Protein AF-A0A2G7FNM1-F1 (afdb_monomer)

Solvent-accessible surface area (backbone atoms only — not comparable to full-atom values): 50050 Å² total; per-residue (Å²): 131,85,79,75,80,81,60,69,58,37,53,28,36,30,55,40,83,62,36,83,81,28,47,66,45,83,40,83,43,74,46,79,78,52,49,73,42,16,24,23,27,40,36,49,16,21,21,67,54,71,65,44,49,30,44,56,24,40,46,33,45,92,79,72,46,55,57,36,79,63,7,67,47,17,33,26,27,10,17,9,26,32,25,71,42,71,11,53,88,25,65,89,83,48,53,70,70,41,43,38,33,38,23,45,63,32,36,58,73,71,73,48,73,36,39,65,69,78,75,41,40,76,66,31,90,69,46,37,28,27,25,30,60,26,52,20,32,40,31,41,62,35,76,42,36,49,83,55,45,39,76,56,58,83,65,47,52,48,64,52,44,4,37,34,44,39,42,34,13,28,23,46,46,38,48,59,73,19,70,55,47,64,77,34,42,37,34,25,43,29,17,47,35,56,40,19,50,41,29,41,27,46,35,44,76,60,43,29,38,32,35,30,28,39,64,59,66,73,36,43,55,52,34,44,76,52,54,29,77,42,75,46,53,58,78,82,47,93,48,74,67,59,50,38,50,50,47,23,63,76,54,70,65,22,24,40,9,32,44,35,48,43,53,43,63,71,52,36,57,46,55,64,73,30,38,17,74,63,11,21,39,25,47,58,33,78,58,66,58,88,86,61,62,83,52,65,62,67,68,57,34,62,78,33,49,50,42,78,41,82,47,70,70,50,38,77,65,44,41,53,53,43,48,47,37,28,36,71,73,67,42,74,76,54,73,40,77,49,48,65,90,42,47,61,62,53,47,52,36,52,76,71,67,74,56,54,28,40,27,28,39,71,64,62,81,65,56,59,59,31,47,31,48,76,67,71,60,50,66,87,77,57,77,90,56,41,55,67,55,57,42,51,47,43,65,74,36,44,86,37,85,78,53,28,29,52,46,99,89,67,47,66,33,32,30,37,23,58,72,31,52,61,26,40,54,29,45,36,42,6,55,57,22,15,34,15,33,24,29,18,69,22,64,63,31,32,53,46,16,55,55,47,46,63,53,39,75,75,56,71,58,72,76,60,51,57,94,86,72,80,68,66,84,64,55,35,48,72,46,73,40,62,32,53,87,92,50,91,66,47,62,50,79,78,32,86,88,56,92,84,75,67,75,38,79,53,55,83,86,67,79,69,63,61,52,54,52,34,27,52,49,36,29,53,54,53,43,59,53,72,76,56,85,73,77,94,58,98,83,81,55,74,51,52,76,56,49,48,66,40,34,20,42,38,28,34,44,33,38,37,42,29,68,65,31,34,47,36,48,26,43,29,36,35,36,21,50,39,97,88,72,47,72,30,12,72,28,34,32,37,36,39,32,49,29,52,30,66,26,48,38,45,35,41,32,40,37,44,33,40,24,35,68,63,50,42,51,46,28,47,76,68,43,32,46,73,41,44,54,69,76,40,80,76,72,80,77,85,82,81,57,80,43,82,38,69,26,87,48,102,88,46,78,35,73,41,48,43,42,76,50,67,49,71,60,63,50,66,56,47,44,27,44,34,40,37,34,58,33,51,68,44,32,20,65,66,69,74,41,94,51,51,54,40,43,21,39,73,49,80,37,78,59,58,78,59,39,48,68,32,52,55,59,62,68,31,75,67,43,51,76,92,82,70,81,80,77,73,80,92,83,85,89,82,84,84,82,89,88,83,87,88,87,85,87,83,87,89,83,91,88,87,90,85,91,85,85,88,85,87,88,83,89,83,88,83,84,87,84,80,90,81,88,81,91,81,89,82,83,85,85,85,86,85,88,83,89,84,87,85,87,82,84,82,79,88,82,88,79,89,84,89,86,84,89,86,88,90,85,91,84,88,85,88,91,86,87,83,89,80,89,90,88,84,89,80,88,85,92,84,87,87,84,89,84,90,85,88,91,89,82,87,90,90,83,91,88,88,86,90,87,88,90,86,84,92,89,84,87,84,89,84,91,132

Mean predicted aligned error: 21.55 Å

Foldseek 3Di:
DDQPDDDQKWWFFAWDDEAPPIDTDTDIDGFDDAAAQKFKWQFFKAFDDPVQLCQSHVLQVVVVFHADVQQNRAATFLTKGFTRGDYHPLVVPDDGGFIWTGAQFQDAPCPDPLNPVPFRSVVHPPTAGDRGNHHHRRIRMDMGRSVQIAGQAPQFDRQFSRLLRFLLLLLLVLLVVQVAAAPFEEEEECLQAQNNLSNLLNCVVRNHAYEYEEADDVSVVSSVVSPHPHYDHCVVDPDVVVVLVVQCVVNVQAHLEYEYQDQDLSCQACVLVRHHQNGEYEDDHHGSDPVRDRDYDPVSCVVSVYHYYYTHGGDSVSSVVSSVCSSVVRGGADEDEDESNCSVVVSVCVVVVNDRTYMYGHDDPLVVQQVCLVVVVCVVPDPVAADPVVQCVLQVCCVPCLSPQAHPVGDGFEEEEEQCFLPRNQLLSQQLAHAGEYEHQYPSRLVNNVVCSVVCNVPPDPRSHDDPDDHDRHGHHRYYWHDDPPDPDRVCVVPVPDDDDGSHYDYPVPDPDQVLVLLVVQLVLLCVLVPDPSPDDPPRHPPLVLLQQFQKKWKKKWKWADAQKIKIKMKHWMWGQEPVRAIFAIFIKIKIKIKGWHKHWIKMKIKIKGFHPVQVVVCLVPQKDKWAFQPWPDDDDDDDDQPQTQDDDPVHTTTMGMDMHMDIDMDTTIGMIMMMGTPQVSVCVQLVHRDGPNCRRNRVDHYDPSNVSVSVVCPDPSRDDPDDDPDDDDDDDDDDDDDDDDDDDDDDDDDDDDDDDDDDDDDDDDDDDDDDDDDDDDDDDDDDDDDDDDDDDDDDDDDDDDDDDDDDDDDDDDDDDDDDDDDDDDDDDDDDDDDDDDDDDDDDDYDDDDDDDDDDDDDDDDDD

Sequence (864 aa):
MTIPAIPTRQRAAVRQGTGESATTTIENIDVPQPGPGQILVKINWTGLCGSDKSLLHDDWKDFGVNMLPQSQGIAGHEGAGVVVAVGEGMQKRWKVGDRAGIKWIASTCGECEFCLNGVDEVHCEKQINSGFSAPGTFQEYCLVDGRYTSKIPDGVSDEEAGPIMCGGVTAYTACKRSAVKSGQWLVLPGAGGGLGHLAIQYARAMGMRVLAIDGGDEKRDLCEKLGAEAYIDFQKFKVPADLKDEVMRITKHGAHGVVVTAASKTVYEWAPMYLRPGGTMVVVGLPNDPSILAGAPPLVLALRRLNIVGNITGSLKDVEEALDFTARGIVHPILSKGKLEDLDSWIEKLKAGQVAGRAVPLEDHGSGWSSLWDSNESDLWDRGKPSPALIDLIEQEKDNAIFRPLKPDGQRKKALVPGCGRGYDVIMLALHGFDAYGLEISATGVSTAKKYATSEMQRPQEYNFGVGWTGPVTPGNASFVEGDFFKPGWERQISANEDIKFDLVYDYTMRVDIAAGECKKASQILESFLTAPYFGNPGRELPEKVLVNAKGLAICTVAKAGFLGSARFGSGLVIARLDNGSWSAPSAISLTGAGFGGQVGFELTDFVFILDDAGLRSFLRMGSLTLGANISIAFGPVGRNAEFTSNATMEGISTMYAYSKTKGLFGGVSIEGGLMVERRHANKKLYKCKVSASQLLSGEIPPPLEATPLLQLLQSSAFQQRGAIPHSEPTTRSLDPVPRGPELPTGPENQSPAELSPIEVQPSTRHFPAELHGESSVSLPAELPSETIINIPDEPTVTPVNAKEERPQTRTPTPARVESKPHSTSTPETAPLEIRSEPKTDTPLELKRPLVVEPGVQAPSQTV

Organism: NCBI:txid656916

Radius of gyration: 38.59 Å; Cα contacts (8 Å, |Δi|>4): 1616; chains: 1; bounding box: 150×103×115 Å

InterPro domains:
  IPR007461 Ysc84 actin-binding domain [PF04366] (592-716)
  IPR008854 TPMT family [PF05724] (369-520)
  IPR011032 GroES-like superfamily [SSF50129] (1-188)
  IPR013149 Alcohol dehydrogenase-like, C-terminal [PF00107] (194-327)
  IPR013154 Alcohol dehydrogenase-like, N-terminal [PF08240] (35-154)
  IPR020843 Enoylreductase domain [SM00829] (19-361)
  IPR029063 S-adenosyl-L-methionine-dependent methyltransferase superfamily [G3DSA:3.40.50.150] (361-536)
  IPR029063 S-adenosyl-L-methionine-dependent methyltransferase superfamily [SSF53335] (366-512)
  IPR033643 SH3YL1-like, SYLF domain [cd11525] (517-716)
  IPR036291 NAD(P)-binding domain superfamily [SSF51735] (156-334)

Structure (mmCIF, N/CA/C/O backbone):
data_AF-A0A2G7FNM1-F1
#
_entry.id   AF-A0A2G7FNM1-F1
#
loop_
_atom_site.group_PDB
_atom_site.id
_atom_site.type_symbol
_atom_site.label_atom_id
_atom_site.label_alt_id
_atom_site.label_comp_id
_atom_site.label_asym_id
_atom_site.label_entity_id
_atom_site.label_seq_id
_atom_site.pdbx_PDB_ins_code
_atom_site.Cartn_x
_atom_site.Cartn_y
_atom_site.Cartn_z
_atom_site.occupancy
_atom_site.B_iso_or_equiv
_atom_site.auth_seq_id
_atom_site.auth_comp_id
_atom_site.auth_asym_id
_atom_site.auth_atom_id
_atom_site.pdbx_PDB_model_num
ATOM 1 N N . MET A 1 1 ? -21.236 -1.556 16.972 1.00 36.06 1 MET A N 1
ATOM 2 C CA . MET A 1 1 ? -20.438 -0.425 17.489 1.00 36.06 1 MET A CA 1
ATOM 3 C C . MET A 1 1 ? -21.105 0.847 17.010 1.00 36.06 1 MET A C 1
ATOM 5 O O . MET A 1 1 ? -21.461 0.913 15.842 1.00 36.06 1 MET A O 1
ATOM 9 N N . THR A 1 2 ? -21.364 1.795 17.903 1.00 34.31 2 THR A N 1
ATOM 10 C CA . THR A 1 2 ? -21.842 3.135 17.546 1.00 34.31 2 THR A CA 1
ATOM 11 C C . THR A 1 2 ? -20.735 3.859 16.787 1.00 34.31 2 THR A C 1
ATOM 13 O O . THR A 1 2 ? -19.607 3.925 17.268 1.00 34.31 2 THR A O 1
ATOM 16 N N . ILE A 1 3 ? -21.041 4.334 15.582 1.00 49.75 3 ILE A N 1
ATOM 17 C CA . ILE A 1 3 ? -20.113 5.123 14.766 1.00 49.75 3 ILE A CA 1
ATOM 18 C C . ILE A 1 3 ? -19.873 6.443 15.518 1.00 49.75 3 ILE A C 1
ATOM 20 O O . ILE A 1 3 ? -20.860 7.075 15.908 1.00 49.75 3 ILE A O 1
ATOM 24 N N . PRO A 1 4 ? -18.616 6.847 15.775 1.00 57.69 4 PRO A N 1
ATOM 25 C CA . PRO A 1 4 ? -18.326 8.137 16.392 1.00 57.69 4 PRO A CA 1
ATOM 26 C C . PRO A 1 4 ? -18.961 9.267 15.579 1.00 57.69 4 PRO A C 1
ATOM 28 O O . PRO A 1 4 ? -19.001 9.197 14.349 1.00 57.69 4 PRO A O 1
ATOM 31 N N . ALA A 1 5 ? -19.464 10.303 16.250 1.00 81.31 5 ALA A N 1
ATOM 32 C CA . ALA A 1 5 ? -19.989 11.472 15.555 1.00 81.31 5 ALA A CA 1
ATOM 33 C C . ALA A 1 5 ? -18.890 12.092 14.674 1.00 81.31 5 ALA A C 1
ATOM 35 O O . ALA A 1 5 ? -17.765 12.291 15.132 1.00 81.31 5 ALA A O 1
ATOM 36 N N . ILE A 1 6 ? -19.218 12.383 13.413 1.00 92.62 6 ILE A N 1
ATOM 37 C CA . ILE A 1 6 ? -18.293 13.033 12.480 1.00 92.62 6 ILE A CA 1
ATOM 38 C C . ILE A 1 6 ? -18.070 14.467 12.982 1.00 92.62 6 ILE A C 1
ATOM 40 O O . ILE A 1 6 ? -19.055 15.192 13.157 1.00 92.62 6 ILE A O 1
ATOM 44 N N . PRO A 1 7 ? -16.821 14.889 13.246 1.00 94.12 7 PRO A N 1
ATOM 45 C CA . PRO A 1 7 ? -16.556 16.237 13.720 1.00 94.12 7 PRO A CA 1
ATOM 46 C C . PRO A 1 7 ? -16.857 17.259 12.620 1.00 94.12 7 PRO A C 1
ATOM 48 O O . PRO A 1 7 ? -16.844 16.948 11.433 1.00 94.12 7 PRO A O 1
ATOM 51 N N . THR A 1 8 ? -17.118 18.504 13.008 1.00 95.50 8 THR A N 1
ATOM 52 C CA . THR A 1 8 ? -17.307 19.606 12.049 1.00 95.50 8 THR A CA 1
ATOM 53 C C . THR A 1 8 ? -15.983 20.158 11.523 1.00 95.50 8 THR A C 1
ATOM 55 O O . THR A 1 8 ? -15.960 20.838 10.501 1.00 95.50 8 THR A O 1
ATOM 58 N N . ARG A 1 9 ? -14.884 19.872 12.226 1.00 97.25 9 ARG A N 1
ATOM 59 C CA . ARG A 1 9 ? -13.544 20.417 12.008 1.00 97.25 9 ARG A CA 1
ATOM 60 C C . ARG A 1 9 ? -12.508 19.293 12.053 1.00 97.25 9 ARG A C 1
ATOM 62 O O . ARG A 1 9 ? -12.703 18.324 12.784 1.00 97.25 9 ARG A O 1
ATOM 69 N N . GLN A 1 10 ? -11.438 19.421 11.280 1.00 96.50 10 GLN A N 1
ATOM 70 C CA . GLN A 1 10 ? -10.383 18.417 11.130 1.00 96.50 10 GLN A CA 1
ATOM 71 C C . GLN A 1 10 ? -9.016 19.060 10.916 1.00 96.50 10 GLN A C 1
ATOM 73 O O . GLN A 1 10 ? -8.920 20.206 10.479 1.00 96.50 10 GLN A O 1
ATOM 78 N N . ARG A 1 11 ? -7.954 18.296 11.159 1.00 97.44 11 ARG A N 1
ATOM 79 C CA . ARG A 1 11 ? -6.582 18.688 10.836 1.00 97.44 11 ARG A CA 1
ATOM 80 C C . ARG A 1 11 ? -6.221 18.296 9.403 1.00 97.44 11 ARG A C 1
ATOM 82 O O . ARG A 1 11 ? -6.551 17.199 8.946 1.00 97.44 11 ARG A O 1
ATOM 89 N N . ALA A 1 12 ? -5.496 19.174 8.720 1.00 97.88 12 ALA A N 1
ATOM 90 C CA . ALA A 1 12 ? -4.913 18.920 7.406 1.00 97.88 12 ALA A CA 1
ATOM 91 C C . ALA A 1 12 ? -3.539 19.583 7.286 1.00 97.88 12 ALA A C 1
ATOM 93 O O . ALA A 1 12 ? -3.343 20.682 7.801 1.00 97.88 12 ALA A O 1
ATOM 94 N N . ALA A 1 13 ? -2.602 18.939 6.590 1.00 97.69 13 ALA A N 1
ATOM 95 C CA . ALA A 1 13 ? -1.352 19.579 6.201 1.00 97.69 13 ALA A CA 1
ATOM 96 C C . ALA A 1 13 ? -1.596 20.403 4.934 1.00 97.69 13 ALA A C 1
ATOM 98 O O . ALA A 1 13 ? -1.888 19.858 3.866 1.00 97.69 13 ALA A O 1
ATOM 99 N N . VAL A 1 14 ? -1.491 21.721 5.068 1.00 97.81 14 VAL A N 1
ATOM 100 C CA . VAL A 1 14 ? -1.744 22.683 3.998 1.00 97.81 14 VAL A CA 1
ATOM 101 C C . VAL A 1 14 ? -0.429 23.323 3.586 1.00 97.81 14 VAL A C 1
ATOM 103 O O . VAL A 1 14 ? 0.350 23.792 4.417 1.00 97.81 14 VAL A O 1
ATOM 106 N N . ARG A 1 15 ? -0.183 23.339 2.279 1.00 97.38 15 ARG A N 1
ATOM 107 C CA . ARG A 1 15 ? 0.973 23.986 1.669 1.00 97.38 15 ARG A CA 1
ATOM 108 C C . ARG A 1 15 ? 0.994 25.486 1.962 1.00 97.38 15 ARG A C 1
ATOM 110 O O . ARG A 1 15 ? 0.020 26.189 1.699 1.00 97.38 15 ARG A O 1
ATOM 117 N N . GLN A 1 16 ? 2.152 25.975 2.389 1.00 96.50 16 GLN A N 1
ATOM 118 C CA . GLN A 1 16 ? 2.464 27.388 2.560 1.00 96.50 16 GLN A CA 1
ATOM 119 C C . GLN A 1 16 ? 3.533 27.824 1.556 1.00 96.50 16 GLN A C 1
ATOM 121 O O . GLN A 1 16 ? 4.585 27.196 1.426 1.00 96.50 16 GLN A O 1
ATOM 126 N N . GLY A 1 17 ? 3.283 28.935 0.863 1.00 94.25 17 GLY A N 1
ATOM 127 C CA . GLY A 1 17 ? 4.203 29.471 -0.142 1.00 94.25 17 GLY A CA 1
ATOM 128 C C . GLY A 1 17 ? 4.220 28.683 -1.457 1.00 94.25 17 GLY A C 1
ATOM 129 O O . GLY A 1 17 ? 3.293 27.938 -1.771 1.00 94.25 17 GLY A O 1
ATOM 130 N N . THR A 1 18 ? 5.266 28.905 -2.259 1.00 93.00 18 THR A N 1
ATOM 131 C CA . THR A 1 18 ? 5.465 28.270 -3.574 1.00 93.00 18 THR A CA 1
ATOM 132 C C . THR A 1 18 ? 6.929 27.877 -3.787 1.00 93.00 18 THR A C 1
ATOM 134 O O . THR A 1 18 ? 7.812 28.358 -3.071 1.00 93.00 18 THR A O 1
ATOM 137 N N . GLY A 1 19 ? 7.191 27.011 -4.768 1.00 90.94 19 GLY A N 1
ATOM 138 C CA . GLY A 1 19 ? 8.532 26.575 -5.149 1.00 90.94 19 GLY A CA 1
ATOM 139 C C . GLY A 1 19 ? 9.269 25.738 -4.097 1.00 90.94 19 GLY A C 1
ATOM 140 O O . GLY A 1 19 ? 8.689 25.206 -3.151 1.00 90.94 19 GLY A O 1
ATOM 141 N N . GLU A 1 20 ? 10.590 25.652 -4.249 1.00 88.31 20 GLU A N 1
ATOM 142 C CA . GLU A 1 20 ? 11.476 24.825 -3.416 1.00 88.31 20 GLU A CA 1
ATOM 143 C C . GLU A 1 20 ? 11.428 25.181 -1.920 1.00 88.31 20 GLU A C 1
ATOM 145 O O . GLU A 1 20 ? 11.620 24.312 -1.075 1.00 88.31 20 GLU A O 1
ATOM 150 N N . SER A 1 21 ? 11.113 26.436 -1.585 1.00 91.69 21 SER A N 1
ATOM 151 C CA . SER A 1 21 ? 10.980 26.917 -0.205 1.00 91.69 21 SER A CA 1
ATOM 152 C C . SER A 1 21 ? 9.604 26.681 0.421 1.00 91.69 21 SER A C 1
ATOM 154 O O . SER A 1 21 ? 9.395 27.088 1.562 1.00 91.69 21 SER A O 1
ATOM 156 N N . ALA A 1 22 ? 8.645 26.118 -0.319 1.00 94.38 22 ALA A N 1
ATOM 157 C CA . ALA A 1 22 ? 7.327 25.818 0.223 1.00 94.38 22 ALA A CA 1
ATOM 158 C C . ALA A 1 22 ? 7.420 24.813 1.380 1.00 94.38 22 ALA A C 1
ATOM 160 O O . ALA A 1 22 ? 8.224 23.883 1.345 1.00 94.38 22 ALA A O 1
ATOM 161 N N . THR A 1 23 ? 6.572 25.002 2.384 1.00 94.81 23 THR A N 1
ATOM 162 C CA . THR A 1 23 ? 6.472 24.142 3.571 1.00 94.81 23 THR A CA 1
ATOM 163 C C . THR A 1 23 ? 5.030 23.703 3.776 1.00 94.81 23 THR A C 1
ATOM 165 O O . THR A 1 23 ? 4.132 24.121 3.038 1.00 94.81 23 THR A O 1
ATOM 168 N N . THR A 1 24 ? 4.782 22.871 4.780 1.00 95.69 24 THR A N 1
ATOM 169 C CA . THR A 1 24 ? 3.430 22.468 5.165 1.00 95.69 24 THR A CA 1
ATOM 170 C C . THR A 1 24 ? 3.138 22.851 6.612 1.00 95.69 24 THR A C 1
ATOM 172 O O . THR A 1 24 ? 3.973 22.704 7.501 1.00 95.69 24 THR A O 1
ATOM 175 N N . THR A 1 25 ? 1.946 23.392 6.861 1.00 95.88 25 THR A N 1
ATOM 176 C CA . THR A 1 25 ? 1.458 23.690 8.215 1.00 95.88 25 THR A CA 1
ATOM 177 C C . THR A 1 25 ? 0.210 22.880 8.502 1.00 95.88 25 THR A C 1
ATOM 179 O O . THR A 1 25 ? -0.610 22.644 7.615 1.00 95.88 25 THR A O 1
ATOM 182 N N .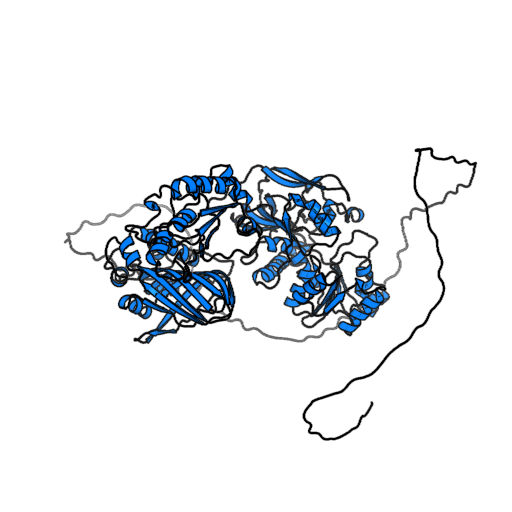 ILE A 1 26 ? 0.060 22.442 9.753 1.00 97.19 26 ILE A N 1
ATOM 183 C CA . ILE A 1 26 ? -1.187 21.817 10.184 1.00 97.19 26 ILE A CA 1
ATOM 184 C C . ILE A 1 26 ? -2.220 22.908 10.417 1.00 97.19 26 ILE A C 1
ATOM 186 O O . ILE A 1 26 ? -2.132 23.667 11.381 1.00 97.19 26 ILE A O 1
ATOM 190 N N . GLU A 1 27 ? -3.217 22.941 9.546 1.00 97.38 27 GLU A N 1
ATOM 191 C CA . GLU A 1 27 ? -4.368 23.820 9.652 1.00 97.38 27 GLU A CA 1
ATOM 192 C C . GLU A 1 27 ? -5.570 23.046 10.183 1.00 97.38 27 GLU A C 1
ATOM 194 O O . GLU A 1 27 ? -5.735 21.847 9.943 1.00 97.38 27 GLU A O 1
ATOM 199 N N . ASN A 1 28 ? -6.442 23.756 10.893 1.00 97.06 28 ASN A N 1
ATOM 200 C CA . ASN A 1 28 ? -7.754 23.242 11.249 1.00 97.06 28 ASN A CA 1
ATOM 201 C C . ASN A 1 28 ? -8.756 23.726 10.190 1.00 97.06 28 ASN A C 1
ATOM 203 O O . ASN A 1 28 ? -8.930 24.935 10.018 1.00 97.06 28 ASN A O 1
ATOM 207 N N . ILE A 1 29 ? -9.403 22.808 9.480 1.00 97.00 29 ILE A N 1
ATOM 208 C CA . ILE A 1 29 ? -10.314 23.079 8.359 1.00 97.00 29 ILE A CA 1
ATOM 209 C C . ILE A 1 29 ? -11.664 22.393 8.579 1.00 97.00 29 ILE A C 1
ATOM 211 O O . ILE A 1 29 ? -11.816 21.578 9.488 1.00 97.00 29 ILE A O 1
ATOM 215 N N . ASP A 1 30 ? -12.664 22.724 7.768 1.00 97.69 30 ASP A N 1
ATOM 216 C CA . ASP A 1 30 ? -13.980 22.092 7.869 1.00 97.69 30 ASP A CA 1
ATOM 217 C C . ASP A 1 30 ? -13.954 20.646 7.356 1.00 97.69 30 ASP A C 1
ATOM 219 O O . ASP A 1 30 ? -13.239 20.304 6.409 1.00 97.69 30 ASP A O 1
ATOM 223 N N . VAL A 1 31 ? -14.763 19.783 7.976 1.00 97.69 31 VAL A N 1
ATOM 224 C CA . VAL A 1 31 ? -15.012 18.434 7.455 1.00 97.69 31 VAL A CA 1
ATOM 225 C C . VAL A 1 31 ? -16.074 18.515 6.359 1.00 97.69 31 VAL A C 1
ATOM 227 O O . VAL A 1 31 ? -17.209 18.925 6.634 1.00 97.69 31 VAL A O 1
ATOM 230 N N . PRO A 1 32 ? -15.752 18.117 5.116 1.00 94.81 32 PRO A N 1
ATOM 231 C CA . PRO A 1 32 ? -16.713 18.157 4.027 1.00 94.81 32 PRO A CA 1
ATOM 232 C C . PRO A 1 32 ? -17.826 17.120 4.228 1.00 94.81 32 PRO A C 1
ATOM 234 O O . PRO A 1 32 ? -17.602 16.031 4.753 1.00 94.81 32 PRO A O 1
ATOM 237 N N . GLN A 1 33 ? -19.032 17.440 3.761 1.00 93.56 33 GLN A N 1
ATOM 238 C CA . GLN A 1 33 ? -20.163 16.509 3.763 1.00 93.56 33 GLN A CA 1
ATOM 239 C C . GLN A 1 33 ? -20.288 15.816 2.401 1.00 93.56 33 GLN A C 1
ATOM 241 O O . GLN A 1 33 ? -20.136 16.484 1.375 1.00 93.56 33 GLN A O 1
ATOM 246 N N . PRO A 1 34 ? -20.576 14.502 2.352 1.00 95.31 34 PRO A N 1
ATOM 247 C CA . PRO A 1 34 ? -20.691 13.803 1.083 1.00 95.31 34 PRO A CA 1
ATOM 248 C C . PRO A 1 34 ? -21.978 14.153 0.337 1.00 95.31 34 PRO A C 1
ATOM 250 O O . PRO A 1 34 ? -23.081 13.970 0.853 1.00 95.31 34 PRO A O 1
ATOM 253 N N . GLY A 1 35 ? -21.824 14.614 -0.905 1.00 95.25 35 GLY A N 1
ATOM 254 C CA . GLY A 1 35 ? -22.913 14.770 -1.865 1.00 95.25 35 GLY A CA 1
ATOM 255 C C . GLY A 1 35 ? -23.229 13.474 -2.629 1.00 95.25 35 GLY A C 1
ATOM 256 O O . GLY A 1 35 ? -22.662 12.413 -2.344 1.00 95.25 35 GLY A O 1
ATOM 257 N N . PRO A 1 36 ? -24.131 13.530 -3.625 1.00 96.94 36 PRO A N 1
ATOM 258 C CA . PRO A 1 36 ? -24.435 12.384 -4.479 1.00 96.94 36 PRO A CA 1
ATOM 259 C C . PRO A 1 36 ? -23.182 11.813 -5.160 1.00 96.94 36 PRO A C 1
ATOM 261 O O . PRO A 1 36 ? -22.335 12.551 -5.658 1.00 96.94 36 PRO A O 1
ATOM 264 N N . GLY A 1 37 ? -23.054 10.487 -5.182 1.00 96.25 37 GLY A N 1
ATOM 265 C CA . GLY A 1 37 ? -21.910 9.773 -5.757 1.00 96.25 37 GLY A CA 1
ATOM 266 C C . GLY A 1 37 ? -20.655 9.752 -4.878 1.00 96.25 37 GLY A C 1
ATOM 267 O O . GLY A 1 37 ? -19.688 9.078 -5.228 1.00 96.25 37 GLY A O 1
ATOM 268 N N . GLN A 1 38 ? -20.657 10.440 -3.735 1.00 98.12 38 GLN A N 1
ATOM 269 C CA . GLN A 1 38 ? -19.476 10.584 -2.888 1.00 98.12 38 GLN A CA 1
ATOM 270 C C . GLN A 1 38 ? -19.559 9.750 -1.611 1.00 98.12 38 GLN A C 1
ATOM 272 O O . GLN A 1 38 ? -20.630 9.345 -1.156 1.00 98.12 38 GLN A O 1
ATOM 277 N N . ILE A 1 39 ? -18.400 9.510 -1.013 1.00 98.38 39 ILE A N 1
ATOM 278 C CA . ILE A 1 39 ? -18.249 8.960 0.332 1.00 98.38 39 ILE A CA 1
ATOM 279 C C . ILE A 1 39 ? -17.243 9.814 1.103 1.00 98.38 39 ILE A C 1
ATOM 281 O O . ILE A 1 39 ? -16.339 10.406 0.513 1.00 98.38 39 ILE A O 1
ATOM 285 N N . LEU A 1 40 ? -17.402 9.867 2.421 1.00 98.38 40 LEU A N 1
ATOM 286 C CA . LEU A 1 40 ? -16.436 10.489 3.319 1.00 98.38 40 LEU A CA 1
ATOM 287 C C . LEU A 1 40 ? -15.623 9.391 3.997 1.00 98.38 40 LEU A C 1
ATOM 289 O O . LEU A 1 40 ? -16.199 8.494 4.620 1.00 98.38 40 LEU A O 1
ATOM 293 N N . VAL A 1 41 ? -14.300 9.467 3.884 1.00 98.25 41 VAL A N 1
ATOM 294 C CA . VAL A 1 41 ? -13.372 8.486 4.451 1.00 98.25 41 VAL A CA 1
ATOM 295 C C . VAL A 1 41 ? -12.556 9.149 5.552 1.00 98.25 41 VAL A C 1
ATOM 297 O O . VAL A 1 41 ? -11.875 10.135 5.291 1.00 98.25 41 VAL A O 1
ATOM 300 N N . LYS A 1 42 ? -12.598 8.594 6.766 1.00 97.56 42 LYS A N 1
ATOM 301 C CA . LYS A 1 42 ? -11.638 8.920 7.823 1.00 97.56 42 LYS A CA 1
ATOM 302 C C . LYS A 1 42 ? -10.335 8.191 7.515 1.00 97.56 42 LYS A C 1
ATOM 304 O O . LYS A 1 42 ? -10.314 6.960 7.512 1.00 97.56 42 LYS A O 1
ATOM 309 N N . ILE A 1 43 ? -9.283 8.935 7.210 1.00 97.50 43 ILE A N 1
ATOM 310 C CA . ILE A 1 43 ? -7.989 8.387 6.820 1.00 97.50 43 ILE A CA 1
ATOM 311 C C . ILE A 1 43 ? -7.248 7.926 8.080 1.00 97.50 43 ILE A C 1
ATOM 313 O O . ILE A 1 43 ? -7.107 8.675 9.043 1.00 97.50 43 ILE A O 1
ATOM 317 N N . ASN A 1 44 ? -6.773 6.682 8.066 1.00 93.56 44 ASN A N 1
ATOM 318 C CA . ASN A 1 44 ? -5.944 6.122 9.134 1.00 93.56 44 ASN A CA 1
ATOM 319 C C . ASN A 1 44 ? -4.459 6.318 8.803 1.00 93.56 44 ASN A C 1
ATOM 321 O O . ASN A 1 44 ? -3.669 6.751 9.644 1.00 93.56 44 ASN A O 1
ATOM 325 N N . TRP A 1 45 ? -4.106 6.025 7.549 1.00 94.88 45 TRP A N 1
ATOM 326 C CA . TRP A 1 45 ? -2.753 6.104 7.013 1.00 94.88 45 TRP A CA 1
ATOM 327 C C . TRP A 1 45 ? -2.760 6.742 5.634 1.00 94.88 45 TRP A C 1
ATOM 329 O O . TRP A 1 45 ? -3.676 6.531 4.841 1.00 94.88 45 TRP A O 1
ATOM 339 N N . THR A 1 46 ? -1.707 7.485 5.325 1.00 96.44 46 THR A N 1
ATOM 340 C CA . THR A 1 46 ? -1.452 7.973 3.973 1.00 96.44 46 THR A CA 1
ATOM 341 C C . THR A 1 46 ? 0.005 7.762 3.609 1.00 96.44 46 THR A C 1
ATOM 343 O O . THR A 1 46 ? 0.902 8.009 4.411 1.00 96.44 46 THR A O 1
ATOM 346 N N . GLY A 1 47 ? 0.264 7.291 2.396 1.00 93.31 47 GLY A N 1
ATOM 347 C CA . GLY A 1 47 ? 1.615 7.278 1.851 1.00 93.31 47 GLY A CA 1
ATOM 348 C C . GLY A 1 47 ? 2.115 8.689 1.520 1.00 93.31 47 GLY A C 1
ATOM 349 O O . GLY A 1 47 ? 1.331 9.635 1.419 1.00 93.31 47 GLY A O 1
ATOM 350 N N . LEU A 1 48 ? 3.437 8.807 1.383 1.00 92.06 48 LEU A N 1
ATOM 351 C CA . LEU A 1 48 ? 4.148 9.999 0.915 1.00 92.06 48 LEU A CA 1
ATOM 352 C C . LEU A 1 48 ? 5.090 9.572 -0.210 1.00 92.06 48 LEU A C 1
ATOM 354 O O . LEU A 1 48 ? 5.984 8.744 0.015 1.00 92.06 48 LEU A O 1
ATOM 358 N N . CYS A 1 49 ? 4.969 10.161 -1.397 1.00 89.75 49 CYS A N 1
ATOM 359 C CA . CYS A 1 49 ? 5.863 9.842 -2.508 1.00 89.75 49 CYS A CA 1
ATOM 360 C C . CYS A 1 49 ? 6.507 11.057 -3.178 1.00 89.75 49 CYS A C 1
ATOM 362 O O . CYS A 1 49 ? 6.348 12.207 -2.771 1.00 89.75 49 CYS A O 1
ATOM 364 N N . GLY A 1 50 ? 7.321 10.769 -4.201 1.00 88.31 50 GLY A N 1
ATOM 365 C CA . GLY A 1 50 ? 8.020 11.793 -4.973 1.00 88.31 50 GLY A CA 1
ATOM 366 C C . GLY A 1 50 ? 7.068 12.775 -5.650 1.00 88.31 50 GLY A C 1
ATOM 367 O O . GLY A 1 50 ? 7.406 13.949 -5.737 1.00 88.31 50 GLY A O 1
ATOM 368 N N . SER A 1 51 ? 5.877 12.323 -6.048 1.00 91.31 51 SER A N 1
ATOM 369 C CA . SER A 1 51 ? 4.863 13.182 -6.661 1.00 91.31 51 SER A CA 1
ATOM 370 C C . SER A 1 51 ? 4.317 14.213 -5.676 1.00 91.31 51 SER A C 1
ATOM 372 O O . SER A 1 51 ? 4.188 15.373 -6.046 1.00 91.31 51 SER A O 1
ATOM 374 N N . ASP A 1 52 ? 4.073 13.842 -4.413 1.00 93.94 52 ASP A N 1
ATOM 375 C CA . ASP A 1 52 ? 3.620 14.802 -3.396 1.00 93.94 52 ASP A CA 1
ATOM 376 C C . ASP A 1 52 ? 4.677 15.880 -3.151 1.00 93.94 52 ASP A C 1
ATOM 378 O O . ASP A 1 52 ? 4.358 17.065 -3.162 1.00 93.94 52 ASP A O 1
ATOM 382 N N . LYS A 1 53 ? 5.954 15.482 -3.020 1.00 92.38 53 LYS A N 1
ATOM 383 C CA . LYS A 1 53 ? 7.085 16.426 -2.962 1.00 92.38 53 LYS A CA 1
ATOM 384 C C . LYS A 1 53 ? 7.067 17.364 -4.167 1.00 92.38 53 LYS A C 1
ATOM 386 O O . LYS A 1 53 ? 7.193 18.572 -4.001 1.00 92.38 53 LYS A O 1
ATOM 391 N N . SER A 1 54 ? 6.962 16.811 -5.372 1.00 92.88 54 SER A N 1
ATOM 392 C CA . SER A 1 54 ? 7.050 17.592 -6.604 1.00 92.88 54 SER A CA 1
ATOM 393 C C . SER A 1 54 ? 5.881 18.555 -6.783 1.00 92.88 54 SER A C 1
ATOM 395 O O . SER A 1 54 ? 6.086 19.658 -7.280 1.00 92.88 54 SER A O 1
ATOM 397 N N . LEU A 1 55 ? 4.692 18.195 -6.301 1.00 94.62 55 LEU A N 1
ATOM 398 C CA . LEU A 1 55 ? 3.533 19.083 -6.241 1.00 94.62 55 LEU A CA 1
ATOM 399 C C . LEU A 1 55 ? 3.691 20.177 -5.178 1.00 94.62 55 LEU A C 1
ATOM 401 O O . LEU A 1 55 ? 3.417 21.342 -5.457 1.00 94.62 55 LEU A O 1
ATOM 405 N N . LEU A 1 56 ? 4.178 19.829 -3.984 1.00 95.31 56 LEU A N 1
ATOM 406 C CA . LEU A 1 56 ? 4.414 20.788 -2.902 1.00 95.31 56 LEU A CA 1
ATOM 407 C C . LEU A 1 56 ? 5.526 21.794 -3.237 1.00 95.31 56 LEU A C 1
ATOM 409 O O . LEU A 1 56 ? 5.458 22.937 -2.790 1.00 95.31 56 LEU A O 1
ATOM 413 N N . HIS A 1 57 ? 6.516 21.414 -4.046 1.00 94.81 57 HIS A N 1
ATOM 414 C CA . HIS A 1 57 ? 7.653 22.273 -4.398 1.00 94.81 57 HIS A CA 1
ATOM 415 C C . HIS A 1 57 ? 7.629 22.844 -5.825 1.00 94.81 57 HIS A C 1
ATOM 417 O O . HIS A 1 57 ? 8.587 23.502 -6.228 1.00 94.81 57 HIS A O 1
ATOM 423 N N . ASP A 1 58 ? 6.543 22.647 -6.580 1.00 94.44 58 ASP A N 1
ATOM 424 C CA . ASP A 1 58 ? 6.409 23.063 -7.989 1.00 94.44 58 ASP A CA 1
ATOM 425 C C . ASP A 1 58 ? 7.541 22.547 -8.903 1.00 94.44 58 ASP A C 1
ATOM 427 O O . ASP A 1 58 ? 7.963 23.225 -9.845 1.00 94.44 58 ASP A O 1
ATOM 431 N N . ASP A 1 59 ? 8.042 21.333 -8.651 1.00 91.94 59 ASP A N 1
ATOM 432 C CA . ASP A 1 59 ? 9.133 20.741 -9.440 1.00 91.94 59 ASP A CA 1
ATOM 433 C C . ASP A 1 59 ? 8.738 20.542 -10.912 1.00 91.94 59 ASP A C 1
ATOM 435 O O . ASP A 1 59 ? 9.596 20.530 -11.788 1.00 91.94 59 ASP A O 1
ATOM 439 N N . TRP A 1 60 ? 7.446 20.361 -11.197 1.00 92.56 60 TRP A N 1
ATOM 440 C CA . TRP A 1 60 ? 6.936 20.091 -12.546 1.00 92.56 60 TRP A CA 1
ATOM 441 C C . TRP A 1 60 ? 6.278 21.304 -13.215 1.00 92.56 60 TRP A C 1
ATOM 443 O O . TRP A 1 60 ? 5.609 21.161 -14.243 1.00 92.56 60 TRP A O 1
ATOM 453 N N . LYS A 1 61 ? 6.509 22.514 -12.693 1.00 92.06 61 LYS A N 1
ATOM 454 C CA . LYS A 1 61 ? 5.939 23.752 -13.249 1.00 92.06 61 LYS A CA 1
ATOM 455 C C . LYS A 1 61 ? 6.287 23.979 -14.721 1.00 92.06 61 LYS A C 1
ATOM 457 O O . LYS A 1 61 ? 5.445 24.465 -15.470 1.00 92.06 61 LYS A O 1
ATOM 462 N N . ASP A 1 62 ? 7.488 23.583 -15.142 1.00 91.31 62 ASP A N 1
ATOM 463 C CA . ASP A 1 62 ? 7.973 23.767 -16.516 1.00 91.31 62 ASP A CA 1
ATOM 464 C C . ASP A 1 62 ? 7.334 22.760 -17.493 1.00 91.31 62 ASP A C 1
ATOM 466 O O . ASP A 1 62 ? 7.355 22.966 -18.704 1.00 91.31 62 ASP A O 1
ATOM 470 N N . PHE A 1 63 ? 6.684 21.714 -16.966 1.00 88.44 63 PHE A N 1
ATOM 471 C CA . PHE A 1 63 ? 5.781 20.827 -17.708 1.00 88.44 63 PHE A CA 1
ATOM 472 C C . PHE A 1 63 ? 4.315 21.294 -17.654 1.00 88.44 63 PHE A C 1
ATOM 474 O O . PHE A 1 63 ? 3.427 20.598 -18.143 1.00 88.44 63 PHE A O 1
ATOM 481 N N . GLY A 1 64 ? 4.036 22.448 -17.038 1.00 88.19 64 GLY A N 1
ATOM 482 C CA . GLY A 1 64 ? 2.679 22.954 -16.825 1.00 88.19 64 GLY A CA 1
ATOM 483 C C . GLY A 1 64 ? 1.907 22.237 -15.713 1.00 88.19 64 GLY A C 1
ATOM 484 O O . GLY A 1 64 ? 0.686 22.368 -15.645 1.00 88.19 64 GLY A O 1
ATOM 485 N N . VAL A 1 65 ? 2.586 21.485 -14.840 1.00 89.19 65 VAL A N 1
ATOM 486 C CA . VAL A 1 65 ? 1.957 20.699 -13.769 1.00 89.19 65 VAL A CA 1
ATOM 487 C C . VAL A 1 65 ? 2.236 21.355 -12.417 1.00 89.19 65 VAL A C 1
ATOM 489 O O . VAL A 1 65 ? 3.328 21.225 -11.873 1.00 89.19 65 VAL A O 1
ATOM 492 N N . ASN A 1 66 ? 1.229 22.035 -11.862 1.00 90.94 66 ASN A N 1
ATOM 493 C CA . ASN A 1 66 ? 1.245 22.629 -10.519 1.00 90.94 66 ASN A CA 1
ATOM 494 C C . ASN A 1 66 ? -0.071 22.348 -9.794 1.00 90.94 66 ASN A C 1
ATOM 496 O O . ASN A 1 66 ? -1.115 22.273 -10.442 1.00 90.94 66 ASN A O 1
ATOM 500 N N . MET A 1 67 ? -0.039 22.258 -8.461 1.00 94.31 67 MET A N 1
ATOM 501 C CA . MET A 1 67 ? -1.265 22.137 -7.662 1.00 94.31 67 MET A CA 1
ATOM 502 C C . MET A 1 67 ? -2.273 23.223 -8.053 1.00 94.31 67 MET A C 1
ATOM 504 O O . MET A 1 67 ? -1.959 24.415 -8.035 1.00 94.31 67 MET A O 1
ATOM 508 N N . LEU A 1 68 ? -3.492 22.814 -8.398 1.00 95.81 68 LEU A N 1
ATOM 509 C CA . LEU A 1 68 ? -4.554 23.747 -8.744 1.00 95.81 68 LEU A CA 1
ATOM 510 C C . LEU A 1 68 ? -5.177 24.332 -7.470 1.00 95.81 68 LEU A C 1
ATOM 512 O O . LEU A 1 68 ? -5.183 23.657 -6.435 1.00 95.81 68 LEU A O 1
ATOM 516 N N . PRO A 1 69 ? -5.777 25.536 -7.517 1.00 95.81 69 PRO A N 1
ATOM 517 C CA . PRO A 1 69 ? -6.440 26.137 -6.354 1.00 95.81 69 PRO A CA 1
ATOM 518 C C . PRO A 1 69 ? -7.477 25.220 -5.686 1.00 95.81 69 PRO A C 1
ATOM 520 O O . PRO A 1 69 ? -7.650 25.250 -4.471 1.00 95.81 69 PRO A O 1
ATOM 523 N N . GLN A 1 70 ? -8.131 24.359 -6.468 1.00 96.62 70 GLN A N 1
ATOM 524 C CA . GLN A 1 70 ? -9.123 23.387 -6.006 1.00 96.62 70 GLN A CA 1
ATOM 525 C C . GLN A 1 70 ? -8.541 22.326 -5.063 1.00 96.62 70 GLN A C 1
ATOM 527 O O . GLN A 1 70 ? -9.291 21.757 -4.277 1.00 96.62 70 GLN A O 1
ATOM 532 N N . SER A 1 71 ? -7.226 22.082 -5.094 1.00 96.69 71 SER A N 1
ATOM 533 C CA . SER A 1 71 ? -6.547 21.221 -4.114 1.00 96.69 71 SER A CA 1
ATOM 534 C C . SER A 1 71 ? -6.531 21.807 -2.703 1.00 96.69 71 SER A C 1
ATOM 536 O O . SER A 1 71 ? -6.259 21.086 -1.747 1.00 96.69 71 SER A O 1
ATOM 538 N N . GLN A 1 72 ? -6.791 23.114 -2.570 1.00 96.69 72 GLN A N 1
ATOM 539 C CA . GLN A 1 72 ? -6.702 23.862 -1.313 1.00 96.69 72 GLN A CA 1
ATOM 540 C C . GLN A 1 72 ? -5.319 23.766 -0.648 1.00 96.69 72 GLN A C 1
ATOM 542 O O . GLN A 1 72 ? -5.197 23.935 0.559 1.00 96.69 72 GLN A O 1
ATOM 547 N N . GLY A 1 73 ? -4.270 23.464 -1.422 1.00 96.75 73 GLY A N 1
ATOM 548 C CA . GLY A 1 73 ? -2.924 23.254 -0.890 1.00 96.75 73 GLY A CA 1
ATOM 549 C C . GLY A 1 73 ? -2.748 21.937 -0.125 1.00 96.75 73 GLY A C 1
ATOM 550 O O . GLY A 1 73 ? -1.686 21.728 0.452 1.00 96.75 73 GLY A O 1
ATOM 551 N N . ILE A 1 74 ? -3.740 21.042 -0.124 1.00 98.00 74 ILE A N 1
ATOM 552 C CA . ILE A 1 74 ? -3.676 19.743 0.558 1.00 98.00 74 ILE A CA 1
ATOM 553 C C . ILE A 1 74 ? -3.203 18.696 -0.449 1.00 98.00 74 ILE A C 1
ATOM 555 O O . ILE A 1 74 ? -3.968 18.295 -1.327 1.00 98.00 74 ILE A O 1
ATOM 559 N N . ALA A 1 75 ? -1.950 18.258 -0.328 1.00 97.38 75 ALA A N 1
ATOM 560 C CA . ALA A 1 75 ? -1.373 17.185 -1.143 1.00 97.38 75 ALA A CA 1
ATOM 561 C C . ALA A 1 75 ? -1.758 15.780 -0.612 1.00 97.38 75 ALA A C 1
ATOM 563 O O . ALA A 1 75 ? -2.626 15.640 0.255 1.00 97.38 75 ALA A O 1
ATOM 564 N N . GLY A 1 76 ? -1.127 14.727 -1.139 1.00 96.94 76 GLY A N 1
ATOM 565 C CA . GLY A 1 76 ? -1.368 13.339 -0.745 1.00 96.94 76 GLY A CA 1
ATOM 566 C C . GLY A 1 76 ? -2.368 12.630 -1.658 1.00 96.94 76 GLY A C 1
ATOM 567 O O . GLY A 1 76 ? -3.422 13.169 -1.997 1.00 96.94 76 GLY A O 1
ATOM 568 N N . HIS A 1 77 ? -2.051 11.399 -2.045 1.00 97.19 77 HIS A N 1
ATOM 569 C CA . HIS A 1 77 ? -2.891 10.590 -2.934 1.00 97.19 77 HIS A CA 1
ATOM 570 C C . HIS A 1 77 ? -2.746 9.079 -2.690 1.00 97.19 77 HIS A C 1
ATOM 572 O O . HIS A 1 77 ? -2.929 8.261 -3.593 1.00 97.19 77 HIS A O 1
ATOM 578 N N . GLU A 1 78 ? -2.394 8.718 -1.458 1.00 97.06 78 GLU A N 1
ATOM 579 C CA . GLU A 1 78 ? -2.063 7.354 -1.030 1.00 97.06 78 GLU A CA 1
ATOM 580 C C . GLU A 1 78 ? -2.813 7.002 0.261 1.00 97.06 78 GLU A C 1
ATOM 582 O O . GLU A 1 78 ? -2.247 6.448 1.200 1.00 97.06 78 GLU A O 1
ATOM 587 N N . GLY A 1 79 ? -4.080 7.404 0.349 1.00 97.44 79 GLY A N 1
ATOM 588 C CA . GLY A 1 79 ? -4.874 7.315 1.572 1.00 97.44 79 GLY A CA 1
ATOM 589 C C . GLY A 1 79 ? -5.503 5.940 1.772 1.00 97.44 79 GLY A C 1
ATOM 590 O O . GLY A 1 79 ? -6.052 5.356 0.841 1.00 97.44 79 GLY A O 1
ATOM 591 N N . ALA A 1 80 ? -5.497 5.458 3.008 1.00 98.12 80 ALA A N 1
ATOM 592 C CA . ALA A 1 80 ? -6.190 4.258 3.449 1.00 98.12 80 ALA A CA 1
ATOM 593 C C . ALA A 1 80 ? -6.944 4.544 4.749 1.00 98.12 80 ALA A C 1
ATOM 595 O O . ALA A 1 80 ? -6.398 5.121 5.695 1.00 98.12 80 ALA A O 1
ATOM 596 N N . GLY A 1 81 ? -8.214 4.156 4.804 1.00 96.31 81 GLY A N 1
ATOM 597 C CA . GLY A 1 81 ? -9.046 4.465 5.956 1.00 96.31 81 GLY A CA 1
ATOM 598 C C . GLY A 1 81 ? -10.427 3.836 5.915 1.00 96.31 81 GLY A C 1
ATOM 599 O O . GLY A 1 81 ? -10.676 2.875 5.188 1.00 96.31 81 GLY A O 1
ATOM 600 N N . VAL A 1 82 ? -11.334 4.393 6.714 1.00 96.81 82 VAL A N 1
ATOM 601 C CA . VAL A 1 82 ? -12.674 3.850 6.953 1.00 96.81 82 VAL A CA 1
ATOM 602 C C . VAL A 1 82 ? -13.738 4.819 6.456 1.00 96.81 82 VAL A C 1
ATOM 604 O O . VAL A 1 82 ? -13.703 6.011 6.751 1.00 96.81 82 VAL A O 1
ATOM 607 N N . VAL A 1 83 ? -14.725 4.310 5.726 1.00 97.88 83 VAL A N 1
ATOM 608 C CA . VAL A 1 83 ? -15.896 5.080 5.299 1.00 97.88 83 VAL A CA 1
ATOM 609 C C . VAL A 1 83 ? -16.720 5.465 6.525 1.00 97.88 83 VAL A C 1
ATOM 611 O O . VAL A 1 83 ? -17.190 4.588 7.248 1.00 97.88 83 VAL A O 1
ATOM 614 N N . VAL A 1 84 ? -16.930 6.763 6.743 1.00 96.31 84 VAL A N 1
ATOM 615 C CA . VAL A 1 84 ? -17.699 7.307 7.879 1.00 96.31 84 VAL A CA 1
ATOM 616 C C . VAL A 1 84 ? -19.048 7.898 7.471 1.00 96.31 84 VAL A C 1
ATOM 618 O O . VAL A 1 84 ? -19.966 7.928 8.284 1.00 96.31 84 VAL A O 1
ATOM 621 N N . ALA A 1 85 ? -19.211 8.292 6.206 1.00 96.50 85 ALA A N 1
ATOM 622 C CA . ALA A 1 85 ? -20.502 8.678 5.642 1.00 96.50 85 ALA A CA 1
ATOM 623 C C . ALA A 1 85 ? -20.597 8.294 4.161 1.00 96.50 85 ALA A C 1
ATOM 625 O O . ALA A 1 85 ? -19.596 8.258 3.444 1.00 96.50 85 ALA A O 1
ATOM 626 N N . VAL A 1 86 ? -21.817 8.007 3.708 1.00 97.62 86 VAL A N 1
ATOM 627 C CA . VAL A 1 86 ? -22.110 7.568 2.338 1.00 97.62 86 VAL A CA 1
ATOM 628 C C . VAL A 1 86 ? -23.153 8.502 1.739 1.00 97.62 86 VAL A C 1
ATOM 630 O O . VAL A 1 86 ? -24.259 8.608 2.266 1.00 97.62 86 VAL A O 1
ATOM 633 N N . GLY A 1 87 ? -22.792 9.170 0.647 1.00 96.69 87 GLY A N 1
ATOM 634 C CA . GLY A 1 87 ? -23.680 10.043 -0.106 1.00 96.69 87 GLY A CA 1
ATOM 635 C C . GLY A 1 87 ? -24.698 9.278 -0.953 1.00 96.69 87 GLY A C 1
ATOM 636 O O . GLY A 1 87 ? -24.641 8.052 -1.116 1.00 96.69 87 GLY A O 1
ATOM 637 N N . GLU A 1 88 ? -25.657 10.015 -1.508 1.00 96.94 88 GLU A N 1
ATOM 638 C CA . GLU A 1 88 ? -26.727 9.448 -2.328 1.00 96.94 88 GLU A CA 1
ATOM 639 C C . GLU A 1 88 ? -26.183 8.672 -3.540 1.00 96.94 88 GLU A C 1
ATOM 641 O O . GLU A 1 88 ? -25.233 9.091 -4.194 1.00 96.94 88 GLU A O 1
ATOM 646 N N . GLY A 1 89 ? -26.762 7.510 -3.848 1.00 95.81 89 GLY A N 1
ATOM 647 C CA . GLY A 1 89 ? -26.371 6.674 -4.985 1.00 95.81 89 GLY A CA 1
ATOM 648 C C . GLY A 1 89 ? -25.224 5.700 -4.697 1.00 95.81 89 GLY A C 1
ATOM 649 O O . GLY A 1 89 ? -25.041 4.753 -5.461 1.00 95.81 89 GLY A O 1
ATOM 650 N N . MET A 1 90 ? -24.489 5.860 -3.590 1.00 97.56 90 MET A N 1
ATOM 651 C CA . MET A 1 90 ? -23.351 4.993 -3.238 1.00 97.56 90 MET A CA 1
ATOM 652 C C . MET A 1 90 ? -23.686 3.851 -2.273 1.00 97.56 90 MET A C 1
ATOM 654 O O . MET A 1 90 ? -22.871 2.944 -2.099 1.00 97.56 90 MET A O 1
ATOM 658 N N . GLN A 1 91 ? -24.893 3.816 -1.705 1.00 96.25 91 GLN A N 1
ATOM 659 C CA . GLN A 1 91 ? -25.282 2.876 -0.641 1.00 96.25 91 GLN A CA 1
ATOM 660 C C . GLN A 1 91 ? -25.265 1.399 -1.069 1.00 96.25 91 GLN A C 1
ATOM 662 O O . GLN A 1 91 ? -25.177 0.504 -0.231 1.00 96.25 91 GLN A O 1
ATOM 667 N N . LYS A 1 92 ? -25.346 1.119 -2.377 1.00 95.88 92 LYS A N 1
ATOM 668 C CA . LYS A 1 92 ? -25.217 -0.248 -2.912 1.00 95.88 92 LYS A CA 1
ATOM 669 C C . LYS A 1 92 ? -23.775 -0.754 -2.896 1.00 95.88 92 LYS A C 1
ATOM 671 O O . LYS A 1 92 ? -23.558 -1.959 -2.810 1.00 95.88 92 LYS A O 1
ATOM 676 N N . ARG A 1 93 ? -22.799 0.150 -3.017 1.00 96.25 93 ARG A N 1
ATOM 677 C CA . ARG A 1 93 ? -21.370 -0.181 -3.085 1.00 96.25 93 ARG A CA 1
ATOM 678 C C . ARG A 1 93 ? -20.686 -0.026 -1.731 1.00 96.25 93 ARG A C 1
ATOM 680 O O . ARG A 1 93 ? -19.817 -0.837 -1.425 1.00 96.25 93 ARG A O 1
ATOM 687 N N . TRP A 1 94 ? -21.088 0.963 -0.937 1.00 97.62 94 TRP A N 1
ATOM 688 C CA . TRP A 1 94 ? -20.423 1.345 0.307 1.00 97.62 94 TRP A CA 1
ATOM 689 C C . TRP A 1 94 ? -21.355 1.322 1.505 1.00 97.62 94 TRP A C 1
ATOM 691 O O . TRP A 1 94 ? -22.516 1.725 1.423 1.00 97.62 94 TRP A O 1
ATOM 701 N N . LYS A 1 95 ? -20.797 0.905 2.638 1.00 95.75 95 LYS A N 1
ATOM 702 C CA . LYS A 1 95 ? -21.405 1.025 3.961 1.00 95.75 95 LYS A CA 1
ATOM 703 C C . LYS A 1 95 ? -20.438 1.743 4.890 1.00 95.75 95 LYS A C 1
ATOM 705 O O . LYS A 1 95 ? -19.225 1.654 4.721 1.00 95.75 95 LYS A O 1
ATOM 710 N N . VAL A 1 96 ? -20.977 2.439 5.884 1.00 94.62 96 VAL A N 1
ATOM 711 C CA . VAL A 1 96 ? -20.145 2.984 6.960 1.00 94.62 96 VAL A CA 1
ATOM 712 C C . VAL A 1 96 ? -19.428 1.830 7.667 1.00 94.62 96 VAL A C 1
ATOM 714 O O . VAL A 1 96 ? -20.053 0.815 7.976 1.00 94.62 96 VAL A O 1
ATOM 717 N N . GLY A 1 97 ? -18.125 1.983 7.892 1.00 91.81 97 GLY A N 1
ATOM 718 C CA . GLY A 1 97 ? -17.238 0.937 8.402 1.00 91.81 97 GLY A CA 1
ATOM 719 C C . GLY A 1 97 ? -16.460 0.176 7.323 1.00 91.81 97 GLY A C 1
ATOM 720 O O . GLY A 1 97 ? -15.482 -0.485 7.664 1.00 91.81 97 GLY A O 1
ATOM 721 N N . ASP A 1 98 ? -16.834 0.282 6.041 1.00 96.12 98 ASP A N 1
ATOM 722 C CA . ASP A 1 98 ? -16.039 -0.293 4.948 1.00 96.12 98 ASP A CA 1
ATOM 723 C C . ASP A 1 98 ? -14.654 0.371 4.885 1.00 96.12 98 ASP A C 1
ATOM 725 O O . ASP A 1 98 ? -14.519 1.572 5.128 1.00 96.12 98 ASP A O 1
ATOM 729 N N . ARG A 1 99 ? -13.625 -0.391 4.497 1.00 97.50 99 ARG A N 1
ATOM 730 C CA . ARG A 1 99 ? -12.270 0.137 4.285 1.00 97.50 99 ARG A CA 1
ATOM 731 C C . ARG A 1 99 ? -12.072 0.602 2.846 1.00 97.50 99 ARG A C 1
ATOM 733 O O . ARG A 1 99 ? -12.399 -0.116 1.895 1.00 97.50 99 ARG A O 1
ATOM 740 N N . ALA A 1 100 ? -11.529 1.803 2.694 1.00 98.25 100 ALA A N 1
ATOM 741 C CA . ALA A 1 100 ? -11.429 2.520 1.432 1.00 98.25 100 ALA A CA 1
ATOM 742 C C . ALA A 1 100 ? -10.006 3.025 1.171 1.00 98.25 100 ALA A C 1
ATOM 744 O O . ALA A 1 100 ? -9.331 3.526 2.070 1.00 98.25 100 ALA A O 1
ATOM 745 N N . GLY A 1 101 ? -9.587 2.895 -0.086 1.00 98.12 101 GLY A N 1
ATOM 746 C CA . GLY A 1 101 ? -8.299 3.314 -0.616 1.00 98.12 101 GLY A CA 1
ATOM 747 C C . GLY A 1 101 ? -8.430 4.437 -1.640 1.00 98.12 101 GLY A C 1
ATOM 748 O O . GLY A 1 101 ? -9.103 4.280 -2.669 1.00 98.12 101 GLY A O 1
ATOM 749 N N . ILE A 1 102 ? -7.766 5.552 -1.356 1.00 98.12 102 ILE A N 1
ATOM 750 C CA . ILE A 1 102 ? -7.716 6.772 -2.158 1.00 98.12 102 ILE A CA 1
ATOM 751 C C . ILE A 1 102 ? -6.402 6.777 -2.944 1.00 98.12 102 ILE A C 1
ATOM 753 O O . ILE A 1 102 ? -5.347 6.464 -2.397 1.00 98.12 102 ILE A O 1
ATOM 757 N N . LYS A 1 103 ? -6.485 7.113 -4.233 1.00 96.06 103 LYS A N 1
ATOM 758 C CA . LYS A 1 103 ? -5.402 6.997 -5.221 1.00 96.06 103 LYS A CA 1
ATOM 759 C C . LYS A 1 103 ? -5.113 8.353 -5.860 1.00 96.06 103 LYS A C 1
ATOM 761 O O . LYS A 1 103 ? -5.886 9.288 -5.682 1.00 96.06 103 LYS A O 1
ATOM 766 N N . TRP A 1 104 ? -4.083 8.409 -6.709 1.00 95.88 104 TRP A N 1
ATOM 767 C CA . TRP A 1 104 ? -3.822 9.550 -7.599 1.00 95.88 104 TRP A CA 1
ATOM 768 C C . TRP A 1 104 ? -5.069 10.003 -8.359 1.00 95.88 104 TRP A C 1
ATOM 770 O O . TRP A 1 104 ? -5.449 11.165 -8.277 1.00 95.88 104 TRP A O 1
ATOM 780 N N . ILE A 1 105 ? -5.721 9.092 -9.081 1.00 96.88 105 ILE A N 1
ATOM 781 C CA . ILE A 1 105 ? -6.971 9.385 -9.784 1.00 96.88 105 ILE A CA 1
ATOM 782 C C . ILE A 1 105 ? -8.119 9.225 -8.786 1.00 96.88 105 ILE A C 1
ATOM 784 O O . ILE A 1 105 ? -8.404 8.115 -8.328 1.00 96.88 105 ILE A O 1
ATOM 788 N N . ALA A 1 106 ? -8.756 10.343 -8.453 1.00 95.62 106 ALA A N 1
ATOM 789 C CA . ALA A 1 106 ? -9.884 10.426 -7.536 1.00 95.62 106 ALA A CA 1
ATOM 790 C C . ALA A 1 106 ? -11.207 10.079 -8.229 1.00 95.62 106 ALA A C 1
ATOM 792 O O . ALA A 1 106 ? -12.075 9.457 -7.619 1.00 95.62 106 ALA A O 1
ATOM 793 N N . SER A 1 107 ? -11.362 10.467 -9.498 1.00 96.44 107 SER A N 1
ATOM 794 C CA . SER A 1 107 ? -12.524 10.121 -10.318 1.00 96.44 107 SER A CA 1
ATOM 795 C C . SER A 1 107 ? -12.224 10.196 -11.814 1.00 96.44 107 SER A C 1
ATOM 797 O O . SER A 1 107 ? -11.272 10.843 -12.251 1.00 96.44 107 SER A O 1
ATOM 799 N N . THR A 1 108 ? -13.075 9.539 -12.599 1.00 96.38 108 THR A N 1
ATOM 800 C CA . THR A 1 108 ? -13.102 9.587 -14.065 1.00 96.38 108 THR A CA 1
ATOM 801 C C . THR A 1 108 ? -14.533 9.870 -14.538 1.00 96.38 108 THR A C 1
ATOM 803 O O . THR A 1 108 ? -15.483 9.771 -13.757 1.00 96.38 108 THR A O 1
ATOM 806 N N . CYS A 1 109 ? -14.722 10.241 -15.811 1.00 95.69 109 CYS A N 1
ATOM 807 C CA . CYS A 1 109 ? -16.065 10.545 -16.327 1.00 95.69 109 CYS A CA 1
ATOM 808 C C . CYS A 1 109 ? -16.954 9.307 -16.504 1.00 95.69 109 CYS A C 1
ATOM 810 O O . CYS A 1 109 ? -18.173 9.424 -16.423 1.00 95.69 109 CYS A O 1
ATOM 812 N N . GLY A 1 110 ? -16.357 8.133 -16.737 1.00 94.38 110 GLY A N 1
ATOM 813 C CA . GLY A 1 110 ? -17.085 6.880 -16.943 1.00 94.38 110 GLY A CA 1
ATOM 814 C C . GLY A 1 110 ? -17.792 6.751 -18.299 1.00 94.38 110 GLY A C 1
ATOM 815 O O . GLY A 1 110 ? -18.537 5.796 -18.480 1.00 94.38 110 GLY A O 1
ATOM 816 N N . GLU A 1 111 ? -17.585 7.686 -19.232 1.00 96.12 111 GLU A N 1
ATOM 817 C CA . GLU A 1 111 ? -18.328 7.759 -20.505 1.00 96.12 111 GLU A CA 1
ATOM 818 C C . GLU A 1 111 ? -17.448 7.960 -21.754 1.00 96.12 111 GLU A C 1
ATOM 820 O O . GLU A 1 111 ? -17.918 7.733 -22.866 1.00 96.12 111 GLU A O 1
ATOM 825 N N . CYS A 1 112 ? -16.189 8.392 -21.609 1.00 96.94 112 CYS A N 1
ATOM 826 C CA . CYS A 1 112 ? -15.290 8.572 -22.753 1.00 96.94 112 CYS A CA 1
ATOM 827 C C . CYS A 1 112 ? -14.709 7.239 -23.246 1.00 96.94 112 CYS A C 1
ATOM 829 O O . CYS A 1 112 ? -14.768 6.231 -22.539 1.00 96.94 112 CYS A O 1
ATOM 831 N N . GLU A 1 113 ? -14.090 7.241 -24.431 1.00 95.88 113 GLU A N 1
ATOM 832 C CA . GLU A 1 113 ? -13.507 6.029 -25.028 1.00 95.88 113 GLU A CA 1
ATOM 833 C C . GLU A 1 113 ? -12.520 5.321 -24.087 1.00 95.88 113 GLU A C 1
ATOM 835 O O . GLU A 1 113 ? -12.590 4.105 -23.926 1.00 95.88 113 GLU A O 1
ATOM 840 N N . PHE A 1 114 ? -11.689 6.090 -23.378 1.00 96.44 114 PHE A N 1
ATOM 841 C CA . PHE A 1 114 ? -10.718 5.570 -22.417 1.00 96.44 114 PHE A CA 1
ATOM 842 C C . PHE A 1 114 ? -11.399 4.907 -21.216 1.00 96.44 114 PHE A C 1
ATOM 844 O O . PHE A 1 114 ? -10.978 3.852 -20.761 1.00 96.44 114 PHE A O 1
ATOM 851 N N . CYS A 1 115 ? -12.491 5.491 -20.712 1.00 95.50 115 CYS A N 1
ATOM 852 C CA . CYS A 1 115 ? -13.244 4.909 -19.599 1.00 95.50 115 CYS A CA 1
ATOM 853 C C . CYS A 1 115 ? -14.006 3.638 -19.990 1.00 95.50 115 CYS A C 1
ATOM 855 O O . CYS A 1 115 ? -14.243 2.785 -19.138 1.00 95.50 115 CYS A O 1
ATOM 857 N N . LEU A 1 116 ? -14.438 3.533 -21.248 1.00 94.00 116 LEU A N 1
ATOM 858 C CA . LEU A 1 116 ? -15.334 2.472 -21.706 1.00 94.00 116 LEU A CA 1
ATOM 859 C C . LEU A 1 116 ? -14.612 1.294 -22.369 1.00 94.00 116 LEU A C 1
ATOM 861 O O . LEU A 1 116 ? -15.213 0.230 -22.508 1.00 94.00 116 LEU A O 1
ATOM 865 N N . ASN A 1 117 ? -13.341 1.442 -22.758 1.00 91.75 117 ASN A N 1
ATOM 866 C CA . ASN A 1 117 ? -12.585 0.364 -23.403 1.00 91.75 117 ASN A CA 1
ATOM 867 C C . ASN A 1 117 ? -12.073 -0.719 -22.427 1.00 91.75 117 ASN A C 1
ATOM 869 O O . ASN A 1 117 ? -11.583 -1.759 -22.866 1.00 91.75 117 ASN A O 1
ATOM 873 N N . GLY A 1 118 ? -12.215 -0.486 -21.117 1.00 82.56 118 GLY A N 1
ATOM 874 C CA . GLY A 1 118 ? -11.927 -1.444 -20.049 1.00 82.56 118 GLY A CA 1
ATOM 875 C C . GLY A 1 118 ? -10.457 -1.580 -19.647 1.00 82.56 118 GLY A C 1
ATOM 876 O O . GLY A 1 118 ? -10.165 -2.421 -18.797 1.00 82.56 118 GLY A O 1
ATOM 877 N N . VAL A 1 119 ? -9.545 -0.805 -20.241 1.00 82.38 119 VAL A N 1
ATOM 878 C CA . VAL A 1 119 ? -8.098 -0.898 -19.963 1.00 82.38 119 VAL A CA 1
ATOM 879 C C . VAL A 1 119 ? -7.402 0.452 -19.792 1.00 82.38 119 VAL A C 1
ATOM 881 O O . VAL A 1 119 ? -6.344 0.498 -19.167 1.00 82.38 119 VAL A O 1
ATOM 884 N N . ASP A 1 120 ? -7.971 1.536 -20.325 1.00 90.88 120 ASP A N 1
ATOM 885 C CA . ASP A 1 120 ? -7.305 2.837 -20.396 1.00 90.88 120 ASP A CA 1
ATOM 886 C C . ASP A 1 120 ? -8.000 3.919 -19.563 1.00 90.88 120 ASP A C 1
ATOM 888 O O . ASP A 1 120 ? -7.752 5.104 -19.782 1.00 90.88 120 ASP A O 1
ATOM 892 N N . GLU A 1 121 ? -8.842 3.587 -18.576 1.00 94.50 121 GLU A N 1
ATOM 893 C CA . GLU A 1 121 ? -9.617 4.615 -17.865 1.00 94.50 121 GLU A CA 1
ATOM 894 C C . GLU A 1 121 ? -8.736 5.623 -17.106 1.00 94.50 121 GLU A C 1
ATOM 896 O O . GLU A 1 121 ? -9.157 6.749 -16.831 1.00 94.50 121 GLU A O 1
ATOM 901 N N . VAL A 1 122 ? -7.476 5.256 -16.855 1.00 94.69 122 VAL A N 1
ATOM 902 C CA . VAL A 1 122 ? -6.416 6.123 -16.318 1.00 94.69 122 VAL A CA 1
ATOM 903 C C . VAL A 1 122 ? -6.055 7.310 -17.228 1.00 94.69 122 VAL A C 1
ATOM 905 O O . VAL A 1 122 ? -5.466 8.288 -16.768 1.00 94.69 122 VAL A O 1
ATOM 908 N N . HIS A 1 123 ? -6.430 7.253 -18.507 1.00 95.50 123 HIS A N 1
ATOM 909 C CA . HIS A 1 123 ? -6.227 8.298 -19.514 1.00 95.50 123 HIS A CA 1
ATOM 910 C C . HIS A 1 123 ? -7.478 9.154 -19.757 1.00 95.50 123 HIS A C 1
ATOM 912 O O . HIS A 1 123 ? -7.527 9.934 -20.703 1.00 95.50 123 HIS A O 1
ATOM 918 N N . CYS A 1 124 ? -8.489 9.056 -18.891 1.00 96.50 124 CYS A N 1
ATOM 919 C CA . CYS A 1 124 ? -9.664 9.916 -18.954 1.00 96.50 124 CYS A CA 1
ATOM 920 C C . CYS A 1 124 ? -9.280 11.410 -18.958 1.00 96.50 124 CYS A C 1
ATOM 922 O O . CYS A 1 124 ? -8.672 11.907 -18.012 1.00 96.50 124 CYS A O 1
ATOM 924 N N . GLU A 1 125 ? -9.717 12.149 -19.981 1.00 94.69 125 GLU A N 1
ATOM 925 C CA . GLU A 1 125 ? -9.453 13.592 -20.131 1.00 94.69 125 GLU A CA 1
ATOM 926 C C . GLU A 1 125 ? -10.106 14.441 -19.031 1.00 94.69 125 GLU A C 1
ATOM 928 O O . GLU A 1 125 ? -9.603 15.496 -18.660 1.00 94.69 125 GLU A O 1
ATOM 933 N N . LYS A 1 126 ? -11.232 13.965 -18.488 1.00 95.94 126 LYS A N 1
ATOM 934 C CA . LYS A 1 126 ? -11.987 14.613 -17.403 1.00 95.94 126 LYS A CA 1
ATOM 935 C C . LYS A 1 126 ? -11.653 14.035 -16.019 1.00 95.94 126 LYS A C 1
ATOM 937 O O . LYS A 1 126 ? -12.500 14.065 -15.128 1.00 95.94 126 LYS A O 1
ATOM 942 N N . GLN A 1 127 ? -10.492 13.399 -15.859 1.00 95.50 127 GLN A N 1
ATOM 943 C CA . GLN A 1 127 ? -10.115 12.833 -14.566 1.00 95.50 127 GLN A CA 1
ATOM 944 C C . GLN A 1 127 ? -9.875 13.930 -13.520 1.00 95.50 127 GLN A C 1
ATOM 946 O O . GLN A 1 127 ? -9.400 15.019 -13.841 1.00 95.50 127 GLN A O 1
ATOM 951 N N . ILE A 1 128 ? -10.195 13.630 -12.264 1.00 97.00 128 ILE A N 1
ATOM 952 C CA . ILE A 1 128 ? -9.863 14.467 -11.107 1.00 97.00 128 ILE A CA 1
ATOM 953 C C . ILE A 1 128 ? -8.789 13.739 -10.307 1.00 97.00 128 ILE A C 1
ATOM 955 O O . ILE A 1 128 ? -8.867 12.521 -10.142 1.00 97.00 128 ILE A O 1
ATOM 959 N N . ASN A 1 129 ? -7.802 14.469 -9.794 1.00 97.25 129 ASN A N 1
ATOM 960 C CA . ASN A 1 129 ? -6.629 13.902 -9.146 1.00 97.25 129 ASN A CA 1
ATOM 961 C C . ASN A 1 129 ? -6.482 14.414 -7.709 1.00 97.25 129 ASN A C 1
ATOM 963 O O . ASN A 1 129 ? -6.458 15.626 -7.466 1.00 97.25 129 ASN A O 1
ATOM 967 N N . SER A 1 130 ? -6.367 13.480 -6.766 1.00 97.69 130 SER A N 1
ATOM 968 C CA . SER A 1 130 ? -6.139 13.770 -5.349 1.00 97.69 130 SER A CA 1
ATOM 969 C C . SER A 1 130 ? -4.799 14.473 -5.157 1.00 97.69 130 SER A C 1
ATOM 971 O O . SER A 1 130 ? -3.786 14.060 -5.716 1.00 97.69 130 SER A O 1
ATOM 973 N N . GLY A 1 131 ? -4.796 15.557 -4.385 1.00 95.88 131 GLY A N 1
ATOM 974 C CA . GLY A 1 131 ? -3.593 16.337 -4.104 1.00 95.88 131 GLY A CA 1
ATOM 975 C C . GLY A 1 131 ? -3.148 17.262 -5.240 1.00 95.88 131 GLY A C 1
ATOM 976 O O . GLY A 1 131 ? -2.136 17.941 -5.099 1.00 95.88 131 GLY A O 1
ATOM 977 N N . PHE A 1 132 ? -3.891 17.314 -6.353 1.00 96.50 132 PHE A N 1
ATOM 978 C CA . PHE A 1 132 ? -3.557 18.127 -7.526 1.00 96.50 132 PHE A CA 1
ATOM 979 C C . PHE A 1 132 ? -4.724 18.994 -7.999 1.00 96.50 132 PHE A C 1
ATOM 981 O O . PHE A 1 132 ? -4.637 20.218 -7.934 1.00 96.50 132 PHE A O 1
ATOM 988 N N . SER A 1 133 ? -5.823 18.379 -8.443 1.00 95.88 133 SER A N 1
ATOM 989 C CA . SER A 1 133 ? -7.039 19.074 -8.899 1.00 95.88 133 SER A CA 1
ATOM 990 C C . SER A 1 133 ? -8.213 18.947 -7.920 1.00 95.88 133 SER A C 1
ATOM 992 O O . SER A 1 133 ? -9.264 19.550 -8.131 1.00 95.88 133 SER A O 1
ATOM 994 N N . ALA A 1 134 ? -8.012 18.221 -6.820 1.00 97.25 134 ALA A N 1
ATOM 995 C CA . ALA A 1 134 ? -8.880 18.151 -5.650 1.00 97.25 134 ALA A CA 1
ATOM 996 C C . ALA A 1 134 ? -8.032 17.980 -4.374 1.00 97.25 134 ALA A C 1
ATOM 998 O O . ALA A 1 134 ? -6.864 17.585 -4.481 1.00 97.25 134 ALA A O 1
ATOM 999 N N . PRO A 1 135 ? -8.576 18.265 -3.174 1.00 97.94 135 PRO A N 1
ATOM 1000 C CA . PRO A 1 135 ? -7.855 18.051 -1.924 1.00 97.94 135 PRO A CA 1
ATOM 1001 C C . PRO A 1 135 ? -7.396 16.599 -1.780 1.00 97.94 135 PRO A C 1
ATOM 1003 O O . PRO A 1 135 ? -8.126 15.666 -2.119 1.00 97.94 135 PRO A O 1
ATOM 1006 N N . GLY A 1 136 ? -6.163 16.418 -1.319 1.00 97.69 136 GLY A N 1
ATOM 1007 C CA . GLY A 1 136 ? -5.523 15.116 -1.198 1.00 97.69 136 GLY A CA 1
ATOM 1008 C C . GLY A 1 136 ? -5.808 14.379 0.110 1.00 97.69 136 GLY A C 1
ATOM 1009 O O . GLY A 1 136 ? -6.839 14.570 0.752 1.00 97.69 136 GLY A O 1
ATOM 1010 N N . THR A 1 137 ? -4.894 13.495 0.497 1.00 98.31 137 THR A N 1
ATOM 1011 C CA . THR A 1 137 ? -5.037 12.587 1.649 1.00 98.31 137 THR A CA 1
ATOM 1012 C C . THR A 1 137 ? -4.241 13.015 2.878 1.00 98.31 137 THR A C 1
ATOM 1014 O O . THR A 1 137 ? -4.322 12.347 3.906 1.00 98.31 137 THR A O 1
ATOM 1017 N N . PHE A 1 138 ? -3.523 14.141 2.828 1.00 98.06 138 PHE A N 1
ATOM 1018 C CA . PHE A 1 138 ? -2.881 14.752 3.999 1.00 98.06 138 PHE A CA 1
ATOM 1019 C C . PHE A 1 138 ? -3.885 15.514 4.884 1.00 98.06 138 PHE A C 1
ATOM 1021 O O . PHE A 1 138 ? -3.689 16.676 5.230 1.00 98.06 138 PHE A O 1
ATOM 1028 N N . GLN A 1 139 ? -4.985 14.848 5.234 1.00 97.94 139 GLN A N 1
ATOM 1029 C CA . GLN A 1 139 ? -6.075 15.340 6.078 1.00 97.94 139 GLN A CA 1
ATOM 1030 C C . GLN A 1 139 ? -6.800 14.164 6.740 1.00 97.94 139 GLN A C 1
ATOM 1032 O O . GLN A 1 139 ? -6.790 13.052 6.212 1.00 97.94 139 GLN A O 1
ATOM 1037 N N . GLU A 1 140 ? -7.452 14.400 7.876 1.00 97.06 140 GLU A N 1
ATOM 1038 C CA . GLU A 1 140 ? -8.103 13.338 8.662 1.00 97.06 140 GLU A CA 1
ATOM 1039 C C . GLU A 1 140 ? -9.360 12.758 7.987 1.00 97.06 140 GLU A C 1
ATOM 1041 O O . GLU A 1 140 ? -9.646 11.570 8.134 1.00 97.06 140 GLU A O 1
ATOM 1046 N N . TYR A 1 141 ? -10.099 13.562 7.222 1.00 97.94 141 TYR A N 1
ATOM 1047 C CA . TYR A 1 141 ? -11.332 13.196 6.526 1.00 97.94 141 TYR A CA 1
ATOM 1048 C C . TYR A 1 141 ? -11.274 13.646 5.066 1.00 97.94 141 TYR A C 1
ATOM 1050 O O . TYR A 1 141 ? -11.316 14.834 4.750 1.00 97.94 141 TYR A O 1
ATOM 1058 N N . CYS A 1 142 ? -11.225 12.678 4.156 1.00 97.62 142 CYS A N 1
ATOM 1059 C CA . CYS A 1 142 ? -11.123 12.919 2.722 1.00 97.62 142 CYS A CA 1
ATOM 1060 C C . CYS A 1 142 ? -12.459 12.613 2.032 1.00 97.62 142 CYS A C 1
ATOM 1062 O O . CYS A 1 142 ? -13.025 11.524 2.191 1.00 97.62 142 CYS A O 1
ATOM 1064 N N . LEU A 1 143 ? -12.967 13.578 1.263 1.00 97.62 143 LEU A N 1
ATOM 1065 C CA . LEU A 1 143 ? -14.159 13.410 0.436 1.00 97.62 143 LEU A CA 1
ATOM 1066 C C . LEU A 1 143 ? -13.767 12.866 -0.939 1.00 97.62 143 LEU A C 1
ATOM 1068 O O . LEU A 1 143 ? -12.972 13.486 -1.641 1.00 97.62 143 LEU A O 1
ATOM 1072 N N . VAL A 1 144 ? -14.354 11.741 -1.345 1.00 97.50 144 VAL A N 1
ATOM 1073 C CA . VAL A 1 144 ? -13.965 11.043 -2.581 1.00 97.50 144 VAL A CA 1
ATOM 1074 C C . VAL A 1 144 ? -15.164 10.511 -3.364 1.00 97.50 144 VAL A C 1
ATOM 1076 O O . VAL A 1 144 ? -16.251 10.313 -2.820 1.00 97.50 144 VAL A O 1
ATOM 1079 N N . ASP A 1 145 ? -14.967 10.262 -4.661 1.00 97.69 145 ASP A N 1
ATOM 1080 C CA . ASP A 1 145 ? -15.954 9.597 -5.515 1.00 97.69 145 ASP A CA 1
ATOM 1081 C C . ASP A 1 145 ? -16.037 8.108 -5.154 1.00 97.69 145 ASP A C 1
ATOM 1083 O O . ASP A 1 145 ? -15.072 7.348 -5.303 1.00 97.69 145 ASP A O 1
ATOM 1087 N N . GLY A 1 146 ? -17.202 7.655 -4.693 1.00 97.12 146 GLY A N 1
ATOM 1088 C CA . GLY A 1 146 ? -17.395 6.265 -4.291 1.00 97.12 146 GLY A CA 1
ATOM 1089 C C . GLY A 1 146 ? -17.312 5.276 -5.462 1.00 97.12 146 GLY A C 1
ATOM 1090 O O . GLY A 1 146 ? -17.052 4.089 -5.251 1.00 97.12 146 GLY A O 1
ATOM 1091 N N . ARG A 1 147 ? -17.493 5.720 -6.707 1.00 95.38 147 ARG A N 1
ATOM 1092 C CA . ARG A 1 147 ? -17.417 4.854 -7.895 1.00 95.38 147 ARG A CA 1
ATOM 1093 C C . ARG A 1 147 ? -15.977 4.456 -8.195 1.00 95.38 147 ARG A C 1
ATOM 1095 O O . ARG A 1 147 ? -15.735 3.298 -8.524 1.00 95.38 147 ARG A O 1
ATOM 1102 N N . TYR A 1 148 ? -15.046 5.396 -8.030 1.00 95.88 148 TYR A N 1
ATOM 1103 C CA . TYR A 1 148 ? -13.632 5.209 -8.358 1.00 95.88 148 TYR A CA 1
ATOM 1104 C C . TYR A 1 148 ? -12.749 4.926 -7.130 1.00 95.88 148 TYR A C 1
ATOM 1106 O O . TYR A 1 148 ? -11.594 4.532 -7.262 1.00 95.88 148 TYR A O 1
ATOM 1114 N N . THR A 1 149 ? -13.269 5.061 -5.910 1.00 97.75 149 THR A N 1
ATOM 1115 C CA . THR A 1 149 ? -12.552 4.647 -4.692 1.00 97.75 149 THR A CA 1
ATOM 1116 C C . THR A 1 149 ? -12.388 3.119 -4.644 1.00 97.75 149 THR A C 1
ATOM 1118 O O . THR A 1 149 ? -13.307 2.365 -4.991 1.00 97.75 149 THR A O 1
ATOM 1121 N N . SER A 1 150 ? -11.206 2.643 -4.231 1.00 97.69 150 SER A N 1
ATOM 1122 C CA . SER A 1 150 ? -10.904 1.205 -4.157 1.00 97.69 150 SER A CA 1
ATOM 1123 C C . SER A 1 150 ? -11.321 0.636 -2.806 1.00 97.69 150 SER A C 1
ATOM 1125 O O . SER A 1 150 ? -11.109 1.275 -1.779 1.00 97.69 150 SER A O 1
ATOM 1127 N N . LYS A 1 151 ? -11.883 -0.576 -2.782 1.00 97.25 151 LYS A N 1
ATOM 1128 C CA . LYS A 1 151 ? -12.052 -1.313 -1.523 1.00 97.25 151 LYS A CA 1
ATOM 1129 C C . LYS A 1 151 ? -10.714 -1.905 -1.111 1.00 97.25 151 LYS A C 1
ATOM 1131 O O . LYS A 1 151 ? -10.028 -2.484 -1.949 1.00 97.25 151 LYS A O 1
ATOM 1136 N N . ILE A 1 152 ? -10.371 -1.778 0.165 1.00 97.81 152 ILE A N 1
ATOM 1137 C CA . ILE A 1 152 ? -9.207 -2.468 0.721 1.00 97.81 152 ILE A CA 1
ATOM 1138 C C . ILE A 1 152 ? -9.679 -3.857 1.172 1.00 97.81 152 ILE A C 1
ATOM 1140 O O . ILE A 1 152 ? -10.594 -3.927 1.998 1.00 97.81 152 ILE A O 1
ATOM 1144 N N . PRO A 1 153 ? -9.131 -4.952 0.613 1.00 92.81 153 PRO A N 1
ATOM 1145 C CA . PRO A 1 153 ? -9.542 -6.297 0.986 1.00 92.81 153 PRO A CA 1
ATOM 1146 C C . PRO A 1 153 ? -9.058 -6.659 2.393 1.00 92.81 153 PRO A C 1
ATOM 1148 O O . PRO A 1 153 ? -8.084 -6.105 2.917 1.00 92.81 153 PRO A O 1
ATOM 1151 N N . ASP A 1 154 ? -9.730 -7.637 2.993 1.00 82.94 154 ASP A N 1
ATOM 1152 C CA . ASP A 1 154 ? -9.236 -8.276 4.206 1.00 82.94 154 ASP A CA 1
ATOM 1153 C C . ASP A 1 154 ? -7.855 -8.907 3.961 1.00 82.94 154 ASP A C 1
ATOM 1155 O O . ASP A 1 154 ? -7.565 -9.402 2.874 1.00 82.94 154 ASP A O 1
ATOM 1159 N N . GLY A 1 155 ? -6.990 -8.869 4.975 1.00 82.88 155 GLY A N 1
ATOM 1160 C CA . GLY A 1 155 ? -5.603 -9.337 4.874 1.00 82.88 155 GLY A CA 1
ATOM 1161 C C . GLY A 1 155 ? -4.590 -8.265 4.459 1.00 82.88 155 GLY A C 1
ATOM 1162 O O . GLY A 1 155 ? -3.399 -8.480 4.640 1.00 82.88 155 GLY A O 1
ATOM 1163 N N . VAL A 1 156 ? -5.033 -7.093 3.991 1.00 91.31 156 VAL A N 1
ATOM 1164 C CA . VAL A 1 156 ? -4.153 -5.929 3.773 1.00 91.31 156 VAL A CA 1
ATOM 1165 C C . VAL A 1 156 ? -4.330 -4.956 4.927 1.00 91.31 156 VAL A C 1
ATOM 1167 O O . VAL A 1 156 ? -5.462 -4.572 5.216 1.00 91.31 156 VAL A O 1
ATOM 1170 N N . SER A 1 157 ? -3.259 -4.534 5.597 1.00 92.62 157 SER A N 1
ATOM 1171 C CA . SER A 1 157 ? -3.335 -3.490 6.631 1.00 92.62 157 SER A CA 1
ATOM 1172 C C . SER A 1 157 ? -3.524 -2.091 6.014 1.00 92.62 157 SER A C 1
ATOM 1174 O O . SER A 1 157 ? -3.191 -1.878 4.852 1.00 92.62 157 SER A O 1
ATOM 1176 N N . ASP A 1 158 ? -4.085 -1.118 6.746 1.00 91.31 158 ASP A N 1
ATOM 1177 C CA . ASP A 1 158 ? -4.242 0.249 6.203 1.00 91.31 158 ASP A CA 1
ATOM 1178 C C . ASP A 1 158 ? -2.877 0.901 5.929 1.00 91.31 158 ASP A C 1
ATOM 1180 O O . ASP A 1 158 ? -2.718 1.613 4.940 1.00 91.31 158 ASP A O 1
ATOM 1184 N N . GLU A 1 159 ? -1.878 0.606 6.766 1.00 92.25 159 GLU A N 1
ATOM 1185 C CA . GLU A 1 159 ? -0.513 1.115 6.603 1.00 92.25 159 GLU A CA 1
ATOM 1186 C C . GLU A 1 159 ? 0.159 0.616 5.319 1.00 92.25 159 GLU A C 1
ATOM 1188 O O . GLU A 1 159 ? 0.894 1.367 4.680 1.00 92.25 159 GLU A O 1
ATOM 1193 N N . GLU A 1 160 ? -0.121 -0.621 4.905 1.00 94.06 160 GLU A N 1
ATOM 1194 C CA . GLU A 1 160 ? 0.380 -1.169 3.644 1.00 94.06 160 GLU A CA 1
ATOM 1195 C C . GLU A 1 160 ? -0.471 -0.737 2.453 1.00 94.06 160 GLU A C 1
ATOM 1197 O O . GLU A 1 160 ? 0.067 -0.498 1.373 1.00 94.06 160 GLU A O 1
ATOM 1202 N N . ALA A 1 161 ? -1.789 -0.609 2.633 1.00 95.69 161 ALA A N 1
ATOM 1203 C CA . ALA A 1 161 ? -2.695 -0.233 1.557 1.00 95.69 161 ALA A CA 1
ATOM 1204 C C . ALA A 1 161 ? -2.322 1.122 0.945 1.00 95.69 161 ALA A C 1
ATOM 1206 O O . ALA A 1 161 ? -2.338 1.235 -0.278 1.00 95.69 161 ALA A O 1
ATOM 1207 N N . GLY A 1 162 ? -1.945 2.115 1.762 1.00 93.38 162 GLY A N 1
ATOM 1208 C CA . GLY A 1 162 ? -1.584 3.458 1.293 1.00 93.38 162 GLY A CA 1
ATOM 1209 C C . GLY A 1 162 ? -0.531 3.445 0.173 1.00 93.38 162 GLY A C 1
ATOM 1210 O O . GLY A 1 162 ? -0.858 3.798 -0.962 1.00 93.38 162 GLY A O 1
ATOM 1211 N N . PRO A 1 163 ? 0.692 2.939 0.420 1.00 93.19 163 PRO A N 1
ATOM 1212 C CA . PRO A 1 163 ? 1.727 2.811 -0.611 1.00 93.19 163 PRO A CA 1
ATOM 1213 C C . PRO A 1 163 ? 1.328 1.962 -1.824 1.00 93.19 163 PRO A C 1
ATOM 1215 O O . PRO A 1 163 ? 1.819 2.194 -2.934 1.00 93.19 163 PRO A O 1
ATOM 1218 N N . ILE A 1 164 ? 0.434 0.981 -1.657 1.00 96.62 164 ILE A N 1
ATOM 1219 C CA . ILE A 1 164 ? -0.063 0.173 -2.779 1.00 96.62 164 ILE A CA 1
ATOM 1220 C C . ILE A 1 164 ? -0.968 0.990 -3.716 1.00 96.62 164 ILE A C 1
ATOM 1222 O O . ILE A 1 164 ? -0.910 0.777 -4.929 1.00 96.62 164 ILE A O 1
ATOM 1226 N N . MET A 1 165 ? -1.716 1.976 -3.202 1.00 95.69 165 MET A N 1
ATOM 1227 C CA . MET A 1 165 ? -2.608 2.849 -3.990 1.00 95.69 165 MET A CA 1
ATOM 1228 C C . MET A 1 165 ? -1.886 3.731 -5.022 1.00 95.69 165 MET A C 1
ATOM 1230 O O . MET A 1 165 ? -2.532 4.245 -5.937 1.00 95.69 165 MET A O 1
ATOM 1234 N N . CYS A 1 166 ? -0.565 3.897 -4.908 1.00 95.12 166 CYS A N 1
ATOM 1235 C CA . CYS A 1 166 ? 0.249 4.612 -5.891 1.00 95.12 166 CYS A CA 1
ATOM 1236 C C . CYS A 1 166 ? 1.481 3.805 -6.300 1.00 95.12 166 CYS A C 1
ATOM 1238 O O . CYS A 1 166 ? 1.515 3.231 -7.392 1.00 95.12 166 CYS A O 1
ATOM 1240 N N . GLY A 1 167 ? 2.494 3.727 -5.434 1.00 92.69 167 GLY A N 1
ATOM 1241 C CA . GLY A 1 167 ? 3.766 3.099 -5.773 1.00 92.69 167 GLY A CA 1
ATOM 1242 C C . GLY A 1 167 ? 3.645 1.611 -6.091 1.00 92.69 167 GLY A C 1
ATOM 1243 O O . GLY A 1 167 ? 4.262 1.139 -7.046 1.00 92.69 167 GLY A O 1
ATOM 1244 N N . GLY A 1 168 ? 2.804 0.885 -5.351 1.00 95.62 168 GLY A N 1
ATOM 1245 C CA . GLY A 1 168 ? 2.566 -0.539 -5.588 1.00 95.62 168 GLY A CA 1
ATOM 1246 C C . GLY A 1 168 ? 1.874 -0.813 -6.913 1.00 95.62 168 GLY A C 1
ATOM 1247 O O . GLY A 1 168 ? 2.413 -1.564 -7.724 1.00 95.62 168 GLY A O 1
ATOM 1248 N N . VAL A 1 169 ? 0.731 -0.176 -7.178 1.00 97.12 169 VAL A N 1
ATOM 1249 C CA . VAL A 1 169 ? 0.026 -0.359 -8.453 1.00 97.12 169 VAL A CA 1
ATOM 1250 C C . VAL A 1 169 ? 0.862 0.117 -9.650 1.00 97.12 169 VAL A C 1
ATOM 1252 O O . VAL A 1 169 ? 0.864 -0.525 -10.701 1.00 97.12 169 VAL A O 1
ATOM 1255 N N . THR A 1 170 ? 1.650 1.184 -9.491 1.00 97.25 170 THR A N 1
ATOM 1256 C CA . THR A 1 170 ? 2.555 1.671 -10.545 1.00 97.25 170 THR A CA 1
ATOM 1257 C C . THR A 1 170 ? 3.679 0.670 -10.814 1.00 97.25 170 THR A C 1
ATOM 1259 O O . THR A 1 170 ? 3.980 0.374 -11.967 1.00 97.25 170 THR A O 1
ATOM 1262 N N . ALA A 1 171 ? 4.282 0.087 -9.774 1.00 97.62 171 ALA A N 1
ATOM 1263 C CA . ALA A 1 171 ? 5.294 -0.955 -9.933 1.00 97.62 171 ALA A CA 1
ATOM 1264 C C . ALA A 1 171 ? 4.719 -2.222 -10.591 1.00 97.62 171 ALA A C 1
ATOM 1266 O O . ALA A 1 171 ? 5.348 -2.800 -11.481 1.00 97.62 171 ALA A O 1
ATOM 1267 N N . TYR A 1 172 ? 3.512 -2.627 -10.192 1.00 98.25 172 TYR A N 1
ATOM 1268 C CA . TYR A 1 172 ? 2.798 -3.770 -10.754 1.00 98.25 172 TYR A CA 1
ATOM 1269 C C . TYR A 1 172 ? 2.519 -3.593 -12.254 1.00 98.25 172 TYR A C 1
ATOM 1271 O O . TYR A 1 172 ? 2.900 -4.433 -13.073 1.00 98.25 172 TYR A O 1
ATOM 1279 N N . THR A 1 173 ? 1.917 -2.465 -12.635 1.00 97.31 173 THR A N 1
ATOM 1280 C CA . THR A 1 173 ? 1.618 -2.134 -14.037 1.00 97.31 173 THR A CA 1
ATOM 1281 C C . THR A 1 173 ? 2.879 -1.946 -14.870 1.00 97.31 173 THR A C 1
ATOM 1283 O O . THR A 1 173 ? 2.936 -2.448 -15.993 1.00 97.31 173 THR A O 1
ATOM 1286 N N . ALA A 1 174 ? 3.936 -1.349 -14.313 1.00 98.12 174 ALA A N 1
ATOM 1287 C CA . ALA A 1 174 ? 5.224 -1.244 -14.989 1.00 98.12 174 ALA A CA 1
ATOM 1288 C C . ALA A 1 174 ? 5.835 -2.624 -15.286 1.00 98.12 174 ALA A C 1
ATOM 1290 O O . ALA A 1 174 ? 6.332 -2.853 -16.391 1.00 98.12 174 ALA A O 1
ATOM 1291 N N . CYS A 1 175 ? 5.735 -3.579 -14.352 1.00 98.31 175 CYS A N 1
ATOM 1292 C CA . CYS A 1 175 ? 6.150 -4.961 -14.602 1.00 98.31 175 CYS A CA 1
ATOM 1293 C C . CYS A 1 175 ? 5.326 -5.595 -15.734 1.00 98.31 175 CYS A C 1
ATOM 1295 O O . CYS A 1 175 ? 5.908 -6.215 -16.623 1.00 98.31 175 CYS A O 1
ATOM 1297 N N . LYS A 1 176 ? 4.004 -5.378 -15.783 1.00 96.88 176 LYS A N 1
ATOM 1298 C CA . LYS A 1 176 ? 3.156 -5.868 -16.888 1.00 96.88 176 LYS A CA 1
ATOM 1299 C C . LYS A 1 176 ? 3.526 -5.235 -18.236 1.00 96.88 176 LYS A C 1
ATOM 1301 O O . LYS A 1 176 ? 3.717 -5.951 -19.219 1.00 96.88 176 LYS A O 1
ATOM 1306 N N . ARG A 1 177 ? 3.704 -3.911 -18.284 1.00 96.50 177 ARG A N 1
ATOM 1307 C CA . ARG A 1 177 ? 4.054 -3.162 -19.508 1.00 96.50 177 ARG A CA 1
ATOM 1308 C C . ARG A 1 177 ? 5.456 -3.452 -20.029 1.00 96.50 177 ARG A C 1
ATOM 1310 O O . ARG A 1 177 ? 5.721 -3.231 -21.206 1.00 96.50 177 ARG A O 1
ATOM 1317 N N . SER A 1 178 ? 6.339 -3.994 -19.191 1.00 97.81 178 SER A N 1
ATOM 1318 C CA . SER A 1 178 ? 7.661 -4.452 -19.628 1.00 97.81 178 SER A CA 1
ATOM 1319 C C . SER A 1 178 ? 7.593 -5.601 -20.645 1.00 97.81 178 SER A C 1
ATOM 1321 O O . SER A 1 178 ? 8.564 -5.831 -21.365 1.00 97.81 178 SER A O 1
ATOM 1323 N N . ALA A 1 179 ? 6.466 -6.329 -20.702 1.00 94.94 179 ALA A N 1
ATOM 1324 C CA . ALA A 1 179 ? 6.268 -7.534 -21.511 1.00 94.94 179 ALA A CA 1
ATOM 1325 C C . ALA A 1 179 ? 7.315 -8.645 -21.267 1.00 94.94 179 ALA A C 1
ATOM 1327 O O . ALA A 1 179 ? 7.450 -9.573 -22.073 1.00 94.94 179 ALA A O 1
ATOM 1328 N N . VAL A 1 180 ? 8.045 -8.576 -20.147 1.00 98.19 180 VAL A N 1
ATOM 1329 C CA . VAL A 1 180 ? 8.985 -9.613 -19.719 1.00 98.19 180 VAL A CA 1
ATOM 1330 C C . VAL A 1 180 ? 8.207 -10.848 -19.274 1.00 98.19 180 VAL A C 1
ATOM 1332 O O . VAL A 1 180 ? 7.257 -10.771 -18.500 1.00 98.19 180 VAL A O 1
ATOM 1335 N N . LYS A 1 181 ? 8.607 -12.014 -19.779 1.00 97.38 181 LYS A N 1
ATOM 1336 C CA . LYS A 1 181 ? 7.980 -13.302 -19.456 1.00 97.38 181 LYS A CA 1
ATOM 1337 C C . LYS A 1 181 ? 8.704 -13.991 -18.300 1.00 97.38 181 LYS A C 1
ATOM 1339 O O . LYS A 1 181 ? 9.852 -13.674 -17.989 1.00 97.38 181 LYS A O 1
ATOM 1344 N N . SER A 1 182 ? 8.065 -14.993 -17.701 1.00 98.19 182 SER A N 1
ATOM 1345 C CA . SER A 1 182 ? 8.722 -15.819 -16.684 1.00 98.19 182 SER A CA 1
ATOM 1346 C C . SER A 1 182 ? 10.048 -16.411 -17.205 1.00 98.19 182 SER A C 1
ATOM 1348 O O . SER A 1 182 ? 10.158 -16.806 -18.367 1.00 98.19 182 SER A O 1
ATOM 1350 N N . GLY A 1 183 ? 11.080 -16.401 -16.358 1.00 97.38 183 GLY A N 1
ATOM 1351 C CA . GLY A 1 183 ? 12.449 -16.821 -16.669 1.00 97.38 183 GLY A CA 1
ATOM 1352 C C . GLY A 1 183 ? 13.306 -15.773 -17.393 1.00 97.38 183 GLY A C 1
ATOM 1353 O O . GLY A 1 183 ? 14.516 -15.966 -17.532 1.00 97.38 183 GLY A O 1
ATOM 1354 N N . GLN A 1 184 ? 12.722 -14.659 -17.841 1.00 98.56 184 GLN A N 1
ATOM 1355 C CA . GLN A 1 184 ? 13.438 -13.584 -18.527 1.00 98.56 184 GLN A CA 1
ATOM 1356 C C . GLN A 1 184 ? 13.941 -12.503 -17.561 1.00 98.56 184 GLN A C 1
ATOM 1358 O O . GLN A 1 184 ? 13.452 -12.370 -16.445 1.00 98.56 184 GLN A O 1
ATOM 1363 N N . TRP A 1 185 ? 14.931 -11.728 -18.011 1.00 98.81 185 TRP A N 1
ATOM 1364 C CA . TRP A 1 185 ? 15.561 -10.659 -17.228 1.00 98.81 185 TRP A CA 1
ATOM 1365 C C . TRP A 1 185 ? 14.785 -9.341 -17.281 1.00 98.81 185 TRP A C 1
ATOM 1367 O O . TRP A 1 185 ? 14.673 -8.745 -18.358 1.00 98.81 185 TRP A O 1
ATOM 1377 N N . LEU A 1 186 ? 14.372 -8.863 -16.107 1.00 98.81 186 LEU A N 1
ATOM 1378 C CA . LEU A 1 186 ? 13.933 -7.498 -15.841 1.00 98.81 186 LEU A CA 1
ATOM 1379 C C . LEU A 1 186 ? 15.038 -6.747 -15.081 1.00 98.81 186 LEU A C 1
ATOM 1381 O O . LEU A 1 186 ? 15.473 -7.182 -14.014 1.00 98.81 186 LEU A O 1
ATOM 1385 N N . VAL A 1 187 ? 15.497 -5.624 -15.630 1.00 98.75 187 VAL A N 1
ATOM 1386 C CA . VAL A 1 187 ? 16.494 -4.750 -14.993 1.00 98.75 187 VAL A CA 1
ATOM 1387 C C . VAL A 1 187 ? 15.795 -3.554 -14.347 1.00 98.75 187 VAL A C 1
ATOM 1389 O O . VAL A 1 187 ? 14.942 -2.926 -14.974 1.00 98.75 187 VAL A O 1
ATOM 1392 N N . LEU A 1 188 ? 16.163 -3.229 -13.107 1.00 98.25 188 LEU A N 1
ATOM 1393 C CA . LEU A 1 188 ? 15.519 -2.194 -12.292 1.00 98.25 188 LEU A CA 1
ATOM 1394 C C . LEU A 1 188 ? 16.529 -1.133 -11.820 1.00 98.25 188 LEU A C 1
ATOM 1396 O O . LEU A 1 188 ? 17.122 -1.288 -10.752 1.00 98.25 188 LEU A O 1
ATOM 1400 N N . PRO A 1 189 ? 16.744 -0.046 -12.580 1.00 95.62 189 PRO A N 1
ATOM 1401 C CA . PRO A 1 189 ? 17.459 1.132 -12.097 1.00 95.62 189 PRO A CA 1
ATOM 1402 C C . PRO A 1 189 ? 16.637 1.909 -11.068 1.00 95.62 189 PRO A C 1
ATOM 1404 O O . PRO A 1 189 ? 15.563 2.409 -11.400 1.00 95.62 189 PRO A O 1
ATOM 1407 N N . GLY A 1 190 ? 17.168 2.045 -9.849 1.00 90.69 190 GLY A N 1
ATOM 1408 C CA . GLY A 1 190 ? 16.453 2.582 -8.683 1.00 90.69 190 GLY A CA 1
ATOM 1409 C C . GLY A 1 190 ? 15.731 1.500 -7.871 1.00 90.69 190 GLY A C 1
ATOM 1410 O O . GLY A 1 190 ? 14.666 1.756 -7.296 1.00 90.69 190 GLY A O 1
ATOM 1411 N N . ALA A 1 191 ? 16.267 0.274 -7.870 1.00 93.88 191 ALA A N 1
ATOM 1412 C CA . ALA A 1 191 ? 15.623 -0.908 -7.297 1.00 93.88 191 ALA A CA 1
ATOM 1413 C C . ALA A 1 191 ? 15.451 -0.848 -5.767 1.00 93.88 191 ALA A C 1
ATOM 1415 O O . ALA A 1 191 ? 14.479 -1.384 -5.250 1.00 93.88 191 ALA A O 1
ATOM 1416 N N . GLY A 1 192 ? 16.348 -0.178 -5.042 1.00 87.75 192 GLY A N 1
ATOM 1417 C CA . GLY A 1 192 ? 16.265 -0.029 -3.585 1.00 87.75 192 GLY A CA 1
ATOM 1418 C C . GLY A 1 192 ? 15.360 1.123 -3.136 1.00 87.75 192 GLY A C 1
ATOM 1419 O O . GLY A 1 192 ? 15.209 1.362 -1.941 1.00 87.75 192 GLY A O 1
ATOM 1420 N N . GLY A 1 193 ? 14.779 1.874 -4.078 1.00 84.62 193 GLY A N 1
ATOM 1421 C CA . GLY A 1 193 ? 13.887 2.996 -3.794 1.00 84.62 193 GLY A CA 1
ATOM 1422 C C . GLY A 1 193 ? 12.450 2.590 -3.442 1.00 84.62 193 GLY A C 1
ATOM 1423 O O . GLY A 1 193 ? 12.066 1.421 -3.466 1.00 84.62 193 GLY A O 1
ATOM 1424 N N . GLY A 1 194 ? 11.606 3.594 -3.174 1.00 82.69 194 GLY A N 1
ATOM 1425 C CA . GLY A 1 194 ? 10.199 3.397 -2.789 1.00 82.69 194 GLY A CA 1
ATOM 1426 C C . GLY A 1 194 ? 9.346 2.641 -3.821 1.00 82.69 194 GLY A C 1
ATOM 1427 O O . GLY A 1 194 ? 8.532 1.820 -3.432 1.00 82.69 194 GLY A O 1
ATOM 1428 N N . LEU A 1 195 ? 9.558 2.854 -5.124 1.00 90.12 195 LEU A N 1
ATOM 1429 C CA . LEU A 1 195 ? 8.894 2.058 -6.171 1.00 90.12 195 LEU A CA 1
ATOM 1430 C C . LEU A 1 195 ? 9.655 0.766 -6.492 1.00 90.12 195 LEU A C 1
ATOM 1432 O O . LEU A 1 195 ? 9.052 -0.277 -6.737 1.00 90.12 195 LEU A O 1
ATOM 1436 N N . GLY A 1 196 ? 10.989 0.847 -6.525 1.00 93.00 196 GLY A N 1
ATOM 1437 C CA . GLY A 1 196 ? 11.850 -0.239 -6.987 1.00 93.00 196 GLY A CA 1
ATOM 1438 C C . GLY A 1 196 ? 11.693 -1.510 -6.163 1.00 93.00 196 GLY A C 1
ATOM 1439 O O . GLY A 1 196 ? 11.571 -2.591 -6.732 1.00 93.00 196 GLY A O 1
ATOM 1440 N N . HIS A 1 197 ? 11.600 -1.382 -4.838 1.00 93.94 197 HIS A N 1
ATOM 1441 C CA . HIS A 1 197 ? 11.518 -2.542 -3.953 1.00 93.94 197 HIS A CA 1
ATOM 1442 C C . HIS A 1 197 ? 10.194 -3.311 -4.119 1.00 93.94 197 HIS A C 1
ATOM 1444 O O . HIS A 1 197 ? 10.155 -4.530 -3.954 1.00 93.94 197 HIS A O 1
ATOM 1450 N N . LEU A 1 198 ? 9.112 -2.620 -4.500 1.00 96.69 198 LEU A N 1
ATOM 1451 C CA . LEU A 1 198 ? 7.844 -3.245 -4.883 1.00 96.69 198 LEU A CA 1
ATOM 1452 C C . LEU A 1 198 ? 7.963 -3.904 -6.262 1.00 96.69 198 LEU A C 1
ATOM 1454 O O . LEU A 1 198 ? 7.506 -5.029 -6.442 1.00 96.69 198 LEU A O 1
ATOM 1458 N N . ALA A 1 199 ? 8.638 -3.255 -7.218 1.00 97.94 199 ALA A N 1
ATOM 1459 C CA . ALA A 1 199 ? 8.874 -3.822 -8.547 1.00 97.94 199 ALA A CA 1
ATOM 1460 C C . ALA A 1 199 ? 9.700 -5.120 -8.496 1.00 97.94 199 ALA A C 1
ATOM 1462 O O . ALA A 1 199 ? 9.387 -6.053 -9.230 1.00 97.94 199 ALA A O 1
ATOM 1463 N N . ILE A 1 200 ? 10.694 -5.227 -7.600 1.00 98.50 200 ILE A N 1
ATOM 1464 C CA . ILE A 1 200 ? 11.435 -6.482 -7.370 1.00 98.50 200 ILE A CA 1
ATOM 1465 C C . ILE A 1 200 ? 10.462 -7.597 -6.974 1.00 98.50 200 ILE A C 1
ATOM 1467 O O . ILE A 1 200 ? 10.456 -8.661 -7.594 1.00 98.50 200 ILE A O 1
ATOM 1471 N N . GLN A 1 201 ? 9.619 -7.344 -5.971 1.00 98.38 201 GLN A N 1
ATOM 1472 C CA . GLN A 1 201 ? 8.691 -8.341 -5.439 1.00 98.38 201 GLN A CA 1
ATOM 1473 C C . GLN A 1 201 ? 7.649 -8.764 -6.482 1.00 98.38 201 GLN A C 1
ATOM 1475 O O . GLN A 1 201 ? 7.451 -9.961 -6.691 1.00 98.38 201 GLN A O 1
ATOM 1480 N N . TYR A 1 202 ? 7.042 -7.813 -7.203 1.00 98.69 202 TYR A N 1
ATOM 1481 C CA . TYR A 1 202 ? 6.100 -8.127 -8.282 1.00 98.69 202 TYR A CA 1
ATOM 1482 C C . TYR A 1 202 ? 6.760 -8.915 -9.410 1.00 98.69 202 TYR A C 1
ATOM 1484 O O . TYR A 1 202 ? 6.231 -9.945 -9.821 1.00 98.69 202 TYR A O 1
ATOM 1492 N N . ALA A 1 203 ? 7.930 -8.486 -9.884 1.00 98.62 203 ALA A N 1
ATOM 1493 C CA . ALA A 1 203 ? 8.650 -9.190 -10.938 1.00 98.62 203 ALA A CA 1
ATOM 1494 C C . ALA A 1 203 ? 8.988 -10.630 -10.520 1.00 98.62 203 ALA A C 1
ATOM 1496 O O . ALA A 1 203 ? 8.796 -11.564 -11.301 1.00 98.62 203 ALA A O 1
ATOM 1497 N N . ARG A 1 204 ? 9.406 -10.836 -9.264 1.00 98.38 204 ARG A N 1
ATOM 1498 C CA . ARG A 1 204 ? 9.644 -12.173 -8.705 1.00 98.38 204 ARG A CA 1
ATOM 1499 C C . ARG A 1 204 ? 8.373 -13.006 -8.612 1.00 98.38 204 ARG A C 1
ATOM 1501 O O . ARG A 1 204 ? 8.399 -14.170 -9.008 1.00 98.38 204 ARG A O 1
ATOM 1508 N N . ALA A 1 205 ? 7.268 -12.422 -8.161 1.00 98.00 205 ALA A N 1
ATOM 1509 C CA . ALA A 1 205 ? 5.974 -13.095 -8.101 1.00 98.00 205 ALA A CA 1
ATOM 1510 C C . ALA A 1 205 ? 5.424 -13.450 -9.498 1.00 98.00 205 ALA A C 1
ATOM 1512 O O . ALA A 1 205 ? 4.763 -14.472 -9.662 1.00 98.00 205 ALA A O 1
ATOM 1513 N N . MET A 1 206 ? 5.758 -12.657 -10.521 1.00 98.00 206 MET A N 1
ATOM 1514 C CA . MET A 1 206 ? 5.473 -12.925 -11.939 1.00 98.00 206 MET A CA 1
ATOM 1515 C C . MET A 1 206 ? 6.471 -13.905 -12.587 1.00 98.00 206 MET A C 1
ATOM 1517 O O . MET A 1 206 ? 6.411 -14.168 -13.790 1.00 98.00 206 MET A O 1
ATOM 1521 N N . GLY A 1 207 ? 7.408 -14.453 -11.808 1.00 98.06 207 GLY A N 1
ATOM 1522 C CA . GLY A 1 207 ? 8.382 -15.444 -12.256 1.00 98.06 207 GLY A CA 1
ATOM 1523 C C . GLY A 1 207 ? 9.516 -14.879 -13.113 1.00 98.06 207 GLY A C 1
ATOM 1524 O O . GLY A 1 207 ? 10.170 -15.652 -13.813 1.00 98.06 207 GLY A O 1
ATOM 1525 N N . MET A 1 208 ? 9.740 -13.565 -13.110 1.00 98.62 208 MET A N 1
ATOM 1526 C CA . MET A 1 208 ? 10.841 -12.906 -13.817 1.00 98.62 208 MET A CA 1
ATOM 1527 C C . MET A 1 208 ? 12.142 -12.989 -13.003 1.00 98.62 208 MET A C 1
ATOM 1529 O O . MET A 1 208 ? 12.131 -13.094 -11.775 1.00 98.62 208 MET A O 1
ATOM 1533 N N . ARG A 1 209 ? 13.283 -12.899 -13.690 1.00 98.62 209 ARG A N 1
ATOM 1534 C CA . ARG A 1 209 ? 14.611 -12.773 -13.076 1.00 98.62 209 ARG A CA 1
ATOM 1535 C C . ARG A 1 209 ? 14.949 -11.301 -12.938 1.00 98.62 209 ARG A C 1
ATOM 1537 O O . ARG A 1 209 ? 14.870 -10.561 -13.916 1.00 98.62 209 ARG A O 1
ATOM 1544 N N . VAL A 1 210 ? 15.328 -10.877 -11.740 1.00 98.88 210 VAL A N 1
ATOM 1545 C CA . VAL A 1 210 ? 15.502 -9.456 -11.429 1.00 98.88 210 VAL A CA 1
ATOM 1546 C C . VAL A 1 210 ? 16.977 -9.120 -11.279 1.00 98.88 210 VAL A C 1
ATOM 1548 O O . VAL A 1 210 ? 17.671 -9.737 -10.473 1.00 98.88 210 VAL A O 1
ATOM 1551 N N . LEU A 1 211 ? 17.437 -8.120 -12.028 1.00 98.81 211 LEU A N 1
ATOM 1552 C CA . LEU A 1 211 ? 18.728 -7.473 -11.818 1.00 98.81 211 LEU A CA 1
ATOM 1553 C C . LEU A 1 211 ? 18.486 -6.057 -11.290 1.00 98.81 211 LEU A C 1
ATOM 1555 O O . LEU A 1 211 ? 17.937 -5.203 -11.986 1.00 98.81 211 LEU A O 1
ATOM 1559 N N . ALA A 1 212 ? 18.876 -5.827 -10.044 1.00 98.38 212 ALA A N 1
ATOM 1560 C CA . ALA A 1 212 ? 18.752 -4.548 -9.366 1.00 98.38 212 ALA A CA 1
ATOM 1561 C C . ALA A 1 212 ? 19.963 -3.654 -9.664 1.00 98.38 212 ALA A C 1
ATOM 1563 O O . ALA A 1 212 ? 21.101 -4.123 -9.687 1.00 98.38 212 ALA A O 1
ATOM 1564 N N . ILE A 1 213 ? 19.721 -2.360 -9.878 1.00 96.88 213 ILE A N 1
ATOM 1565 C CA . ILE A 1 213 ? 20.771 -1.344 -9.979 1.00 96.88 213 ILE A CA 1
ATOM 1566 C C . ILE A 1 213 ? 20.436 -0.232 -8.985 1.00 96.88 213 ILE A C 1
ATOM 1568 O O . ILE A 1 213 ? 19.415 0.444 -9.128 1.00 96.88 213 ILE A O 1
ATOM 1572 N N . ASP A 1 214 ? 21.286 -0.041 -7.981 1.00 92.62 214 ASP A N 1
ATOM 1573 C CA . ASP A 1 214 ? 21.184 1.052 -7.007 1.00 92.62 214 ASP A CA 1
ATOM 1574 C C . ASP A 1 214 ? 22.567 1.349 -6.394 1.00 92.62 214 ASP A C 1
ATOM 1576 O O . ASP A 1 214 ? 23.566 0.853 -6.904 1.00 92.62 214 ASP A O 1
ATOM 1580 N N . GLY A 1 215 ? 22.658 2.220 -5.386 1.00 88.44 215 GLY A N 1
ATOM 1581 C CA . GLY A 1 215 ? 23.924 2.633 -4.769 1.00 88.44 215 GLY A CA 1
ATOM 1582 C C . GLY A 1 215 ? 24.076 2.150 -3.327 1.00 88.44 215 GLY A C 1
ATOM 1583 O O . GLY A 1 215 ? 23.170 2.354 -2.518 1.00 88.44 215 GLY A O 1
ATOM 1584 N N . GLY A 1 216 ? 25.234 1.572 -3.000 1.00 86.12 216 GLY A N 1
ATOM 1585 C CA . GLY A 1 216 ? 25.604 1.175 -1.637 1.00 86.12 216 GLY A CA 1
ATOM 1586 C C . GLY A 1 216 ? 25.131 -0.217 -1.200 1.00 86.12 216 GLY A C 1
ATOM 1587 O O . GLY A 1 216 ? 24.275 -0.843 -1.833 1.00 86.12 216 GLY A O 1
ATOM 1588 N N . ASP A 1 217 ? 25.717 -0.703 -0.102 1.00 87.06 217 ASP A N 1
ATOM 1589 C CA . ASP A 1 217 ? 25.521 -2.075 0.390 1.00 87.06 217 ASP A CA 1
ATOM 1590 C C . ASP A 1 217 ? 24.195 -2.263 1.151 1.00 87.06 217 ASP A C 1
ATOM 1592 O O . ASP A 1 217 ? 23.559 -3.299 1.013 1.00 87.06 217 ASP A O 1
ATOM 1596 N N . GLU A 1 218 ? 23.682 -1.243 1.846 1.00 84.12 218 GLU A N 1
ATOM 1597 C CA . GLU A 1 218 ? 22.366 -1.329 2.511 1.00 84.12 218 GLU A CA 1
ATOM 1598 C C . GLU A 1 218 ? 21.237 -1.625 1.506 1.00 84.12 218 GLU A C 1
ATOM 1600 O O . GLU A 1 218 ? 20.362 -2.465 1.731 1.00 84.12 218 GLU A O 1
ATOM 1605 N N . LYS A 1 219 ? 21.285 -0.970 0.340 1.00 86.88 219 LYS A N 1
ATOM 1606 C CA . LYS A 1 219 ? 20.322 -1.208 -0.738 1.00 86.88 219 LYS A CA 1
ATOM 1607 C C . LYS A 1 219 ? 20.560 -2.530 -1.454 1.00 86.88 219 LYS A C 1
ATOM 1609 O O . LYS A 1 219 ? 19.587 -3.116 -1.928 1.00 86.88 219 LYS A O 1
ATOM 1614 N N . ARG A 1 220 ? 21.806 -3.016 -1.513 1.00 93.38 220 ARG A N 1
ATOM 1615 C CA . ARG A 1 220 ? 22.111 -4.373 -1.987 1.00 93.38 220 ARG A CA 1
ATOM 1616 C C . ARG A 1 220 ? 21.387 -5.396 -1.126 1.00 93.38 220 ARG A C 1
ATOM 1618 O O . ARG A 1 220 ? 20.598 -6.166 -1.668 1.00 93.38 220 ARG A O 1
ATOM 1625 N N . ASP A 1 221 ? 21.600 -5.342 0.186 1.00 91.31 221 ASP A N 1
ATOM 1626 C CA . ASP A 1 221 ? 21.018 -6.286 1.141 1.00 91.31 221 ASP A CA 1
ATOM 1627 C C . ASP A 1 221 ? 19.490 -6.285 1.051 1.00 91.31 221 ASP A C 1
ATOM 1629 O O . ASP A 1 221 ? 18.856 -7.342 1.005 1.00 91.31 221 ASP A O 1
ATOM 1633 N N . LEU A 1 222 ? 18.887 -5.094 0.945 1.00 89.56 222 LEU A N 1
ATOM 1634 C CA . LEU A 1 222 ? 17.452 -4.954 0.726 1.00 89.56 222 LEU A CA 1
ATOM 1635 C C . LEU A 1 222 ? 17.002 -5.627 -0.579 1.00 89.56 222 LEU A C 1
ATOM 1637 O O . LEU A 1 222 ? 16.070 -6.431 -0.568 1.00 89.56 222 LEU A O 1
ATOM 1641 N N . CYS A 1 223 ? 17.640 -5.306 -1.705 1.00 95.19 223 CYS A N 1
ATOM 1642 C CA . CYS A 1 223 ? 17.246 -5.832 -3.010 1.00 95.19 223 CYS A CA 1
ATOM 1643 C C . CYS A 1 223 ? 17.385 -7.357 -3.076 1.00 95.19 223 CYS A C 1
ATOM 1645 O O . CYS A 1 223 ? 16.477 -8.032 -3.561 1.00 95.19 223 CYS A O 1
ATOM 1647 N N . GLU A 1 224 ? 18.494 -7.904 -2.578 1.00 96.75 224 GLU A N 1
ATOM 1648 C CA . GLU A 1 224 ? 18.762 -9.345 -2.554 1.00 96.75 224 GLU A CA 1
ATOM 1649 C C . GLU A 1 224 ? 17.767 -10.073 -1.639 1.00 96.75 224 GLU A C 1
ATOM 1651 O O . GLU A 1 224 ? 17.180 -11.078 -2.049 1.00 96.75 224 GLU A O 1
ATOM 1656 N N . LYS A 1 225 ? 17.463 -9.516 -0.456 1.00 95.00 225 LYS A N 1
ATOM 1657 C CA . LYS A 1 225 ? 16.433 -10.048 0.454 1.00 95.00 225 LYS A CA 1
ATOM 1658 C C . LYS A 1 225 ? 15.046 -10.097 -0.188 1.00 95.00 225 LYS A C 1
ATOM 1660 O O . LYS A 1 225 ? 14.288 -11.030 0.066 1.00 95.00 225 LYS A O 1
ATOM 1665 N N . LEU A 1 226 ? 14.714 -9.113 -1.022 1.00 94.50 226 LEU A N 1
ATOM 1666 C CA . LEU A 1 226 ? 13.445 -9.056 -1.757 1.00 94.50 226 LEU A CA 1
ATOM 1667 C C . LEU A 1 226 ? 13.429 -9.939 -3.014 1.00 94.50 226 LEU A C 1
ATOM 1669 O O . LEU A 1 226 ? 12.399 -10.057 -3.677 1.00 94.50 226 LEU A O 1
ATOM 1673 N N . GLY A 1 227 ? 14.551 -10.588 -3.332 1.00 96.31 227 GLY A N 1
ATOM 1674 C CA . GLY A 1 227 ? 14.656 -11.558 -4.411 1.00 96.31 227 GLY A CA 1
ATOM 1675 C C . GLY A 1 227 ? 15.305 -11.027 -5.686 1.00 96.31 227 GLY A C 1
ATOM 1676 O O . GLY A 1 227 ? 15.149 -11.655 -6.732 1.00 96.31 227 GLY A O 1
ATOM 1677 N N . ALA A 1 228 ? 16.049 -9.922 -5.661 1.00 98.31 228 ALA A N 1
ATOM 1678 C CA . ALA A 1 228 ? 16.952 -9.616 -6.770 1.00 98.31 228 ALA A CA 1
ATOM 1679 C C . ALA A 1 228 ? 17.972 -10.759 -6.934 1.00 98.31 228 ALA A C 1
ATOM 1681 O O . ALA A 1 228 ? 18.612 -11.177 -5.976 1.00 98.31 228 ALA A O 1
ATOM 1682 N N . GLU A 1 229 ? 18.099 -11.297 -8.148 1.00 98.56 229 GLU A N 1
ATOM 1683 C CA . GLU A 1 229 ? 19.050 -12.376 -8.454 1.00 98.56 229 GLU A CA 1
ATOM 1684 C C . GLU A 1 229 ? 20.471 -11.830 -8.645 1.00 98.56 229 GLU A C 1
ATOM 1686 O O . GLU A 1 229 ? 21.455 -12.525 -8.405 1.00 98.56 229 GLU A O 1
ATOM 1691 N N . ALA A 1 230 ? 20.578 -10.576 -9.081 1.00 98.25 230 ALA A N 1
ATOM 1692 C CA . ALA A 1 230 ? 21.836 -9.864 -9.221 1.00 98.25 230 ALA A CA 1
ATOM 1693 C C . ALA A 1 230 ? 21.668 -8.404 -8.799 1.00 98.25 230 ALA A C 1
ATOM 1695 O O . ALA A 1 230 ? 20.593 -7.823 -8.966 1.00 98.25 230 ALA A O 1
ATOM 1696 N N . TYR A 1 231 ? 22.752 -7.804 -8.308 1.00 98.38 231 TYR A N 1
ATOM 1697 C CA . TYR A 1 231 ? 22.795 -6.400 -7.918 1.00 98.38 231 TYR A CA 1
ATOM 1698 C C . TYR A 1 231 ? 24.060 -5.717 -8.442 1.00 98.38 231 TYR A C 1
ATOM 1700 O O . TYR A 1 231 ? 25.178 -6.189 -8.206 1.00 98.38 231 TYR A O 1
ATOM 1708 N N . ILE A 1 232 ? 23.879 -4.574 -9.100 1.00 97.88 232 ILE A N 1
ATOM 1709 C CA . ILE A 1 232 ? 24.951 -3.691 -9.561 1.00 97.88 232 ILE A CA 1
ATOM 1710 C C . ILE A 1 232 ? 24.929 -2.414 -8.724 1.00 97.88 232 ILE A C 1
ATOM 1712 O O . ILE A 1 232 ? 23.928 -1.701 -8.695 1.00 97.88 232 ILE A O 1
ATOM 1716 N N . ASP A 1 233 ? 26.065 -2.109 -8.097 1.00 95.00 233 ASP A N 1
ATOM 1717 C CA . ASP A 1 233 ? 26.274 -0.829 -7.425 1.00 95.00 233 ASP A CA 1
ATOM 1718 C C . ASP A 1 233 ? 26.764 0.214 -8.434 1.00 95.00 233 ASP A C 1
ATOM 1720 O O . ASP A 1 233 ? 27.925 0.163 -8.851 1.00 95.00 233 ASP A O 1
ATOM 1724 N N . PHE A 1 234 ? 25.903 1.152 -8.839 1.00 91.44 234 PHE A N 1
ATOM 1725 C CA . PHE A 1 234 ? 26.272 2.129 -9.870 1.00 91.44 234 PHE A CA 1
ATOM 1726 C C . PHE A 1 234 ? 27.412 3.062 -9.432 1.00 91.44 234 PHE A C 1
ATOM 1728 O O . PHE A 1 234 ? 28.114 3.596 -10.288 1.00 91.44 234 PHE A O 1
ATOM 1735 N N . GLN A 1 235 ? 27.641 3.242 -8.125 1.00 89.88 235 GLN A N 1
ATOM 1736 C CA . GLN A 1 235 ? 28.689 4.128 -7.602 1.00 89.88 235 GLN A CA 1
ATOM 1737 C C . GLN A 1 235 ? 30.100 3.589 -7.874 1.00 89.88 235 GLN A C 1
ATOM 1739 O O . GLN A 1 235 ? 31.075 4.340 -7.844 1.00 89.88 235 GLN A O 1
ATOM 1744 N N . LYS A 1 236 ? 30.221 2.290 -8.177 1.00 91.44 236 LYS A N 1
ATOM 1745 C CA . LYS A 1 236 ? 31.496 1.635 -8.504 1.00 91.44 236 LYS A CA 1
ATOM 1746 C C . LYS A 1 236 ? 31.933 1.865 -9.955 1.00 91.44 236 LYS A C 1
ATOM 1748 O O . LYS A 1 236 ? 33.045 1.484 -10.317 1.00 91.44 236 LYS A O 1
ATOM 1753 N N . PHE A 1 237 ? 31.101 2.511 -10.772 1.00 90.19 237 PHE A N 1
ATOM 1754 C CA . PHE A 1 237 ? 31.369 2.775 -12.183 1.00 90.19 237 PHE A CA 1
ATOM 1755 C C . PHE A 1 237 ? 31.630 4.263 -12.405 1.00 90.19 237 PHE A C 1
ATOM 1757 O O . PHE A 1 237 ? 30.838 5.117 -12.016 1.00 90.19 237 PHE A O 1
ATOM 1764 N N . LYS A 1 238 ? 32.753 4.583 -13.055 1.00 84.25 238 LYS A N 1
ATOM 1765 C CA . LYS A 1 238 ? 33.114 5.971 -13.399 1.00 84.25 238 LYS A CA 1
ATOM 1766 C C . LYS A 1 238 ? 32.542 6.403 -14.744 1.00 84.25 238 LYS A C 1
ATOM 1768 O O . LYS A 1 238 ? 32.315 7.589 -14.959 1.00 84.25 238 LYS A O 1
ATOM 1773 N N . VAL A 1 239 ? 32.333 5.443 -15.645 1.00 84.56 239 VAL A N 1
ATOM 1774 C CA . VAL A 1 239 ? 31.806 5.668 -16.989 1.00 84.56 239 VAL A CA 1
ATOM 1775 C C . VAL A 1 239 ? 30.533 4.832 -17.153 1.00 84.56 239 VAL A C 1
ATOM 1777 O O . VAL A 1 239 ? 30.571 3.626 -16.910 1.00 84.56 239 VAL A O 1
ATOM 1780 N N . PRO A 1 240 ? 29.401 5.419 -17.585 1.00 81.00 240 PRO A N 1
ATOM 1781 C CA . PRO A 1 240 ? 28.147 4.674 -17.746 1.00 81.00 240 PRO A CA 1
ATOM 1782 C C . PRO A 1 240 ? 28.223 3.485 -18.719 1.00 81.00 240 PRO A C 1
ATOM 1784 O O . PRO A 1 240 ? 27.474 2.518 -18.577 1.00 81.00 240 PRO A O 1
ATOM 1787 N N . ALA A 1 241 ? 29.143 3.534 -19.689 1.00 86.50 241 ALA A N 1
ATOM 1788 C CA . ALA A 1 241 ? 29.396 2.437 -20.621 1.00 86.50 241 ALA A CA 1
ATOM 1789 C C . ALA A 1 241 ? 29.796 1.135 -19.901 1.00 86.50 241 ALA A C 1
ATOM 1791 O O . ALA A 1 241 ? 29.300 0.071 -20.268 1.00 86.50 241 ALA A O 1
ATOM 1792 N N . ASP A 1 242 ? 30.594 1.233 -18.835 1.00 92.00 242 ASP A N 1
ATOM 1793 C CA . ASP A 1 242 ? 31.056 0.080 -18.055 1.00 92.00 242 ASP A CA 1
ATOM 1794 C C . ASP A 1 242 ? 29.889 -0.596 -17.317 1.00 92.00 242 ASP A C 1
ATOM 1796 O O . ASP A 1 242 ? 29.797 -1.822 -17.267 1.00 92.00 242 ASP A O 1
ATOM 1800 N N . LEU A 1 243 ? 28.943 0.197 -16.793 1.00 92.88 243 LEU A N 1
ATOM 1801 C CA . LEU A 1 243 ? 27.719 -0.321 -16.172 1.00 92.88 243 LEU A CA 1
ATOM 1802 C C . LEU A 1 243 ? 26.868 -1.068 -17.200 1.00 92.88 243 LEU A C 1
ATOM 1804 O O . LEU A 1 243 ? 26.364 -2.157 -16.924 1.00 92.88 243 LEU A O 1
ATOM 1808 N N . LYS A 1 244 ? 26.724 -0.503 -18.404 1.00 94.25 244 LYS A N 1
ATOM 1809 C CA . LYS A 1 244 ? 26.027 -1.165 -19.510 1.00 94.25 244 LYS A CA 1
ATOM 1810 C C . LYS A 1 244 ? 26.702 -2.495 -19.859 1.00 94.25 244 LYS A C 1
ATOM 1812 O O . LYS A 1 244 ? 25.993 -3.487 -20.013 1.00 94.25 244 LYS A O 1
ATOM 1817 N N . ASP A 1 245 ? 28.027 -2.557 -19.937 1.00 95.19 245 ASP A N 1
ATOM 1818 C CA . ASP A 1 245 ? 28.739 -3.807 -20.221 1.00 95.19 245 ASP A CA 1
ATOM 1819 C C . ASP A 1 245 ? 28.577 -4.841 -19.095 1.00 95.19 245 ASP A C 1
ATOM 1821 O O . ASP A 1 245 ? 28.395 -6.026 -19.381 1.00 95.19 245 ASP A O 1
ATOM 1825 N N . GLU A 1 246 ? 28.511 -4.414 -17.833 1.00 97.50 246 GLU A N 1
ATOM 1826 C CA . GLU A 1 246 ? 28.217 -5.305 -16.707 1.00 97.50 246 GLU A CA 1
ATOM 1827 C C . GLU A 1 246 ? 26.788 -5.876 -16.764 1.00 97.50 246 GLU A C 1
ATOM 1829 O O . GLU A 1 246 ? 26.585 -7.082 -16.582 1.00 97.50 246 GLU A O 1
ATOM 1834 N N . VAL A 1 247 ? 25.789 -5.052 -17.107 1.00 97.81 247 VAL A N 1
ATOM 1835 C CA . VAL A 1 247 ? 24.419 -5.535 -17.356 1.00 97.81 247 VAL A CA 1
ATOM 1836 C C . VAL A 1 247 ? 24.418 -6.561 -18.491 1.00 97.81 247 VAL A C 1
ATOM 1838 O O . VAL A 1 247 ? 23.798 -7.622 -18.366 1.00 97.81 247 VAL A O 1
ATOM 1841 N N . MET A 1 248 ? 25.129 -6.289 -19.589 1.00 97.12 248 MET A N 1
ATOM 1842 C CA . MET A 1 248 ? 25.243 -7.216 -20.721 1.00 97.12 248 MET A CA 1
ATOM 1843 C C . MET A 1 248 ? 25.939 -8.518 -20.317 1.00 97.12 248 MET A C 1
ATOM 1845 O O . MET A 1 248 ? 25.497 -9.586 -20.733 1.00 97.12 248 MET A O 1
ATOM 1849 N N . ARG A 1 249 ? 26.972 -8.463 -19.469 1.00 98.06 249 ARG A N 1
ATOM 1850 C CA . ARG A 1 249 ? 27.680 -9.643 -18.958 1.00 98.06 249 ARG A CA 1
ATOM 1851 C C . ARG A 1 249 ? 26.751 -10.554 -18.155 1.00 98.06 249 ARG A C 1
ATOM 1853 O O . ARG A 1 249 ? 26.731 -11.761 -18.391 1.00 98.06 249 ARG A O 1
ATOM 1860 N N . ILE A 1 250 ? 25.961 -9.992 -17.238 1.00 98.19 250 ILE A N 1
ATOM 1861 C CA . ILE A 1 250 ? 25.051 -10.771 -16.379 1.00 98.19 250 ILE A CA 1
ATOM 1862 C C . ILE A 1 250 ? 23.865 -11.320 -17.183 1.00 98.19 250 ILE A C 1
ATOM 1864 O O . ILE A 1 250 ? 23.498 -12.492 -17.067 1.00 98.19 250 ILE A O 1
ATOM 1868 N N . THR A 1 251 ? 23.281 -10.489 -18.047 1.00 97.81 251 THR A N 1
ATOM 1869 C CA . THR A 1 251 ? 22.104 -10.859 -18.851 1.00 97.81 251 THR A CA 1
ATOM 1870 C C . THR A 1 251 ? 22.451 -11.626 -20.132 1.00 97.81 251 THR A C 1
ATOM 1872 O O . THR A 1 251 ? 21.556 -12.155 -20.795 1.00 97.81 251 THR A O 1
ATOM 1875 N N . LYS A 1 252 ? 23.745 -11.725 -20.466 1.00 94.88 252 LYS A N 1
ATOM 1876 C CA . LYS A 1 252 ? 24.365 -12.302 -21.675 1.00 94.88 252 LYS A CA 1
ATOM 1877 C C . LYS A 1 252 ? 24.072 -11.547 -22.974 1.00 94.88 252 LYS A C 1
ATOM 1879 O O . LYS A 1 252 ? 24.985 -11.269 -23.743 1.00 94.88 252 LYS A O 1
ATOM 1884 N N . HIS A 1 253 ? 22.807 -11.224 -23.235 1.00 93.69 253 HIS A N 1
ATOM 1885 C CA . HIS A 1 253 ? 22.359 -10.605 -24.491 1.00 93.69 253 HIS A CA 1
ATOM 1886 C C . HIS A 1 253 ? 21.617 -9.277 -24.294 1.00 93.69 253 HIS A C 1
ATOM 1888 O O . HIS A 1 253 ? 21.033 -8.762 -25.247 1.00 93.69 253 HIS A O 1
ATOM 1894 N N . GLY A 1 254 ? 21.635 -8.730 -23.078 1.00 96.94 254 GLY A N 1
ATOM 1895 C CA . GLY A 1 254 ? 20.855 -7.562 -22.684 1.00 96.94 254 GLY A CA 1
ATOM 1896 C C . GLY A 1 254 ? 19.544 -7.925 -21.986 1.00 96.94 254 GLY A C 1
ATOM 1897 O O . GLY A 1 254 ? 19.061 -9.063 -22.027 1.00 96.94 254 GLY A O 1
ATOM 1898 N N . ALA A 1 255 ? 18.962 -6.927 -21.331 1.00 98.19 255 ALA A N 1
ATOM 1899 C CA . ALA A 1 255 ? 17.719 -7.032 -20.582 1.00 98.19 255 ALA A CA 1
ATOM 1900 C C . ALA A 1 255 ? 16.518 -7.251 -21.508 1.00 98.19 255 ALA A C 1
ATOM 1902 O O . ALA A 1 255 ? 16.418 -6.600 -22.546 1.00 98.19 255 ALA A O 1
ATOM 1903 N N . HIS A 1 256 ? 15.585 -8.129 -21.126 1.00 98.75 256 HIS A N 1
ATOM 1904 C CA . HIS A 1 256 ? 14.329 -8.290 -21.874 1.00 98.75 256 HIS A CA 1
ATOM 1905 C C . HIS A 1 256 ? 13.416 -7.093 -21.637 1.00 98.75 256 HIS A C 1
ATOM 1907 O O . HIS A 1 256 ? 12.774 -6.616 -22.568 1.00 98.75 256 HIS A O 1
ATOM 1913 N N . GLY A 1 257 ? 13.437 -6.570 -20.413 1.00 98.50 257 GLY A N 1
ATOM 1914 C CA . GLY A 1 257 ? 12.830 -5.296 -20.093 1.00 98.50 257 GLY A CA 1
ATOM 1915 C C . GLY A 1 257 ? 13.620 -4.533 -19.043 1.00 98.50 257 GLY A C 1
ATOM 1916 O O . GLY A 1 257 ? 14.381 -5.113 -18.265 1.00 98.50 257 GLY A O 1
ATOM 1917 N N . VAL A 1 258 ? 13.430 -3.221 -19.042 1.00 98.50 258 VAL A N 1
ATOM 1918 C CA . VAL A 1 258 ? 13.996 -2.291 -18.066 1.00 98.50 258 VAL A CA 1
ATOM 1919 C C . VAL A 1 258 ? 12.850 -1.455 -17.521 1.00 98.50 258 VAL A C 1
ATOM 1921 O O . VAL A 1 258 ? 12.162 -0.813 -18.305 1.00 98.50 258 VAL A O 1
ATOM 1924 N N . VAL A 1 259 ? 12.635 -1.437 -16.208 1.00 98.38 259 VAL A N 1
ATOM 1925 C CA . VAL A 1 259 ? 11.672 -0.519 -15.575 1.00 98.38 259 VAL A CA 1
ATOM 1926 C C . VAL A 1 259 ? 12.468 0.542 -14.830 1.00 98.38 259 VAL A C 1
ATOM 1928 O O . VAL A 1 259 ? 13.133 0.246 -13.839 1.00 98.38 259 VAL A O 1
ATOM 1931 N N . VAL A 1 260 ? 12.431 1.773 -15.339 1.00 95.31 260 VAL A N 1
ATOM 1932 C CA . VAL A 1 260 ? 13.224 2.891 -14.816 1.00 95.31 260 VAL A CA 1
ATOM 1933 C C . VAL A 1 260 ? 12.458 3.573 -13.688 1.00 95.31 260 VAL A C 1
ATOM 1935 O O . VAL A 1 260 ? 11.545 4.354 -13.947 1.00 95.31 260 VAL A O 1
ATOM 1938 N N . THR A 1 261 ? 12.827 3.300 -12.435 1.00 91.94 261 THR A N 1
ATOM 1939 C CA . THR A 1 261 ? 12.228 3.946 -11.251 1.00 91.94 261 THR A CA 1
ATOM 1940 C C . THR A 1 261 ? 13.054 5.134 -10.748 1.00 91.94 261 THR A C 1
ATOM 1942 O O . THR A 1 261 ? 12.542 5.965 -10.000 1.00 91.94 261 THR A O 1
ATOM 1945 N N . ALA A 1 262 ? 14.315 5.253 -11.176 1.00 87.06 262 ALA A N 1
ATOM 1946 C CA . ALA A 1 262 ? 15.180 6.394 -10.890 1.00 87.06 262 ALA A CA 1
ATOM 1947 C C . ALA A 1 262 ? 14.904 7.587 -11.827 1.00 87.06 262 ALA A C 1
ATOM 1949 O O . ALA A 1 262 ? 15.019 7.475 -13.045 1.00 87.06 262 ALA A O 1
ATOM 1950 N N . ALA A 1 263 ? 14.622 8.758 -11.254 1.00 84.31 263 ALA A N 1
ATOM 1951 C CA . ALA A 1 263 ? 14.380 10.007 -11.982 1.00 84.31 263 ALA A CA 1
ATOM 1952 C C . ALA A 1 263 ? 15.695 10.741 -12.330 1.00 84.31 263 ALA A C 1
ATOM 1954 O O . ALA A 1 263 ? 15.941 11.851 -11.867 1.00 84.31 263 ALA A O 1
ATOM 1955 N N . SER A 1 264 ? 16.580 10.099 -13.101 1.00 85.69 264 SER A N 1
ATOM 1956 C CA . SER A 1 264 ? 17.898 10.647 -13.464 1.00 85.69 264 SER A CA 1
ATOM 1957 C C . SER A 1 264 ? 18.123 10.654 -14.973 1.00 85.69 264 SER A C 1
ATOM 1959 O O . SER A 1 264 ? 17.868 9.656 -15.651 1.00 85.69 264 SER A O 1
ATOM 1961 N N . LYS A 1 265 ? 18.692 11.755 -15.480 1.00 88.38 265 LYS A N 1
ATOM 1962 C CA . LYS A 1 265 ? 19.109 11.914 -16.880 1.00 88.38 265 LYS A CA 1
ATOM 1963 C C . LYS A 1 265 ? 19.987 10.760 -17.356 1.00 88.38 265 LYS A C 1
ATOM 1965 O O . LYS A 1 265 ? 19.680 10.124 -18.359 1.00 88.38 265 LYS A O 1
ATOM 1970 N N . THR A 1 266 ? 21.034 10.448 -16.594 1.00 88.12 266 THR A N 1
ATOM 1971 C CA . THR A 1 266 ? 22.006 9.405 -16.945 1.00 88.12 266 THR A CA 1
ATOM 1972 C C . THR A 1 266 ? 21.336 8.046 -17.115 1.00 88.12 266 THR A C 1
ATOM 1974 O O . THR A 1 266 ? 21.700 7.275 -17.999 1.00 88.12 266 THR A O 1
ATOM 1977 N N . VAL A 1 267 ? 20.335 7.738 -16.287 1.00 89.81 267 VAL A N 1
ATOM 1978 C CA . VAL A 1 267 ? 19.613 6.467 -16.385 1.00 89.81 267 VAL A CA 1
ATOM 1979 C C . VAL A 1 267 ? 18.783 6.422 -17.667 1.00 89.81 267 VAL A C 1
ATOM 1981 O O . VAL A 1 267 ? 18.854 5.422 -18.377 1.00 89.81 267 VAL A O 1
ATOM 1984 N N . TYR A 1 268 ? 18.059 7.494 -18.001 1.00 91.19 268 TYR A N 1
ATOM 1985 C CA . TYR A 1 268 ? 17.258 7.555 -19.229 1.00 91.19 268 TYR A CA 1
ATOM 1986 C C . TYR A 1 268 ? 18.095 7.508 -20.511 1.00 91.19 268 TYR A C 1
ATOM 1988 O O . TYR A 1 268 ? 17.682 6.863 -21.472 1.00 91.19 268 TYR A O 1
ATOM 1996 N N . GLU A 1 269 ? 19.283 8.114 -20.513 1.00 90.31 269 GLU A N 1
ATOM 1997 C CA . GLU A 1 269 ? 20.208 8.064 -21.653 1.00 90.31 269 GLU A CA 1
ATOM 1998 C C . GLU A 1 269 ? 20.761 6.651 -21.897 1.00 90.31 269 GLU A C 1
ATOM 2000 O O . GLU A 1 269 ? 20.899 6.213 -23.042 1.00 90.31 269 GLU A O 1
ATOM 2005 N N . TRP A 1 270 ? 21.079 5.914 -20.828 1.00 91.62 270 TRP A N 1
ATOM 2006 C CA . TRP A 1 270 ? 21.800 4.642 -20.933 1.00 91.62 270 TRP A CA 1
ATOM 2007 C C . TRP A 1 270 ? 20.916 3.401 -20.859 1.00 91.62 270 TRP A C 1
ATOM 2009 O O . TRP A 1 270 ? 21.315 2.352 -21.371 1.00 91.62 270 TRP A O 1
ATOM 2019 N N . ALA A 1 271 ? 19.713 3.493 -20.291 1.00 93.44 271 ALA A N 1
ATOM 2020 C CA . ALA A 1 271 ? 18.795 2.364 -20.178 1.00 93.44 271 ALA A CA 1
ATOM 2021 C C . ALA A 1 271 ? 18.488 1.639 -21.497 1.00 93.44 271 ALA A C 1
ATOM 2023 O O . ALA A 1 271 ? 18.564 0.405 -21.540 1.00 93.44 271 ALA A O 1
ATOM 2024 N N . PRO A 1 272 ? 18.267 2.348 -22.617 1.00 94.94 272 PRO A N 1
ATOM 2025 C CA . PRO A 1 272 ? 18.074 1.692 -23.903 1.00 94.94 272 PRO A CA 1
ATOM 2026 C C . PRO A 1 272 ? 19.312 0.934 -24.407 1.00 94.94 272 PRO A C 1
ATOM 2028 O O . PRO A 1 272 ? 19.196 0.033 -25.240 1.00 94.94 272 PRO A O 1
ATOM 2031 N N . MET A 1 273 ? 20.518 1.278 -23.938 1.00 94.31 273 MET A N 1
ATOM 2032 C CA . MET A 1 273 ? 21.758 0.693 -24.453 1.00 94.31 273 MET A CA 1
ATOM 2033 C C . MET A 1 273 ? 21.979 -0.742 -23.978 1.00 94.31 273 MET A C 1
ATOM 2035 O O . MET A 1 273 ? 22.553 -1.532 -24.737 1.00 94.31 273 MET A O 1
ATOM 2039 N N . TYR A 1 274 ? 21.471 -1.105 -22.798 1.00 95.50 274 TYR A N 1
ATOM 2040 C CA . TYR A 1 274 ? 21.576 -2.456 -22.236 1.00 95.50 274 TYR A CA 1
ATOM 2041 C C . TYR A 1 274 ? 20.312 -3.321 -22.403 1.00 95.50 274 TYR A C 1
ATOM 2043 O O . TYR A 1 274 ? 20.245 -4.429 -21.868 1.00 95.50 274 TYR A O 1
ATOM 2051 N N . LEU A 1 275 ? 19.326 -2.874 -23.186 1.00 97.44 275 LEU A N 1
ATOM 2052 C CA . LEU A 1 275 ? 18.229 -3.730 -23.654 1.00 97.44 275 LEU A CA 1
ATOM 2053 C C . LEU A 1 275 ? 18.716 -4.768 -24.668 1.00 97.44 275 LEU A C 1
ATOM 2055 O O . LEU A 1 275 ? 19.574 -4.490 -25.493 1.00 97.44 275 LEU A O 1
ATOM 2059 N N . ARG A 1 276 ? 18.129 -5.958 -24.715 1.00 97.19 276 ARG A N 1
ATOM 2060 C CA . ARG A 1 276 ? 18.337 -6.867 -25.857 1.00 97.19 276 ARG A CA 1
ATOM 2061 C C . ARG A 1 276 ? 17.558 -6.391 -27.096 1.00 97.19 276 ARG A C 1
ATOM 2063 O O . ARG A 1 276 ? 16.613 -5.617 -26.943 1.00 97.19 276 ARG A O 1
ATOM 2070 N N . PRO A 1 277 ? 17.864 -6.876 -28.317 1.00 96.88 277 PRO A N 1
ATOM 2071 C CA . PRO A 1 277 ? 16.988 -6.652 -29.467 1.00 96.88 277 PRO A CA 1
ATOM 2072 C C . PRO A 1 277 ? 15.548 -7.110 -29.187 1.00 96.88 277 PRO A C 1
ATOM 2074 O O . PRO A 1 277 ? 15.348 -8.227 -28.702 1.00 96.88 277 PRO A O 1
ATOM 2077 N N . GLY A 1 278 ? 14.563 -6.260 -29.486 1.00 97.06 278 GLY A N 1
ATOM 2078 C CA . GLY A 1 278 ? 13.148 -6.475 -29.160 1.00 97.06 278 GLY A CA 1
ATOM 2079 C C . GLY A 1 278 ? 12.754 -6.162 -27.712 1.00 97.06 278 GLY A C 1
ATOM 2080 O O . GLY A 1 278 ? 11.598 -6.369 -27.356 1.00 97.06 278 GLY A O 1
ATOM 2081 N N . GLY A 1 279 ? 13.692 -5.728 -26.865 1.00 97.94 279 GLY A N 1
ATOM 2082 C CA . GLY A 1 279 ? 13.427 -5.442 -25.456 1.00 97.94 279 GLY A CA 1
ATOM 2083 C C . GLY A 1 279 ? 12.653 -4.141 -25.231 1.00 97.94 279 GLY A C 1
ATOM 2084 O O . GLY A 1 279 ? 12.618 -3.265 -26.100 1.00 97.94 279 GLY A O 1
ATOM 2085 N N . THR A 1 280 ? 12.068 -4.012 -24.039 1.00 98.56 280 THR A N 1
ATOM 2086 C CA . THR A 1 280 ? 11.178 -2.897 -23.681 1.00 98.56 280 THR A CA 1
ATOM 2087 C C . THR A 1 280 ? 11.695 -2.097 -22.488 1.00 98.56 280 THR A C 1
ATOM 2089 O O . THR A 1 280 ? 11.912 -2.647 -21.412 1.00 98.56 280 THR A O 1
ATOM 2092 N N . MET A 1 281 ? 11.843 -0.783 -22.642 1.00 97.88 281 MET A N 1
ATOM 2093 C CA . MET A 1 281 ? 12.037 0.140 -21.524 1.00 97.88 281 MET A CA 1
ATOM 2094 C C . MET A 1 281 ? 10.698 0.742 -21.108 1.00 97.88 281 MET A C 1
ATOM 2096 O O . MET A 1 281 ? 9.995 1.313 -21.940 1.00 97.88 281 MET A O 1
ATOM 2100 N N . VAL A 1 282 ? 10.381 0.660 -19.819 1.00 98.12 282 VAL A N 1
ATOM 2101 C CA . VAL A 1 282 ? 9.213 1.285 -19.199 1.00 98.12 282 VAL A CA 1
ATOM 2102 C C . VAL A 1 282 ? 9.655 2.539 -18.449 1.00 98.12 282 VAL A C 1
ATOM 2104 O O . VAL A 1 282 ? 10.489 2.472 -17.541 1.00 98.12 282 VAL A O 1
ATOM 2107 N N . VAL A 1 283 ? 9.093 3.677 -18.845 1.00 95.50 283 VAL A N 1
ATOM 2108 C CA . VAL A 1 283 ? 9.339 5.008 -18.276 1.00 95.50 283 VAL A CA 1
ATOM 2109 C C . VAL A 1 283 ? 8.405 5.210 -17.086 1.00 95.50 283 VAL A C 1
ATOM 2111 O O . VAL A 1 283 ? 7.186 5.172 -17.265 1.00 95.50 283 VAL A O 1
ATOM 2114 N N . VAL A 1 284 ? 8.973 5.395 -15.888 1.00 93.12 284 VAL A N 1
ATOM 2115 C CA . VAL A 1 284 ? 8.206 5.559 -14.638 1.00 93.12 284 VAL A CA 1
ATOM 2116 C C . VAL A 1 284 ? 8.731 6.714 -13.786 1.00 93.12 284 VAL A C 1
ATOM 2118 O O . VAL A 1 284 ? 7.962 7.585 -13.406 1.00 93.12 284 VAL A O 1
ATOM 2121 N N . GLY A 1 285 ? 10.028 6.742 -13.462 1.00 87.25 285 GLY A N 1
ATOM 2122 C CA . GLY A 1 285 ? 10.610 7.804 -12.635 1.00 87.25 285 GLY A CA 1
ATOM 2123 C C . GLY A 1 285 ? 10.589 9.151 -13.358 1.00 87.25 285 GLY A C 1
ATOM 2124 O O . GLY A 1 285 ? 11.208 9.277 -14.408 1.00 87.25 285 GLY A O 1
ATOM 2125 N N . LEU A 1 286 ? 9.905 10.156 -12.813 1.00 86.88 286 LEU A N 1
ATOM 2126 C CA . LEU A 1 286 ? 9.672 11.435 -13.494 1.00 86.88 286 LEU A CA 1
ATOM 2127 C C . LEU A 1 286 ? 10.687 12.505 -13.047 1.00 86.88 286 LEU A C 1
ATOM 2129 O O . LEU A 1 286 ? 10.575 13.002 -11.923 1.00 86.88 286 LEU A O 1
ATOM 2133 N N . PRO A 1 287 ? 11.695 12.858 -13.870 1.00 87.31 287 PRO A N 1
ATOM 2134 C CA . PRO A 1 287 ? 12.597 13.964 -13.564 1.00 87.31 287 PRO A CA 1
ATOM 2135 C C . PRO A 1 287 ? 11.896 15.321 -13.734 1.00 87.31 287 PRO A C 1
ATOM 2137 O O . PRO A 1 287 ? 10.866 15.424 -14.394 1.00 87.31 287 PRO A O 1
ATOM 2140 N N . ASN A 1 288 ? 12.469 16.370 -13.145 1.00 87.12 288 ASN A N 1
ATOM 2141 C CA . ASN A 1 288 ? 11.956 17.742 -13.228 1.00 87.12 288 ASN A CA 1
ATOM 2142 C C . ASN A 1 288 ? 12.538 18.565 -14.395 1.00 87.12 288 ASN A C 1
ATOM 2144 O O . ASN A 1 288 ? 12.025 19.636 -14.690 1.00 87.12 288 ASN A O 1
ATOM 2148 N N . ASP A 1 289 ? 13.579 18.074 -15.070 1.00 89.12 289 ASP A N 1
ATOM 2149 C CA . ASP A 1 289 ? 14.202 18.741 -16.218 1.00 89.12 289 ASP A CA 1
ATOM 2150 C C . ASP A 1 289 ? 13.516 18.323 -17.541 1.00 89.12 289 ASP A C 1
ATOM 2152 O O . ASP A 1 289 ? 13.644 17.160 -17.947 1.00 89.12 289 ASP A O 1
ATOM 2156 N N . PRO A 1 290 ? 12.826 19.244 -18.249 1.00 87.56 290 PRO A N 1
ATOM 2157 C CA . PRO A 1 290 ? 12.123 18.954 -19.503 1.00 87.56 290 PRO A CA 1
ATOM 2158 C C . PRO A 1 290 ? 13.048 18.663 -20.689 1.00 87.56 290 PRO A C 1
ATOM 2160 O O . PRO A 1 290 ? 12.578 18.208 -21.731 1.00 87.56 290 PRO A O 1
ATOM 2163 N N . SER A 1 291 ? 14.359 18.888 -20.555 1.00 90.19 291 SER A N 1
ATOM 2164 C CA . SER A 1 291 ? 15.338 18.527 -21.585 1.00 90.19 291 SER A CA 1
ATOM 2165 C C . SER A 1 291 ? 15.683 17.033 -21.598 1.00 90.19 291 SER A C 1
ATOM 2167 O O . SER A 1 291 ? 16.298 16.549 -22.553 1.00 90.19 291 SER A O 1
ATOM 2169 N N . ILE A 1 292 ? 15.305 16.284 -20.557 1.00 90.50 292 ILE A N 1
ATOM 2170 C CA . ILE A 1 292 ? 15.566 14.846 -20.468 1.00 90.50 292 ILE A CA 1
ATOM 2171 C C . ILE A 1 292 ? 14.559 14.092 -21.337 1.00 90.50 292 ILE A C 1
ATOM 2173 O O . ILE A 1 292 ? 13.359 14.091 -21.076 1.00 90.50 292 ILE A O 1
ATOM 2177 N N . LEU A 1 293 ? 15.070 13.382 -22.343 1.00 90.44 293 LEU A N 1
ATOM 2178 C CA . LEU A 1 293 ? 14.270 12.541 -23.228 1.00 90.44 293 LEU A CA 1
ATOM 2179 C C . LEU A 1 293 ? 14.454 11.062 -22.879 1.00 90.44 293 LEU A C 1
ATOM 2181 O O . LEU A 1 293 ? 15.575 10.566 -22.772 1.00 90.44 293 LEU A O 1
ATOM 2185 N N . ALA A 1 294 ? 13.344 10.337 -22.755 1.00 87.75 294 ALA A N 1
ATOM 2186 C CA . ALA A 1 294 ? 13.358 8.889 -22.603 1.00 87.75 294 ALA A CA 1
ATOM 2187 C C . ALA A 1 294 ? 13.454 8.225 -23.986 1.00 87.75 294 ALA A C 1
ATOM 2189 O O . ALA A 1 294 ? 12.454 8.073 -24.686 1.00 87.75 294 ALA A O 1
ATOM 2190 N N . GLY A 1 295 ? 14.660 7.836 -24.405 1.00 84.38 295 GLY A N 1
ATOM 2191 C CA . GLY A 1 295 ? 14.850 7.220 -25.715 1.00 84.38 295 GLY A CA 1
ATOM 2192 C C . GLY A 1 295 ? 16.307 7.003 -26.100 1.00 84.38 295 GLY A C 1
ATOM 2193 O O . GLY A 1 295 ? 17.220 7.159 -25.297 1.00 84.38 295 GLY A O 1
ATOM 2194 N N . ALA A 1 296 ? 16.517 6.619 -27.355 1.00 89.19 296 ALA A N 1
ATOM 2195 C CA . ALA A 1 296 ? 17.833 6.375 -27.934 1.00 89.19 296 ALA A CA 1
ATOM 2196 C C . ALA A 1 296 ? 17.915 6.970 -29.346 1.00 89.19 296 ALA A C 1
ATOM 2198 O O . ALA A 1 296 ? 16.871 7.273 -29.931 1.00 89.19 296 ALA A O 1
ATOM 2199 N N . PRO A 1 297 ? 19.120 7.090 -29.941 1.00 93.44 297 PRO A N 1
ATOM 2200 C CA . PRO A 1 297 ? 19.247 7.504 -31.333 1.00 93.44 297 PRO A CA 1
ATOM 2201 C C . PRO A 1 297 ? 18.359 6.643 -32.255 1.00 93.44 297 PRO A C 1
ATOM 2203 O O . PRO A 1 297 ? 18.368 5.415 -32.103 1.00 93.44 297 PRO A O 1
ATOM 2206 N N . PRO A 1 298 ? 17.637 7.230 -33.234 1.00 95.06 298 PRO A N 1
ATOM 2207 C CA . PRO A 1 298 ? 16.690 6.495 -34.082 1.00 95.06 298 PRO A CA 1
ATOM 2208 C C . PRO A 1 298 ? 17.283 5.258 -34.761 1.00 95.06 298 PRO A C 1
ATOM 2210 O O . PRO A 1 298 ? 16.630 4.222 -34.848 1.00 95.06 298 PRO A O 1
ATOM 2213 N N . LEU A 1 299 ? 18.555 5.331 -35.168 1.00 94.62 299 LEU A N 1
ATOM 2214 C CA . LEU A 1 299 ? 19.275 4.200 -35.750 1.00 94.62 299 LEU A CA 1
ATOM 2215 C C . LEU A 1 299 ? 19.369 3.010 -34.778 1.00 94.62 299 LEU A C 1
ATOM 2217 O O . LEU A 1 299 ? 19.187 1.867 -35.185 1.00 94.62 299 LEU A O 1
ATOM 2221 N N . VAL A 1 300 ? 19.606 3.265 -33.487 1.00 93.62 300 VAL A N 1
ATOM 2222 C CA . VAL A 1 300 ? 19.675 2.215 -32.460 1.00 93.62 300 VAL A CA 1
ATOM 2223 C C . VAL A 1 300 ? 18.294 1.618 -32.203 1.00 93.62 300 VAL A C 1
ATOM 2225 O O . VAL A 1 300 ? 18.172 0.393 -32.144 1.00 93.62 300 VAL A O 1
ATOM 2228 N N . LEU A 1 301 ? 17.263 2.463 -32.084 1.00 95.25 301 LEU A N 1
ATOM 2229 C CA . LEU A 1 301 ? 15.881 2.013 -31.887 1.00 95.25 301 LEU A CA 1
ATOM 2230 C C . LEU A 1 301 ? 15.427 1.109 -33.039 1.00 95.25 301 LEU A C 1
ATOM 2232 O O . LEU A 1 301 ? 14.950 0.002 -32.790 1.00 95.25 301 LEU A O 1
ATOM 2236 N N . ALA A 1 302 ? 15.642 1.543 -34.285 1.00 96.75 302 ALA A N 1
ATOM 2237 C CA . ALA A 1 302 ? 15.230 0.817 -35.481 1.00 96.75 302 ALA A CA 1
ATOM 2238 C C . ALA A 1 302 ? 15.998 -0.502 -35.656 1.00 96.75 302 ALA A C 1
ATOM 2240 O O . ALA A 1 302 ? 15.381 -1.560 -35.784 1.00 96.75 302 ALA A O 1
ATOM 2241 N N . LEU A 1 303 ? 17.338 -0.476 -35.598 1.00 96.50 303 LEU A N 1
ATOM 2242 C CA . LEU A 1 303 ? 18.158 -1.672 -35.837 1.00 96.50 303 LEU A CA 1
ATOM 2243 C C . LEU A 1 303 ? 17.967 -2.756 -34.768 1.00 96.50 303 LEU A C 1
ATOM 2245 O O . LEU A 1 303 ? 18.066 -3.944 -35.070 1.00 96.50 303 LEU A O 1
ATOM 2249 N N . ARG A 1 304 ? 17.685 -2.371 -33.517 1.00 96.12 304 ARG A N 1
ATOM 2250 C CA . ARG A 1 304 ? 17.453 -3.319 -32.415 1.00 96.12 304 ARG A CA 1
ATO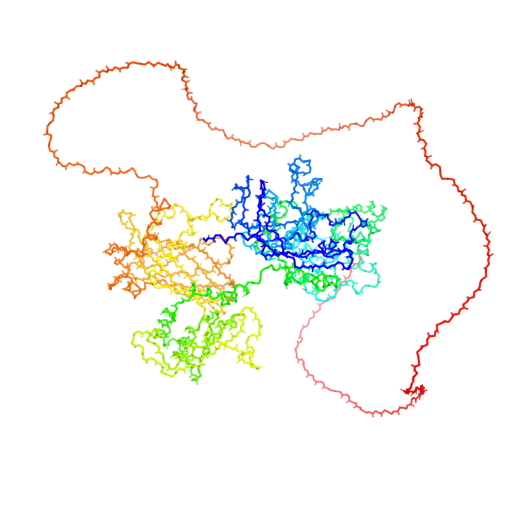M 2251 C C . ARG A 1 304 ? 15.972 -3.576 -32.145 1.00 96.12 304 ARG A C 1
ATOM 2253 O O . ARG A 1 304 ? 15.680 -4.410 -31.294 1.00 96.12 304 ARG A O 1
ATOM 2260 N N . ARG A 1 305 ? 15.051 -2.912 -32.853 1.00 96.44 305 ARG A N 1
ATOM 2261 C CA . ARG A 1 305 ? 13.595 -2.971 -32.616 1.00 96.44 305 ARG A CA 1
ATOM 2262 C C . ARG A 1 305 ? 13.243 -2.763 -31.137 1.00 96.44 305 ARG A C 1
ATOM 2264 O O . ARG A 1 305 ? 12.552 -3.589 -30.546 1.00 96.44 305 ARG A O 1
ATOM 2271 N N . LEU A 1 306 ? 13.816 -1.734 -30.513 1.00 96.94 306 LEU A N 1
ATOM 2272 C CA . LEU A 1 306 ? 13.564 -1.446 -29.097 1.00 96.94 306 LEU A CA 1
ATOM 2273 C C . LEU A 1 306 ? 12.187 -0.809 -28.915 1.00 96.94 306 LEU A C 1
ATOM 2275 O O . LEU A 1 306 ? 11.775 0.011 -29.733 1.00 96.94 306 LEU A O 1
ATOM 2279 N N . ASN A 1 307 ? 11.528 -1.135 -27.806 1.00 97.69 307 ASN A N 1
ATOM 2280 C CA . ASN A 1 307 ? 10.271 -0.515 -27.403 1.00 97.69 307 ASN A CA 1
ATOM 2281 C C . ASN A 1 307 ? 10.524 0.433 -26.232 1.00 97.69 307 ASN A C 1
ATOM 2283 O O . ASN A 1 307 ? 11.131 0.036 -25.238 1.00 97.69 307 ASN A O 1
ATOM 2287 N N . ILE A 1 308 ? 10.039 1.667 -26.328 1.00 96.62 308 ILE A N 1
ATOM 2288 C CA . ILE A 1 308 ? 10.053 2.631 -25.226 1.00 96.62 308 ILE A CA 1
ATOM 2289 C C . ILE A 1 308 ? 8.601 2.966 -24.913 1.00 96.62 308 ILE A C 1
ATOM 2291 O O . ILE A 1 308 ? 7.895 3.490 -25.772 1.00 96.62 308 ILE A O 1
ATOM 2295 N N . VAL A 1 309 ? 8.138 2.617 -23.714 1.00 95.94 309 VAL A N 1
ATOM 2296 C CA . VAL A 1 309 ? 6.729 2.746 -23.329 1.00 95.94 309 VAL A CA 1
ATOM 2297 C C . VAL A 1 309 ? 6.594 3.560 -22.047 1.00 95.94 309 VAL A C 1
ATOM 2299 O O . VAL A 1 309 ? 7.325 3.350 -21.082 1.00 95.94 309 VAL A O 1
ATOM 2302 N N . GLY A 1 310 ? 5.640 4.490 -22.022 1.00 92.38 310 GLY A N 1
ATOM 2303 C CA . GLY A 1 310 ? 5.244 5.183 -20.795 1.00 92.38 310 GLY A CA 1
ATOM 2304 C C . GLY A 1 310 ? 4.391 4.287 -19.903 1.00 92.38 310 GLY A C 1
ATOM 2305 O O . GLY A 1 310 ? 3.662 3.440 -20.422 1.00 92.38 310 GLY A O 1
ATOM 2306 N N . ASN A 1 311 ? 4.467 4.475 -18.588 1.00 92.62 311 ASN A N 1
ATOM 2307 C CA . ASN A 1 311 ? 3.536 3.904 -17.618 1.00 92.62 311 ASN A CA 1
ATOM 2308 C C . ASN A 1 311 ? 3.139 4.984 -16.610 1.00 92.62 311 ASN A C 1
ATOM 2310 O O . ASN A 1 311 ? 3.992 5.491 -15.884 1.00 92.62 311 ASN A O 1
ATOM 2314 N N . ILE A 1 312 ? 1.850 5.316 -16.571 1.00 84.69 312 ILE A N 1
ATOM 2315 C CA . ILE A 1 312 ? 1.265 6.095 -15.476 1.00 84.69 312 ILE A CA 1
ATOM 2316 C C . ILE A 1 312 ? 0.738 5.117 -14.404 1.00 84.69 312 ILE A C 1
ATOM 2318 O O . ILE A 1 312 ? 1.114 3.948 -14.413 1.00 84.69 312 ILE A O 1
ATOM 2322 N N . THR A 1 313 ? -0.068 5.565 -13.442 1.00 91.25 313 THR A N 1
ATOM 2323 C CA . THR A 1 313 ? -0.696 4.682 -12.438 1.00 91.25 313 THR A CA 1
ATOM 2324 C C . THR A 1 313 ? -1.569 3.575 -13.071 1.00 91.25 313 THR A C 1
ATOM 2326 O O . THR A 1 313 ? -1.707 3.502 -14.290 1.00 91.25 313 THR A O 1
ATOM 2329 N N . GLY A 1 314 ? -2.176 2.707 -12.257 1.00 92.81 314 GLY A N 1
ATOM 2330 C CA . GLY A 1 314 ? -3.031 1.614 -12.736 1.00 92.81 314 GLY A CA 1
ATOM 2331 C C . GLY A 1 314 ? -4.536 1.877 -12.694 1.00 92.81 314 GLY A C 1
ATOM 2332 O O . GLY A 1 314 ? -5.027 2.743 -11.964 1.00 92.81 314 GLY A O 1
ATOM 2333 N N . SER A 1 315 ? -5.252 1.073 -13.481 1.00 94.06 315 SER A N 1
ATOM 2334 C CA . SER A 1 315 ? -6.713 0.943 -13.513 1.00 94.06 315 SER A CA 1
ATOM 2335 C C . SER A 1 315 ? -7.280 0.494 -12.161 1.00 94.06 315 SER A C 1
ATOM 2337 O O . SER A 1 315 ? -6.556 0.023 -11.277 1.00 94.06 315 SER A O 1
ATOM 2339 N N . LEU A 1 316 ? -8.604 0.556 -11.990 1.00 94.00 316 LEU A N 1
ATOM 2340 C CA . LEU A 1 316 ? -9.252 -0.036 -10.808 1.00 94.00 316 LEU A CA 1
ATOM 2341 C C . LEU A 1 316 ? -8.936 -1.528 -10.676 1.00 94.00 316 LEU A C 1
ATOM 2343 O O . LEU A 1 316 ? -8.760 -2.025 -9.559 1.00 94.00 316 LEU A O 1
ATOM 2347 N N . LYS A 1 317 ? -8.839 -2.223 -11.815 1.00 95.06 317 LYS A N 1
ATOM 2348 C CA . LYS A 1 317 ? -8.499 -3.641 -11.851 1.00 95.06 317 LYS A CA 1
ATOM 2349 C C . LYS A 1 317 ? -7.054 -3.886 -11.430 1.00 95.06 317 LYS A C 1
ATOM 2351 O O . LYS A 1 317 ? -6.797 -4.795 -10.646 1.00 95.06 317 LYS A O 1
ATOM 2356 N N . ASP A 1 318 ? -6.126 -3.048 -11.884 1.00 97.31 318 ASP A N 1
ATOM 2357 C CA . ASP A 1 318 ? -4.718 -3.143 -11.495 1.00 97.31 318 ASP A CA 1
ATOM 2358 C C . ASP A 1 318 ? -4.530 -2.967 -9.989 1.00 97.31 318 ASP A C 1
ATOM 2360 O O . ASP A 1 318 ? -3.713 -3.657 -9.386 1.00 97.31 318 ASP A O 1
ATOM 2364 N N . VAL A 1 319 ? -5.291 -2.060 -9.372 1.00 97.06 319 VAL A N 1
ATOM 2365 C CA . VAL A 1 319 ? -5.241 -1.833 -7.921 1.00 97.06 319 VAL A CA 1
ATOM 2366 C C . VAL A 1 319 ? -5.786 -3.038 -7.161 1.00 97.06 319 VAL A C 1
ATOM 2368 O O . VAL A 1 319 ? -5.196 -3.441 -6.163 1.00 97.06 319 VAL A O 1
ATOM 2371 N N . GLU A 1 320 ? -6.895 -3.622 -7.623 1.00 96.56 320 GLU A N 1
ATOM 2372 C CA . GLU A 1 320 ? -7.450 -4.849 -7.041 1.00 96.56 320 GLU A CA 1
ATOM 2373 C C . GLU A 1 320 ? -6.423 -5.991 -7.086 1.00 96.56 320 GLU A C 1
ATOM 2375 O O . GLU A 1 320 ? -6.177 -6.640 -6.072 1.00 96.56 320 GLU A O 1
ATOM 2380 N N . GLU A 1 321 ? -5.780 -6.197 -8.238 1.00 98.00 321 GLU A N 1
ATOM 2381 C CA . GLU A 1 321 ? -4.736 -7.210 -8.414 1.00 98.00 321 GLU A CA 1
ATOM 2382 C C . GLU A 1 321 ? -3.515 -6.934 -7.525 1.00 98.00 321 GLU A C 1
ATOM 2384 O O . GLU A 1 321 ? -3.016 -7.845 -6.867 1.00 98.00 321 GLU A O 1
ATOM 2389 N N . ALA A 1 322 ? -3.051 -5.683 -7.460 1.00 98.06 322 ALA A N 1
ATOM 2390 C CA . ALA A 1 322 ? -1.928 -5.283 -6.616 1.00 98.06 322 ALA A CA 1
ATOM 2391 C C . ALA A 1 322 ? -2.216 -5.527 -5.123 1.00 98.06 322 ALA A C 1
ATOM 2393 O O . ALA A 1 322 ? -1.386 -6.098 -4.415 1.00 98.06 322 ALA A O 1
ATOM 2394 N N . LEU A 1 323 ? -3.412 -5.162 -4.649 1.00 97.88 323 LEU A N 1
ATOM 2395 C CA . LEU A 1 323 ? -3.837 -5.421 -3.272 1.00 97.88 323 LEU A CA 1
ATOM 2396 C C . LEU A 1 323 ? -3.980 -6.915 -2.978 1.00 97.88 323 LEU A C 1
ATOM 2398 O O . LEU A 1 323 ? -3.676 -7.333 -1.865 1.00 97.88 323 LEU A O 1
ATOM 2402 N N . ASP A 1 324 ? -4.396 -7.729 -3.949 1.00 98.06 324 ASP A N 1
ATOM 2403 C CA . ASP A 1 324 ? -4.470 -9.184 -3.790 1.00 98.06 324 ASP A CA 1
ATOM 2404 C C . ASP A 1 324 ? -3.086 -9.818 -3.549 1.00 98.06 324 ASP A C 1
ATOM 2406 O O . ASP A 1 324 ? -2.957 -10.716 -2.715 1.00 98.06 324 ASP A O 1
ATOM 2410 N N . PHE A 1 325 ? -2.022 -9.328 -4.197 1.00 98.25 325 PHE A N 1
ATOM 2411 C CA . PHE A 1 325 ? -0.658 -9.784 -3.888 1.00 98.25 325 PHE A CA 1
ATOM 2412 C C . PHE A 1 325 ? -0.260 -9.493 -2.436 1.00 98.25 325 PHE A C 1
ATOM 2414 O O . PHE A 1 325 ? 0.384 -10.335 -1.803 1.00 98.25 325 PHE A O 1
ATOM 2421 N N . THR A 1 326 ? -0.652 -8.338 -1.899 1.00 95.56 326 THR A N 1
ATOM 2422 C CA . THR A 1 326 ? -0.424 -8.004 -0.486 1.00 95.56 326 THR A CA 1
ATOM 2423 C C . THR A 1 326 ? -1.312 -8.833 0.436 1.00 95.56 326 THR A C 1
ATOM 2425 O O . THR A 1 326 ? -0.814 -9.393 1.408 1.00 95.56 326 THR A O 1
ATOM 2428 N N . ALA A 1 327 ? -2.591 -9.022 0.097 1.00 94.50 327 ALA A N 1
ATOM 2429 C CA . ALA A 1 327 ? -3.524 -9.843 0.871 1.00 94.50 327 ALA A CA 1
ATOM 2430 C C . ALA A 1 327 ? -3.048 -11.301 0.996 1.00 94.50 327 ALA A C 1
ATOM 2432 O O . ALA A 1 327 ? -3.249 -11.944 2.024 1.00 94.50 327 ALA A O 1
ATOM 2433 N N . ARG A 1 328 ? -2.386 -11.823 -0.046 1.00 93.31 328 ARG A N 1
ATOM 2434 C CA . ARG A 1 328 ? -1.782 -13.165 -0.065 1.00 93.31 328 ARG A CA 1
ATOM 2435 C C . ARG A 1 328 ? -0.405 -13.247 0.601 1.00 93.31 328 ARG A C 1
ATOM 2437 O O . ARG A 1 328 ? 0.192 -14.322 0.594 1.00 93.31 328 ARG A O 1
ATOM 2444 N N . GLY A 1 329 ? 0.113 -12.149 1.148 1.00 92.12 329 GLY A N 1
ATOM 2445 C CA . GLY A 1 329 ? 1.408 -12.112 1.826 1.00 92.12 329 GLY A CA 1
ATOM 2446 C C . GLY A 1 329 ? 2.621 -12.231 0.893 1.00 92.12 329 GLY A C 1
ATOM 2447 O O . GLY A 1 329 ? 3.668 -12.730 1.299 1.00 92.12 329 GLY A O 1
ATOM 2448 N N . ILE A 1 330 ? 2.469 -11.865 -0.386 1.00 95.75 330 ILE A N 1
ATOM 2449 C CA . ILE A 1 330 ? 3.514 -12.029 -1.413 1.00 95.75 330 ILE A CA 1
ATOM 2450 C C . ILE A 1 330 ? 4.302 -10.736 -1.613 1.00 95.75 330 ILE A C 1
ATOM 2452 O O . ILE A 1 330 ? 5.513 -10.782 -1.822 1.00 95.75 330 ILE A O 1
ATOM 2456 N N . VAL A 1 331 ? 3.614 -9.592 -1.586 1.00 95.94 331 VAL A N 1
ATOM 2457 C CA . VAL A 1 331 ? 4.218 -8.272 -1.799 1.00 95.94 331 VAL A CA 1
ATOM 2458 C C . VAL A 1 331 ? 3.906 -7.375 -0.616 1.00 95.94 331 VAL A C 1
ATOM 2460 O O . VAL A 1 331 ? 2.742 -7.058 -0.370 1.00 95.94 331 VAL A O 1
ATOM 2463 N N . HIS A 1 332 ? 4.955 -6.918 0.060 1.00 93.62 332 HIS A N 1
ATOM 2464 C CA . HIS A 1 332 ? 4.856 -6.023 1.206 1.00 93.62 332 HIS A CA 1
ATOM 2465 C C . HIS A 1 332 ? 5.672 -4.751 0.966 1.00 93.62 332 HIS A C 1
ATOM 2467 O O . HIS A 1 332 ? 6.853 -4.834 0.597 1.00 93.62 332 HIS A O 1
ATOM 2473 N N . PRO A 1 333 ? 5.087 -3.561 1.167 1.00 91.19 333 PRO A N 1
ATOM 2474 C CA . PRO A 1 333 ? 5.870 -2.340 1.179 1.00 91.19 333 PRO A CA 1
ATOM 2475 C C . PRO A 1 333 ? 6.801 -2.334 2.396 1.00 91.19 333 PRO A C 1
ATOM 2477 O O . PRO A 1 333 ? 6.420 -2.715 3.501 1.00 91.19 333 PRO A O 1
ATOM 2480 N N . ILE A 1 334 ? 8.033 -1.868 2.208 1.00 88.25 334 ILE A N 1
ATOM 2481 C CA . ILE A 1 334 ? 8.903 -1.522 3.334 1.00 88.25 334 ILE A CA 1
ATOM 2482 C C . ILE A 1 334 ? 8.429 -0.175 3.869 1.00 88.25 334 ILE A C 1
ATOM 2484 O O . ILE A 1 334 ? 8.315 0.781 3.109 1.00 88.25 334 ILE A O 1
ATOM 2488 N N . LEU A 1 335 ? 8.099 -0.095 5.155 1.00 85.00 335 LEU A N 1
ATOM 2489 C CA . LEU A 1 335 ? 7.452 1.086 5.721 1.00 85.00 335 LEU A CA 1
ATOM 2490 C C . LEU A 1 335 ? 8.381 1.820 6.684 1.00 85.00 335 LEU A C 1
ATOM 2492 O O . LEU A 1 335 ? 8.771 1.283 7.718 1.00 85.00 335 LEU A O 1
ATOM 2496 N N . SER A 1 336 ? 8.649 3.087 6.380 1.00 83.94 336 SER A N 1
ATOM 2497 C CA . SER A 1 336 ? 9.103 4.075 7.359 1.00 83.94 336 SER A CA 1
ATOM 2498 C C . SER A 1 336 ? 7.903 4.888 7.837 1.00 83.94 336 SER A C 1
ATOM 2500 O O . SER A 1 336 ? 7.135 5.379 7.006 1.00 83.94 336 SER A O 1
ATOM 2502 N N . LYS A 1 337 ? 7.741 5.013 9.159 1.00 85.19 337 LYS A N 1
ATOM 2503 C CA . LYS A 1 337 ? 6.570 5.626 9.802 1.00 85.19 337 LYS A CA 1
ATOM 2504 C C . LYS A 1 337 ? 6.934 6.966 10.441 1.00 85.19 337 LYS A C 1
ATOM 2506 O O . LYS A 1 337 ? 7.945 7.048 11.135 1.00 85.19 337 LYS A O 1
ATOM 2511 N N . GLY A 1 338 ? 6.104 7.988 10.264 1.00 84.06 338 GLY A N 1
ATOM 2512 C CA . GLY A 1 338 ? 6.236 9.281 10.952 1.00 84.06 338 GLY A CA 1
ATOM 2513 C C . GLY A 1 338 ? 4.992 10.138 10.772 1.00 84.06 338 GLY A C 1
ATOM 2514 O O . GLY A 1 338 ? 4.151 9.747 9.985 1.00 84.06 338 GLY A O 1
ATOM 2515 N N . LYS A 1 339 ? 4.827 11.234 11.516 1.00 87.56 339 LYS A N 1
ATOM 2516 C CA . LYS A 1 339 ? 3.520 11.890 11.684 1.00 87.56 339 LYS A CA 1
ATOM 2517 C C . LYS A 1 339 ? 3.208 12.910 10.586 1.00 87.56 339 LYS A C 1
ATOM 2519 O O . LYS A 1 339 ? 4.101 13.325 9.850 1.00 87.56 339 LYS A O 1
ATOM 2524 N N . LEU A 1 340 ? 1.943 13.328 10.490 1.00 88.88 340 LEU A N 1
ATOM 2525 C CA . LEU A 1 340 ? 1.512 14.355 9.534 1.00 88.88 340 LEU A CA 1
ATOM 2526 C C . LEU A 1 340 ? 2.257 15.680 9.741 1.00 88.88 340 LEU A C 1
ATOM 2528 O O . LEU A 1 340 ? 2.590 16.359 8.779 1.00 88.88 340 LEU A O 1
ATOM 2532 N N . GLU A 1 341 ? 2.558 16.018 10.993 1.00 91.19 341 GLU A N 1
ATOM 2533 C CA . GLU A 1 341 ? 3.331 17.200 11.381 1.00 91.19 341 GLU A CA 1
ATOM 2534 C C . GLU A 1 341 ? 4.789 17.141 10.891 1.00 91.19 341 GLU A C 1
ATOM 2536 O O . GLU A 1 341 ? 5.438 18.174 10.755 1.00 91.19 341 GLU A O 1
ATOM 2541 N N . ASP A 1 342 ? 5.309 15.941 10.617 1.00 89.06 342 ASP A N 1
ATOM 2542 C CA . ASP A 1 342 ? 6.700 15.720 10.217 1.00 89.06 342 ASP A CA 1
ATOM 2543 C C . ASP A 1 342 ? 6.893 15.775 8.689 1.00 89.06 342 ASP A C 1
ATOM 2545 O O . ASP A 1 342 ? 7.980 15.453 8.198 1.00 89.06 342 ASP A O 1
ATOM 2549 N N . LEU A 1 343 ? 5.853 16.121 7.919 1.00 90.94 343 LEU A N 1
ATOM 2550 C CA . LEU A 1 343 ? 5.812 15.966 6.461 1.00 90.94 343 LEU A CA 1
ATOM 2551 C C . LEU A 1 343 ? 7.018 16.606 5.756 1.00 90.94 343 LEU A C 1
ATOM 2553 O O . LEU A 1 343 ? 7.683 15.941 4.960 1.00 90.94 343 LEU A O 1
ATOM 2557 N N . ASP A 1 344 ? 7.366 17.842 6.118 1.00 91.94 344 ASP A N 1
ATOM 2558 C CA . ASP A 1 344 ? 8.520 18.553 5.555 1.00 91.94 344 ASP A CA 1
ATOM 2559 C C . ASP A 1 344 ? 9.844 17.829 5.862 1.00 91.94 344 ASP A C 1
ATOM 2561 O O . ASP A 1 344 ? 10.690 17.654 4.984 1.00 91.94 344 ASP A O 1
ATOM 2565 N N . SER A 1 345 ? 10.013 17.307 7.083 1.00 91.06 345 SER A N 1
ATOM 2566 C CA . SER A 1 345 ? 11.200 16.519 7.448 1.00 91.06 345 SER A CA 1
ATOM 2567 C C . SER A 1 345 ? 11.309 15.241 6.613 1.00 91.06 345 SER A C 1
ATOM 2569 O O . SER A 1 345 ? 12.402 14.858 6.186 1.00 91.06 345 SER A O 1
ATOM 2571 N N . TRP A 1 346 ? 10.185 14.573 6.351 1.00 89.44 346 TRP A N 1
ATOM 2572 C CA . TRP A 1 346 ? 10.158 13.384 5.502 1.00 89.44 346 TRP A CA 1
ATOM 2573 C C . TRP A 1 346 ? 10.436 13.696 4.036 1.00 89.44 346 TRP A C 1
ATOM 2575 O O . TRP A 1 346 ? 11.101 12.899 3.369 1.00 89.44 346 TRP A O 1
ATOM 2585 N N . ILE A 1 347 ? 9.990 14.851 3.545 1.00 89.19 347 ILE A N 1
ATOM 2586 C CA . ILE A 1 347 ? 10.324 15.340 2.208 1.00 89.19 347 ILE A CA 1
ATOM 2587 C C . ILE A 1 347 ? 11.831 15.603 2.083 1.00 89.19 347 ILE A C 1
ATOM 2589 O O . ILE A 1 347 ? 12.439 15.198 1.091 1.00 89.19 347 ILE A O 1
ATOM 2593 N N . GLU A 1 348 ? 12.475 16.186 3.092 1.00 88.56 348 GLU A N 1
ATOM 2594 C CA . GLU A 1 348 ? 13.928 16.390 3.064 1.00 88.56 348 GLU A CA 1
ATOM 2595 C C . GLU A 1 348 ? 14.700 15.063 3.072 1.00 88.56 348 GLU A C 1
ATOM 2597 O O . GLU A 1 348 ? 15.616 14.857 2.271 1.00 88.56 348 GLU A O 1
ATOM 2602 N N . LYS A 1 349 ? 14.275 14.090 3.888 1.00 83.62 349 LYS A N 1
ATOM 2603 C CA . LYS A 1 349 ? 14.861 12.738 3.859 1.00 83.62 349 LYS A CA 1
ATOM 2604 C C . LYS A 1 349 ? 14.643 12.042 2.508 1.00 83.62 349 LYS A C 1
ATOM 2606 O O . LYS A 1 349 ? 15.523 11.314 2.044 1.00 83.62 349 LYS A O 1
ATOM 2611 N N . LEU A 1 350 ? 13.491 12.267 1.864 1.00 82.81 350 LEU A N 1
ATOM 2612 C CA . LEU A 1 350 ? 13.199 11.785 0.511 1.00 82.81 350 LEU A CA 1
ATOM 2613 C C . LEU A 1 350 ? 14.189 12.377 -0.502 1.00 82.81 350 LEU A C 1
ATOM 2615 O O . LEU A 1 350 ? 14.767 11.619 -1.281 1.00 82.81 350 LEU A O 1
ATOM 2619 N N . LYS A 1 351 ? 14.402 13.701 -0.479 1.00 81.12 351 LYS A N 1
ATOM 2620 C CA . LYS A 1 351 ? 15.365 14.403 -1.349 1.00 81.12 351 LYS A CA 1
ATOM 2621 C C . LYS A 1 351 ? 16.785 13.870 -1.157 1.00 81.12 351 LYS A C 1
ATOM 2623 O O . LYS A 1 351 ? 17.490 13.643 -2.135 1.00 81.12 351 LYS A O 1
ATOM 2628 N N . ALA A 1 352 ? 17.171 13.595 0.089 1.00 79.69 352 ALA A N 1
ATOM 2629 C CA . ALA A 1 352 ? 18.474 13.030 0.429 1.00 79.69 352 ALA A CA 1
ATOM 2630 C C . ALA A 1 352 ? 18.626 11.536 0.066 1.00 79.69 352 ALA A C 1
ATOM 2632 O O . ALA A 1 352 ? 19.716 10.982 0.205 1.00 79.69 352 ALA A O 1
ATOM 2633 N N . GLY A 1 353 ? 17.556 10.861 -0.374 1.00 70.12 353 GLY A N 1
ATOM 2634 C CA . GLY A 1 353 ? 17.580 9.433 -0.701 1.00 70.12 353 GLY A CA 1
ATOM 2635 C C . GLY A 1 353 ? 17.735 8.513 0.516 1.00 70.12 353 GLY A C 1
ATOM 2636 O O . GLY A 1 353 ? 18.142 7.365 0.356 1.00 70.12 353 GLY A O 1
ATOM 2637 N N . GLN A 1 354 ? 17.403 9.002 1.715 1.00 69.06 354 GLN A N 1
ATOM 2638 C CA . GLN A 1 354 ? 17.635 8.339 3.007 1.00 69.06 354 GLN A CA 1
ATOM 2639 C C . GLN A 1 354 ? 16.442 7.496 3.497 1.00 69.06 354 GLN A C 1
ATOM 2641 O O . GLN A 1 354 ? 16.365 7.170 4.678 1.00 69.06 354 GLN A O 1
ATOM 2646 N N . VAL A 1 355 ? 15.467 7.180 2.633 1.00 66.38 355 VAL A N 1
ATOM 2647 C CA . VAL A 1 355 ? 14.223 6.505 3.052 1.00 66.38 355 VAL A CA 1
ATOM 2648 C C . VAL A 1 355 ? 13.836 5.368 2.109 1.00 66.38 355 VAL A C 1
ATOM 2650 O O . VAL A 1 355 ? 13.563 5.601 0.926 1.00 66.38 355 VAL A O 1
ATOM 2653 N N . ALA A 1 356 ? 13.720 4.156 2.657 1.00 57.66 356 ALA A N 1
ATOM 2654 C CA . ALA A 1 356 ? 13.148 2.989 1.987 1.00 57.66 356 ALA A CA 1
ATOM 2655 C C . ALA A 1 356 ? 11.660 2.838 2.361 1.00 57.66 356 ALA A C 1
ATOM 2657 O O . ALA A 1 356 ? 11.349 2.449 3.482 1.00 57.66 356 ALA A O 1
ATOM 2658 N N . GLY A 1 357 ? 10.773 3.181 1.412 1.00 54.06 357 GLY A N 1
ATOM 2659 C CA . GLY A 1 357 ? 9.300 3.157 1.513 1.00 54.06 357 GLY A CA 1
ATOM 2660 C C . GLY A 1 357 ? 8.688 3.908 2.720 1.00 54.06 357 GLY A C 1
ATOM 2661 O O . GLY A 1 357 ? 9.379 4.276 3.669 1.00 54.06 357 GLY A O 1
ATOM 2662 N N . ARG A 1 358 ? 7.419 4.336 2.626 1.00 64.31 358 ARG A N 1
ATOM 2663 C CA . ARG A 1 358 ? 6.898 5.444 3.463 1.00 64.31 358 ARG A CA 1
ATOM 2664 C C . ARG A 1 358 ? 5.397 5.345 3.727 1.00 64.31 358 ARG A C 1
ATOM 2666 O O . ARG A 1 358 ? 4.635 5.255 2.774 1.00 64.31 358 ARG A O 1
ATOM 2673 N N . ALA A 1 359 ? 4.992 5.460 4.990 1.00 53.91 359 ALA A N 1
ATOM 2674 C CA . ALA A 1 359 ? 3.599 5.651 5.392 1.00 53.91 359 ALA A CA 1
ATOM 2675 C C . ALA A 1 359 ? 3.512 6.594 6.602 1.00 53.91 359 ALA A C 1
ATOM 2677 O O . ALA A 1 359 ? 4.297 6.494 7.540 1.00 53.91 359 ALA A O 1
ATOM 2678 N N . VAL A 1 360 ? 2.548 7.507 6.589 1.00 54.25 360 VAL A N 1
ATOM 2679 C CA . VAL A 1 360 ? 2.320 8.522 7.621 1.00 54.25 360 VAL A CA 1
ATOM 2680 C C . VAL A 1 360 ? 0.999 8.199 8.330 1.00 54.25 360 VAL A C 1
ATOM 2682 O O . VAL A 1 360 ? -0.032 8.155 7.650 1.00 54.25 360 VAL A O 1
ATOM 2685 N N . PRO A 1 361 ? 0.976 7.937 9.654 1.00 47.28 361 PRO A N 1
ATOM 2686 C CA . PRO A 1 361 ? -0.267 7.839 10.395 1.00 47.28 361 PRO A CA 1
ATOM 2687 C C . PRO A 1 361 ? -0.826 9.237 10.650 1.00 47.28 361 PRO A C 1
ATOM 2689 O O . PRO A 1 361 ? -0.083 10.184 10.922 1.00 47.28 361 PRO A O 1
ATOM 2692 N N . LEU A 1 362 ? -2.150 9.344 10.622 1.00 47.22 362 LEU A N 1
ATOM 2693 C CA . LEU A 1 362 ? -2.852 10.578 10.985 1.00 47.22 362 LEU A CA 1
ATOM 2694 C C . LEU A 1 362 ? -3.275 10.600 12.460 1.00 47.22 362 LEU A C 1
ATOM 2696 O O . LEU A 1 362 ? -3.415 11.676 13.040 1.00 47.22 362 LEU A O 1
ATOM 2700 N N . GLU A 1 363 ? -3.397 9.427 13.092 1.00 47.56 363 GLU A N 1
ATOM 2701 C CA . GLU A 1 363 ? -3.674 9.282 14.524 1.00 47.56 363 GLU A CA 1
ATOM 2702 C C . GLU A 1 363 ? -2.540 8.533 15.241 1.00 47.56 363 GLU A C 1
ATOM 2704 O O . GLU A 1 363 ? -2.115 7.450 14.838 1.00 47.56 363 GLU A O 1
ATOM 2709 N N . ASP A 1 364 ? -2.062 9.101 16.351 1.00 43.75 364 ASP A N 1
ATOM 2710 C CA . ASP A 1 364 ? -1.224 8.393 17.317 1.00 43.75 364 ASP A CA 1
ATOM 2711 C C . ASP A 1 364 ? -2.155 7.529 18.173 1.00 43.75 364 ASP A C 1
ATOM 2713 O O . ASP A 1 364 ? -2.844 8.037 19.056 1.00 43.75 364 ASP A O 1
ATOM 2717 N N . HIS A 1 365 ? -2.221 6.220 17.914 1.00 43.16 365 HIS A N 1
ATOM 2718 C CA . HIS A 1 365 ? -3.080 5.320 18.693 1.00 43.16 365 HIS A CA 1
ATOM 2719 C C . HIS A 1 365 ? -2.814 5.406 20.210 1.00 43.16 365 HIS A C 1
ATOM 2721 O O . HIS A 1 365 ? -3.700 5.073 20.992 1.00 43.16 365 HIS A O 1
ATOM 2727 N N . GLY A 1 366 ? -1.633 5.879 20.637 1.00 43.16 366 GLY A N 1
ATOM 2728 C CA . GLY A 1 366 ? -1.296 6.103 22.042 1.00 43.16 366 GLY A CA 1
ATOM 2729 C C . GLY A 1 366 ? -1.895 7.373 22.662 1.00 43.16 366 GLY A C 1
ATOM 2730 O O . GLY A 1 366 ? -2.224 7.372 23.850 1.00 43.16 366 GLY A O 1
ATOM 2731 N N . SER A 1 367 ? -2.088 8.447 21.888 1.00 50.78 367 SER A N 1
ATOM 2732 C CA . SER A 1 367 ? -2.589 9.725 22.424 1.00 50.78 367 SER A CA 1
ATOM 2733 C C . SER A 1 367 ? -4.061 9.646 22.826 1.00 50.78 367 SER A C 1
ATOM 2735 O O . SER A 1 367 ? -4.458 10.266 23.813 1.00 50.78 367 SER A O 1
ATOM 2737 N N . GLY A 1 368 ? -4.845 8.809 22.135 1.00 52.19 368 GLY A N 1
ATOM 2738 C CA . GLY A 1 368 ? -6.231 8.513 22.499 1.00 52.19 368 GLY A CA 1
ATOM 2739 C C . GLY A 1 368 ? -6.350 7.943 23.917 1.00 52.19 368 GLY A C 1
ATOM 2740 O O . GLY A 1 368 ? -7.191 8.390 24.694 1.00 52.19 368 GLY A O 1
ATOM 2741 N N . TRP A 1 369 ? -5.449 7.038 24.309 1.00 51.59 369 TRP A N 1
ATOM 2742 C CA . TRP A 1 369 ? -5.452 6.443 25.649 1.00 51.59 369 TRP A CA 1
ATOM 2743 C C . TRP A 1 369 ? -5.049 7.433 26.740 1.00 51.59 369 TRP A C 1
ATOM 2745 O O . TRP A 1 369 ? -5.694 7.463 27.787 1.00 51.59 369 TRP A O 1
ATOM 2755 N N . SER A 1 370 ? -4.045 8.286 26.496 1.00 59.47 370 SER A N 1
ATOM 2756 C CA . SER A 1 370 ? -3.718 9.361 27.447 1.00 59.47 370 SER A CA 1
ATOM 2757 C C . SER A 1 370 ? -4.877 10.340 27.591 1.00 59.47 370 SER A C 1
ATOM 2759 O O . SER A 1 370 ? -5.250 10.686 28.708 1.00 59.47 370 SER A O 1
ATOM 2761 N N . SER A 1 371 ? -5.522 10.702 26.479 1.00 59.47 371 SER A N 1
ATOM 2762 C CA . SER A 1 371 ? -6.626 11.661 26.487 1.00 59.47 371 SER A CA 1
ATOM 2763 C C . SER A 1 371 ? -7.826 11.199 27.320 1.00 59.47 371 SER A C 1
ATOM 2765 O O . SER A 1 371 ? -8.467 12.034 27.951 1.00 59.47 371 SER A O 1
ATOM 2767 N N . LEU A 1 372 ? -8.098 9.890 27.411 1.00 62.88 372 LEU A N 1
ATOM 2768 C CA . LEU A 1 372 ? -9.157 9.334 28.269 1.00 62.88 372 LEU A CA 1
ATOM 2769 C C . LEU A 1 372 ? -8.855 9.503 29.764 1.00 62.88 372 LEU A C 1
ATOM 2771 O O . LEU A 1 372 ? -9.758 9.761 30.560 1.00 62.88 372 LEU A O 1
ATOM 2775 N N . TRP A 1 373 ? -7.586 9.377 30.154 1.00 68.81 373 TRP A N 1
ATOM 2776 C CA . TRP A 1 373 ? -7.149 9.655 31.522 1.00 68.81 373 TRP A CA 1
ATOM 2777 C C . TRP A 1 373 ? -7.197 11.147 31.837 1.00 68.81 373 TRP A C 1
ATOM 2779 O O . TRP A 1 373 ? -7.653 11.530 32.913 1.00 68.81 373 TRP A O 1
ATOM 2789 N N . ASP A 1 374 ? -6.767 11.979 30.893 1.00 68.94 374 ASP A N 1
ATOM 2790 C CA . ASP A 1 374 ? -6.679 13.428 31.076 1.00 68.94 374 ASP A CA 1
ATOM 2791 C C . ASP A 1 374 ? -8.067 14.105 31.042 1.00 68.94 374 ASP A C 1
ATOM 2793 O O . ASP A 1 374 ? -8.273 15.132 31.687 1.00 68.94 374 ASP A O 1
ATOM 2797 N N . SER A 1 375 ? -9.044 13.500 30.356 1.00 60.72 375 SER A N 1
ATOM 2798 C CA . SER A 1 375 ? -10.454 13.931 30.323 1.00 60.72 375 SER A CA 1
ATOM 2799 C C . SER A 1 375 ? -11.325 13.320 31.428 1.00 60.72 375 SER A C 1
ATOM 2801 O O . SER A 1 375 ? -12.502 13.661 31.529 1.00 60.72 375 SER A O 1
ATOM 2803 N N . ASN A 1 376 ? -10.761 12.458 32.284 1.00 62.75 376 ASN A N 1
ATOM 2804 C CA . ASN A 1 376 ? -11.486 11.730 33.331 1.00 62.75 376 ASN A CA 1
ATOM 2805 C C . ASN A 1 376 ? -12.638 10.843 32.790 1.00 62.75 376 ASN A C 1
ATOM 2807 O O . ASN A 1 376 ? -13.625 10.609 33.483 1.00 62.75 376 ASN A O 1
ATOM 2811 N N . GLU A 1 377 ? -12.499 10.323 31.566 1.00 53.03 377 GLU A N 1
ATOM 2812 C CA . GLU A 1 377 ? -13.429 9.375 30.924 1.00 53.03 377 GLU A CA 1
ATOM 2813 C C . GLU A 1 377 ? -12.953 7.907 31.028 1.00 53.03 377 GLU A C 1
ATOM 2815 O O . GLU A 1 377 ? -13.466 7.008 30.355 1.00 53.03 377 GLU A O 1
ATOM 2820 N N . SER A 1 378 ? -11.968 7.622 31.887 1.00 56.75 378 SER A N 1
ATOM 2821 C CA . SER A 1 378 ? -11.393 6.279 32.062 1.00 56.75 378 SER A CA 1
ATOM 2822 C C . SER A 1 378 ? -12.309 5.277 32.790 1.00 56.75 378 SER A C 1
ATOM 2824 O O . SER A 1 378 ? -12.036 4.075 32.768 1.00 56.75 378 SER A O 1
ATOM 2826 N N . ASP A 1 379 ? -13.429 5.732 33.363 1.00 55.69 379 ASP A N 1
ATOM 2827 C CA . ASP A 1 379 ? -14.367 4.910 34.144 1.00 55.69 379 ASP A CA 1
ATOM 2828 C C . ASP A 1 379 ? -15.075 3.812 33.324 1.00 55.69 379 ASP A C 1
ATOM 2830 O O . ASP A 1 379 ? -15.530 2.817 33.885 1.00 55.69 379 ASP A O 1
ATOM 2834 N N . LEU A 1 380 ? -15.133 3.935 31.991 1.00 42.66 380 LEU A N 1
ATOM 2835 C CA . LEU A 1 380 ? -15.763 2.943 31.100 1.00 42.66 380 LEU A CA 1
ATOM 2836 C C . LEU A 1 380 ? -15.111 1.547 31.160 1.00 42.66 380 LEU A C 1
ATOM 2838 O O . LEU A 1 380 ? -15.733 0.552 30.778 1.00 42.66 380 LEU A O 1
ATOM 2842 N N . TRP A 1 381 ? -13.866 1.474 31.629 1.00 51.41 381 TRP A N 1
ATOM 2843 C CA . TRP A 1 381 ? -13.025 0.270 31.626 1.00 51.41 381 TRP A CA 1
ATOM 2844 C C . TRP A 1 381 ? -12.524 -0.084 33.030 1.00 51.41 381 TRP A C 1
ATOM 2846 O O . TRP A 1 381 ? -11.815 -1.076 33.217 1.00 51.41 381 TRP A O 1
ATOM 2856 N N . ASP A 1 382 ? -12.905 0.719 34.021 1.00 64.44 382 ASP A N 1
ATOM 2857 C CA . ASP A 1 382 ? -12.540 0.531 35.409 1.00 64.44 382 ASP A CA 1
ATOM 2858 C C . ASP A 1 382 ? -13.485 -0.473 36.086 1.00 64.44 382 ASP A C 1
ATOM 2860 O O . ASP A 1 382 ? -14.696 -0.281 36.179 1.00 64.44 382 ASP A O 1
ATOM 2864 N N . ARG A 1 383 ? -12.925 -1.577 36.589 1.00 66.12 383 ARG A N 1
ATOM 2865 C CA . ARG A 1 383 ? -13.691 -2.580 37.346 1.00 66.12 383 ARG A CA 1
ATOM 2866 C C . ARG A 1 383 ? -13.919 -2.177 38.801 1.00 66.12 383 ARG A C 1
ATOM 2868 O O . ARG A 1 383 ? -14.685 -2.847 39.493 1.00 66.12 383 ARG A O 1
ATOM 2875 N N . GLY A 1 384 ? -13.174 -1.191 39.296 1.00 79.75 384 GLY A N 1
ATOM 2876 C CA . GLY A 1 384 ? -13.084 -0.830 40.707 1.00 79.75 384 GLY A CA 1
ATOM 2877 C C . GLY A 1 384 ? -12.416 -1.893 41.589 1.00 79.75 384 GLY A C 1
ATOM 2878 O O . GLY A 1 384 ? -12.353 -1.716 42.801 1.00 79.75 384 GLY A O 1
ATOM 2879 N N . LYS A 1 385 ? -11.959 -3.016 41.013 1.00 81.50 385 LYS A N 1
ATOM 2880 C CA . LYS A 1 385 ? -11.368 -4.155 41.732 1.00 81.50 385 LYS A CA 1
ATOM 2881 C C . LYS A 1 385 ? -10.490 -5.038 40.827 1.00 81.50 385 LYS A C 1
ATOM 2883 O O . LYS A 1 385 ? -10.612 -4.973 39.593 1.00 81.50 385 LYS A O 1
ATOM 2888 N N . PRO A 1 386 ? -9.635 -5.897 41.411 1.00 83.88 386 PRO A N 1
ATOM 2889 C CA . PRO A 1 386 ? -8.840 -6.864 40.661 1.00 83.88 386 PRO A CA 1
ATOM 2890 C C . PRO A 1 386 ? -9.706 -7.918 39.965 1.00 83.88 386 PRO A C 1
ATOM 2892 O O . PRO A 1 386 ? -10.867 -8.137 40.316 1.00 83.88 386 PRO A O 1
ATOM 2895 N N . SER A 1 387 ? -9.130 -8.572 38.961 1.00 80.19 387 SER A N 1
ATOM 2896 C CA . SER A 1 387 ? -9.759 -9.626 38.170 1.00 80.19 387 SER A CA 1
ATOM 2897 C C . SER A 1 387 ? -10.085 -10.843 39.043 1.00 80.19 387 SER A C 1
ATOM 2899 O O . SER A 1 387 ? -9.160 -11.538 39.468 1.00 80.19 387 SER A O 1
ATOM 2901 N N . PRO A 1 388 ? -11.371 -11.190 39.253 1.00 72.75 388 PRO A N 1
ATOM 2902 C CA . PRO A 1 388 ? -11.722 -12.388 40.014 1.00 72.75 388 PRO A CA 1
ATOM 2903 C C . PRO A 1 388 ? -11.218 -13.671 39.344 1.00 72.75 388 PRO A C 1
ATOM 2905 O O . PRO A 1 388 ? -10.893 -14.632 40.028 1.00 72.75 388 PRO A O 1
ATOM 2908 N N . ALA A 1 389 ? -11.128 -13.682 38.009 1.00 65.75 389 ALA A N 1
ATOM 2909 C CA . ALA A 1 389 ? -10.607 -14.818 37.253 1.00 65.75 389 ALA A CA 1
ATOM 2910 C C . ALA A 1 389 ? -9.096 -14.998 37.448 1.00 65.75 389 ALA A C 1
ATOM 2912 O O . ALA A 1 389 ? -8.627 -16.129 37.538 1.00 65.75 389 ALA A O 1
ATOM 2913 N N . LEU A 1 390 ? -8.342 -13.897 37.539 1.00 79.06 390 LEU A N 1
ATOM 2914 C CA . LEU A 1 390 ? -6.911 -13.965 37.826 1.00 79.06 390 LEU A CA 1
ATOM 2915 C C . LEU A 1 390 ? -6.662 -14.389 39.276 1.00 79.06 390 LEU A C 1
ATOM 2917 O O . LEU A 1 390 ? -5.787 -15.214 39.499 1.00 79.06 390 LEU A O 1
ATOM 2921 N N . ILE A 1 391 ? -7.445 -13.878 40.232 1.00 80.62 391 ILE A N 1
ATOM 2922 C CA . ILE A 1 391 ? -7.403 -14.336 41.631 1.00 80.62 391 ILE A CA 1
ATOM 2923 C C . ILE A 1 391 ? -7.665 -15.845 41.683 1.00 80.62 391 ILE A C 1
ATOM 2925 O O . ILE A 1 391 ? -6.822 -16.594 42.164 1.00 80.62 391 ILE A O 1
ATOM 2929 N N . ASP A 1 392 ? -8.779 -16.306 41.100 1.00 75.88 392 ASP A N 1
ATOM 2930 C CA . ASP A 1 392 ? -9.125 -17.730 41.044 1.00 75.88 392 ASP A CA 1
ATOM 2931 C C . ASP A 1 392 ? -7.978 -18.556 40.431 1.00 75.88 392 ASP A C 1
ATOM 2933 O O . ASP A 1 392 ? -7.650 -19.618 40.953 1.00 75.88 392 ASP A O 1
ATOM 2937 N N . LEU A 1 393 ? -7.348 -18.074 39.354 1.00 76.12 393 LEU A N 1
ATOM 2938 C CA . LEU A 1 393 ? -6.234 -18.757 38.693 1.00 76.12 393 LEU A CA 1
ATOM 2939 C C . LEU A 1 393 ? -4.991 -18.846 39.589 1.00 76.12 393 LEU A C 1
ATOM 2941 O O . LEU A 1 393 ? -4.460 -19.937 39.773 1.00 76.12 393 LEU A O 1
ATOM 2945 N N . ILE A 1 394 ? -4.537 -17.723 40.151 1.00 82.75 394 ILE A N 1
ATOM 2946 C CA . ILE A 1 394 ? -3.342 -17.665 41.006 1.00 82.75 394 ILE A CA 1
ATOM 2947 C C . ILE A 1 394 ? -3.533 -18.518 42.264 1.00 82.75 394 ILE A C 1
ATOM 2949 O O . ILE A 1 394 ? -2.613 -19.219 42.686 1.00 82.75 394 ILE A O 1
ATOM 2953 N N . GLU A 1 395 ? -4.729 -18.502 42.847 1.00 84.06 395 GLU A N 1
ATOM 2954 C CA . GLU A 1 395 ? -5.006 -19.236 44.076 1.00 84.06 395 GLU A CA 1
ATOM 2955 C C . GLU A 1 395 ? -5.227 -20.738 43.852 1.00 84.06 395 GLU A C 1
ATOM 2957 O O . GLU A 1 395 ? -4.774 -21.551 44.665 1.00 84.06 395 GLU A O 1
ATOM 2962 N N . GLN A 1 396 ? -5.899 -21.130 42.761 1.00 78.38 396 GLN A N 1
ATOM 2963 C CA . GLN A 1 396 ? -6.157 -22.542 42.436 1.00 78.38 396 GLN A CA 1
ATOM 2964 C C . GLN A 1 396 ? -4.909 -23.243 41.897 1.00 78.38 396 GLN A C 1
ATOM 2966 O O . GLN A 1 396 ? -4.675 -24.405 42.221 1.00 78.38 396 GLN A O 1
ATOM 2971 N N . GLU A 1 397 ? -4.079 -22.533 41.132 1.00 75.12 397 GLU A N 1
ATOM 2972 C CA . GLU A 1 397 ? -2.844 -23.058 40.545 1.00 75.12 397 GLU A CA 1
ATOM 2973 C C . GLU A 1 397 ? -1.602 -22.706 41.384 1.00 75.12 397 GLU A C 1
ATOM 2975 O O . GLU A 1 397 ? -0.484 -22.691 40.874 1.00 75.12 397 GLU A O 1
ATOM 2980 N N . LYS A 1 398 ? -1.752 -22.443 42.687 1.00 70.19 398 LYS A N 1
ATOM 2981 C CA . LYS A 1 398 ? -0.638 -22.041 43.573 1.00 70.19 398 LYS A CA 1
ATOM 2982 C C . LYS A 1 398 ? 0.536 -23.035 43.623 1.00 70.19 398 LYS A C 1
ATOM 2984 O O . LYS A 1 398 ? 1.667 -22.644 43.916 1.00 70.19 398 LYS A O 1
ATOM 2989 N N . ASP A 1 399 ? 0.263 -24.309 43.341 1.00 73.50 399 ASP A N 1
ATOM 2990 C CA . ASP A 1 399 ? 1.252 -25.393 43.301 1.00 73.50 399 ASP A CA 1
ATOM 2991 C C . ASP A 1 399 ? 1.856 -25.589 41.895 1.00 73.50 399 ASP A C 1
ATOM 2993 O O . ASP A 1 399 ? 2.831 -26.323 41.720 1.00 73.50 399 ASP A O 1
ATOM 2997 N N . ASN A 1 400 ? 1.316 -24.902 40.884 1.00 74.94 400 ASN A N 1
ATOM 2998 C CA . ASN A 1 400 ? 1.830 -24.896 39.524 1.00 74.94 400 ASN A CA 1
ATOM 2999 C C . ASN A 1 400 ? 3.115 -24.066 39.454 1.00 74.94 400 ASN A C 1
ATOM 3001 O O . ASN A 1 400 ? 3.172 -22.912 39.891 1.00 74.94 400 ASN A O 1
ATOM 3005 N N . ALA A 1 401 ? 4.156 -24.636 38.845 1.00 74.62 401 ALA A N 1
ATOM 3006 C CA . ALA A 1 401 ? 5.457 -23.993 38.720 1.00 74.62 401 ALA A CA 1
ATOM 3007 C C . ALA A 1 401 ? 5.397 -22.631 38.015 1.00 74.62 401 ALA A C 1
ATOM 3009 O O . ALA A 1 401 ? 6.293 -21.825 38.241 1.00 74.62 401 ALA A O 1
ATOM 3010 N N . ILE A 1 402 ? 4.375 -22.352 37.196 1.00 71.19 402 ILE A N 1
ATOM 3011 C CA . ILE A 1 402 ? 4.176 -21.061 36.521 1.00 71.19 402 ILE A CA 1
ATOM 3012 C C . ILE A 1 402 ? 3.624 -20.010 37.495 1.00 71.19 402 ILE A C 1
ATOM 3014 O O . ILE A 1 402 ? 4.225 -18.944 37.634 1.00 71.19 402 ILE A O 1
ATOM 3018 N N . PHE A 1 403 ? 2.549 -20.330 38.218 1.00 80.31 403 PHE A N 1
ATOM 3019 C CA . PHE A 1 403 ? 1.794 -19.383 39.052 1.00 80.31 403 PHE A CA 1
ATOM 3020 C C . PHE A 1 403 ? 2.266 -19.307 40.507 1.00 80.31 403 PHE A C 1
ATOM 3022 O O . PHE A 1 403 ? 1.784 -18.480 41.278 1.00 80.31 403 PHE A O 1
ATOM 3029 N N . ARG A 1 404 ? 3.265 -20.108 40.888 1.00 85.31 404 ARG A N 1
ATOM 3030 C CA . ARG A 1 404 ? 3.949 -19.940 42.169 1.00 85.31 404 ARG A CA 1
ATOM 3031 C C . ARG A 1 404 ? 4.753 -18.625 42.181 1.00 85.31 404 ARG A C 1
ATOM 3033 O O . ARG A 1 404 ? 5.594 -18.440 41.297 1.00 85.31 404 ARG A O 1
ATOM 3040 N N . PRO A 1 405 ? 4.589 -17.757 43.197 1.00 86.44 405 PRO A N 1
ATOM 3041 C CA . PRO A 1 405 ? 5.247 -16.443 43.262 1.00 86.44 405 PRO A CA 1
ATOM 3042 C C . PRO A 1 405 ? 6.759 -16.513 43.523 1.00 86.44 405 PRO A C 1
ATOM 3044 O O . PRO A 1 405 ? 7.474 -15.534 43.312 1.00 86.44 405 PRO A O 1
ATOM 3047 N N . LEU A 1 406 ? 7.256 -17.668 43.976 1.00 88.12 406 LEU A N 1
ATOM 3048 C CA . LEU A 1 406 ? 8.666 -17.916 44.262 1.00 88.12 406 LEU A CA 1
ATOM 3049 C C . LEU A 1 406 ? 9.232 -18.971 43.313 1.00 88.12 406 LEU A C 1
ATOM 3051 O O . LEU A 1 406 ? 8.602 -20.001 43.052 1.00 88.12 406 LEU A O 1
ATOM 3055 N N . LYS A 1 407 ? 10.448 -18.719 42.837 1.00 86.62 407 LYS A N 1
ATOM 3056 C CA . LYS A 1 407 ? 11.280 -19.671 42.100 1.00 86.62 407 LYS A CA 1
ATOM 3057 C C . LYS A 1 407 ? 11.824 -20.758 43.044 1.00 86.62 407 LYS A C 1
ATOM 3059 O O . LYS A 1 407 ? 11.820 -20.568 44.263 1.00 86.62 407 LYS A O 1
ATOM 3064 N N . PRO A 1 408 ? 12.311 -21.899 42.515 1.00 84.06 408 PRO A N 1
ATOM 3065 C CA . PRO A 1 408 ? 12.906 -22.960 43.335 1.00 84.06 408 PRO A CA 1
ATOM 3066 C C . PRO A 1 408 ? 14.097 -22.506 44.192 1.00 84.06 408 PRO A C 1
ATOM 3068 O O . PRO A 1 408 ? 14.340 -23.084 45.246 1.00 84.06 408 PRO A O 1
ATOM 3071 N N . ASP A 1 409 ? 14.815 -21.470 43.757 1.00 87.06 409 ASP A N 1
ATOM 3072 C CA . ASP A 1 409 ? 15.944 -20.853 44.464 1.00 87.06 409 ASP A CA 1
ATOM 3073 C C . ASP A 1 409 ? 15.522 -19.817 45.529 1.00 87.06 409 ASP A C 1
ATOM 3075 O O . ASP A 1 409 ? 16.372 -19.211 46.178 1.00 87.06 409 ASP A O 1
ATOM 3079 N N . GLY A 1 410 ? 14.214 -19.612 45.722 1.00 84.38 410 GLY A N 1
ATOM 3080 C CA . GLY A 1 410 ? 13.654 -18.667 46.687 1.00 84.38 410 GLY A CA 1
ATOM 3081 C C . GLY A 1 410 ? 13.511 -17.230 46.179 1.00 84.38 410 GLY A C 1
ATOM 3082 O O . GLY A 1 410 ? 12.967 -16.400 46.907 1.00 84.38 410 GLY A O 1
ATOM 3083 N N . GLN A 1 411 ? 13.935 -16.913 44.950 1.00 88.69 411 GLN A N 1
ATOM 3084 C CA . GLN A 1 411 ? 13.746 -15.575 44.382 1.00 88.69 411 GLN A CA 1
ATOM 3085 C C . GLN A 1 411 ? 12.280 -15.320 44.012 1.00 88.69 411 GLN A C 1
ATOM 3087 O O . GLN A 1 411 ? 11.582 -16.210 43.516 1.00 88.69 411 GLN A O 1
ATOM 3092 N N . ARG A 1 412 ? 11.810 -14.081 44.209 1.00 91.44 412 ARG A N 1
ATOM 3093 C CA . ARG A 1 412 ? 10.477 -13.665 43.753 1.00 91.44 412 ARG A CA 1
ATOM 3094 C C . ARG A 1 412 ? 10.425 -13.594 42.235 1.00 91.44 412 ARG A C 1
ATOM 3096 O O . ARG A 1 412 ? 11.382 -13.195 41.571 1.00 91.44 412 ARG A O 1
ATOM 3103 N N . LYS A 1 413 ? 9.283 -13.990 41.690 1.00 91.81 413 LYS A N 1
ATOM 3104 C CA . LYS A 1 413 ? 8.989 -13.846 40.271 1.00 91.81 413 LYS A CA 1
ATOM 3105 C C . LYS A 1 413 ? 8.534 -12.436 39.945 1.00 91.81 413 LYS A C 1
ATOM 3107 O O . LYS A 1 413 ? 7.756 -11.849 40.697 1.00 91.81 413 LYS A O 1
ATOM 3112 N N . LYS A 1 414 ? 8.975 -11.939 38.791 1.00 91.75 414 LYS A N 1
ATOM 3113 C CA . LYS A 1 414 ? 8.592 -10.629 38.265 1.00 91.75 414 LYS A CA 1
ATOM 3114 C C . LYS A 1 414 ? 7.364 -10.760 37.368 1.00 91.75 414 LYS A C 1
ATOM 3116 O O . LYS A 1 414 ? 7.415 -11.491 36.380 1.00 91.75 414 LYS A O 1
ATOM 3121 N N . ALA A 1 415 ? 6.286 -10.055 37.693 1.00 91.62 415 ALA A N 1
ATOM 3122 C CA . ALA A 1 415 ? 5.051 -10.037 36.914 1.00 91.62 415 ALA A CA 1
ATOM 3123 C C . ALA A 1 415 ? 4.851 -8.674 36.240 1.00 91.62 415 ALA A C 1
ATOM 3125 O O . ALA A 1 415 ? 4.952 -7.652 36.907 1.00 91.62 415 ALA A O 1
ATOM 3126 N N . LEU A 1 416 ? 4.547 -8.641 34.945 1.00 92.06 416 LEU A N 1
ATOM 3127 C CA . LEU A 1 416 ? 4.219 -7.422 34.204 1.00 92.06 416 LEU A CA 1
ATOM 3128 C C . LEU A 1 416 ? 2.729 -7.387 33.867 1.00 92.06 416 LEU A C 1
ATOM 3130 O O . LEU A 1 416 ? 2.188 -8.368 33.359 1.00 92.06 416 LEU A O 1
ATOM 3134 N N . VAL A 1 417 ? 2.099 -6.237 34.087 1.00 90.81 417 VAL A N 1
ATOM 3135 C CA . VAL A 1 417 ? 0.725 -5.945 33.668 1.00 90.81 417 VAL A CA 1
ATOM 3136 C C . VAL A 1 417 ? 0.754 -4.731 32.730 1.00 90.81 417 VAL A C 1
ATOM 3138 O O . VAL A 1 417 ? 0.836 -3.598 33.216 1.00 90.81 417 VAL A O 1
ATOM 3141 N N . PRO A 1 418 ? 0.751 -4.925 31.398 1.00 86.00 418 PRO A N 1
ATOM 3142 C CA . PRO A 1 418 ? 0.629 -3.825 30.447 1.00 86.00 418 PRO A CA 1
ATOM 3143 C C . PRO A 1 418 ? -0.793 -3.249 30.442 1.00 86.00 418 PRO A C 1
ATOM 3145 O O . PRO A 1 418 ? -1.767 -3.986 30.589 1.00 86.00 418 PRO A O 1
ATOM 3148 N N . GLY A 1 419 ? -0.911 -1.925 30.297 1.00 81.38 419 GLY A N 1
ATOM 3149 C CA . GLY A 1 419 ? -2.194 -1.220 30.396 1.00 81.38 419 GLY A CA 1
ATOM 3150 C C . GLY A 1 419 ? -2.825 -1.380 31.780 1.00 81.38 419 GLY A C 1
ATOM 3151 O O . GLY A 1 419 ? -3.998 -1.727 31.901 1.00 81.38 419 GLY A O 1
ATOM 3152 N N . CYS A 1 420 ? -2.021 -1.223 32.837 1.00 86.81 420 CYS A N 1
ATOM 3153 C CA . CYS A 1 420 ? -2.429 -1.566 34.203 1.00 86.81 420 CYS A CA 1
ATOM 3154 C C . CYS A 1 420 ? -3.545 -0.681 34.783 1.00 86.81 420 CYS A C 1
ATOM 3156 O O . CYS A 1 420 ? -4.108 -1.015 35.834 1.00 86.81 420 CYS A O 1
ATOM 3158 N N . GLY A 1 421 ? -3.864 0.439 34.134 1.00 86.50 421 GLY A N 1
ATOM 3159 C CA . GLY A 1 421 ? -4.896 1.373 34.546 1.00 86.50 421 GLY A CA 1
ATOM 3160 C C . GLY A 1 421 ? -4.681 1.897 35.965 1.00 86.50 421 GLY A C 1
ATOM 3161 O O . GLY A 1 421 ? -3.619 2.420 36.285 1.00 86.50 421 GLY A O 1
ATOM 3162 N N . ARG A 1 422 ? -5.671 1.734 36.857 1.00 89.12 422 ARG A N 1
ATOM 3163 C CA . ARG A 1 422 ? -5.540 2.117 38.282 1.00 89.12 422 ARG A CA 1
ATOM 3164 C C . ARG A 1 422 ? -4.702 1.132 39.117 1.00 89.12 422 ARG A C 1
ATOM 3166 O O . ARG A 1 422 ? -4.561 1.331 40.317 1.00 89.12 422 ARG A O 1
ATOM 3173 N N . GLY A 1 423 ? -4.146 0.074 38.522 1.00 91.44 423 GLY A N 1
ATOM 3174 C CA . GLY A 1 423 ? -3.188 -0.820 39.182 1.00 91.44 423 GLY A CA 1
ATOM 3175 C C . GLY A 1 423 ? -3.783 -1.961 40.013 1.00 91.44 423 GLY A C 1
ATOM 3176 O O . GLY A 1 423 ? -3.053 -2.585 40.780 1.00 91.44 423 GLY A O 1
ATOM 3177 N N . TYR A 1 424 ? -5.075 -2.278 39.858 1.00 92.25 424 TYR A N 1
ATOM 3178 C CA . TYR A 1 424 ? -5.754 -3.331 40.630 1.00 92.25 424 TYR A CA 1
ATOM 3179 C C . TYR A 1 424 ? -5.073 -4.699 40.556 1.00 92.25 424 TYR A C 1
ATOM 3181 O O . TYR A 1 424 ? -4.768 -5.295 41.588 1.00 92.25 424 TYR A O 1
ATOM 3189 N N . ASP A 1 425 ? -4.813 -5.188 39.343 1.00 91.31 425 ASP A N 1
ATOM 3190 C CA . ASP A 1 425 ? -4.222 -6.516 39.144 1.00 91.31 425 ASP A CA 1
ATOM 3191 C C . ASP A 1 425 ? -2.747 -6.553 39.560 1.00 91.31 425 ASP A C 1
ATOM 3193 O O . ASP A 1 425 ? -2.279 -7.568 40.068 1.00 91.31 425 ASP A O 1
ATOM 3197 N N . VAL A 1 426 ? -2.033 -5.430 39.420 1.00 94.44 426 VAL A N 1
ATOM 3198 C CA . VAL A 1 426 ? -0.636 -5.285 39.863 1.00 94.44 426 VAL A CA 1
ATOM 3199 C C . VAL A 1 426 ? -0.544 -5.466 41.375 1.00 94.44 426 VAL A C 1
ATOM 3201 O O . VAL A 1 426 ? 0.276 -6.240 41.860 1.00 94.44 426 VAL A O 1
ATOM 3204 N N . ILE A 1 427 ? -1.413 -4.787 42.124 1.00 94.56 427 ILE A N 1
ATOM 3205 C CA . ILE A 1 427 ? -1.438 -4.873 43.587 1.00 94.56 427 ILE A CA 1
ATOM 3206 C C . ILE A 1 427 ? -1.881 -6.254 44.035 1.00 94.56 427 ILE A C 1
ATOM 3208 O O . ILE A 1 427 ? -1.255 -6.830 44.915 1.00 94.56 427 ILE A O 1
ATOM 3212 N N . MET A 1 428 ? -2.913 -6.818 43.411 1.00 93.38 428 MET A N 1
ATOM 3213 C CA . MET A 1 428 ? -3.353 -8.171 43.730 1.00 93.38 428 MET A CA 1
ATOM 3214 C C . MET A 1 428 ? -2.215 -9.185 43.530 1.00 93.38 428 MET A C 1
ATOM 3216 O O . MET A 1 428 ? -1.941 -9.966 44.440 1.00 93.38 428 MET A O 1
ATOM 3220 N N . LEU A 1 429 ? -1.479 -9.132 42.414 1.00 93.12 429 LEU A N 1
ATOM 3221 C CA . LEU A 1 429 ? -0.310 -9.993 42.193 1.00 93.12 429 LEU A CA 1
ATOM 3222 C C . LEU A 1 429 ? 0.787 -9.753 43.243 1.00 93.12 429 LEU A C 1
ATOM 3224 O O . LEU A 1 429 ? 1.365 -10.712 43.759 1.00 93.12 429 LEU A O 1
ATOM 3228 N N . ALA A 1 430 ? 1.039 -8.496 43.617 1.00 94.44 430 ALA A N 1
ATOM 3229 C CA . ALA A 1 430 ? 1.987 -8.173 44.679 1.00 94.44 430 ALA A CA 1
ATOM 3230 C C . ALA A 1 430 ? 1.563 -8.768 46.033 1.00 94.44 430 ALA A C 1
ATOM 3232 O O . ALA A 1 430 ? 2.379 -9.384 46.718 1.00 94.44 430 ALA A O 1
ATOM 3233 N N . LEU A 1 431 ? 0.279 -8.685 46.390 1.00 93.44 431 LEU A N 1
ATOM 3234 C CA . LEU A 1 431 ? -0.289 -9.289 47.602 1.00 93.44 431 LEU A CA 1
ATOM 3235 C C . LEU A 1 431 ? -0.213 -10.824 47.600 1.00 93.44 431 LEU A C 1
ATOM 3237 O O . LEU A 1 431 ? -0.104 -11.424 48.666 1.00 93.44 431 LEU A O 1
ATOM 3241 N N . HIS A 1 432 ? -0.186 -11.451 46.422 1.00 92.06 432 HIS A N 1
ATOM 3242 C CA . HIS A 1 432 ? 0.059 -12.889 46.253 1.00 92.06 432 HIS A CA 1
ATOM 3243 C C . HIS A 1 432 ? 1.551 -13.260 46.189 1.00 92.06 432 HIS A C 1
ATOM 3245 O O . HIS A 1 432 ? 1.891 -14.429 46.013 1.00 92.06 432 HIS A O 1
ATOM 3251 N N . GLY A 1 433 ? 2.454 -12.290 46.372 1.00 92.06 433 GLY A N 1
ATOM 3252 C CA . GLY A 1 433 ? 3.885 -12.512 46.579 1.00 92.06 433 GLY A CA 1
ATOM 3253 C C . GLY A 1 433 ? 4.785 -12.282 45.361 1.00 92.06 433 GLY A C 1
ATOM 3254 O O . GLY A 1 433 ? 5.989 -12.535 45.469 1.00 92.06 433 GLY A O 1
ATOM 3255 N N . PHE A 1 434 ? 4.255 -11.809 44.233 1.00 92.88 434 PHE A N 1
ATOM 3256 C CA . PHE A 1 434 ? 5.051 -11.447 43.053 1.00 92.88 434 PHE A CA 1
ATOM 3257 C C . PHE A 1 434 ? 5.693 -10.062 43.203 1.00 92.88 434 PHE A C 1
ATOM 3259 O O . PHE A 1 434 ? 5.126 -9.183 43.844 1.00 92.88 434 PHE A O 1
ATOM 3266 N N . ASP A 1 435 ? 6.836 -9.834 42.555 1.00 93.56 435 ASP A N 1
ATOM 3267 C CA . ASP A 1 435 ? 7.292 -8.471 42.265 1.00 93.56 435 ASP A CA 1
ATOM 3268 C C . ASP A 1 435 ? 6.572 -7.991 40.999 1.00 93.56 435 ASP A C 1
ATOM 3270 O O . ASP A 1 435 ? 6.913 -8.381 39.883 1.00 93.56 435 ASP A O 1
ATOM 3274 N N . ALA A 1 436 ? 5.515 -7.205 41.174 1.00 94.56 436 ALA A N 1
ATOM 3275 C CA . ALA A 1 436 ? 4.604 -6.795 40.120 1.00 94.56 436 ALA A CA 1
ATOM 3276 C C . ALA A 1 436 ? 4.931 -5.396 39.572 1.00 94.56 436 ALA A C 1
ATOM 3278 O O . ALA A 1 436 ? 5.207 -4.447 40.310 1.00 94.56 436 ALA A O 1
ATOM 3279 N N . TYR A 1 437 ? 4.844 -5.261 38.254 1.00 94.50 437 TYR A N 1
ATOM 3280 C CA . TYR A 1 437 ? 5.131 -4.051 37.500 1.00 94.50 437 TYR A CA 1
ATOM 3281 C C . TYR A 1 437 ? 3.911 -3.696 36.652 1.00 94.50 437 TYR A C 1
ATOM 3283 O O . TYR A 1 437 ? 3.492 -4.474 35.799 1.00 94.50 437 TYR A O 1
ATOM 3291 N N . GLY A 1 438 ? 3.327 -2.529 36.894 1.00 93.88 438 GLY A N 1
ATOM 3292 C CA . GLY A 1 438 ? 2.313 -1.933 36.038 1.00 93.88 438 GLY A CA 1
ATOM 3293 C C . GLY A 1 438 ? 2.957 -1.020 35.006 1.00 93.88 438 GLY A C 1
ATOM 3294 O O . GLY A 1 438 ? 3.722 -0.126 35.369 1.00 93.88 438 GLY A O 1
ATOM 3295 N N . LEU A 1 439 ? 2.641 -1.230 33.734 1.00 90.69 439 LEU A N 1
ATOM 3296 C CA . LEU A 1 439 ? 3.024 -0.323 32.658 1.00 90.69 439 LEU A CA 1
ATOM 3297 C C . LEU A 1 439 ? 1.778 0.407 32.164 1.00 90.69 439 LEU A C 1
ATOM 3299 O O . LEU A 1 439 ? 0.761 -0.231 31.888 1.00 90.69 439 LEU A O 1
ATOM 3303 N N . GLU A 1 440 ? 1.844 1.730 32.080 1.00 90.00 440 GLU A N 1
ATOM 3304 C CA . GLU A 1 440 ? 0.728 2.558 31.625 1.00 90.00 440 GLU A CA 1
ATOM 3305 C C . GLU A 1 440 ? 1.231 3.701 30.743 1.00 90.00 440 GLU A C 1
ATOM 3307 O O . GLU A 1 440 ? 2.258 4.310 31.035 1.00 90.00 440 GLU A O 1
ATOM 3312 N N . ILE A 1 441 ? 0.512 3.991 29.656 1.00 85.56 441 ILE A N 1
ATOM 3313 C CA . ILE A 1 441 ? 0.941 4.994 28.671 1.00 85.56 441 ILE A CA 1
ATOM 3314 C C . ILE A 1 441 ? 0.705 6.424 29.167 1.00 85.56 441 ILE A C 1
ATOM 3316 O O . ILE A 1 441 ? 1.379 7.350 28.732 1.00 85.56 441 ILE A O 1
ATOM 3320 N N . SER A 1 442 ? -0.250 6.601 30.084 1.00 84.75 442 SER A N 1
ATOM 3321 C CA . SER A 1 442 ? -0.609 7.895 30.660 1.00 84.75 442 SER A CA 1
ATOM 3322 C C . SER A 1 442 ? 0.117 8.157 31.979 1.00 84.75 442 SER A C 1
ATOM 3324 O O . SER A 1 442 ? -0.043 7.402 32.944 1.00 84.75 442 SER A O 1
ATOM 3326 N N . ALA A 1 443 ? 0.800 9.301 32.077 1.00 87.94 443 ALA A N 1
ATOM 3327 C CA . ALA A 1 443 ? 1.334 9.826 33.337 1.00 87.94 443 ALA A CA 1
ATOM 3328 C C . ALA A 1 443 ? 0.247 9.938 34.428 1.00 87.94 443 ALA A C 1
ATOM 3330 O O . ALA A 1 443 ? 0.465 9.582 35.593 1.00 87.94 443 ALA A O 1
ATOM 3331 N N . THR A 1 444 ? -0.955 10.384 34.046 1.00 85.88 444 THR A N 1
ATOM 3332 C CA . THR A 1 444 ? -2.127 10.483 34.925 1.00 85.88 444 THR A CA 1
ATOM 3333 C C . THR A 1 444 ? -2.553 9.099 35.429 1.00 85.88 444 THR A C 1
ATOM 3335 O O . THR A 1 444 ? -2.754 8.926 36.639 1.00 85.88 444 THR A O 1
ATOM 3338 N N . GLY A 1 445 ? -2.596 8.095 34.546 1.00 86.12 445 GLY A N 1
ATOM 3339 C CA . GLY A 1 445 ? -2.847 6.691 34.897 1.00 86.12 445 GLY A CA 1
ATOM 3340 C C . GLY A 1 445 ? -1.816 6.134 35.886 1.00 86.12 445 GLY A C 1
ATOM 3341 O O . GLY A 1 445 ? -2.186 5.657 36.961 1.00 86.12 445 GLY A O 1
ATOM 3342 N N . VAL A 1 446 ? -0.520 6.320 35.610 1.00 91.81 446 VAL A N 1
ATOM 3343 C CA . VAL A 1 446 ? 0.580 5.928 36.515 1.00 91.81 446 VAL A CA 1
ATOM 3344 C C . VAL A 1 446 ? 0.444 6.590 37.886 1.00 91.81 446 VAL A C 1
ATOM 3346 O O . VAL A 1 446 ? 0.595 5.932 38.919 1.00 91.81 446 VAL A O 1
ATOM 3349 N N . SER A 1 447 ? 0.153 7.893 37.928 1.00 91.69 447 SER A N 1
ATOM 3350 C CA . SER A 1 447 ? -0.014 8.622 39.190 1.00 91.69 447 SER A CA 1
ATOM 3351 C C . SER A 1 447 ? -1.200 8.094 40.006 1.00 91.69 447 SER A C 1
ATOM 3353 O O . SER A 1 447 ? -1.120 7.991 41.232 1.00 91.69 447 SER A O 1
ATOM 3355 N N . THR A 1 448 ? -2.280 7.706 39.326 1.00 90.62 448 THR A N 1
ATOM 3356 C CA . THR A 1 448 ? -3.484 7.138 39.935 1.00 90.62 448 THR A CA 1
ATOM 3357 C C . THR A 1 448 ? -3.201 5.754 40.504 1.00 90.62 448 THR A C 1
ATOM 3359 O O . THR A 1 448 ? -3.545 5.484 41.656 1.00 90.62 448 THR A O 1
ATOM 3362 N N . ALA A 1 449 ? -2.494 4.912 39.749 1.00 92.94 449 ALA A N 1
ATOM 3363 C CA . ALA A 1 449 ? -2.091 3.587 40.195 1.00 92.94 449 ALA A CA 1
ATOM 3364 C C . ALA A 1 449 ? -1.164 3.634 41.419 1.00 92.94 449 ALA A C 1
ATOM 3366 O O . ALA A 1 449 ? -1.377 2.910 42.390 1.00 92.94 449 ALA A O 1
ATOM 3367 N N . LYS A 1 450 ? -0.193 4.560 41.435 1.00 94.44 450 LYS A N 1
ATOM 3368 C CA . LYS A 1 450 ? 0.694 4.791 42.592 1.00 94.44 450 LYS A CA 1
ATOM 3369 C C . LYS A 1 450 ? -0.079 5.214 43.847 1.00 94.44 450 LYS A C 1
ATOM 3371 O O . LYS A 1 450 ? 0.219 4.736 44.945 1.00 94.44 450 LYS A O 1
ATOM 3376 N N . LYS A 1 451 ? -1.083 6.088 43.702 1.00 92.56 451 LYS A N 1
ATOM 3377 C CA . LYS A 1 451 ? -1.954 6.502 44.818 1.00 92.56 451 LYS A CA 1
ATOM 3378 C C . LYS A 1 451 ? -2.740 5.318 45.376 1.00 92.56 451 LYS A C 1
ATOM 3380 O O . LYS A 1 451 ? -2.710 5.105 46.584 1.00 92.56 451 LYS A O 1
ATOM 3385 N N . TYR A 1 452 ? -3.376 4.533 44.506 1.00 91.06 452 TYR A N 1
ATOM 3386 C CA . TYR A 1 452 ? -4.125 3.343 44.914 1.00 91.06 452 TYR A CA 1
ATOM 3387 C C . TYR A 1 452 ? -3.221 2.298 45.594 1.00 91.06 452 TYR A C 1
ATOM 3389 O O . TYR A 1 452 ? -3.556 1.784 46.659 1.00 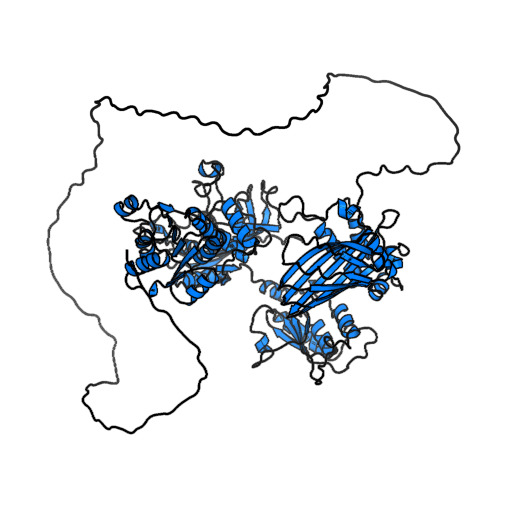91.06 452 TYR A O 1
ATOM 3397 N N . ALA A 1 453 ? -2.019 2.066 45.059 1.00 93.19 453 ALA A N 1
ATOM 3398 C CA . ALA A 1 453 ? -1.038 1.155 45.650 1.00 93.19 453 ALA A CA 1
ATOM 3399 C C . ALA A 1 453 ? -0.616 1.546 47.067 1.00 93.19 453 ALA A C 1
ATOM 3401 O O . ALA A 1 453 ? -0.450 0.670 47.913 1.00 93.19 453 ALA A O 1
ATOM 3402 N N . THR A 1 454 ? -0.491 2.846 47.350 1.00 88.50 454 THR A N 1
ATOM 3403 C CA . THR A 1 454 ? -0.092 3.332 48.680 1.00 88.50 454 THR A CA 1
ATOM 3404 C C . THR A 1 454 ? -1.109 2.943 49.755 1.00 88.50 454 THR A C 1
ATOM 3406 O O . THR A 1 454 ? -0.712 2.514 50.837 1.00 88.50 454 THR A O 1
ATOM 3409 N N . SER A 1 455 ? -2.411 3.060 49.470 1.00 88.06 455 SER A N 1
ATOM 3410 C CA . SER A 1 455 ? -3.461 2.685 50.424 1.00 88.06 455 SER A CA 1
ATOM 3411 C C . SER A 1 455 ? -3.672 1.175 50.487 1.00 88.06 455 SER A C 1
ATOM 3413 O O . SER A 1 455 ? -3.757 0.600 51.572 1.00 88.06 455 SER A O 1
ATOM 3415 N N . GLU A 1 456 ? -3.738 0.528 49.325 1.00 92.69 456 GLU A N 1
ATOM 3416 C CA . GLU A 1 456 ? -4.186 -0.858 49.226 1.00 92.69 456 GLU A CA 1
ATOM 3417 C C . GLU A 1 456 ? -3.125 -1.851 49.711 1.00 92.69 456 GLU A C 1
ATOM 3419 O O . GLU A 1 456 ? -3.456 -2.826 50.379 1.00 92.69 456 GLU A O 1
ATOM 3424 N N . MET A 1 457 ? -1.837 -1.583 49.462 1.00 90.12 457 MET A N 1
ATOM 3425 C CA . MET A 1 457 ? -0.748 -2.438 49.955 1.00 90.12 457 MET A CA 1
ATOM 3426 C C . MET A 1 457 ? -0.602 -2.380 51.484 1.00 90.12 457 MET A C 1
ATOM 3428 O O . MET A 1 457 ? -0.123 -3.338 52.086 1.00 90.12 457 MET A O 1
ATOM 3432 N N . GLN A 1 458 ? -1.005 -1.275 52.126 1.00 88.00 458 GLN A N 1
ATOM 3433 C CA . GLN A 1 458 ? -0.977 -1.133 53.590 1.00 88.00 458 GLN A CA 1
ATOM 3434 C C . GLN A 1 458 ? -2.190 -1.779 54.256 1.00 88.00 458 GLN A C 1
ATOM 3436 O O . GLN A 1 458 ? -2.075 -2.364 55.334 1.00 88.00 458 GLN A O 1
ATOM 3441 N N . ARG A 1 459 ? -3.362 -1.654 53.627 1.00 90.44 459 ARG A N 1
ATOM 3442 C CA . ARG A 1 459 ? -4.618 -2.208 54.129 1.00 90.44 459 ARG A CA 1
ATOM 3443 C C . ARG A 1 459 ? -5.370 -2.915 52.995 1.00 90.44 459 ARG A C 1
ATOM 3445 O O . ARG A 1 459 ? -6.321 -2.344 52.454 1.00 90.44 459 ARG A O 1
ATOM 3452 N N . PRO A 1 460 ? -4.971 -4.157 52.670 1.00 90.44 460 PRO A N 1
ATOM 3453 C CA . PRO A 1 460 ? -5.615 -4.936 51.623 1.00 90.44 460 PRO A CA 1
ATOM 3454 C C . PRO A 1 460 ? -7.097 -5.156 51.928 1.00 90.44 460 PRO A C 1
ATOM 3456 O O . PRO A 1 460 ? -7.454 -5.525 53.048 1.00 90.44 460 PRO A O 1
ATOM 3459 N N . GLN A 1 461 ? -7.963 -4.944 50.940 1.00 90.31 461 GLN A N 1
ATOM 3460 C CA . GLN A 1 461 ? -9.379 -5.294 51.043 1.00 90.31 461 GLN A CA 1
ATOM 3461 C C . GLN A 1 461 ? -9.627 -6.780 50.748 1.00 90.31 461 GLN A C 1
ATOM 3463 O O . GLN A 1 461 ? -8.839 -7.427 50.056 1.00 90.31 461 GLN A O 1
ATOM 3468 N N . GLU A 1 462 ? -10.764 -7.307 51.217 1.00 87.00 462 GLU A N 1
ATOM 3469 C CA . GLU A 1 462 ? -11.165 -8.708 51.006 1.00 87.00 462 GLU A CA 1
ATOM 3470 C C . GLU A 1 462 ? -11.243 -9.090 49.523 1.00 87.00 462 GLU A C 1
ATOM 3472 O O . GLU A 1 462 ? -10.898 -10.209 49.166 1.00 87.00 462 GLU A O 1
ATOM 3477 N N . TYR A 1 463 ? -11.631 -8.159 48.643 1.00 86.31 463 TYR A N 1
ATOM 3478 C CA . TYR A 1 463 ? -11.744 -8.426 47.205 1.00 86.31 463 TYR A CA 1
ATOM 3479 C C . TYR A 1 463 ? -10.407 -8.711 46.513 1.00 86.31 463 TYR A C 1
ATOM 3481 O O . TYR A 1 463 ? -10.412 -9.085 45.342 1.00 86.31 463 TYR A O 1
ATOM 3489 N N . ASN A 1 464 ? -9.271 -8.479 47.181 1.00 89.62 464 ASN A N 1
ATOM 3490 C CA . ASN A 1 464 ? -7.966 -8.826 46.628 1.00 89.62 464 ASN A CA 1
ATOM 3491 C C . ASN A 1 464 ? -7.693 -10.324 46.706 1.00 89.62 464 ASN A C 1
ATOM 3493 O O . ASN A 1 464 ? -6.736 -10.763 46.087 1.00 89.62 464 ASN A O 1
ATOM 3497 N N . PHE A 1 465 ? -8.505 -11.083 47.442 1.00 90.06 465 PHE A N 1
ATOM 3498 C CA . PHE A 1 465 ? -8.305 -12.501 47.700 1.00 90.06 465 PHE A CA 1
ATOM 3499 C C . PHE A 1 465 ? -9.589 -13.286 47.418 1.00 90.06 465 PHE A C 1
ATOM 3501 O O . PHE A 1 465 ? -10.707 -12.769 47.498 1.00 90.06 465 PHE A O 1
ATOM 3508 N N . GLY A 1 466 ? -9.439 -14.562 47.100 1.00 82.56 466 GLY A N 1
ATOM 3509 C CA . GLY A 1 466 ? -10.516 -15.529 47.059 1.00 82.56 466 GLY A CA 1
ATOM 3510 C C . GLY A 1 466 ? -10.921 -15.973 48.463 1.00 82.56 466 GLY A C 1
ATOM 3511 O O . GLY A 1 466 ? -10.232 -15.779 49.471 1.00 82.56 466 GLY A O 1
ATOM 3512 N N . VAL A 1 467 ? -12.110 -16.570 48.546 1.00 78.75 467 VAL A N 1
ATOM 3513 C CA . VAL A 1 467 ? -12.710 -16.969 49.823 1.00 78.75 467 VAL A CA 1
ATOM 3514 C C . VAL A 1 467 ? -11.854 -18.047 50.491 1.00 78.75 467 VAL A C 1
ATOM 3516 O O . VAL A 1 467 ? -11.765 -19.171 50.000 1.00 78.75 467 VAL A O 1
ATOM 3519 N N . GLY A 1 468 ? -11.284 -17.720 51.654 1.00 69.44 468 GLY A N 1
ATOM 3520 C CA . GLY A 1 468 ? -10.489 -18.656 52.452 1.00 69.44 468 GLY A CA 1
ATOM 3521 C C . GLY A 1 468 ? -9.033 -18.797 52.003 1.00 69.44 468 GLY A C 1
ATOM 3522 O O . GLY A 1 468 ? -8.413 -19.815 52.306 1.00 69.44 468 GLY A O 1
ATOM 3523 N N . TRP A 1 469 ? -8.484 -17.809 51.290 1.00 78.38 469 TRP A N 1
ATOM 3524 C CA . TRP A 1 469 ? -7.067 -17.781 50.934 1.00 78.38 469 TRP A CA 1
ATOM 3525 C C . TRP A 1 469 ? -6.154 -17.809 52.172 1.00 78.38 469 TRP A C 1
ATOM 3527 O O . TRP A 1 469 ? -6.293 -17.007 53.095 1.00 78.38 469 TRP A O 1
ATOM 3537 N N . THR A 1 470 ? -5.190 -18.735 52.178 1.00 70.44 470 THR A N 1
ATOM 3538 C CA . THR A 1 470 ? -4.173 -18.899 53.238 1.00 70.44 470 THR A CA 1
ATOM 3539 C C . THR A 1 470 ? -2.752 -19.003 52.666 1.00 70.44 470 THR A C 1
ATOM 3541 O O . THR A 1 470 ? -1.890 -19.656 53.259 1.00 70.44 470 THR A O 1
ATOM 3544 N N . GLY A 1 471 ? -2.522 -18.485 51.455 1.00 64.62 471 GLY A N 1
ATOM 3545 C CA . GLY A 1 471 ? -1.234 -18.600 50.766 1.00 64.62 471 GLY A CA 1
ATOM 3546 C C . GLY A 1 471 ? -0.152 -17.661 51.317 1.00 64.62 471 GLY A C 1
ATOM 3547 O O . GLY A 1 471 ? -0.336 -17.068 52.379 1.00 64.62 471 GLY A O 1
ATOM 3548 N N . PRO A 1 472 ? 1.019 -17.566 50.657 1.00 61.50 472 PRO A N 1
ATOM 3549 C CA . PRO A 1 472 ? 2.192 -16.910 51.231 1.00 61.50 472 PRO A CA 1
ATOM 3550 C C . PRO A 1 472 ? 1.898 -15.447 51.587 1.00 61.50 472 PRO A C 1
ATOM 3552 O O . PRO A 1 472 ? 1.582 -14.635 50.727 1.00 61.50 472 PRO A O 1
ATOM 3555 N N . VAL A 1 473 ? 2.015 -15.132 52.879 1.00 64.62 473 VAL A N 1
ATOM 3556 C CA . VAL A 1 473 ? 1.482 -13.905 53.503 1.00 64.62 473 VAL A CA 1
ATOM 3557 C C . VAL A 1 473 ? 2.398 -12.693 53.306 1.00 64.62 473 VAL A C 1
ATOM 3559 O O . VAL A 1 473 ? 2.027 -11.588 53.675 1.00 64.62 473 VAL A O 1
ATOM 3562 N N . THR A 1 474 ? 3.606 -12.868 52.757 1.00 86.19 474 THR A N 1
ATOM 3563 C CA . THR A 1 474 ? 4.550 -11.757 52.556 1.00 86.19 474 THR A CA 1
ATOM 3564 C C . THR A 1 474 ? 4.408 -11.182 51.145 1.00 86.19 474 THR A C 1
ATOM 3566 O O . THR A 1 474 ? 4.921 -11.809 50.203 1.00 86.19 474 THR A O 1
ATOM 3569 N N . PRO A 1 475 ? 3.800 -9.987 50.988 1.00 91.00 475 PRO A N 1
ATOM 3570 C CA . PRO A 1 475 ? 3.641 -9.350 49.687 1.00 91.00 475 PRO A CA 1
ATOM 3571 C C . PRO A 1 475 ? 4.995 -9.103 49.013 1.00 91.00 475 PRO A C 1
ATOM 3573 O O . PRO A 1 475 ? 6.018 -8.942 49.688 1.00 91.00 475 PRO A O 1
ATOM 3576 N N . GLY A 1 476 ? 5.011 -9.114 47.683 1.00 92.38 476 GLY A N 1
ATOM 3577 C CA . GLY A 1 476 ? 6.121 -8.594 46.889 1.00 92.38 476 GLY A CA 1
ATOM 3578 C C . GLY A 1 476 ? 5.961 -7.098 46.611 1.00 92.38 476 GLY A C 1
ATOM 3579 O O . GLY A 1 476 ? 5.114 -6.424 47.202 1.00 92.38 476 GLY A O 1
ATOM 3580 N N . ASN A 1 477 ? 6.800 -6.562 45.729 1.00 92.69 477 ASN A N 1
ATOM 3581 C CA . ASN A 1 477 ? 6.790 -5.140 45.394 1.00 92.69 477 ASN A CA 1
ATOM 3582 C C . ASN A 1 477 ? 5.764 -4.817 44.301 1.00 92.69 477 ASN A C 1
ATOM 3584 O O . ASN A 1 477 ? 5.540 -5.622 43.407 1.00 92.69 477 ASN A O 1
ATOM 3588 N N . ALA A 1 478 ? 5.198 -3.609 44.331 1.00 94.62 478 ALA A N 1
ATOM 3589 C CA . ALA A 1 478 ? 4.391 -3.056 43.244 1.00 94.62 478 ALA A CA 1
ATOM 3590 C C . ALA A 1 478 ? 5.074 -1.794 42.698 1.00 94.62 478 ALA A C 1
ATOM 3592 O O . ALA A 1 478 ? 5.313 -0.845 43.445 1.00 94.62 478 ALA A O 1
ATOM 3593 N N . SER A 1 479 ? 5.405 -1.780 41.408 1.00 94.00 479 SER A N 1
ATOM 3594 C CA . SER A 1 479 ? 6.048 -0.648 40.726 1.00 94.00 479 SER A CA 1
ATOM 3595 C C . SER A 1 479 ? 5.239 -0.220 39.509 1.00 94.00 479 SER A C 1
ATOM 3597 O O . SER A 1 479 ? 4.654 -1.063 38.841 1.00 94.00 479 SER A O 1
ATOM 3599 N N . PHE A 1 480 ? 5.216 1.077 39.199 1.00 94.88 480 PHE A N 1
ATOM 3600 C CA . PHE A 1 480 ? 4.453 1.618 38.069 1.00 94.88 480 PHE A CA 1
ATOM 3601 C C . PHE A 1 480 ? 5.324 2.519 37.207 1.00 94.88 480 PHE A C 1
ATOM 3603 O O . PHE A 1 480 ? 5.950 3.453 37.726 1.00 94.88 480 PHE A O 1
ATOM 3610 N N . VAL A 1 481 ? 5.330 2.240 35.907 1.00 92.31 481 VAL A N 1
ATOM 3611 C CA . VAL A 1 481 ? 6.172 2.900 34.910 1.00 92.31 481 VAL A CA 1
ATOM 3612 C C . VAL A 1 481 ? 5.308 3.519 33.827 1.00 92.31 481 VAL A C 1
ATOM 3614 O O . VAL A 1 481 ? 4.319 2.925 33.399 1.00 92.31 481 VAL A O 1
ATOM 3617 N N . GLU A 1 482 ? 5.699 4.719 33.405 1.00 92.19 482 GLU A N 1
ATOM 3618 C CA . GLU A 1 482 ? 5.097 5.389 32.261 1.00 92.19 482 GLU A CA 1
ATOM 3619 C C . GLU A 1 482 ? 5.778 4.917 30.980 1.00 92.19 482 GLU A C 1
ATOM 3621 O O . GLU A 1 482 ? 6.999 5.037 30.827 1.00 92.19 482 GLU A O 1
ATOM 3626 N N . GLY A 1 483 ? 4.995 4.365 30.063 1.00 84.12 483 GLY A N 1
ATOM 3627 C CA . GLY A 1 483 ? 5.509 3.892 28.792 1.00 84.12 483 GLY A CA 1
ATOM 3628 C C . GLY A 1 483 ? 4.478 3.154 27.957 1.00 84.12 483 GLY A C 1
ATOM 3629 O O . GLY A 1 483 ? 3.473 2.644 28.446 1.00 84.12 483 GLY A O 1
ATOM 3630 N N . ASP A 1 484 ? 4.761 3.091 26.664 1.00 77.75 484 ASP A N 1
ATOM 3631 C CA . ASP A 1 484 ? 3.988 2.333 25.691 1.00 77.75 484 ASP A CA 1
ATOM 3632 C C . ASP A 1 484 ? 4.593 0.930 25.578 1.00 77.75 484 ASP A C 1
ATOM 3634 O O . ASP A 1 484 ? 5.755 0.790 25.200 1.00 77.75 484 ASP A O 1
ATOM 3638 N N . PHE A 1 485 ? 3.812 -0.103 25.908 1.00 79.81 485 PHE A N 1
ATOM 3639 C CA . PHE A 1 485 ? 4.254 -1.502 25.886 1.00 79.81 485 PHE A CA 1
ATOM 3640 C C . PHE A 1 485 ? 4.837 -1.930 24.535 1.00 79.81 485 PHE A C 1
ATOM 3642 O O . PHE A 1 485 ? 5.727 -2.776 24.492 1.00 79.81 485 PHE A O 1
ATOM 3649 N N . PHE A 1 486 ? 4.370 -1.330 23.437 1.00 70.12 486 PHE A N 1
ATOM 3650 C CA . PHE A 1 486 ? 4.824 -1.650 22.086 1.00 70.12 486 PHE A CA 1
ATOM 3651 C C . PHE A 1 486 ? 6.035 -0.822 21.637 1.00 70.12 486 PHE A C 1
ATOM 3653 O O . PHE A 1 486 ? 6.536 -1.029 20.530 1.00 70.12 486 PHE A O 1
ATOM 3660 N N . LYS A 1 487 ? 6.519 0.111 22.467 1.00 68.44 487 LYS A N 1
ATOM 3661 C CA . LYS 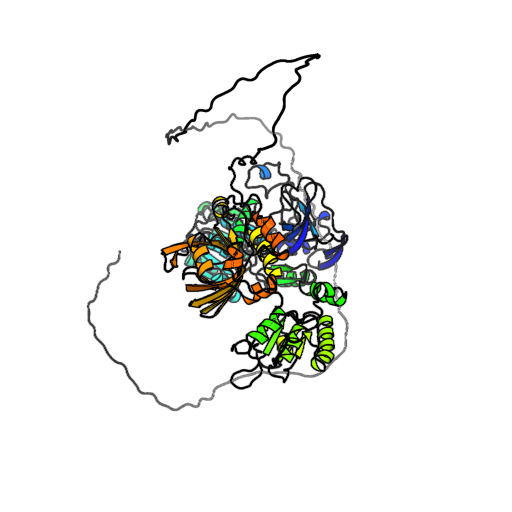A 1 487 ? 7.708 0.924 22.187 1.00 68.44 487 LYS A CA 1
ATOM 3662 C C . LYS A 1 487 ? 8.852 0.548 23.129 1.00 68.44 487 LYS A C 1
ATOM 3664 O O . LYS A 1 487 ? 8.620 0.299 24.307 1.00 68.44 487 LYS A O 1
ATOM 3669 N N . PRO A 1 488 ? 10.101 0.557 22.643 1.00 67.50 488 PRO A N 1
ATOM 3670 C CA . PRO A 1 488 ? 11.258 0.330 23.499 1.00 67.50 488 PRO A CA 1
ATOM 3671 C C . PRO A 1 488 ? 11.539 1.550 24.392 1.00 67.50 488 PRO A C 1
ATOM 3673 O O . PRO A 1 488 ? 11.273 2.690 24.011 1.00 67.50 488 PRO A O 1
ATOM 3676 N N . GLY A 1 489 ? 12.170 1.329 25.546 1.00 76.00 489 GLY A N 1
ATOM 3677 C CA . GLY A 1 489 ? 12.784 2.365 26.384 1.00 76.00 489 GLY A CA 1
ATOM 3678 C C . GLY A 1 489 ? 12.212 2.480 27.796 1.00 76.00 489 GLY A C 1
ATOM 3679 O O . GLY A 1 489 ? 12.924 2.940 28.692 1.00 76.00 489 GLY A O 1
ATOM 3680 N N . TRP A 1 490 ? 10.979 2.030 28.037 1.00 84.94 490 TRP A N 1
ATOM 3681 C CA . TRP A 1 490 ? 10.383 2.022 29.380 1.00 84.94 490 TRP A CA 1
ATOM 3682 C C . TRP A 1 490 ? 11.038 0.978 30.293 1.00 84.94 490 TRP A C 1
ATOM 3684 O O . TRP A 1 490 ? 11.103 1.166 31.505 1.00 84.94 490 TRP A O 1
ATOM 3694 N N . GLU A 1 491 ? 11.627 -0.074 29.726 1.00 81.62 491 GLU A N 1
ATOM 3695 C CA . GLU A 1 491 ? 12.359 -1.115 30.449 1.00 81.62 491 GLU A CA 1
ATOM 3696 C C . GLU A 1 491 ? 13.556 -0.533 31.214 1.00 81.62 491 GLU A C 1
ATOM 3698 O O . GLU A 1 491 ? 13.858 -0.963 32.330 1.00 81.62 491 GLU A O 1
ATOM 3703 N N . ARG A 1 492 ? 14.186 0.514 30.658 1.00 79.69 492 ARG A N 1
ATOM 3704 C CA . ARG A 1 492 ? 15.312 1.231 31.284 1.00 79.69 492 ARG A CA 1
ATOM 3705 C C . ARG A 1 492 ? 14.906 1.978 32.552 1.00 79.69 492 ARG A C 1
ATOM 3707 O O . ARG A 1 492 ? 15.751 2.239 33.403 1.00 79.69 492 ARG A O 1
ATOM 3714 N N . GLN A 1 493 ? 13.623 2.317 32.687 1.00 81.25 493 GLN A N 1
ATOM 3715 C CA . GLN A 1 493 ? 13.086 2.923 33.907 1.00 81.25 493 GLN A CA 1
ATOM 3716 C C . GLN A 1 493 ? 12.933 1.890 35.033 1.00 81.25 493 GLN A C 1
ATOM 3718 O O . GLN A 1 493 ? 12.861 2.269 36.200 1.00 81.25 493 GLN A O 1
ATOM 3723 N N . ILE A 1 494 ? 12.897 0.594 34.698 1.00 79.88 494 ILE A N 1
ATOM 3724 C CA . ILE A 1 494 ? 12.810 -0.498 35.673 1.00 79.88 494 ILE A CA 1
ATOM 3725 C C . ILE A 1 494 ? 14.201 -1.022 36.038 1.00 79.88 494 ILE A C 1
ATOM 3727 O O . ILE A 1 494 ? 14.461 -1.322 37.202 1.00 79.88 494 ILE A O 1
ATOM 3731 N N . SER A 1 495 ? 15.100 -1.133 35.058 1.00 75.75 495 SER A N 1
ATOM 3732 C CA . SER A 1 495 ? 16.471 -1.603 35.254 1.00 75.75 495 SER A CA 1
ATOM 3733 C C . SER A 1 495 ? 17.451 -0.733 34.475 1.00 75.75 495 SER A C 1
ATOM 3735 O O . SER A 1 495 ? 17.423 -0.693 33.247 1.00 75.75 495 SER A O 1
ATOM 3737 N N . ALA A 1 496 ? 18.341 -0.042 35.191 1.00 56.50 496 ALA A N 1
ATOM 3738 C CA . ALA A 1 496 ? 19.257 0.930 34.598 1.00 56.50 496 ALA A CA 1
ATOM 3739 C C . ALA A 1 496 ? 20.374 0.302 33.736 1.00 56.50 496 ALA A C 1
ATOM 3741 O O . ALA A 1 496 ? 20.945 1.015 32.919 1.00 56.50 496 ALA A O 1
ATOM 3742 N N . ASN A 1 497 ? 20.691 -0.994 33.908 1.00 50.88 497 ASN A N 1
ATOM 3743 C CA . ASN A 1 497 ? 21.872 -1.640 33.302 1.00 50.88 497 ASN A CA 1
ATOM 3744 C C . ASN A 1 497 ? 21.686 -3.122 32.882 1.00 50.88 497 ASN A C 1
ATOM 3746 O O . ASN A 1 497 ? 22.660 -3.741 32.460 1.00 50.88 497 ASN A O 1
ATOM 3750 N N . GLU A 1 498 ? 20.488 -3.714 32.981 1.00 53.28 498 GLU A N 1
ATOM 3751 C CA . GLU A 1 498 ? 20.255 -5.130 32.623 1.00 53.28 498 GLU A CA 1
ATOM 3752 C C . GLU A 1 498 ? 18.972 -5.324 31.806 1.00 53.28 498 GLU A C 1
ATOM 3754 O O . GLU A 1 498 ? 17.953 -4.701 32.111 1.00 53.28 498 GLU A O 1
ATOM 3759 N N . ASP A 1 499 ? 19.007 -6.253 30.842 1.00 58.97 499 ASP A N 1
ATOM 3760 C CA . ASP A 1 499 ? 17.824 -6.780 30.154 1.00 58.97 499 ASP A CA 1
ATOM 3761 C C . ASP A 1 499 ? 16.849 -7.373 31.182 1.00 58.97 499 ASP A C 1
ATOM 3763 O O . ASP A 1 499 ? 17.061 -8.459 31.734 1.00 58.97 499 ASP A O 1
ATOM 3767 N N . ILE A 1 500 ? 15.764 -6.653 31.464 1.00 72.19 500 ILE A N 1
ATOM 3768 C CA . ILE A 1 500 ? 14.739 -7.130 32.385 1.00 72.19 500 ILE A CA 1
ATOM 3769 C C . ILE A 1 500 ? 13.948 -8.280 31.752 1.00 72.19 500 ILE A C 1
ATOM 3771 O O . ILE A 1 500 ? 13.398 -8.163 30.660 1.00 72.19 500 ILE A O 1
ATOM 3775 N N . LYS A 1 501 ? 13.864 -9.408 32.463 1.00 79.69 501 LYS A N 1
ATOM 3776 C CA . LYS A 1 501 ? 13.002 -10.542 32.105 1.00 79.69 501 LYS A CA 1
ATOM 3777 C C . LYS A 1 501 ? 11.859 -10.656 33.102 1.00 79.69 501 LYS A C 1
ATOM 3779 O O . LYS A 1 501 ? 12.091 -10.669 34.312 1.00 79.69 501 LYS A O 1
ATOM 3784 N N . PHE A 1 502 ? 10.643 -10.761 32.580 1.00 86.50 502 PHE A N 1
ATOM 3785 C CA . PHE A 1 502 ? 9.443 -11.031 33.363 1.00 86.50 502 PHE A CA 1
ATOM 3786 C C . PHE A 1 502 ? 9.145 -12.527 33.345 1.00 86.50 502 PHE A C 1
ATOM 3788 O O . PHE A 1 502 ? 9.225 -13.174 32.303 1.00 86.50 502 PHE A O 1
ATOM 3795 N N . ASP A 1 503 ? 8.816 -13.074 34.510 1.00 85.56 503 ASP A N 1
ATOM 3796 C CA . ASP A 1 503 ? 8.438 -14.478 34.669 1.00 85.56 503 ASP A CA 1
ATOM 3797 C C . ASP A 1 503 ? 6.946 -14.699 34.358 1.00 85.56 503 ASP A C 1
ATOM 3799 O O . ASP A 1 503 ? 6.534 -15.813 34.039 1.00 85.56 503 ASP A O 1
ATOM 3803 N N . LEU A 1 504 ? 6.140 -13.637 34.459 1.00 81.94 504 LEU A N 1
ATOM 3804 C CA . LEU A 1 504 ? 4.717 -13.606 34.133 1.00 81.94 504 LEU A CA 1
ATOM 3805 C C . LEU A 1 504 ? 4.402 -12.292 33.412 1.00 81.94 504 LEU A C 1
ATOM 3807 O O . LEU A 1 504 ? 4.759 -11.225 33.898 1.00 81.94 504 LEU A O 1
ATOM 3811 N N . VAL A 1 505 ? 3.703 -12.355 32.282 1.00 81.88 505 VAL A N 1
ATOM 3812 C CA . VAL A 1 505 ? 3.101 -11.177 31.641 1.00 81.88 505 VAL A CA 1
ATOM 3813 C C . VAL A 1 505 ? 1.605 -11.436 31.554 1.00 81.88 505 VAL A C 1
ATOM 3815 O O . VAL A 1 505 ? 1.191 -12.443 30.982 1.00 81.88 505 VAL A O 1
ATOM 3818 N N . TYR A 1 506 ? 0.806 -10.568 32.165 1.00 77.25 506 TYR A N 1
ATOM 3819 C CA . TYR A 1 506 ? -0.644 -10.707 32.232 1.00 77.25 506 TYR A CA 1
ATOM 3820 C C . TYR A 1 506 ? -1.320 -9.488 31.610 1.00 77.25 506 TYR A C 1
ATOM 3822 O O . TYR A 1 506 ? -1.239 -8.391 32.155 1.00 77.25 506 TYR A O 1
ATOM 3830 N N . ASP A 1 507 ? -2.016 -9.704 30.496 1.00 70.94 507 ASP A N 1
ATOM 3831 C CA . ASP A 1 507 ? -2.866 -8.704 29.853 1.00 70.94 507 ASP A CA 1
ATOM 3832 C C . ASP A 1 507 ? -4.346 -9.047 30.093 1.00 70.94 507 ASP A C 1
ATOM 3834 O O . ASP A 1 507 ? -4.818 -10.155 29.813 1.00 70.94 507 ASP A O 1
ATOM 3838 N N . TYR A 1 508 ? -5.084 -8.065 30.608 1.00 59.44 508 TYR A N 1
ATOM 3839 C CA . TYR A 1 508 ? -6.508 -8.145 30.913 1.00 59.44 508 TYR A CA 1
ATOM 3840 C C . TYR A 1 508 ? -7.397 -8.315 29.667 1.00 59.44 508 TYR A C 1
ATOM 3842 O O . TYR A 1 508 ? -8.576 -8.656 29.806 1.00 59.44 508 TYR A O 1
ATOM 3850 N N . THR A 1 509 ? -6.867 -8.119 28.453 1.00 45.94 509 THR A N 1
ATOM 3851 C CA . THR A 1 509 ? -7.592 -8.400 27.202 1.00 45.94 509 THR A CA 1
ATOM 3852 C C . THR A 1 509 ? -7.833 -9.901 26.969 1.00 45.94 509 THR A C 1
ATOM 3854 O O . THR A 1 509 ? -8.712 -10.271 26.182 1.00 45.94 509 THR A O 1
ATOM 3857 N N . MET A 1 510 ? -7.160 -10.793 27.710 1.00 36.44 510 MET A N 1
ATOM 3858 C CA . MET A 1 510 ? -7.440 -12.233 27.700 1.00 36.44 510 MET A CA 1
ATOM 3859 C C . MET A 1 510 ? -8.610 -12.597 28.627 1.00 36.44 510 MET A C 1
ATOM 3861 O O . MET A 1 510 ? -8.438 -13.067 29.749 1.00 36.44 510 MET A O 1
ATOM 3865 N N . ARG A 1 511 ? -9.843 -12.409 28.139 1.00 33.97 511 ARG A N 1
ATOM 3866 C CA . ARG A 1 511 ? -11.071 -12.875 28.813 1.00 33.97 511 ARG A CA 1
ATOM 3867 C C . ARG A 1 511 ? -11.099 -14.402 28.982 1.00 33.97 511 ARG A C 1
ATOM 3869 O O . ARG A 1 511 ? -11.382 -15.124 28.018 1.00 33.97 511 ARG A O 1
ATOM 3876 N N . VAL A 1 512 ? -10.936 -14.870 30.220 1.00 32.72 512 VAL A N 1
ATOM 3877 C CA . VAL A 1 512 ? -11.466 -16.157 30.702 1.00 32.72 512 VAL A CA 1
ATOM 3878 C C . VAL A 1 512 ? -12.602 -15.828 31.669 1.00 32.72 512 VAL A C 1
ATOM 3880 O O . VAL A 1 512 ? -12.366 -15.522 32.835 1.00 32.72 512 VAL A O 1
ATOM 3883 N N . ASP A 1 513 ? -13.834 -15.815 31.163 1.00 36.56 513 ASP A N 1
ATOM 3884 C CA . ASP A 1 513 ? -15.003 -15.428 31.949 1.00 36.56 513 ASP A CA 1
ATOM 3885 C C . ASP A 1 513 ? -15.636 -16.634 32.667 1.00 36.56 513 ASP A C 1
ATOM 3887 O O . ASP A 1 513 ? -15.504 -17.803 32.296 1.00 36.56 513 ASP A O 1
ATOM 3891 N N . ILE A 1 514 ? -16.368 -16.316 33.734 1.00 46.91 514 ILE A N 1
ATOM 3892 C CA . ILE A 1 514 ? -17.326 -17.195 34.415 1.00 46.91 514 ILE A CA 1
ATOM 3893 C C . ILE A 1 514 ? -18.310 -17.755 33.367 1.00 46.91 514 ILE A C 1
ATOM 3895 O O . ILE A 1 514 ? -18.656 -17.058 32.421 1.00 46.91 514 ILE A O 1
ATOM 3899 N N . ALA A 1 515 ? -18.817 -18.982 33.538 1.00 49.66 515 ALA A N 1
ATOM 3900 C CA . ALA A 1 515 ? -19.664 -19.687 32.557 1.00 49.66 515 ALA A CA 1
ATOM 3901 C C . ALA A 1 515 ? -20.900 -18.905 32.021 1.00 49.66 515 ALA A C 1
ATOM 3903 O O . ALA A 1 515 ? -21.411 -19.224 30.949 1.00 49.66 515 ALA A O 1
ATOM 3904 N N . ALA A 1 516 ? -21.348 -17.846 32.706 1.00 54.38 516 ALA A N 1
ATOM 3905 C CA . ALA A 1 516 ? -22.323 -16.879 32.188 1.00 54.38 516 ALA A CA 1
ATOM 3906 C C . ALA A 1 516 ? -21.771 -16.015 31.029 1.00 54.38 516 ALA A C 1
ATOM 3908 O O . ALA A 1 516 ? -22.444 -15.818 30.017 1.00 54.38 516 ALA A O 1
ATOM 3909 N N . GLY A 1 517 ? -20.529 -15.532 31.140 1.00 63.19 517 GLY A N 1
ATOM 3910 C CA . GLY A 1 517 ? -19.818 -14.840 30.062 1.00 63.19 517 GLY A CA 1
ATOM 3911 C C . GLY A 1 517 ? -19.481 -15.769 28.894 1.00 63.19 517 GLY A C 1
ATOM 3912 O O . GLY A 1 517 ? -19.536 -15.340 27.743 1.00 63.19 517 GLY A O 1
ATOM 3913 N N . GLU A 1 518 ? -19.255 -17.059 29.166 1.00 75.69 518 GLU A N 1
ATOM 3914 C CA . GLU A 1 518 ? -19.048 -18.077 28.126 1.00 75.69 518 GLU A CA 1
ATOM 3915 C C . GLU A 1 518 ? -20.283 -18.269 27.232 1.00 75.69 518 GLU A C 1
ATOM 3917 O O . GLU A 1 518 ? -20.130 -18.455 26.030 1.00 75.69 518 GLU A O 1
ATOM 3922 N N . CYS A 1 519 ? -21.511 -18.142 27.756 1.00 80.88 519 CYS A N 1
ATOM 3923 C CA . CYS A 1 519 ? -22.730 -18.222 26.931 1.00 80.88 519 CYS A CA 1
ATOM 3924 C C . CYS A 1 519 ? -22.803 -17.074 25.920 1.00 80.88 519 CYS A C 1
ATOM 3926 O O . CYS A 1 519 ? -23.077 -17.283 24.737 1.00 80.88 519 CYS A O 1
ATOM 3928 N N . LYS A 1 520 ? -22.486 -15.857 26.375 1.00 79.38 520 LYS A N 1
ATOM 3929 C CA . LYS A 1 520 ? -22.419 -14.671 25.517 1.00 79.38 520 LYS A CA 1
ATOM 3930 C C . LYS A 1 520 ? -21.285 -14.782 24.496 1.00 79.38 520 LYS A C 1
ATOM 3932 O O . LYS A 1 520 ? -21.494 -14.483 23.324 1.00 79.38 520 LYS A O 1
ATOM 3937 N N . LYS A 1 521 ? -20.106 -15.239 24.922 1.00 80.62 521 LYS A N 1
ATOM 3938 C CA . LYS A 1 521 ? -18.931 -15.424 24.062 1.00 80.62 521 LYS A CA 1
ATOM 3939 C C . LYS A 1 521 ? -19.174 -16.498 23.000 1.00 80.62 521 LYS A C 1
ATOM 3941 O O . LYS A 1 521 ? -18.939 -16.246 21.825 1.00 80.62 521 LYS A O 1
ATOM 3946 N N . ALA A 1 522 ? -19.731 -17.647 23.381 1.00 88.06 522 ALA A N 1
ATOM 3947 C CA . ALA A 1 522 ? -20.110 -18.707 22.452 1.00 88.06 522 ALA A CA 1
ATOM 3948 C C . ALA A 1 522 ? -21.162 -18.235 21.438 1.00 88.06 522 ALA A C 1
ATOM 3950 O O . ALA A 1 522 ? -21.036 -18.539 20.255 1.00 88.06 522 ALA A O 1
ATOM 3951 N N . SER A 1 523 ? -22.150 -17.440 21.871 1.00 86.38 523 SER A N 1
ATOM 3952 C CA . SER A 1 523 ? -23.125 -16.819 20.966 1.00 86.38 523 SER A CA 1
ATOM 3953 C C . SER A 1 523 ? -22.444 -15.914 19.939 1.00 86.38 523 SER A C 1
ATOM 3955 O O . SER A 1 523 ? -22.741 -16.024 18.758 1.00 86.38 523 SER A O 1
ATOM 3957 N N . GLN A 1 524 ? -21.505 -15.061 20.362 1.00 82.12 524 GLN A N 1
ATOM 3958 C CA . GLN A 1 524 ? -20.766 -14.161 19.466 1.00 82.12 524 GLN A CA 1
ATOM 3959 C C . GLN A 1 524 ? -19.864 -14.920 18.488 1.00 82.12 524 GLN A C 1
ATOM 3961 O O . GLN A 1 524 ? -19.799 -14.570 17.310 1.00 82.12 524 GLN A O 1
ATOM 3966 N N . ILE A 1 525 ? -19.178 -15.964 18.964 1.00 82.00 525 ILE A N 1
ATOM 3967 C CA . ILE A 1 525 ? -18.351 -16.827 18.118 1.00 82.00 525 ILE A CA 1
ATOM 3968 C C . ILE A 1 525 ? -19.239 -17.475 17.062 1.00 82.00 525 ILE A C 1
ATOM 3970 O O . ILE A 1 525 ? -18.993 -17.274 15.874 1.00 82.00 525 ILE A O 1
ATOM 3974 N N . LEU A 1 526 ? -20.291 -18.185 17.481 1.00 85.69 526 LEU A N 1
ATOM 3975 C CA . LEU A 1 526 ? -21.192 -18.898 16.583 1.00 85.69 526 LEU A CA 1
ATOM 3976 C C . LEU A 1 526 ? -21.867 -17.949 15.589 1.00 85.69 526 LEU A C 1
ATOM 3978 O O . LEU A 1 526 ? -21.866 -18.229 14.396 1.00 85.69 526 LEU A O 1
ATOM 3982 N N . GLU A 1 527 ? -22.358 -16.800 16.050 1.00 82.12 527 GLU A N 1
ATOM 3983 C CA . GLU A 1 527 ? -22.934 -15.762 15.195 1.00 82.12 527 GLU A CA 1
ATOM 3984 C C . GLU A 1 527 ? -21.922 -15.307 14.145 1.00 82.12 527 GLU A C 1
ATOM 3986 O O . GLU A 1 527 ? -22.255 -15.265 12.968 1.00 82.12 527 GLU A O 1
ATOM 3991 N N . SER A 1 528 ? -20.657 -15.090 14.518 1.00 75.62 528 SER A N 1
ATOM 3992 C CA . SER A 1 528 ? -19.623 -14.707 13.552 1.00 75.62 528 SER A CA 1
ATOM 3993 C C . SER A 1 528 ? -19.425 -15.744 12.436 1.00 75.62 528 SER A C 1
ATOM 3995 O O . SER A 1 528 ? -19.010 -15.376 11.336 1.00 75.62 528 SER A O 1
ATOM 3997 N N . PHE A 1 529 ? -19.666 -17.034 12.698 1.00 74.19 529 PHE A N 1
ATOM 3998 C CA . PHE A 1 529 ? -19.604 -18.093 11.683 1.00 74.19 529 PHE A CA 1
ATOM 3999 C C . PHE A 1 529 ? -20.896 -18.204 10.848 1.00 74.19 529 PHE A C 1
ATOM 4001 O O . PHE A 1 529 ? -20.872 -18.875 9.817 1.00 74.19 529 PHE A O 1
ATOM 4008 N N . LEU A 1 530 ? -21.990 -17.555 11.270 1.00 74.00 530 LEU A N 1
ATOM 4009 C CA . LEU A 1 530 ? -23.314 -17.594 10.634 1.00 74.00 530 LEU A CA 1
ATOM 4010 C C . LEU A 1 530 ? -23.694 -16.303 9.889 1.00 74.00 530 LEU A C 1
ATOM 4012 O O . LEU A 1 530 ? -24.447 -16.373 8.926 1.00 74.00 530 LEU A O 1
ATOM 4016 N N . THR A 1 531 ? -23.233 -15.126 10.326 1.00 60.12 531 THR A N 1
ATOM 4017 C CA . THR A 1 531 ? -23.740 -13.816 9.856 1.00 60.12 531 THR A CA 1
ATOM 4018 C C . THR A 1 531 ? -22.767 -13.021 8.986 1.00 60.12 531 THR A C 1
ATOM 4020 O O . THR A 1 531 ? -23.005 -11.843 8.717 1.00 60.12 531 THR A O 1
ATOM 4023 N N . ALA A 1 532 ? -21.688 -13.631 8.493 1.00 44.84 532 ALA A N 1
ATOM 4024 C CA . ALA A 1 532 ? -20.682 -12.912 7.718 1.00 44.84 532 ALA A CA 1
ATOM 4025 C C . ALA A 1 532 ? -20.441 -13.521 6.326 1.00 44.84 532 ALA A C 1
ATOM 4027 O O . ALA A 1 532 ? -19.795 -14.567 6.231 1.00 44.84 532 ALA A O 1
ATOM 4028 N N . PRO A 1 533 ? -20.780 -12.807 5.236 1.00 36.00 533 PRO A N 1
ATOM 4029 C CA . PRO A 1 533 ? -19.978 -12.889 4.030 1.00 36.00 533 PRO A CA 1
ATOM 4030 C C . PRO A 1 533 ? -18.628 -12.225 4.328 1.00 36.00 533 PRO A C 1
ATOM 4032 O O . PRO A 1 533 ? -18.507 -11.001 4.335 1.00 36.00 533 PRO A O 1
ATOM 4035 N N . TYR A 1 534 ? -17.599 -13.032 4.578 1.00 34.88 534 TYR A N 1
ATOM 4036 C CA . TYR A 1 534 ? -16.219 -12.584 4.399 1.00 34.88 534 TYR A CA 1
ATOM 4037 C C . TYR A 1 534 ? -15.997 -12.487 2.881 1.00 34.88 534 TYR A C 1
ATOM 4039 O O . TYR A 1 534 ? -16.026 -13.507 2.196 1.00 34.88 534 TYR A O 1
ATOM 4047 N N . PHE A 1 535 ? -15.931 -11.255 2.366 1.00 32.94 535 PHE A N 1
ATOM 4048 C CA . PHE A 1 535 ? -15.681 -10.850 0.974 1.00 32.94 535 PHE A CA 1
ATOM 4049 C C . PHE A 1 535 ? -16.018 -11.869 -0.138 1.00 32.94 535 PHE A C 1
ATOM 4051 O O . PHE A 1 535 ? -15.220 -12.727 -0.504 1.00 32.94 535 PHE A O 1
ATOM 4058 N N . GLY A 1 536 ? -17.183 -11.687 -0.769 1.00 28.97 536 GLY A N 1
ATOM 4059 C CA . GLY A 1 536 ? -17.351 -11.932 -2.210 1.00 28.97 536 GLY A CA 1
ATOM 4060 C C . GLY A 1 536 ? -17.234 -13.366 -2.740 1.00 28.97 536 GLY A C 1
ATOM 4061 O O . GLY A 1 536 ? -17.186 -13.528 -3.955 1.00 28.97 536 GLY A O 1
ATOM 4062 N N . ASN A 1 537 ? -17.227 -14.401 -1.897 1.00 28.64 537 ASN A N 1
ATOM 4063 C CA . ASN A 1 537 ? -17.145 -15.788 -2.359 1.00 28.64 537 ASN A CA 1
ATOM 4064 C C . ASN A 1 537 ? -18.378 -16.591 -1.896 1.00 28.64 537 ASN A C 1
ATOM 4066 O O . ASN A 1 537 ? -18.470 -16.922 -0.710 1.00 28.64 537 ASN A O 1
ATOM 4070 N N . PRO A 1 538 ? -19.349 -16.909 -2.775 1.00 32.34 538 PRO A N 1
ATOM 4071 C CA . PRO A 1 538 ? -20.468 -17.764 -2.396 1.00 32.34 538 PRO A CA 1
ATOM 4072 C C . PRO A 1 538 ? -19.939 -19.180 -2.110 1.00 32.34 538 PRO A C 1
ATOM 4074 O O . PRO A 1 538 ? -19.524 -19.891 -3.021 1.00 32.34 538 PRO A O 1
ATOM 4077 N N . GLY A 1 539 ? -19.921 -19.582 -0.830 1.00 37.56 539 GLY A N 1
ATOM 4078 C CA . GLY A 1 539 ? -19.582 -20.955 -0.418 1.00 37.56 539 GLY A CA 1
ATOM 4079 C C . GLY A 1 539 ? -18.728 -21.145 0.848 1.00 37.56 539 GLY A C 1
ATOM 4080 O O . GLY A 1 539 ? -18.186 -22.237 1.027 1.00 37.56 539 GLY A O 1
ATOM 4081 N N . ARG A 1 540 ? -18.565 -20.134 1.717 1.00 42.72 540 ARG A N 1
ATOM 4082 C CA . ARG A 1 540 ? -17.643 -20.177 2.881 1.00 42.72 540 ARG A CA 1
ATOM 4083 C C . ARG A 1 540 ? -18.293 -20.003 4.268 1.00 42.72 540 ARG A C 1
ATOM 4085 O O . ARG A 1 540 ? -17.622 -19.600 5.211 1.00 42.72 540 ARG A O 1
ATOM 4092 N N . GLU A 1 541 ? -19.561 -20.362 4.413 1.00 59.06 541 GLU A N 1
ATOM 4093 C CA . GLU A 1 541 ? -20.265 -20.418 5.707 1.00 59.06 541 GLU A CA 1
ATOM 4094 C C . GLU A 1 541 ? -20.258 -21.855 6.266 1.00 59.06 541 GLU A C 1
ATOM 4096 O O . GLU A 1 541 ? -20.022 -22.810 5.514 1.00 59.06 541 GLU A O 1
ATOM 4101 N N . LEU A 1 542 ? -20.498 -22.028 7.578 1.00 61.19 542 LEU A N 1
ATOM 4102 C CA . LEU A 1 542 ? -20.827 -23.342 8.152 1.00 61.19 542 LEU A CA 1
ATOM 4103 C C . LEU A 1 542 ? -21.948 -23.951 7.291 1.00 61.19 542 LEU A C 1
ATOM 4105 O O . LEU A 1 542 ? -23.036 -23.376 7.258 1.00 61.19 542 LEU A O 1
ATOM 4109 N N . PRO A 1 543 ? -21.720 -25.059 6.556 1.00 65.31 543 PRO A N 1
ATOM 4110 C CA . PRO A 1 543 ? -22.706 -25.516 5.589 1.00 65.31 543 PRO A CA 1
ATOM 4111 C C . PRO A 1 543 ? -24.023 -25.817 6.302 1.00 65.31 543 PRO A C 1
ATOM 4113 O O . PRO A 1 543 ? -24.035 -26.598 7.252 1.00 65.31 543 PRO A O 1
ATOM 4116 N N . GLU A 1 544 ? -25.131 -25.249 5.825 1.00 67.75 544 GLU A N 1
ATOM 4117 C CA . GLU A 1 544 ? -26.462 -25.433 6.427 1.00 67.75 544 GLU A CA 1
ATOM 4118 C C . GLU A 1 544 ? -26.778 -26.927 6.621 1.00 67.75 544 GLU A C 1
ATOM 4120 O O . GLU A 1 544 ? -27.222 -27.355 7.681 1.00 67.75 544 GLU A O 1
ATOM 4125 N N . LYS A 1 545 ? -26.398 -27.771 5.649 1.00 68.12 545 LYS A N 1
ATOM 4126 C CA . LYS A 1 545 ? -26.529 -29.238 5.731 1.00 68.12 545 LYS A CA 1
ATOM 4127 C C . LYS A 1 545 ? -25.741 -29.881 6.882 1.00 68.12 545 LYS A C 1
ATOM 4129 O O . LYS A 1 545 ? -26.153 -30.927 7.373 1.00 68.12 545 LYS A O 1
ATOM 4134 N N . VAL A 1 546 ? -24.608 -29.310 7.288 1.00 72.56 546 VAL A N 1
ATOM 4135 C CA . VAL A 1 546 ? -23.797 -29.797 8.419 1.00 72.56 546 VAL A CA 1
ATOM 4136 C C . VAL A 1 546 ? -24.422 -29.349 9.741 1.00 72.56 546 VAL A C 1
ATOM 4138 O O . VAL A 1 546 ? -24.542 -30.157 10.657 1.00 72.56 546 VAL A O 1
ATOM 4141 N N . LEU A 1 547 ? -24.899 -28.103 9.823 1.00 76.62 547 LEU A N 1
ATOM 4142 C CA . LEU A 1 547 ? -25.543 -27.558 11.025 1.00 76.62 547 LEU A CA 1
ATOM 4143 C C . LEU A 1 547 ? -26.895 -28.203 11.325 1.00 76.62 547 LEU A C 1
ATOM 4145 O O . LEU A 1 547 ? -27.185 -28.530 12.473 1.00 76.62 547 LEU A O 1
ATOM 4149 N N . VAL A 1 548 ? -27.701 -28.443 10.291 1.00 79.25 548 VAL A N 1
ATOM 4150 C CA . VAL A 1 548 ? -29.009 -29.099 10.410 1.00 79.25 548 VAL A CA 1
ATOM 4151 C C . VAL A 1 548 ? -28.885 -30.525 10.959 1.00 79.25 548 VAL A C 1
ATOM 4153 O O . VAL A 1 548 ? -29.772 -30.984 11.679 1.00 79.25 548 VAL A O 1
ATOM 4156 N N . ASN A 1 549 ? -27.784 -31.215 10.648 1.00 80.31 549 ASN A N 1
ATOM 4157 C CA . ASN A 1 549 ? -27.534 -32.596 11.067 1.00 80.31 549 ASN A CA 1
ATOM 4158 C C . ASN A 1 549 ? -26.670 -32.715 12.335 1.00 80.31 549 ASN A C 1
ATOM 4160 O O . ASN A 1 549 ? -26.444 -33.831 12.806 1.00 80.31 549 ASN A O 1
ATOM 4164 N N . ALA A 1 550 ? -26.197 -31.598 12.897 1.00 84.25 550 ALA A N 1
ATOM 4165 C CA . ALA A 1 550 ? -25.373 -31.596 14.098 1.00 84.25 550 ALA A CA 1
ATOM 4166 C C . ALA A 1 550 ? -26.138 -32.191 15.293 1.00 84.25 550 ALA A C 1
ATOM 4168 O O . ALA A 1 550 ? -27.268 -31.790 15.587 1.00 84.25 550 ALA A O 1
ATOM 4169 N N . LYS A 1 551 ? -25.511 -33.140 16.001 1.00 89.94 551 LYS A N 1
ATOM 4170 C CA . LYS A 1 551 ? -26.044 -33.705 17.252 1.00 89.94 551 LYS A CA 1
ATOM 4171 C C . LYS A 1 551 ? -25.567 -32.924 18.469 1.00 89.94 551 LYS A C 1
ATOM 4173 O O . LYS A 1 551 ? -26.292 -32.830 19.453 1.00 89.94 551 LYS A O 1
ATOM 4178 N N . GLY A 1 552 ? -24.405 -32.287 18.380 1.00 90.62 552 GLY A N 1
ATOM 4179 C CA . GLY A 1 552 ? -23.942 -31.309 19.356 1.00 90.62 552 GLY A CA 1
ATOM 4180 C C . GLY A 1 552 ? -22.973 -30.304 18.747 1.00 90.62 552 GLY A C 1
ATOM 4181 O O . GLY A 1 552 ? -22.471 -30.496 17.639 1.00 90.62 552 GLY A O 1
ATOM 4182 N N . LEU A 1 553 ? -22.708 -29.230 19.482 1.00 92.31 553 LEU A N 1
ATOM 4183 C CA . LEU A 1 553 ? -21.737 -28.201 19.124 1.00 92.31 553 LEU A CA 1
ATOM 4184 C C . LEU A 1 553 ? -20.822 -27.946 20.315 1.00 92.31 553 LEU A C 1
ATOM 4186 O O . LEU A 1 553 ? -21.323 -27.756 21.422 1.00 92.31 553 LEU A O 1
ATOM 4190 N N . ALA A 1 554 ? -19.511 -27.888 20.091 1.00 90.75 554 ALA A N 1
ATOM 4191 C CA . ALA A 1 554 ? -18.572 -27.326 21.059 1.00 90.75 554 ALA A CA 1
ATOM 4192 C C . ALA A 1 554 ? -17.966 -26.034 20.503 1.00 90.75 554 ALA A C 1
ATOM 4194 O O . ALA A 1 554 ? -17.410 -26.019 19.408 1.00 90.75 554 ALA A O 1
ATOM 4195 N N . ILE A 1 555 ? -18.106 -24.940 21.246 1.00 92.44 555 ILE A N 1
ATOM 4196 C CA . ILE A 1 555 ? -17.748 -23.583 20.828 1.00 92.44 555 ILE A CA 1
ATOM 4197 C C . ILE A 1 555 ? -16.756 -23.041 21.849 1.00 92.44 555 ILE A C 1
ATOM 4199 O O . ILE A 1 555 ? -17.114 -22.890 23.018 1.00 92.44 555 ILE A O 1
ATOM 4203 N N . CYS A 1 556 ? -15.516 -22.772 21.445 1.00 86.44 556 CYS A N 1
ATOM 4204 C CA . CYS A 1 556 ? -14.464 -22.366 22.378 1.00 86.44 556 CYS A CA 1
ATOM 4205 C C . CYS A 1 556 ? -13.425 -21.438 21.750 1.00 86.44 556 CYS A C 1
ATOM 42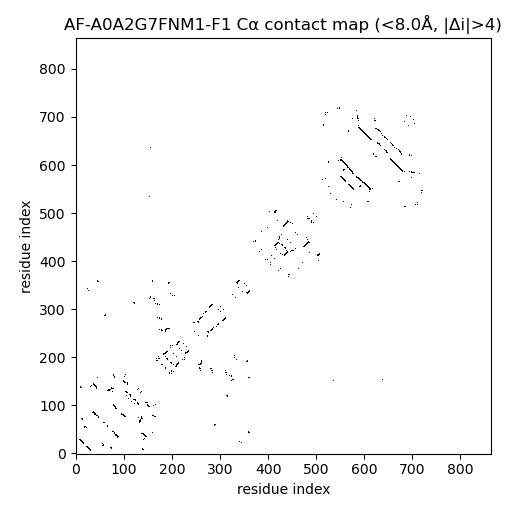07 O O . CYS A 1 556 ? -13.212 -21.451 20.544 1.00 86.44 556 CYS A O 1
ATOM 4209 N N . THR A 1 557 ? -12.742 -20.662 22.590 1.00 80.56 557 THR A N 1
ATOM 4210 C CA . THR A 1 557 ? -11.535 -19.917 22.205 1.00 80.56 557 THR A CA 1
ATOM 4211 C C . THR A 1 557 ? -10.323 -20.616 22.795 1.00 80.56 557 THR A C 1
ATOM 4213 O O . THR A 1 557 ? -10.332 -20.988 23.971 1.00 80.56 557 THR A O 1
ATOM 4216 N N . VAL A 1 558 ? -9.272 -20.765 21.997 1.00 78.19 558 VAL A N 1
ATOM 4217 C CA . VAL A 1 558 ? -8.043 -21.479 22.342 1.00 78.19 558 VAL A CA 1
ATOM 4218 C C . VAL A 1 558 ? -6.853 -20.565 22.097 1.00 78.19 558 VAL A C 1
ATOM 4220 O O . VAL A 1 558 ? -6.634 -20.121 20.974 1.00 78.19 558 VAL A O 1
ATOM 4223 N N . ALA A 1 559 ? -6.072 -20.300 23.139 1.00 70.12 559 ALA A N 1
ATOM 4224 C CA . ALA A 1 559 ? -4.764 -19.679 23.007 1.00 70.12 559 ALA A CA 1
ATOM 4225 C C . ALA A 1 559 ? -3.717 -20.754 22.714 1.00 70.12 559 ALA A C 1
ATOM 4227 O O . ALA A 1 559 ? -3.728 -21.824 23.330 1.00 70.12 559 ALA A O 1
ATOM 4228 N N . LYS A 1 560 ? -2.807 -20.460 21.789 1.00 72.25 560 LYS A N 1
ATOM 4229 C CA . LYS A 1 560 ? -1.639 -21.275 21.475 1.00 72.25 560 LYS A CA 1
ATOM 4230 C C . LYS A 1 560 ? -0.390 -20.413 21.597 1.00 72.25 560 LYS A C 1
ATOM 4232 O O . LYS A 1 560 ? -0.306 -19.338 21.009 1.00 72.25 560 LYS A O 1
ATOM 4237 N N . ALA A 1 561 ? 0.588 -20.915 22.338 1.00 67.62 561 ALA A N 1
ATOM 4238 C CA . ALA A 1 561 ? 1.916 -20.327 22.459 1.00 67.62 561 ALA A CA 1
ATOM 4239 C C . ALA A 1 561 ? 2.968 -21.399 22.156 1.00 67.62 561 ALA A C 1
ATOM 4241 O O . ALA A 1 561 ? 2.784 -22.558 22.542 1.00 67.62 561 ALA A O 1
ATOM 4242 N N . GLY A 1 562 ? 4.064 -21.038 21.481 1.00 59.53 562 GLY A N 1
ATOM 4243 C CA . GLY A 1 562 ? 5.131 -21.999 21.206 1.00 59.53 562 GLY A CA 1
ATOM 4244 C C . GLY A 1 562 ? 6.521 -21.402 21.003 1.00 59.53 562 GLY A C 1
ATOM 4245 O O . GLY A 1 562 ? 6.664 -20.335 20.413 1.00 59.53 562 GLY A O 1
ATOM 4246 N N . PHE A 1 563 ? 7.525 -22.130 21.505 1.00 52.78 563 PHE A N 1
ATOM 4247 C CA . PHE A 1 563 ? 8.960 -22.009 21.214 1.00 52.78 563 PHE A CA 1
ATOM 4248 C C . PHE A 1 563 ? 9.577 -23.413 21.364 1.00 52.78 563 PHE A C 1
ATOM 4250 O O . PHE A 1 563 ? 9.657 -23.919 22.481 1.00 52.78 563 PHE A O 1
ATOM 4257 N N . LEU A 1 564 ? 9.935 -24.082 20.256 1.00 47.84 564 LEU A N 1
ATOM 4258 C CA . LEU A 1 564 ? 10.416 -25.492 20.186 1.00 47.84 564 LEU A CA 1
ATOM 4259 C C . LEU A 1 564 ? 9.409 -26.589 20.625 1.00 47.84 564 LEU A C 1
ATOM 4261 O O . LEU A 1 564 ? 9.626 -27.773 20.369 1.00 47.84 564 LEU A O 1
ATOM 4265 N N . GLY A 1 565 ? 8.290 -26.197 21.231 1.00 56.19 565 GLY A N 1
ATOM 4266 C CA . GLY A 1 565 ? 7.096 -26.993 21.516 1.00 56.19 565 GLY A CA 1
ATOM 4267 C C . GLY A 1 565 ? 5.896 -26.058 21.687 1.00 56.19 565 GLY A C 1
ATOM 4268 O O . GLY A 1 565 ? 6.082 -24.853 21.864 1.00 56.19 565 GLY A O 1
ATOM 4269 N N . SER A 1 566 ? 4.673 -26.584 21.608 1.00 66.75 566 SER A N 1
ATOM 4270 C CA . SER A 1 566 ? 3.440 -25.787 21.659 1.00 66.75 566 SER A CA 1
ATOM 4271 C C . SER A 1 566 ? 2.538 -26.209 22.811 1.00 66.75 566 SER A C 1
ATOM 4273 O O . SER A 1 566 ? 2.269 -27.400 22.977 1.00 66.75 566 SER A O 1
ATOM 4275 N N . ALA A 1 567 ? 2.006 -25.237 23.547 1.00 65.88 567 ALA A N 1
ATOM 4276 C CA . ALA A 1 567 ? 0.959 -25.449 24.538 1.00 65.88 567 ALA A CA 1
ATOM 4277 C C . ALA A 1 567 ? -0.330 -24.751 24.091 1.00 65.88 567 ALA A C 1
ATOM 4279 O O . ALA A 1 567 ? -0.297 -23.625 23.589 1.00 65.88 567 ALA A O 1
ATOM 4280 N N . ARG A 1 568 ? -1.461 -25.437 24.277 1.00 73.81 568 ARG A N 1
ATOM 4281 C CA . ARG A 1 568 ? -2.804 -24.913 24.038 1.00 73.81 568 ARG A CA 1
ATOM 4282 C C . ARG A 1 568 ? -3.625 -24.931 25.306 1.00 73.81 568 ARG A C 1
ATOM 4284 O O . ARG A 1 568 ? -3.673 -25.937 26.015 1.00 73.81 568 ARG A O 1
ATOM 4291 N N . PHE A 1 569 ? -4.331 -23.838 25.525 1.00 73.38 569 PHE A N 1
ATOM 4292 C CA . PHE A 1 569 ? -5.263 -23.684 26.628 1.00 73.38 569 PHE A CA 1
ATOM 4293 C C . PHE A 1 569 ? -6.431 -22.835 26.148 1.00 73.38 569 PHE A C 1
ATOM 4295 O O . PHE A 1 569 ? -6.266 -21.750 25.595 1.00 73.38 569 PHE A O 1
ATOM 4302 N N . GLY A 1 570 ? -7.630 -23.364 26.326 1.00 78.44 570 GLY A N 1
ATOM 4303 C CA . GLY A 1 570 ? -8.855 -22.749 25.864 1.00 78.44 570 GLY A CA 1
ATOM 4304 C C . GLY A 1 570 ? -10.036 -23.112 26.737 1.00 78.44 570 GLY A C 1
ATOM 4305 O O . GLY A 1 570 ? -10.003 -24.055 27.530 1.00 78.44 570 GLY A O 1
ATOM 4306 N N . SER A 1 571 ? -11.108 -22.353 26.577 1.00 82.19 571 SER A N 1
ATOM 4307 C CA . SER A 1 571 ? -12.367 -22.610 27.265 1.00 82.19 571 SER A CA 1
ATOM 4308 C C . SER A 1 571 ? -13.548 -22.212 26.396 1.00 82.19 571 SER A C 1
ATOM 4310 O O . SER A 1 571 ? -13.397 -21.460 25.430 1.00 82.19 571 SER A O 1
ATOM 4312 N N . GLY A 1 572 ? -14.698 -22.796 26.706 1.00 88.25 572 GLY A N 1
ATOM 4313 C CA . GLY A 1 572 ? -15.920 -22.584 25.955 1.00 88.25 572 GLY A CA 1
ATOM 4314 C C . GLY A 1 572 ? -17.086 -23.379 26.516 1.00 88.25 572 GLY A C 1
ATOM 4315 O O . GLY A 1 572 ? -17.092 -23.752 27.694 1.00 88.25 572 GLY A O 1
ATOM 4316 N N . LEU A 1 573 ? -18.046 -23.685 25.647 1.00 92.62 573 LEU A N 1
ATOM 4317 C CA . LEU A 1 573 ? -19.245 -24.454 25.969 1.00 92.62 573 LEU A CA 1
ATOM 4318 C C . LEU A 1 573 ? -19.447 -25.611 24.992 1.00 92.62 573 LEU A C 1
ATOM 4320 O O . LEU A 1 573 ? -19.066 -25.527 23.829 1.00 92.62 573 LEU A O 1
ATOM 4324 N N . VAL A 1 574 ? -20.120 -26.657 25.457 1.00 93.19 574 VAL A N 1
ATOM 4325 C CA . VAL A 1 574 ? -20.723 -27.696 24.621 1.00 93.19 574 VAL A CA 1
ATOM 4326 C C . VAL A 1 574 ? -22.234 -27.719 24.838 1.00 93.19 574 VAL A C 1
ATOM 4328 O O . VAL A 1 574 ? -22.703 -27.511 25.958 1.00 93.19 574 VAL A O 1
ATOM 4331 N N . ILE A 1 575 ? -22.998 -27.957 23.775 1.00 94.62 575 ILE A N 1
ATOM 4332 C CA . ILE A 1 575 ? -24.463 -28.043 23.789 1.00 94.62 575 ILE A CA 1
ATOM 4333 C C . ILE A 1 575 ? -24.938 -29.178 22.877 1.00 94.62 575 ILE A C 1
ATOM 4335 O O . ILE A 1 575 ? -24.307 -29.458 21.857 1.00 94.62 575 ILE A O 1
ATOM 4339 N N . ALA A 1 576 ? -26.034 -29.842 23.244 1.00 94.12 576 ALA A N 1
ATOM 4340 C CA . ALA A 1 576 ? -26.564 -31.010 22.546 1.00 94.12 576 ALA A CA 1
ATOM 4341 C C . ALA A 1 576 ? -27.957 -30.745 21.973 1.00 94.12 576 ALA A C 1
ATOM 4343 O O . ALA A 1 576 ? -28.743 -29.986 22.540 1.00 94.12 576 ALA A O 1
ATOM 4344 N N . ARG A 1 577 ? -28.273 -31.394 20.854 1.00 91.81 577 ARG A N 1
ATOM 4345 C CA . ARG A 1 577 ? -29.623 -31.448 20.298 1.00 91.81 577 ARG A CA 1
ATOM 4346 C C . ARG A 1 577 ? -30.357 -32.643 20.907 1.00 91.81 577 ARG A C 1
ATOM 4348 O O . ARG A 1 577 ? -29.883 -33.771 20.810 1.00 91.81 577 ARG A O 1
ATOM 4355 N N . LEU A 1 578 ? -31.504 -32.379 21.523 1.00 90.75 578 LEU A N 1
ATOM 4356 C CA 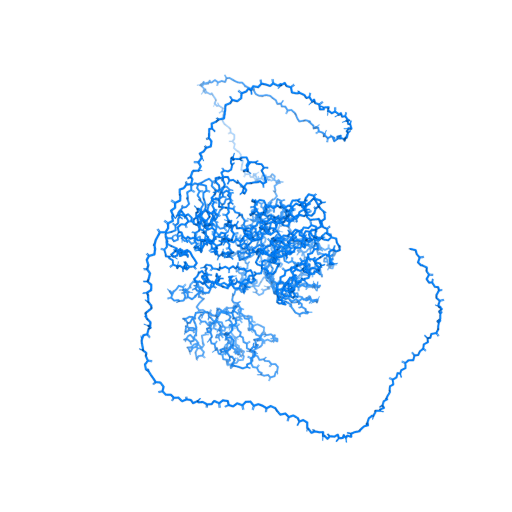. LEU A 1 578 ? -32.368 -33.369 22.160 1.00 90.75 578 LEU A CA 1
ATOM 4357 C C . LEU A 1 578 ? -33.239 -34.093 21.120 1.00 90.75 578 LEU A C 1
ATOM 4359 O O . LEU A 1 578 ? -33.440 -33.601 20.007 1.00 90.75 578 LEU A O 1
ATOM 4363 N N . ASP A 1 579 ? -33.812 -35.236 21.500 1.00 85.62 579 ASP A N 1
ATOM 4364 C CA . ASP A 1 579 ? -34.649 -36.065 20.614 1.00 85.62 579 ASP A CA 1
ATOM 4365 C C . ASP A 1 579 ? -35.896 -35.335 20.095 1.00 85.62 579 ASP A C 1
ATOM 4367 O O . ASP A 1 579 ? -36.371 -35.598 18.993 1.00 85.62 579 ASP A O 1
ATOM 4371 N N . ASN A 1 580 ? -36.401 -34.365 20.861 1.00 84.06 580 ASN A N 1
ATOM 4372 C CA . ASN A 1 580 ? -37.515 -33.503 20.463 1.00 84.06 580 ASN A CA 1
ATOM 4373 C C . ASN A 1 580 ? -37.104 -32.357 19.509 1.00 84.06 580 ASN A C 1
ATOM 4375 O O . ASN A 1 580 ? -37.922 -31.494 19.203 1.00 84.06 580 ASN A O 1
ATOM 4379 N N . GLY A 1 581 ? -35.839 -32.308 19.077 1.00 82.88 581 GLY A N 1
ATOM 4380 C CA . GLY A 1 581 ? -35.294 -31.282 18.186 1.00 82.88 581 GLY A CA 1
ATOM 4381 C C . GLY A 1 581 ? -34.889 -29.974 18.874 1.00 82.88 581 GLY A C 1
ATOM 4382 O O . GLY A 1 581 ? -34.274 -29.127 18.228 1.00 82.88 581 GLY A O 1
ATOM 4383 N N . SER A 1 582 ? -35.187 -29.801 20.167 1.00 89.38 582 SER A N 1
ATOM 4384 C CA . SER A 1 582 ? -34.727 -28.646 20.947 1.00 89.38 582 SER A CA 1
ATOM 4385 C C . SER A 1 582 ? -33.257 -28.784 21.373 1.00 89.38 582 SER A C 1
ATOM 4387 O O . SER A 1 582 ? -32.656 -29.848 21.237 1.00 89.38 582 SER A O 1
ATOM 4389 N N . TRP A 1 583 ? -32.659 -27.701 21.872 1.00 93.25 583 TRP A N 1
ATOM 4390 C CA . TRP A 1 583 ? -31.275 -27.691 22.357 1.00 93.25 583 TRP A CA 1
ATOM 4391 C C . TRP A 1 583 ? -31.221 -27.767 23.886 1.00 93.25 583 TRP A C 1
ATOM 4393 O O . TRP A 1 583 ? -32.044 -27.168 24.576 1.00 93.25 583 TRP A O 1
ATOM 4403 N N . SER A 1 584 ? -30.245 -28.512 24.401 1.00 95.06 584 SER A N 1
ATOM 4404 C CA . SER A 1 584 ? -30.023 -28.764 25.824 1.00 95.06 584 SER A CA 1
ATOM 4405 C C . SER A 1 584 ? -29.499 -27.531 26.574 1.00 95.06 584 SER A C 1
ATOM 4407 O O . SER A 1 584 ? -29.185 -26.495 25.988 1.00 95.06 584 SER A O 1
ATOM 4409 N N . ALA A 1 585 ? -29.316 -27.656 27.890 1.00 94.06 585 ALA A N 1
ATOM 4410 C CA . ALA A 1 585 ? -28.539 -26.683 28.649 1.00 94.06 585 ALA A CA 1
ATOM 4411 C C . ALA A 1 585 ? -27.040 -26.776 28.265 1.00 94.06 585 ALA A C 1
ATOM 4413 O O . ALA A 1 585 ? -26.545 -27.888 28.036 1.00 94.06 585 ALA A O 1
ATOM 4414 N N . PRO A 1 586 ? -26.294 -25.655 28.164 1.00 94.62 586 PRO A N 1
ATOM 4415 C CA . PRO A 1 586 ? -24.875 -25.694 27.818 1.00 94.62 586 PRO A CA 1
ATOM 4416 C C . PRO A 1 586 ? -24.008 -26.153 28.999 1.00 94.62 586 PRO A C 1
ATOM 4418 O O . PRO A 1 586 ? -24.199 -25.722 30.137 1.00 94.62 586 PRO A O 1
ATOM 4421 N N . SER A 1 587 ? -22.994 -26.970 28.730 1.00 93.81 587 SER A N 1
ATOM 4422 C CA . SER A 1 587 ? -21.969 -27.349 29.707 1.00 93.81 587 SER A CA 1
ATOM 4423 C C . SER A 1 587 ? -20.659 -26.628 29.413 1.00 93.81 587 SER A C 1
ATOM 4425 O O . SER A 1 587 ? -20.182 -26.635 28.282 1.00 93.81 587 SER A O 1
ATOM 4427 N N . ALA A 1 588 ? -20.025 -26.059 30.435 1.00 89.88 588 ALA A N 1
ATOM 4428 C CA . ALA A 1 588 ? -18.705 -25.462 30.313 1.00 89.88 588 ALA A CA 1
ATOM 4429 C C . ALA A 1 588 ? -17.629 -26.520 30.053 1.00 89.88 588 ALA A C 1
ATOM 4431 O O . ALA A 1 588 ? -17.628 -27.596 30.658 1.00 89.88 588 ALA A O 1
ATOM 4432 N N . ILE A 1 589 ? -16.690 -26.180 29.173 1.00 87.75 589 ILE A N 1
ATOM 4433 C CA . ILE A 1 589 ? -15.570 -27.031 28.773 1.00 87.75 589 ILE A CA 1
ATOM 4434 C C . ILE A 1 589 ? -14.247 -26.274 28.847 1.00 87.75 589 ILE A C 1
ATOM 4436 O O . ILE A 1 589 ? -14.189 -25.050 28.706 1.00 87.75 589 ILE A O 1
ATOM 4440 N N . SER A 1 590 ? -13.177 -27.020 29.081 1.00 79.69 590 SER A N 1
ATOM 4441 C CA . SER A 1 590 ? -11.795 -26.593 28.888 1.00 79.69 590 SER A CA 1
ATOM 4442 C C . SER A 1 590 ? -11.167 -27.442 27.796 1.00 79.69 590 SER A C 1
ATOM 4444 O O . SER A 1 590 ? -11.419 -28.645 27.734 1.00 79.69 590 SER A O 1
ATOM 4446 N N . LEU A 1 591 ? -10.336 -26.823 26.968 1.00 77.00 591 LEU A N 1
ATOM 4447 C CA . LEU A 1 591 ? -9.527 -27.505 25.972 1.00 77.00 591 LEU A CA 1
ATOM 4448 C C . LEU A 1 591 ? -8.060 -27.290 26.313 1.00 77.00 591 LEU A C 1
ATOM 4450 O O . LEU A 1 591 ? -7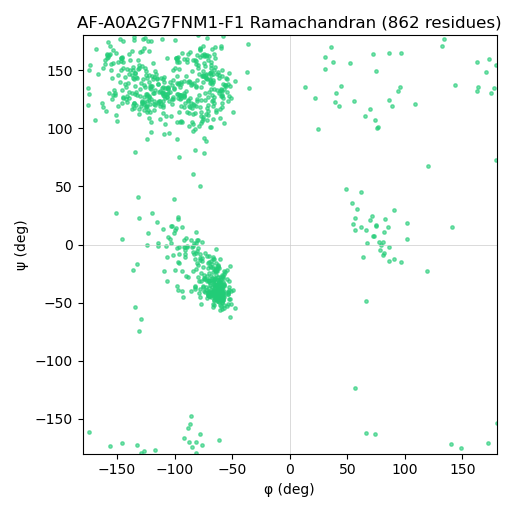.597 -26.153 26.373 1.00 77.00 591 LEU A O 1
ATOM 4454 N N . THR A 1 592 ? -7.337 -28.373 26.552 1.00 71.62 592 THR A N 1
ATOM 4455 C CA . THR A 1 592 ? -5.897 -28.342 26.803 1.00 71.62 592 THR A CA 1
ATOM 4456 C C . THR A 1 592 ? -5.195 -29.208 25.775 1.00 71.62 592 THR A C 1
ATOM 4458 O O . THR A 1 592 ? -5.744 -30.202 25.306 1.00 71.62 592 THR A O 1
ATOM 4461 N N . GLY A 1 593 ? -3.994 -28.826 25.366 1.00 70.25 593 GLY A N 1
ATOM 4462 C CA . GLY A 1 593 ? -3.244 -29.605 24.392 1.00 70.25 593 GLY A CA 1
ATOM 4463 C C . GLY A 1 593 ? -1.766 -29.287 24.421 1.00 70.25 593 GLY A C 1
ATOM 4464 O O . GLY A 1 593 ? -1.359 -28.197 24.823 1.00 70.25 593 GLY A O 1
ATOM 4465 N N . ALA A 1 594 ? -0.969 -30.250 23.983 1.00 65.81 594 ALA A N 1
ATOM 4466 C CA . ALA A 1 594 ? 0.466 -30.098 23.834 1.00 65.81 594 ALA A CA 1
ATOM 4467 C C . ALA A 1 594 ? 0.896 -30.662 22.480 1.00 65.81 594 ALA A C 1
ATOM 4469 O O . ALA A 1 594 ? 0.307 -31.618 21.968 1.00 65.81 594 ALA A O 1
ATOM 4470 N N . GLY A 1 595 ? 1.925 -30.055 21.902 1.00 66.81 595 GLY A N 1
ATOM 4471 C CA . GLY A 1 595 ? 2.496 -30.480 20.634 1.00 66.81 595 GLY A CA 1
ATOM 4472 C C . GLY A 1 595 ? 3.998 -30.263 20.575 1.00 66.81 595 GLY A C 1
ATOM 4473 O O . GLY A 1 595 ? 4.565 -29.484 21.344 1.00 66.81 595 GLY A O 1
ATOM 4474 N N . PHE A 1 596 ? 4.637 -30.975 19.654 1.00 59.94 596 PHE A N 1
ATOM 4475 C CA . PHE A 1 596 ? 6.078 -30.921 19.427 1.00 59.94 596 PHE A CA 1
ATOM 4476 C C . PHE A 1 596 ? 6.353 -30.470 17.989 1.00 59.94 596 PHE A C 1
ATOM 4478 O O . PHE A 1 596 ? 5.705 -30.959 17.061 1.00 59.94 596 PHE A O 1
ATOM 4485 N N . GLY A 1 597 ? 7.278 -29.521 17.802 1.00 59.34 597 GLY A N 1
ATOM 4486 C CA . GLY A 1 597 ? 7.591 -28.960 16.487 1.00 59.34 597 GLY A CA 1
ATOM 4487 C C . GLY A 1 597 ? 8.352 -27.631 16.535 1.00 59.34 597 GLY A C 1
ATOM 4488 O O . GLY A 1 597 ? 8.302 -26.904 17.527 1.00 59.34 597 GLY A O 1
ATOM 4489 N N . GLY A 1 598 ? 9.063 -27.308 15.450 1.00 53.31 598 GLY A N 1
ATOM 4490 C CA . GLY A 1 598 ? 9.788 -26.045 15.296 1.00 53.31 598 GLY A CA 1
ATOM 4491 C C . GLY A 1 598 ? 8.814 -24.894 15.075 1.00 53.31 598 GLY A C 1
ATOM 4492 O O . GLY A 1 598 ? 8.446 -24.618 13.936 1.00 53.31 598 GLY A O 1
ATOM 4493 N N . GLN A 1 599 ? 8.364 -24.276 16.165 1.00 63.00 599 GLN A N 1
ATOM 4494 C CA . GLN A 1 599 ? 7.340 -23.234 16.160 1.00 63.00 599 GLN A CA 1
ATOM 4495 C C . GLN A 1 599 ? 7.744 -22.047 17.021 1.00 63.00 599 GLN A C 1
ATOM 4497 O O . GLN A 1 599 ? 8.354 -22.246 18.073 1.00 63.00 599 GLN A O 1
ATOM 4502 N N . VAL A 1 600 ? 7.378 -20.840 16.584 1.00 51.59 600 VAL A N 1
ATOM 4503 C CA . VAL A 1 600 ? 7.523 -19.594 17.346 1.00 51.59 600 VAL A CA 1
ATOM 4504 C C . VAL A 1 600 ? 6.284 -18.730 17.133 1.00 51.59 600 VAL A C 1
ATOM 4506 O O . VAL A 1 600 ? 5.916 -18.442 15.992 1.00 51.59 600 VAL A O 1
ATOM 4509 N N . GLY A 1 601 ? 5.649 -18.306 18.223 1.00 58.38 601 GLY A N 1
ATOM 4510 C CA . GLY A 1 601 ? 4.590 -17.302 18.160 1.00 58.38 601 GLY A CA 1
ATOM 4511 C C . GLY A 1 601 ? 3.506 -17.446 19.218 1.00 58.38 601 GLY A C 1
ATOM 4512 O O . GLY A 1 601 ? 3.567 -18.302 20.107 1.00 58.38 601 GLY A O 1
ATOM 4513 N N . PHE A 1 602 ? 2.500 -16.586 19.086 1.00 61.12 602 PHE A N 1
ATOM 4514 C CA . PHE A 1 602 ? 1.289 -16.579 19.896 1.00 61.12 602 PHE A CA 1
ATOM 4515 C C . PHE A 1 602 ? 0.068 -16.352 18.996 1.00 61.12 602 PHE A C 1
ATOM 4517 O O . PHE A 1 602 ? 0.044 -15.413 18.197 1.00 61.12 602 PHE A O 1
ATOM 4524 N N . GLU A 1 603 ? -0.954 -17.195 19.138 1.00 63.69 603 GLU A N 1
ATOM 4525 C CA . GLU A 1 603 ? -2.231 -17.059 18.434 1.00 63.69 603 GLU A CA 1
ATOM 4526 C C . GLU A 1 603 ? -3.432 -17.369 19.340 1.00 63.69 603 GLU A C 1
ATOM 4528 O O . GLU A 1 603 ? -3.364 -18.188 20.256 1.00 63.69 603 GLU A O 1
ATOM 4533 N N . LEU A 1 604 ? -4.559 -16.724 19.051 1.00 63.91 604 LEU A N 1
ATOM 4534 C CA . LEU A 1 604 ? -5.877 -16.978 19.624 1.00 63.91 604 LEU A CA 1
ATOM 4535 C C . LEU A 1 604 ? -6.800 -17.481 18.518 1.00 63.91 604 LEU A C 1
ATOM 4537 O O . LEU A 1 604 ? -7.004 -16.793 17.520 1.00 63.91 604 LEU A O 1
ATOM 4541 N N . THR A 1 605 ? -7.382 -18.660 18.700 1.00 69.62 605 THR A N 1
ATOM 4542 C CA . THR A 1 605 ? -8.261 -19.289 17.713 1.00 69.62 605 THR A CA 1
ATOM 4543 C C . THR A 1 605 ? -9.635 -19.568 18.302 1.00 69.62 605 THR A C 1
ATOM 4545 O O . THR A 1 605 ? -9.752 -20.271 19.303 1.00 69.62 605 THR A O 1
ATOM 4548 N N . ASP A 1 606 ? -10.678 -19.051 17.660 1.00 81.00 606 ASP A N 1
ATOM 4549 C CA . ASP A 1 606 ? -12.067 -19.401 17.944 1.00 81.00 606 ASP A CA 1
ATOM 4550 C C . ASP A 1 606 ? -12.453 -20.641 17.135 1.00 81.00 606 ASP A C 1
ATOM 4552 O O . ASP A 1 606 ? -12.298 -20.643 15.915 1.00 81.00 606 ASP A O 1
ATOM 4556 N N . PHE A 1 607 ? -12.966 -21.678 17.796 1.00 82.56 607 PHE A N 1
ATOM 4557 C CA . PHE A 1 607 ? -13.392 -22.940 17.199 1.00 82.56 607 PHE A CA 1
ATOM 4558 C C . PHE A 1 607 ? -14.901 -23.170 17.340 1.00 82.56 607 PHE A C 1
ATOM 4560 O O . PHE A 1 607 ? -15.494 -22.905 18.387 1.00 82.56 607 PHE A O 1
ATOM 4567 N N . VAL A 1 608 ? -15.490 -23.763 16.300 1.00 85.44 608 VAL A N 1
ATOM 4568 C CA . VAL A 1 608 ? -16.800 -24.420 16.314 1.00 85.44 608 VAL A CA 1
ATOM 4569 C C . VAL A 1 608 ? -16.606 -25.870 15.874 1.00 85.44 608 VAL A C 1
ATOM 4571 O O . VAL A 1 608 ? -16.327 -26.152 14.708 1.00 85.44 608 VAL A O 1
ATOM 4574 N N . PHE A 1 609 ? -16.747 -26.795 16.816 1.00 85.12 609 PHE A N 1
ATOM 4575 C CA . PHE A 1 609 ? -16.730 -28.232 16.574 1.00 85.12 609 PHE A CA 1
ATOM 4576 C C . PHE A 1 609 ? -18.156 -28.748 16.393 1.00 85.12 609 PHE A C 1
ATOM 4578 O O . PHE A 1 609 ? -19.016 -28.513 17.243 1.00 85.12 609 PHE A O 1
ATOM 4585 N N . ILE A 1 610 ? -18.392 -29.486 15.311 1.00 83.25 610 ILE A N 1
ATOM 4586 C CA . ILE A 1 610 ? -19.653 -30.169 15.028 1.00 83.25 610 ILE A CA 1
ATOM 4587 C C . ILE A 1 610 ? -19.532 -31.616 15.494 1.00 83.25 610 ILE A C 1
ATOM 4589 O O . ILE A 1 610 ? -18.747 -32.385 14.936 1.00 83.25 610 ILE A O 1
ATOM 4593 N N . LEU A 1 611 ? -20.313 -31.976 16.511 1.00 84.44 611 LEU A N 1
ATOM 4594 C CA . LEU A 1 611 ? -20.343 -33.315 17.088 1.00 84.44 611 LEU A CA 1
ATOM 4595 C C . LEU A 1 611 ? -21.422 -34.161 16.405 1.00 84.44 611 LEU A C 1
ATOM 4597 O O . LEU A 1 611 ? -22.588 -33.756 16.311 1.00 84.44 611 LEU A O 1
ATOM 4601 N N . ASP A 1 612 ? -21.022 -35.348 15.955 1.00 81.38 612 ASP A N 1
ATOM 4602 C CA . ASP A 1 612 ? -21.924 -36.421 15.552 1.00 81.38 612 ASP A CA 1
ATOM 4603 C C . ASP A 1 612 ? -22.426 -37.206 16.782 1.00 81.38 612 ASP A C 1
ATOM 4605 O O . ASP A 1 612 ? -22.110 -36.892 17.934 1.00 81.38 612 ASP A O 1
ATOM 4609 N N . ASP A 1 613 ? -23.250 -38.224 16.542 1.00 80.25 613 ASP A N 1
ATOM 4610 C CA . ASP A 1 613 ? -23.859 -39.028 17.606 1.00 80.25 613 ASP A CA 1
ATOM 4611 C C . ASP A 1 613 ? -22.801 -39.761 18.456 1.00 80.25 613 ASP A C 1
ATOM 4613 O O . ASP A 1 613 ? -22.892 -39.800 19.684 1.00 80.25 613 ASP A O 1
ATOM 4617 N N . ALA A 1 614 ? -21.746 -40.278 17.817 1.00 74.19 614 ALA A N 1
ATOM 4618 C CA . ALA A 1 614 ? -20.665 -41.004 18.481 1.00 74.19 614 ALA A CA 1
ATOM 4619 C C . ALA A 1 614 ? -19.786 -40.083 19.349 1.00 74.19 614 ALA A C 1
ATOM 4621 O O . ALA A 1 614 ? -19.472 -40.418 20.498 1.00 74.19 614 ALA A O 1
ATOM 4622 N N . GLY A 1 615 ? -19.418 -38.908 18.831 1.00 73.56 615 GLY A N 1
ATOM 4623 C CA . GLY A 1 615 ? -18.645 -37.899 19.553 1.00 73.56 615 GLY A CA 1
ATOM 4624 C C . GLY A 1 615 ? -19.409 -37.335 20.750 1.00 73.56 615 GLY A C 1
ATOM 4625 O O . GLY A 1 615 ? -18.848 -37.220 21.843 1.00 73.56 615 GLY A O 1
ATOM 4626 N N . LEU A 1 616 ? -20.709 -37.066 20.584 1.00 84.19 616 LEU A N 1
ATOM 4627 C CA . LEU A 1 616 ? -21.557 -36.595 21.675 1.00 84.19 616 LEU A CA 1
ATOM 4628 C C . LEU A 1 616 ? -21.726 -37.659 22.770 1.00 84.19 616 LEU A C 1
ATOM 4630 O O . LEU A 1 616 ? -21.525 -37.350 23.944 1.00 84.19 616 LEU A O 1
ATOM 4634 N N . ARG A 1 617 ? -22.030 -38.919 22.418 1.00 81.56 617 ARG A N 1
ATOM 4635 C CA . ARG A 1 617 ? -22.146 -40.019 23.401 1.00 81.56 617 ARG A CA 1
ATOM 4636 C C . ARG A 1 617 ? -20.849 -40.260 24.167 1.00 81.56 617 ARG A C 1
ATOM 4638 O O . ARG A 1 617 ? -20.886 -40.503 25.374 1.00 81.56 617 ARG A O 1
ATOM 4645 N N . SER A 1 618 ? -19.708 -40.152 23.489 1.00 76.19 618 SER A N 1
ATOM 4646 C CA . SER A 1 618 ? -18.393 -40.265 24.128 1.00 76.19 618 SER A CA 1
ATOM 4647 C C . SER A 1 618 ? -18.196 -39.177 25.187 1.00 76.19 618 SER A C 1
ATOM 4649 O O . SER A 1 618 ? -17.842 -39.488 26.328 1.00 76.19 618 SER A O 1
ATOM 4651 N N . PHE A 1 619 ? -18.520 -37.923 24.850 1.00 81.56 619 PHE A N 1
ATOM 4652 C CA . PHE A 1 619 ? -18.441 -36.810 25.795 1.00 81.56 619 PHE A CA 1
ATOM 4653 C C . PHE A 1 619 ? -19.442 -36.956 26.954 1.00 81.56 619 PHE A C 1
ATOM 4655 O O . PHE A 1 619 ? -19.073 -36.736 28.106 1.00 81.56 619 PHE A O 1
ATOM 4662 N N . LEU A 1 620 ? -20.678 -37.390 26.681 1.00 82.06 620 LEU A N 1
ATOM 4663 C CA . LEU A 1 620 ? -21.709 -37.643 27.697 1.00 82.06 620 LEU A CA 1
ATOM 4664 C C . LEU A 1 620 ? -21.269 -38.693 28.729 1.00 82.06 620 LEU A C 1
ATOM 4666 O O . LEU A 1 620 ? -21.463 -38.495 29.926 1.00 82.06 620 LEU A O 1
ATOM 4670 N N . ARG A 1 621 ? -20.649 -39.793 28.279 1.00 76.12 621 ARG A N 1
ATOM 4671 C CA . ARG A 1 621 ? -20.236 -40.903 29.152 1.00 76.12 621 ARG A CA 1
ATOM 4672 C C . ARG A 1 621 ? -19.003 -40.573 29.993 1.00 76.12 621 ARG A C 1
ATOM 4674 O O . ARG A 1 621 ? -18.932 -40.979 31.150 1.00 76.12 621 ARG A O 1
ATOM 4681 N N . MET A 1 622 ? -18.020 -39.886 29.412 1.00 72.00 622 MET A N 1
ATOM 4682 C CA . MET A 1 622 ? -16.703 -39.693 30.038 1.00 72.00 622 MET A CA 1
ATOM 4683 C C . MET A 1 622 ? -16.464 -38.277 30.575 1.00 72.00 622 MET A C 1
ATOM 4685 O O . MET A 1 622 ? -15.463 -38.050 31.254 1.00 72.00 622 MET A O 1
ATOM 4689 N N . GLY A 1 623 ? -17.330 -37.311 30.255 1.00 70.81 623 GLY A N 1
ATOM 4690 C CA . GLY A 1 623 ? -17.106 -35.888 30.539 1.00 70.81 623 GLY A CA 1
ATOM 4691 C C . GLY A 1 623 ? -15.876 -35.315 29.825 1.00 70.81 623 GLY A C 1
ATOM 4692 O O . GLY A 1 623 ? -15.369 -34.265 30.214 1.00 70.81 623 GLY A O 1
ATOM 4693 N N . SER A 1 624 ? -15.351 -36.026 28.827 1.00 71.19 624 SER A N 1
ATOM 4694 C CA . SER A 1 624 ? -14.161 -35.647 28.075 1.00 71.19 624 SER A CA 1
ATOM 4695 C C . SER A 1 624 ? -14.173 -36.233 26.665 1.00 71.19 624 SER A C 1
ATOM 4697 O O . SER A 1 624 ? -14.850 -37.226 26.398 1.00 71.19 624 SER A O 1
ATOM 4699 N N . LEU A 1 625 ? -13.436 -35.594 25.757 1.00 76.12 625 LEU A N 1
ATOM 4700 C CA . LEU A 1 625 ? -13.248 -36.012 24.371 1.00 76.12 625 LEU A CA 1
ATOM 4701 C C . LEU A 1 625 ? -11.795 -35.749 23.954 1.00 76.12 625 LEU A C 1
ATOM 4703 O O . LEU A 1 625 ? -11.318 -34.614 24.019 1.00 76.12 625 LEU A O 1
ATOM 4707 N N . THR A 1 626 ? -11.096 -36.798 23.521 1.00 65.44 626 THR A N 1
ATOM 4708 C CA . THR A 1 626 ? -9.731 -36.696 22.986 1.00 65.44 626 THR A CA 1
ATOM 4709 C C . THR A 1 626 ? -9.769 -36.259 21.528 1.00 65.44 626 THR A C 1
ATOM 4711 O O . THR A 1 626 ? -10.560 -36.770 20.737 1.00 65.44 626 THR A O 1
ATOM 4714 N N . LEU A 1 627 ? -8.895 -35.326 21.172 1.00 68.06 627 LEU A N 1
ATOM 4715 C CA . LEU A 1 627 ? -8.749 -34.761 19.841 1.00 68.06 627 LEU A CA 1
ATOM 4716 C C . LEU A 1 627 ? -7.420 -35.232 19.229 1.00 68.06 627 LEU A C 1
ATOM 4718 O O . LEU A 1 627 ? -6.357 -35.008 19.812 1.00 68.06 627 LEU A O 1
ATOM 4722 N N . GLY A 1 628 ? -7.494 -35.935 18.094 1.00 55.34 628 GLY A N 1
ATOM 4723 C CA . GLY A 1 628 ? -6.352 -36.574 17.433 1.00 55.34 628 GLY A CA 1
ATOM 4724 C C . GLY A 1 628 ? -5.299 -35.624 16.838 1.00 55.34 628 GLY A C 1
ATOM 4725 O O . GLY A 1 628 ? -5.521 -34.428 16.681 1.00 55.34 628 GLY A O 1
ATOM 4726 N N . ALA A 1 629 ? -4.159 -36.214 16.458 1.00 43.19 629 ALA A N 1
ATOM 4727 C CA . ALA A 1 629 ? -2.867 -35.582 16.147 1.00 43.19 629 ALA A CA 1
ATOM 4728 C C . ALA A 1 629 ? -2.805 -34.616 14.937 1.00 43.19 629 ALA A C 1
ATOM 4730 O O . ALA A 1 629 ? -1.755 -34.027 14.685 1.00 43.19 629 ALA A O 1
ATOM 4731 N N . ASN A 1 630 ? -3.898 -34.449 14.187 1.00 44.47 630 ASN A N 1
ATOM 4732 C CA . ASN A 1 630 ? -3.920 -33.749 12.893 1.00 44.47 630 ASN A CA 1
ATOM 4733 C C . ASN A 1 630 ? -4.488 -32.320 12.959 1.00 44.47 630 ASN A C 1
ATOM 4735 O O . ASN A 1 630 ? -4.811 -31.764 11.917 1.00 44.47 630 ASN A O 1
ATOM 4739 N N . ILE A 1 631 ? -4.596 -31.719 14.151 1.00 45.88 631 ILE A N 1
ATOM 4740 C CA . ILE A 1 631 ? -5.170 -30.364 14.329 1.00 45.88 631 ILE A CA 1
ATOM 4741 C C . ILE A 1 631 ? -4.151 -29.236 14.030 1.00 45.88 631 ILE A C 1
ATOM 4743 O O . ILE A 1 631 ? -4.328 -28.067 14.372 1.00 45.88 631 ILE A O 1
ATOM 4747 N N . SER A 1 632 ? -3.003 -29.585 13.450 1.00 39.34 632 SER A N 1
ATOM 4748 C CA . SER A 1 632 ? -1.818 -28.726 13.439 1.00 39.34 632 SER A CA 1
ATOM 4749 C C . SER A 1 632 ? -1.527 -28.019 12.118 1.00 39.34 632 SER A C 1
ATOM 4751 O O . SER A 1 632 ? -0.510 -27.330 12.026 1.00 39.34 632 SER A O 1
ATOM 4753 N N . ILE A 1 633 ? -2.387 -28.135 11.101 1.00 33.25 633 ILE A N 1
ATOM 4754 C CA . ILE A 1 633 ? -2.118 -27.534 9.783 1.00 33.25 633 ILE A CA 1
ATOM 4755 C C . ILE A 1 633 ? -2.889 -26.218 9.626 1.00 33.25 633 ILE A C 1
ATOM 4757 O O . ILE A 1 633 ? -3.435 -25.929 8.573 1.00 33.25 633 ILE A O 1
ATOM 4761 N N . ALA A 1 634 ? -2.991 -25.392 10.669 1.00 36.53 634 ALA A N 1
ATOM 4762 C CA . ALA A 1 634 ? -3.594 -24.060 10.574 1.00 36.53 634 ALA A CA 1
ATOM 4763 C C . ALA A 1 634 ? -2.486 -23.005 10.426 1.00 36.53 634 ALA A C 1
ATOM 4765 O O . ALA A 1 634 ? -1.954 -22.511 11.414 1.00 36.53 634 ALA A O 1
ATOM 4766 N N . PHE A 1 635 ? -2.110 -22.677 9.188 1.00 29.64 635 PHE A N 1
ATOM 4767 C CA . PHE A 1 635 ? -1.406 -21.424 8.888 1.00 29.64 635 PHE A CA 1
ATOM 4768 C C . PHE A 1 635 ? -2.466 -20.321 8.684 1.00 29.64 635 PHE A C 1
ATOM 4770 O O . PHE A 1 635 ? -3.507 -20.586 8.085 1.00 29.64 635 PHE A O 1
ATOM 4777 N N . GLY A 1 636 ? -2.242 -19.122 9.241 1.00 29.72 636 GLY A N 1
ATOM 4778 C CA . GLY A 1 636 ? -3.214 -18.010 9.308 1.00 29.72 636 GLY A CA 1
ATOM 4779 C C . GLY A 1 636 ? -3.712 -17.438 7.959 1.00 29.72 636 GLY A C 1
ATOM 4780 O O . GLY A 1 636 ? -3.465 -17.993 6.894 1.00 29.72 636 GLY A O 1
ATOM 4781 N N . PRO A 1 637 ? -4.399 -16.283 7.982 1.00 30.95 637 PRO A N 1
ATOM 4782 C CA . PRO A 1 637 ? -5.855 -16.114 8.027 1.00 30.95 637 PRO A CA 1
ATOM 4783 C C . PRO A 1 637 ? -6.408 -15.761 6.621 1.00 30.95 637 PRO A C 1
ATOM 4785 O O . PRO A 1 637 ? -5.993 -14.778 6.032 1.00 30.95 637 PRO A O 1
ATOM 4788 N N . VAL A 1 638 ? -7.374 -16.425 5.981 1.00 37.22 638 VAL A N 1
ATOM 4789 C CA . VAL A 1 638 ? -8.392 -17.390 6.409 1.00 37.22 638 VAL A CA 1
ATOM 4790 C C . VAL A 1 638 ? -8.809 -18.221 5.186 1.00 37.22 638 VAL A C 1
ATOM 4792 O O . VAL A 1 638 ? -9.203 -17.673 4.152 1.00 37.22 638 VAL A O 1
ATOM 4795 N N . GLY A 1 639 ? -8.824 -19.550 5.309 1.00 30.33 639 GLY A N 1
ATOM 4796 C CA . GLY A 1 639 ? -9.400 -20.397 4.267 1.00 30.33 639 GLY A CA 1
ATOM 4797 C C . GLY A 1 639 ? -9.327 -21.894 4.534 1.00 30.33 639 GLY A C 1
ATOM 4798 O O . GLY A 1 639 ? -8.630 -22.589 3.816 1.00 30.33 639 GLY A O 1
ATOM 4799 N N . ARG A 1 640 ? -10.151 -22.379 5.473 1.00 33.84 640 ARG A N 1
ATOM 4800 C CA . ARG A 1 640 ? -10.505 -23.797 5.668 1.00 33.84 640 ARG A CA 1
ATOM 4801 C C . ARG A 1 640 ? -9.347 -24.712 6.099 1.00 33.84 640 ARG A C 1
ATOM 4803 O O . ARG A 1 640 ? -8.578 -25.184 5.276 1.00 33.84 640 ARG A O 1
ATOM 4810 N N . ASN A 1 641 ? -9.431 -25.161 7.345 1.00 36.97 641 ASN A N 1
ATOM 4811 C CA . ASN A 1 641 ? -9.130 -26.549 7.660 1.00 36.97 641 ASN A CA 1
ATOM 4812 C C . ASN A 1 641 ? -10.463 -27.245 7.893 1.00 36.97 641 ASN A C 1
ATOM 4814 O O . ASN A 1 641 ? -11.027 -27.162 8.976 1.00 36.97 641 ASN A O 1
ATOM 4818 N N . ALA A 1 642 ? -11.006 -27.914 6.876 1.00 32.97 642 ALA A N 1
ATOM 4819 C CA . ALA A 1 642 ? -11.856 -29.057 7.178 1.00 32.97 642 ALA A CA 1
ATOM 4820 C C . ALA A 1 642 ? -10.886 -30.165 7.596 1.00 32.97 642 ALA A C 1
ATOM 4822 O O . ALA A 1 642 ? -10.485 -30.988 6.778 1.00 32.97 642 ALA A O 1
ATOM 4823 N N . GLU A 1 643 ? -10.405 -30.105 8.834 1.00 40.12 643 GLU A N 1
ATOM 4824 C CA . GLU A 1 643 ? -9.577 -31.169 9.379 1.00 40.12 643 GLU A CA 1
ATOM 4825 C C . GLU A 1 643 ? -10.488 -32.359 9.653 1.00 40.12 643 GLU A C 1
ATOM 4827 O O . GLU A 1 643 ? -11.390 -32.318 10.491 1.00 40.12 643 GLU A O 1
ATOM 4832 N N . PHE A 1 644 ? -10.279 -33.418 8.876 1.00 34.75 644 PHE A N 1
ATOM 4833 C CA . PHE A 1 644 ? -10.881 -34.710 9.135 1.00 34.75 644 PHE A CA 1
ATOM 4834 C C . PHE A 1 644 ? -10.137 -35.337 10.309 1.00 34.75 644 PHE A C 1
ATOM 4836 O O . PHE A 1 644 ? -9.113 -36.005 10.142 1.00 34.75 644 PHE A O 1
ATOM 4843 N N . THR A 1 645 ? -10.626 -35.097 11.519 1.00 39.91 645 THR A N 1
ATOM 4844 C CA . THR A 1 645 ? -10.041 -35.728 12.697 1.00 39.91 645 THR A CA 1
ATOM 4845 C C . THR A 1 645 ? -10.658 -37.112 12.856 1.00 39.91 645 THR A C 1
ATOM 4847 O O . THR A 1 645 ? -11.805 -37.255 13.275 1.00 39.91 645 THR A O 1
ATOM 4850 N N . SER A 1 646 ? -9.893 -38.145 12.493 1.00 30.92 646 SER A N 1
ATOM 4851 C CA . SER A 1 646 ? -10.204 -39.533 12.846 1.00 30.92 646 SER A CA 1
ATOM 4852 C C . SER A 1 646 ? -9.834 -39.756 14.307 1.00 30.92 646 SER A C 1
ATOM 4854 O O . SER A 1 646 ? -8.655 -39.863 14.640 1.00 30.92 646 SER A O 1
ATOM 4856 N N . ASN A 1 647 ? -10.832 -39.811 15.184 1.00 44.62 647 ASN A N 1
ATOM 4857 C CA . ASN A 1 647 ? -10.614 -40.135 16.589 1.00 44.62 647 ASN A CA 1
ATOM 4858 C C . ASN A 1 647 ? -10.849 -41.630 16.812 1.00 44.62 647 ASN A C 1
ATOM 4860 O O . ASN A 1 647 ? -11.924 -42.142 16.502 1.00 44.62 647 ASN A O 1
ATOM 4864 N N . ALA A 1 648 ? -9.860 -42.327 17.376 1.00 31.72 648 ALA A N 1
ATOM 4865 C CA . ALA A 1 648 ? -10.058 -43.673 17.897 1.00 31.72 648 ALA A CA 1
ATOM 4866 C C . ALA A 1 648 ? -10.814 -43.573 19.230 1.00 31.72 648 ALA A C 1
ATOM 4868 O O . ALA A 1 648 ? -10.260 -43.130 20.235 1.00 31.72 648 ALA A O 1
ATOM 4869 N N . THR A 1 649 ? -12.087 -43.962 19.235 1.00 41.91 649 THR A N 1
ATOM 4870 C CA . THR A 1 649 ? -12.844 -44.207 20.469 1.00 41.91 649 THR A CA 1
ATOM 4871 C C . THR A 1 649 ? -12.850 -45.709 20.758 1.00 41.91 649 THR A C 1
ATOM 4873 O O . THR A 1 649 ? -12.637 -46.517 19.854 1.00 41.91 649 THR A O 1
ATOM 4876 N N . MET A 1 650 ? -13.128 -46.116 22.001 1.00 32.03 650 MET A N 1
ATOM 4877 C CA . MET A 1 650 ? -13.272 -47.544 22.337 1.00 32.03 650 MET A CA 1
ATOM 4878 C C . MET A 1 650 ? -14.410 -48.251 21.564 1.00 32.03 650 MET A C 1
ATOM 4880 O O . MET A 1 650 ? -14.465 -49.476 21.579 1.00 32.03 650 MET A O 1
ATOM 4884 N N . GLU A 1 651 ? -15.293 -47.506 20.885 1.00 31.66 651 GLU A N 1
ATOM 4885 C CA . GLU A 1 651 ? -16.456 -48.011 20.136 1.00 31.66 651 GLU A CA 1
ATOM 4886 C C . GLU A 1 651 ? -16.367 -47.781 18.610 1.00 31.66 651 GLU A C 1
ATOM 4888 O O . GLU A 1 651 ? -17.284 -48.166 17.888 1.00 31.66 651 GLU A O 1
ATOM 4893 N N . GLY A 1 652 ? -15.276 -47.194 18.092 1.00 37.94 652 GLY A N 1
ATOM 4894 C CA . GLY A 1 652 ? -15.075 -46.967 16.651 1.00 37.94 652 GLY A CA 1
ATOM 4895 C C . GLY A 1 652 ? -14.428 -45.623 16.285 1.00 37.94 652 GLY A C 1
ATOM 4896 O O . GLY A 1 652 ? -13.960 -44.881 17.151 1.00 37.94 652 GLY A O 1
ATOM 4897 N N . ILE A 1 653 ? -14.391 -45.314 14.982 1.00 36.56 653 ILE A N 1
ATOM 4898 C CA . ILE A 1 653 ? -13.882 -44.047 14.422 1.00 36.56 653 ILE A CA 1
ATOM 4899 C C . ILE A 1 653 ? -15.031 -43.025 14.396 1.00 36.56 653 ILE A C 1
ATOM 4901 O O . ILE A 1 653 ? -15.982 -43.214 13.643 1.00 36.56 653 ILE A O 1
ATOM 4905 N N . SER A 1 654 ? -14.955 -41.950 15.188 1.00 43.41 654 SER A N 1
ATOM 4906 C CA . SER A 1 654 ? -15.905 -40.822 15.104 1.00 43.41 654 SER A CA 1
ATOM 4907 C C . SER A 1 654 ? -15.350 -39.722 14.201 1.00 43.41 654 SER A C 1
ATOM 4909 O O . SER A 1 654 ? -14.169 -39.378 14.325 1.00 43.41 654 SER A O 1
ATOM 4911 N N . THR A 1 655 ? -16.189 -39.134 13.348 1.00 47.41 655 THR A N 1
ATOM 4912 C CA . THR A 1 655 ? -15.801 -38.032 12.454 1.00 47.41 655 THR A CA 1
ATOM 4913 C C . THR A 1 655 ? -16.321 -36.710 13.000 1.00 47.41 655 THR A C 1
ATOM 4915 O O . THR A 1 655 ? -17.523 -36.459 12.978 1.00 47.41 655 THR A O 1
ATOM 4918 N N . MET A 1 656 ? -15.422 -35.850 13.475 1.00 62.41 656 MET A N 1
ATOM 4919 C CA . MET A 1 656 ? -15.770 -34.513 13.959 1.00 62.41 656 MET A CA 1
ATOM 4920 C C . MET A 1 656 ? -15.309 -33.461 12.951 1.00 62.41 656 MET A C 1
ATOM 4922 O O . MET A 1 656 ? -14.171 -33.516 12.488 1.00 62.41 656 MET A O 1
ATOM 4926 N N . TYR A 1 657 ? -16.168 -32.488 12.643 1.00 65.25 657 TYR A N 1
ATOM 4927 C CA . TYR A 1 657 ? -15.778 -31.329 11.838 1.00 65.25 657 TYR A CA 1
ATOM 4928 C C . TYR A 1 657 ? -15.391 -30.179 12.761 1.00 65.25 657 TYR A C 1
ATOM 4930 O O . TYR A 1 657 ? -16.166 -29.818 13.645 1.00 65.25 657 TYR A O 1
ATOM 4938 N N . ALA A 1 658 ? -14.218 -29.590 12.551 1.00 71.12 658 ALA A N 1
ATOM 4939 C CA . ALA A 1 658 ? -13.778 -28.390 13.252 1.00 71.12 658 ALA A CA 1
ATOM 4940 C C . ALA A 1 658 ? -13.737 -27.208 12.281 1.00 71.12 658 ALA A C 1
ATOM 4942 O O . ALA A 1 658 ? -13.234 -27.328 11.167 1.00 71.12 658 ALA A O 1
ATOM 4943 N N . TYR A 1 659 ? -14.261 -26.066 12.709 1.00 71.62 659 TYR A N 1
ATOM 4944 C CA . TYR A 1 659 ? -14.182 -24.800 11.988 1.00 71.62 659 TYR A CA 1
ATOM 4945 C C . TYR A 1 659 ? -13.494 -23.783 12.883 1.00 71.62 659 TYR A C 1
ATOM 4947 O O . TYR A 1 659 ? -13.809 -23.722 14.068 1.00 71.62 659 TYR A O 1
ATOM 4955 N N . SER A 1 660 ? -12.570 -22.993 12.339 1.00 71.06 660 SER A N 1
ATOM 4956 C CA . SER A 1 660 ? -11.750 -22.084 13.136 1.00 71.06 660 SER A CA 1
ATOM 4957 C C . SER A 1 660 ? -11.591 -20.693 12.521 1.00 71.06 660 SER A C 1
ATOM 4959 O O . SER A 1 660 ? -11.667 -20.518 11.303 1.00 71.06 660 SER A O 1
ATOM 4961 N N . LYS A 1 661 ? -11.370 -19.693 13.381 1.00 65.38 661 LYS A N 1
ATOM 4962 C CA . LYS A 1 661 ? -10.944 -18.331 13.034 1.00 65.38 661 LYS A CA 1
ATOM 4963 C C . LYS A 1 661 ? -9.807 -17.914 13.959 1.00 65.38 661 LYS A C 1
ATOM 4965 O O . LYS A 1 661 ? -9.997 -17.854 15.171 1.00 65.38 661 LYS A O 1
ATOM 4970 N N . THR A 1 662 ? -8.648 -17.607 13.390 1.00 60.34 662 THR A N 1
ATOM 4971 C CA . THR A 1 662 ? -7.412 -17.350 14.142 1.00 60.34 662 THR A CA 1
ATOM 4972 C C . THR A 1 662 ? -7.011 -15.878 14.088 1.00 60.34 662 THR A C 1
ATOM 4974 O O . THR A 1 662 ? -7.162 -15.220 13.060 1.00 60.34 662 THR A O 1
ATOM 4977 N N . LYS A 1 663 ? -6.484 -15.368 15.202 1.00 58.22 663 LYS A N 1
ATOM 4978 C CA . LYS A 1 663 ? -5.878 -14.043 15.367 1.00 58.22 663 LYS A CA 1
ATOM 4979 C C . LYS A 1 663 ? -4.485 -14.215 15.972 1.00 58.22 663 LYS A C 1
ATOM 4981 O O . LYS A 1 663 ? -4.366 -14.823 17.030 1.00 58.22 663 LYS A O 1
ATOM 4986 N N . GLY A 1 664 ? -3.450 -13.657 15.352 1.00 51.00 664 GLY A N 1
ATOM 4987 C CA . GLY A 1 664 ? -2.079 -13.693 15.876 1.00 51.00 664 GLY A CA 1
ATOM 4988 C C . GLY A 1 664 ? -1.037 -14.065 14.824 1.00 51.00 664 GLY A C 1
ATOM 4989 O O . GLY A 1 664 ? -1.379 -14.340 13.675 1.00 51.00 664 GLY A O 1
ATOM 4990 N N . LEU A 1 665 ? 0.234 -14.045 15.233 1.00 51.44 665 LEU A N 1
ATOM 4991 C CA . LEU A 1 665 ? 1.385 -14.392 14.400 1.00 51.44 665 LEU A CA 1
ATOM 4992 C C . LEU A 1 665 ? 2.002 -15.678 14.952 1.00 51.44 665 LEU A C 1
ATOM 4994 O O . LEU A 1 665 ? 2.607 -15.681 16.027 1.00 51.44 665 LEU A O 1
ATOM 4998 N N . PHE A 1 666 ? 1.825 -16.772 14.218 1.00 48.12 666 PHE A N 1
ATOM 4999 C CA . PHE A 1 666 ? 2.322 -18.087 14.597 1.00 48.12 666 PHE A CA 1
ATOM 5000 C C . PHE A 1 666 ? 2.965 -18.757 13.382 1.00 48.12 666 PHE A C 1
ATOM 5002 O O . PHE A 1 666 ? 2.327 -18.908 12.341 1.00 48.12 666 PHE A O 1
ATOM 5009 N N . GLY A 1 667 ? 4.245 -19.119 13.488 1.00 44.03 667 GLY A N 1
ATOM 5010 C CA . GLY A 1 667 ? 5.005 -19.733 12.398 1.00 44.03 667 GLY A CA 1
ATOM 5011 C C . GLY A 1 667 ? 5.598 -21.077 12.806 1.00 44.03 667 GLY A C 1
ATOM 5012 O O . GLY A 1 667 ? 6.289 -21.158 13.820 1.00 44.03 667 GLY A O 1
ATOM 5013 N N . GLY A 1 668 ? 5.351 -22.121 12.007 1.00 51.81 668 GLY A N 1
ATOM 5014 C CA . GLY A 1 668 ? 6.008 -23.429 12.119 1.00 51.81 668 GLY A CA 1
ATOM 5015 C C . GLY A 1 668 ? 5.058 -24.632 12.087 1.00 51.81 668 GLY A C 1
ATOM 5016 O O . GLY A 1 668 ? 3.844 -24.491 12.180 1.00 51.81 668 GLY A O 1
ATOM 5017 N N . VAL A 1 669 ? 5.613 -25.843 11.999 1.00 48.03 669 VAL A N 1
ATOM 5018 C CA . VAL A 1 669 ? 4.861 -27.113 11.897 1.00 48.03 669 VAL A CA 1
ATOM 5019 C C . VAL A 1 669 ? 4.922 -27.862 13.234 1.00 48.03 669 VAL A C 1
ATOM 5021 O O . VAL A 1 669 ? 6.011 -28.025 13.781 1.00 48.03 669 VAL A O 1
ATOM 5024 N N . SER A 1 670 ? 3.780 -28.318 13.763 1.00 55.09 670 SER A N 1
ATOM 5025 C CA . SER A 1 670 ? 3.690 -29.175 14.964 1.00 55.09 670 SER A CA 1
ATOM 5026 C C . SER A 1 670 ? 2.839 -30.404 14.689 1.00 55.09 670 SER A C 1
ATOM 5028 O O . SER A 1 670 ? 2.151 -30.469 13.681 1.00 55.09 670 SER A O 1
ATOM 5030 N N . ILE A 1 671 ? 2.888 -31.388 15.580 1.00 51.56 671 ILE A N 1
ATOM 5031 C CA . ILE A 1 671 ? 1.875 -32.440 15.723 1.00 51.56 671 ILE A CA 1
ATOM 5032 C C . ILE A 1 671 ? 1.307 -32.279 17.131 1.00 51.56 671 ILE A C 1
ATOM 5034 O O . ILE A 1 671 ? 2.080 -32.137 18.082 1.00 51.56 671 ILE A O 1
ATOM 5038 N N . GLU A 1 672 ? -0.017 -32.249 17.275 1.00 60.66 672 GLU A N 1
ATOM 5039 C CA . GLU A 1 672 ? -0.664 -31.804 18.515 1.00 60.66 672 GLU A CA 1
ATOM 5040 C C . GLU A 1 672 ? -1.764 -32.756 18.964 1.00 60.66 672 GLU A C 1
ATOM 5042 O O . GLU A 1 672 ? -2.680 -33.055 18.206 1.00 60.66 672 GLU A O 1
ATOM 5047 N N . GLY A 1 673 ? -1.705 -33.174 20.229 1.00 59.16 673 GLY A N 1
ATOM 5048 C CA . GLY A 1 673 ? -2.815 -33.838 20.906 1.00 59.16 673 GLY A CA 1
ATOM 5049 C C . GLY A 1 673 ? -3.609 -32.837 21.743 1.00 59.16 673 GLY A C 1
ATOM 5050 O O . GLY A 1 673 ? -3.020 -31.988 22.418 1.00 59.16 673 GLY A O 1
ATOM 5051 N N . GLY A 1 674 ? -4.938 -32.937 21.713 1.00 68.38 674 GLY A N 1
ATOM 5052 C CA . GLY A 1 674 ? -5.834 -32.110 22.524 1.00 68.38 674 GLY A CA 1
ATOM 5053 C C . GLY A 1 674 ? -6.791 -32.948 23.365 1.00 68.38 674 GLY A C 1
ATOM 5054 O O . GLY A 1 674 ? -7.203 -34.033 22.963 1.00 68.38 674 GLY A O 1
ATOM 5055 N N . LEU A 1 675 ? -7.173 -32.439 24.529 1.00 72.38 675 LEU A N 1
ATOM 5056 C CA . LEU A 1 675 ? -8.197 -33.011 25.389 1.00 72.38 675 LEU A CA 1
ATOM 5057 C C . LEU A 1 675 ? -9.233 -31.936 25.717 1.00 72.38 675 LEU A C 1
ATOM 5059 O O . LEU A 1 675 ? -8.914 -30.883 26.268 1.00 72.38 675 LEU A O 1
ATOM 5063 N N . MET A 1 676 ? -10.488 -32.218 25.382 1.00 81.44 676 MET A N 1
ATOM 5064 C CA . MET A 1 676 ? -11.638 -31.431 25.804 1.00 81.44 676 MET A CA 1
ATOM 5065 C C . MET A 1 676 ? -12.230 -32.068 27.060 1.00 81.44 676 MET A C 1
ATOM 5067 O O . MET A 1 676 ? -12.488 -33.268 27.065 1.00 81.44 676 MET A O 1
ATOM 5071 N N . VAL A 1 677 ? -12.451 -31.291 28.120 1.00 80.25 677 VAL A N 1
ATOM 5072 C CA . VAL A 1 677 ? -12.959 -31.791 29.409 1.00 80.25 677 VAL A CA 1
ATOM 5073 C C . VAL A 1 677 ? -14.046 -30.873 29.950 1.00 80.25 677 VAL A C 1
ATOM 5075 O O . VAL A 1 677 ? -13.966 -29.652 29.840 1.00 80.25 677 VAL A O 1
ATOM 5078 N N . GLU A 1 678 ? -15.059 -31.467 30.566 1.00 87.38 678 GLU A N 1
ATOM 5079 C CA . GLU A 1 678 ? -16.081 -30.790 31.355 1.00 87.38 678 GLU A CA 1
ATOM 5080 C C . GLU A 1 678 ? -15.485 -29.958 32.510 1.00 87.38 678 GLU A C 1
ATOM 5082 O O . GLU A 1 678 ? -14.719 -30.450 33.340 1.00 87.38 678 GLU A O 1
ATOM 5087 N N . ARG A 1 679 ? -15.964 -28.718 32.673 1.00 86.94 679 ARG A N 1
ATOM 5088 C CA . ARG A 1 679 ? -15.651 -27.848 33.819 1.00 86.94 679 ARG A CA 1
ATOM 5089 C C . ARG A 1 679 ? -16.739 -27.920 34.895 1.00 86.94 679 ARG A C 1
ATOM 5091 O O . ARG A 1 679 ? -17.495 -26.969 35.097 1.00 86.94 679 ARG A O 1
ATOM 5098 N N . ARG A 1 680 ? -16.776 -29.016 35.663 1.00 83.44 680 ARG A N 1
ATOM 5099 C CA . ARG A 1 680 ? -17.768 -29.267 36.742 1.00 83.44 680 ARG A CA 1
ATOM 5100 C C . ARG A 1 680 ? -17.942 -28.111 37.723 1.00 83.44 680 ARG A C 1
ATOM 5102 O O . ARG A 1 680 ? -19.053 -27.821 38.158 1.00 83.44 680 ARG A O 1
ATOM 5109 N N . HIS A 1 681 ? -16.852 -27.437 38.084 1.00 77.12 681 HIS A N 1
ATOM 5110 C CA . HIS A 1 681 ? -16.913 -26.303 39.004 1.00 77.12 681 HIS A CA 1
ATOM 5111 C C . HIS A 1 681 ? -17.584 -25.073 38.370 1.00 77.12 681 HIS A C 1
ATOM 5113 O O . HIS A 1 681 ? -18.395 -24.412 39.017 1.00 77.12 681 HIS A O 1
ATOM 5119 N N . ALA A 1 682 ? -17.297 -24.798 37.094 1.00 79.44 682 ALA A N 1
ATOM 5120 C CA . ALA A 1 682 ? -17.933 -23.717 36.346 1.00 79.44 682 ALA A CA 1
ATOM 5121 C C . ALA A 1 682 ? -19.429 -24.001 36.130 1.00 79.44 682 ALA A C 1
ATOM 5123 O O . ALA A 1 682 ? -20.254 -23.117 36.353 1.00 79.44 682 ALA A O 1
ATOM 5124 N N . ASN A 1 683 ? -19.777 -25.256 35.828 1.00 85.31 683 ASN A N 1
ATOM 5125 C CA . ASN A 1 683 ? -21.162 -25.722 35.785 1.00 85.31 683 ASN A CA 1
ATOM 5126 C C . ASN A 1 683 ? -21.853 -25.523 37.143 1.00 85.31 683 ASN A C 1
ATOM 5128 O O . ASN A 1 683 ? -22.913 -24.912 37.215 1.00 85.31 683 ASN A O 1
ATOM 5132 N N . LYS A 1 684 ? -21.223 -25.928 38.253 1.00 84.06 684 LYS A N 1
ATOM 5133 C CA . LYS A 1 684 ? -21.782 -25.710 39.595 1.00 84.06 684 LYS A CA 1
ATOM 5134 C C . LYS A 1 684 ? -22.056 -24.233 39.891 1.00 84.06 684 LYS A C 1
ATOM 5136 O O . LYS A 1 684 ? -23.076 -23.926 40.504 1.00 84.06 684 LYS A O 1
ATOM 5141 N N . LYS A 1 685 ? -21.161 -23.328 39.477 1.00 81.12 685 LYS A N 1
ATOM 5142 C CA . LYS A 1 685 ? -21.352 -21.875 39.631 1.00 81.12 685 LYS A CA 1
ATOM 5143 C C . LYS A 1 685 ? -22.541 -21.379 38.788 1.00 81.12 685 LYS A C 1
ATOM 5145 O O . LYS A 1 685 ? -23.376 -20.659 39.325 1.00 81.12 685 LYS A O 1
ATOM 5150 N N . LEU A 1 686 ? -22.646 -21.794 37.521 1.00 82.06 686 LEU A N 1
ATOM 5151 C CA . LEU A 1 686 ? -23.720 -21.374 36.605 1.00 82.06 686 LEU A CA 1
ATOM 5152 C C . LEU A 1 686 ? -25.103 -21.868 37.048 1.00 82.06 686 LEU A C 1
ATOM 5154 O O . LEU A 1 686 ? -26.047 -21.092 37.136 1.00 82.06 686 LEU A O 1
ATOM 5158 N N . TYR A 1 687 ? -25.206 -23.153 37.383 1.00 85.31 687 TYR A N 1
ATOM 5159 C CA . TYR A 1 687 ? -26.473 -23.806 37.727 1.00 85.31 687 TYR A CA 1
ATOM 5160 C C . TYR A 1 687 ? -26.794 -23.762 39.223 1.00 85.31 687 TYR A C 1
ATOM 5162 O O . TYR A 1 687 ? -27.829 -24.266 39.654 1.00 85.31 687 TYR A O 1
ATOM 5170 N N . LYS A 1 688 ? -25.899 -23.187 40.039 1.00 85.12 688 LYS A N 1
ATOM 5171 C CA . LYS A 1 688 ? -26.010 -23.071 41.506 1.00 85.12 688 LYS A CA 1
ATOM 5172 C C . LYS A 1 688 ? -26.188 -24.410 42.244 1.00 85.12 688 LYS A C 1
ATOM 5174 O O . LYS A 1 688 ? -26.474 -24.431 43.438 1.00 85.12 688 LYS A O 1
ATOM 5179 N N . CYS A 1 689 ? -25.971 -25.536 41.569 1.00 85.75 689 CYS A N 1
ATOM 5180 C CA . CYS A 1 689 ? -26.062 -26.888 42.111 1.00 85.75 689 CYS A CA 1
ATOM 5181 C C . CYS A 1 689 ? -25.030 -27.804 41.435 1.00 85.75 689 CYS A C 1
ATOM 5183 O O . CYS A 1 689 ? -24.473 -27.469 40.392 1.00 85.75 689 CYS A O 1
ATOM 5185 N N . LYS A 1 690 ? -24.699 -28.944 42.054 1.00 88.12 690 LYS A N 1
ATOM 5186 C CA . LYS A 1 690 ? -23.768 -29.907 41.444 1.00 88.12 690 LYS A CA 1
ATOM 5187 C C . LYS A 1 690 ? -24.467 -30.579 40.265 1.00 88.12 690 LYS A C 1
ATOM 5189 O O . LYS A 1 690 ? -25.379 -31.368 40.482 1.00 88.12 690 LYS A O 1
ATOM 5194 N N . VAL A 1 691 ? -24.004 -30.284 39.058 1.00 90.56 691 VAL A N 1
ATOM 5195 C CA . VAL A 1 691 ? -24.517 -30.858 37.812 1.00 90.56 691 VAL A CA 1
ATOM 5196 C C . VAL A 1 691 ? -23.355 -31.328 36.955 1.00 90.56 691 VAL A C 1
ATOM 5198 O O . VAL A 1 691 ? -22.288 -30.708 36.953 1.00 90.56 691 VAL A O 1
ATOM 5201 N N . SER A 1 692 ? -23.564 -32.442 36.262 1.00 90.75 692 SER A N 1
ATOM 5202 C CA . SER A 1 692 ? -22.614 -32.974 35.287 1.00 90.75 692 SER A CA 1
ATOM 5203 C C . SER A 1 692 ? -22.992 -32.580 33.861 1.00 90.75 692 SER A C 1
ATOM 5205 O O . SER A 1 692 ? -24.162 -32.323 33.575 1.00 90.75 692 SER A O 1
ATOM 5207 N N . ALA A 1 693 ? -22.025 -32.610 32.946 1.00 88.88 693 ALA A N 1
ATOM 5208 C CA . ALA A 1 693 ? -22.273 -32.438 31.517 1.00 88.88 693 ALA A CA 1
ATOM 5209 C C . ALA A 1 693 ? -23.356 -33.398 31.007 1.00 88.88 693 ALA A C 1
ATOM 5211 O O . ALA A 1 693 ? -24.208 -32.976 30.237 1.00 88.88 693 ALA A O 1
ATOM 5212 N N . SER A 1 694 ? -23.382 -34.650 31.484 1.00 91.06 694 SER A N 1
ATOM 5213 C CA . SER A 1 694 ? -24.418 -35.620 31.106 1.00 91.06 694 SER A CA 1
ATOM 5214 C C . SER A 1 694 ? -25.823 -35.118 31.428 1.00 91.06 694 SER A C 1
ATOM 5216 O O . SER A 1 694 ? -26.680 -35.172 30.560 1.00 91.06 694 SER A O 1
ATOM 5218 N N . GLN A 1 695 ? -26.047 -34.594 32.636 1.00 90.75 695 GLN A N 1
ATOM 5219 C CA . GLN A 1 695 ? -27.362 -34.103 33.077 1.00 90.75 695 GLN A CA 1
ATOM 5220 C C . GLN A 1 695 ? -27.785 -32.825 32.337 1.00 90.75 695 GLN A C 1
ATOM 5222 O O . GLN A 1 695 ? -28.965 -32.589 32.091 1.00 90.75 695 GLN A O 1
ATOM 5227 N N . LEU A 1 696 ? -26.817 -31.979 31.978 1.00 92.94 696 LEU A N 1
ATOM 5228 C CA . LEU A 1 696 ? -27.074 -30.761 31.208 1.00 92.94 696 LEU A CA 1
ATOM 5229 C C . LEU A 1 696 ? -27.428 -31.085 29.753 1.00 92.94 696 LEU A C 1
ATOM 5231 O O . LEU A 1 696 ? -28.392 -30.551 29.207 1.00 92.94 696 LEU A O 1
ATOM 5235 N N . LEU A 1 697 ? -26.652 -31.975 29.135 1.00 93.38 697 LEU A N 1
ATOM 5236 C CA . LEU A 1 697 ? -26.750 -32.321 27.721 1.00 93.38 697 LEU A CA 1
ATOM 5237 C C . LEU A 1 697 ? -27.858 -33.350 27.425 1.00 93.38 697 LEU A C 1
ATOM 5239 O O . LEU A 1 697 ? -28.330 -33.396 26.293 1.00 93.38 697 LEU A O 1
ATOM 5243 N N . SER A 1 698 ? -28.316 -34.127 28.417 1.00 90.62 698 SER A N 1
ATOM 5244 C CA . SER A 1 698 ? -29.497 -35.005 28.311 1.00 90.62 698 SER A CA 1
ATOM 5245 C C . SER A 1 698 ? -30.828 -34.254 28.419 1.00 90.62 698 SER A C 1
ATOM 5247 O O . SER A 1 698 ? -31.880 -34.823 28.136 1.00 90.62 698 SER A O 1
ATOM 5249 N N . GLY A 1 699 ? -30.798 -32.980 28.827 1.00 89.50 699 GLY A N 1
ATOM 5250 C CA . GLY A 1 699 ? -31.997 -32.171 29.042 1.00 89.50 699 GLY A CA 1
ATOM 5251 C C . GLY A 1 699 ? -32.677 -32.387 30.398 1.00 89.50 699 GLY A C 1
ATOM 5252 O O . GLY A 1 699 ? -33.775 -31.875 30.597 1.00 89.50 699 GLY A O 1
ATOM 5253 N N . GLU A 1 700 ? -32.049 -33.098 31.345 1.00 91.88 700 GLU A N 1
ATOM 5254 C CA . GLU A 1 700 ? -32.569 -33.231 32.720 1.00 91.88 700 GLU A CA 1
ATOM 5255 C C . GLU A 1 700 ? -32.645 -31.882 33.445 1.00 91.88 700 GLU A C 1
ATOM 5257 O O . GLU A 1 700 ? -33.526 -31.660 34.276 1.00 91.88 700 GLU A O 1
ATOM 5262 N N . ILE A 1 701 ? -31.710 -30.981 33.136 1.00 92.25 701 ILE A N 1
ATOM 5263 C CA . ILE A 1 701 ? -31.637 -29.641 33.715 1.00 92.25 701 ILE A CA 1
ATOM 5264 C C . ILE A 1 701 ? -31.991 -28.612 32.635 1.00 92.25 701 ILE A C 1
ATOM 5266 O O . ILE A 1 701 ? -31.383 -28.632 31.560 1.00 92.25 701 ILE A O 1
ATOM 5270 N N . PRO A 1 702 ? -32.936 -27.690 32.896 1.00 89.56 702 PRO A N 1
ATOM 5271 C CA . PRO A 1 702 ? -33.282 -26.658 31.932 1.00 89.56 702 PRO A CA 1
ATOM 5272 C C . PRO A 1 702 ? -32.135 -25.647 31.755 1.00 89.56 702 PRO A C 1
ATOM 5274 O O . PRO A 1 702 ? -31.368 -25.406 32.696 1.00 89.56 702 PRO A O 1
ATOM 5277 N N . PRO A 1 703 ? -32.017 -25.011 30.576 1.00 90.69 703 PRO A N 1
ATOM 5278 C CA . PRO A 1 703 ? -31.013 -23.981 30.358 1.00 90.69 703 PRO A CA 1
ATOM 5279 C C . PRO A 1 703 ? -31.185 -22.777 31.299 1.00 90.69 703 PRO A C 1
ATOM 5281 O O . PRO A 1 703 ? -32.315 -22.394 31.613 1.00 90.69 703 PRO A O 1
ATOM 5284 N N . PRO A 1 704 ? -30.082 -22.141 31.726 1.00 88.25 704 PRO A N 1
ATOM 5285 C CA . PRO A 1 704 ? -30.133 -20.953 32.565 1.00 88.25 704 PRO A CA 1
ATOM 5286 C C . PRO A 1 704 ? -30.476 -19.712 31.719 1.00 88.25 704 PRO A C 1
ATOM 5288 O O . PRO A 1 704 ? -30.292 -19.711 30.499 1.00 88.25 704 PRO A O 1
ATOM 5291 N N . LEU A 1 705 ? -30.936 -18.627 32.354 1.00 84.06 705 LEU A N 1
ATOM 5292 C CA . LEU A 1 705 ? -31.297 -17.380 31.655 1.00 84.06 705 LEU A CA 1
ATOM 5293 C C . LEU A 1 705 ? -30.119 -16.804 30.856 1.00 84.06 705 LEU A C 1
ATOM 5295 O O . LEU A 1 705 ? -30.296 -16.241 29.777 1.00 84.06 705 LEU A O 1
ATOM 5299 N N . GLU A 1 706 ? -28.905 -17.000 31.352 1.00 84.50 706 GLU A N 1
ATOM 5300 C CA . GLU A 1 706 ? -27.651 -16.576 30.744 1.00 84.50 706 GLU A CA 1
ATOM 5301 C C . GLU A 1 706 ? -27.384 -17.256 29.387 1.00 84.50 706 GLU A C 1
ATOM 5303 O O . GLU A 1 706 ? -26.665 -16.699 28.557 1.00 84.50 706 GLU A O 1
ATOM 5308 N N . ALA A 1 707 ? -27.993 -18.419 29.121 1.00 87.81 707 ALA A N 1
ATOM 5309 C CA . ALA A 1 707 ? -27.882 -19.135 27.848 1.00 87.81 707 ALA A CA 1
ATOM 5310 C C . ALA A 1 707 ? -28.857 -18.630 26.768 1.00 87.81 707 ALA A C 1
ATOM 5312 O O . ALA A 1 707 ? -28.754 -19.050 25.614 1.00 87.81 707 ALA A O 1
ATOM 5313 N N . THR A 1 708 ? -29.778 -17.720 27.107 1.00 87.94 708 THR A N 1
ATOM 5314 C CA . THR A 1 708 ? -30.832 -17.240 26.195 1.00 87.94 708 THR A CA 1
ATOM 5315 C C . THR A 1 708 ? -30.300 -16.746 24.841 1.00 87.94 708 THR A C 1
ATOM 5317 O O . THR A 1 708 ? -30.836 -17.192 23.827 1.00 87.94 708 THR A O 1
ATOM 5320 N N . PRO A 1 709 ? -29.241 -15.909 24.761 1.00 84.19 709 PRO A N 1
ATOM 5321 C CA . PRO A 1 709 ? -28.738 -15.429 23.469 1.00 84.19 709 PRO A CA 1
ATOM 5322 C C . PRO A 1 709 ? -28.247 -16.562 22.557 1.00 84.19 709 PRO A C 1
ATOM 5324 O O . PRO A 1 709 ? -28.551 -16.588 21.366 1.00 84.19 709 PRO A O 1
ATOM 5327 N N . LEU A 1 710 ? -27.547 -17.545 23.135 1.00 89.69 710 LEU A N 1
ATOM 5328 C CA . LEU A 1 710 ? -27.054 -18.711 22.404 1.00 89.69 710 LEU A CA 1
ATOM 5329 C C . LEU A 1 710 ? -28.214 -19.587 21.909 1.00 89.69 710 LEU A C 1
ATOM 5331 O O . LEU A 1 710 ? -28.208 -20.026 20.763 1.00 89.69 710 LEU A O 1
ATOM 5335 N N . LEU A 1 711 ? -29.229 -19.818 22.745 1.00 89.81 711 LEU A N 1
ATOM 5336 C CA . LEU A 1 711 ? -30.395 -20.622 22.368 1.00 89.81 711 LEU A CA 1
ATOM 5337 C C . LEU A 1 711 ? -31.240 -19.959 21.280 1.00 89.81 711 LEU A C 1
ATOM 5339 O O . LEU A 1 711 ? -31.679 -20.645 20.362 1.00 89.81 711 LEU A O 1
ATOM 5343 N N . GLN A 1 712 ? -31.428 -18.639 21.340 1.00 87.81 712 GLN A N 1
ATOM 5344 C CA . GLN A 1 712 ? -32.118 -17.886 20.288 1.00 87.81 712 GLN A CA 1
ATOM 5345 C C . GLN A 1 712 ? -31.399 -18.027 18.942 1.00 87.81 712 GLN A C 1
ATOM 5347 O O . GLN A 1 712 ? -32.039 -18.260 17.917 1.00 87.81 712 GLN A O 1
ATOM 5352 N N . LEU A 1 713 ? -30.065 -17.966 18.945 1.00 85.88 713 LEU A N 1
ATOM 5353 C CA . LEU A 1 713 ? -29.264 -18.178 17.742 1.00 85.88 713 LEU A CA 1
ATOM 5354 C C . LEU A 1 713 ? -29.406 -19.610 17.199 1.00 85.88 713 LEU A C 1
ATOM 5356 O O . LEU A 1 713 ? -29.569 -19.807 15.995 1.00 85.88 713 LEU A O 1
ATOM 5360 N N . LEU A 1 714 ? -29.411 -20.610 18.082 1.00 87.62 714 LEU A N 1
ATOM 5361 C CA . LEU A 1 714 ? -29.597 -22.026 17.737 1.00 87.62 714 LEU A CA 1
ATOM 5362 C C . LEU A 1 714 ? -31.023 -22.381 17.282 1.00 87.62 714 LEU A C 1
ATOM 5364 O O . LEU A 1 714 ? -31.240 -23.451 16.712 1.00 87.62 714 LEU A O 1
ATOM 5368 N N . GLN A 1 715 ? -31.988 -21.493 17.526 1.00 85.50 715 GLN A N 1
ATOM 5369 C CA . GLN A 1 715 ? -33.362 -21.576 17.028 1.00 85.50 715 GLN A CA 1
ATOM 5370 C C . GLN A 1 715 ? -33.554 -20.856 15.686 1.00 85.50 715 GLN A C 1
ATOM 5372 O O . GLN A 1 715 ? -34.638 -20.944 15.108 1.00 85.50 715 GLN A O 1
ATOM 5377 N N . SER A 1 716 ? -32.535 -20.164 15.170 1.00 81.00 716 SER A N 1
ATOM 5378 C CA . SER A 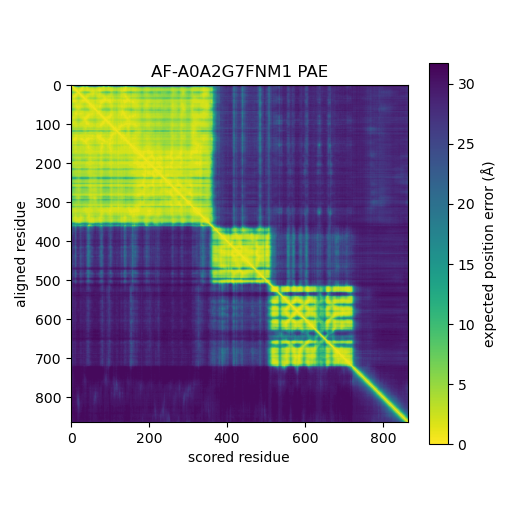1 716 ? -32.600 -19.494 13.868 1.00 81.00 716 SER A CA 1
ATOM 5379 C C . SER A 1 716 ? -32.741 -20.487 12.707 1.00 81.00 716 SER A C 1
ATOM 5381 O O . SER A 1 716 ? -32.459 -21.683 12.833 1.00 81.00 716 SER A O 1
ATOM 5383 N N . SER A 1 717 ? -33.136 -19.984 11.533 1.00 75.06 717 SER A N 1
ATOM 5384 C CA . SER A 1 717 ? -33.310 -20.797 10.323 1.00 75.06 717 SER A CA 1
ATOM 5385 C C . SER A 1 717 ? -32.057 -21.579 9.918 1.00 75.06 717 SER A C 1
ATOM 5387 O O . SER A 1 717 ? -32.193 -22.616 9.284 1.00 75.06 717 SER A O 1
ATOM 5389 N N . ALA A 1 718 ? -30.860 -21.138 10.326 1.00 71.69 718 ALA A N 1
ATOM 5390 C CA . ALA A 1 718 ? -29.596 -21.824 10.043 1.00 71.69 718 ALA A CA 1
ATOM 5391 C C . ALA A 1 718 ? -29.500 -23.238 10.656 1.00 71.69 718 ALA A C 1
ATOM 5393 O O . ALA A 1 718 ? -28.686 -24.048 10.217 1.00 71.69 718 ALA A O 1
ATOM 5394 N N . PHE A 1 719 ? -30.329 -23.544 11.661 1.00 77.44 719 PHE A N 1
ATOM 5395 C CA . PHE A 1 719 ? -30.356 -24.835 12.354 1.00 77.44 719 PHE A CA 1
ATOM 5396 C C . PHE A 1 719 ? -31.665 -25.616 12.149 1.00 77.44 719 PHE A C 1
ATOM 5398 O O . PHE A 1 719 ? -31.795 -26.727 12.673 1.00 77.44 719 PHE A O 1
ATOM 5405 N N . GLN A 1 720 ? -32.639 -25.076 11.411 1.00 72.69 720 GLN A N 1
ATOM 5406 C CA . GLN A 1 720 ? -33.951 -25.703 11.212 1.00 72.69 720 GLN A CA 1
ATOM 5407 C C . GLN A 1 720 ? -33.997 -26.534 9.919 1.00 72.69 720 GLN A C 1
ATOM 5409 O O . GLN A 1 720 ? -33.499 -26.116 8.878 1.00 72.69 720 GLN A O 1
ATOM 5414 N N . GLN A 1 721 ? -34.635 -27.710 9.951 1.00 56.72 721 GLN A N 1
ATOM 5415 C CA . GLN A 1 721 ? -34.908 -28.483 8.733 1.00 56.72 721 GLN A CA 1
ATOM 5416 C C . GLN A 1 721 ? -35.989 -27.776 7.898 1.00 56.72 721 GLN A C 1
ATOM 5418 O O . GLN A 1 721 ? -37.145 -27.699 8.312 1.00 56.72 721 GLN A O 1
ATOM 5423 N N . ARG A 1 722 ? -35.654 -27.300 6.691 1.00 47.50 722 ARG A N 1
ATOM 5424 C CA . ARG A 1 722 ? -36.675 -26.947 5.692 1.00 47.50 722 ARG A CA 1
ATOM 5425 C C . ARG A 1 722 ? -37.349 -28.227 5.196 1.00 47.50 722 ARG A C 1
ATOM 5427 O O . ARG A 1 722 ? -36.796 -28.929 4.356 1.00 47.50 722 ARG A O 1
ATOM 5434 N N . GLY A 1 723 ? -38.545 -28.499 5.714 1.00 44.06 723 GLY A N 1
ATOM 5435 C CA . GLY A 1 723 ? -39.427 -29.557 5.221 1.00 44.06 723 GLY A CA 1
ATOM 5436 C C . GLY A 1 723 ? -39.776 -30.621 6.256 1.00 44.06 723 GLY A C 1
ATOM 5437 O O . GLY A 1 723 ? -39.431 -31.783 6.083 1.00 44.06 723 GLY A O 1
ATOM 5438 N N . ALA A 1 724 ? -40.534 -30.240 7.280 1.00 31.36 724 ALA A N 1
ATOM 5439 C CA . ALA A 1 724 ? -41.497 -31.135 7.906 1.00 31.36 724 ALA A CA 1
ATOM 5440 C C . ALA A 1 724 ? -42.817 -30.367 8.001 1.00 31.36 724 ALA A C 1
ATOM 5442 O O . ALA A 1 724 ? -42.888 -29.306 8.619 1.00 31.36 724 ALA A O 1
ATOM 5443 N N . ILE A 1 725 ? -43.839 -30.870 7.313 1.00 32.97 725 ILE A N 1
ATOM 5444 C CA . ILE A 1 725 ? -45.225 -30.426 7.475 1.00 32.97 725 ILE A CA 1
ATOM 5445 C C . ILE A 1 725 ? -45.535 -30.520 8.978 1.00 32.97 725 ILE A C 1
ATOM 5447 O O . ILE A 1 725 ? -45.265 -31.577 9.556 1.00 32.97 725 ILE A O 1
ATOM 5451 N N . PRO A 1 726 ? -46.046 -29.465 9.640 1.00 32.53 726 PRO A N 1
ATOM 5452 C CA . PRO A 1 726 ? -46.383 -29.564 11.050 1.00 32.53 726 PRO A CA 1
ATOM 5453 C C . PRO A 1 726 ? -47.447 -30.649 11.218 1.00 32.53 726 PRO A C 1
ATOM 5455 O O . PRO A 1 726 ? -48.550 -30.550 10.679 1.00 32.53 726 PRO A O 1
ATOM 5458 N N . HIS A 1 727 ? -47.086 -31.711 11.939 1.00 31.14 727 HIS A N 1
ATOM 5459 C CA . HIS A 1 727 ? -48.047 -32.692 12.405 1.00 31.14 727 HIS A CA 1
ATOM 5460 C C . HIS A 1 727 ? -49.073 -31.969 13.277 1.00 31.14 727 HIS A C 1
ATOM 5462 O O . HIS A 1 727 ? -48.736 -31.306 14.255 1.00 31.14 727 HIS A O 1
ATOM 5468 N N . SER A 1 728 ? -50.318 -32.095 12.833 1.00 31.83 728 SER A N 1
ATOM 5469 C CA . SER A 1 728 ? -51.556 -31.672 13.468 1.00 31.83 728 SER A CA 1
ATOM 5470 C C . SER A 1 728 ? -51.540 -31.814 14.989 1.00 31.83 728 SER A C 1
ATOM 5472 O O . SER A 1 728 ? -51.201 -32.878 15.514 1.00 31.83 728 SER A O 1
ATOM 5474 N N . GLU A 1 729 ? -52.011 -30.769 15.668 1.00 31.28 729 GLU A N 1
ATOM 5475 C CA . GLU A 1 729 ? -52.475 -30.844 17.051 1.00 31.28 729 GLU A CA 1
ATOM 5476 C C . GLU A 1 729 ? -53.421 -32.044 17.252 1.00 31.28 729 GLU A C 1
ATOM 5478 O O . GLU A 1 729 ? -54.275 -32.310 16.396 1.00 31.28 729 GLU A O 1
ATOM 5483 N N . PRO A 1 730 ? -53.334 -32.765 18.382 1.00 29.59 730 PRO A N 1
ATOM 5484 C CA . PRO A 1 730 ? -54.299 -33.801 18.699 1.00 29.59 730 PRO A CA 1
ATOM 5485 C C . PRO A 1 730 ? -55.598 -33.148 19.187 1.00 29.59 730 PRO A C 1
ATOM 5487 O O . PRO A 1 730 ? -55.688 -32.678 20.319 1.00 29.59 730 PRO A O 1
ATOM 5490 N N . THR A 1 731 ? -56.635 -33.148 18.351 1.00 29.70 731 THR A N 1
ATOM 5491 C CA . THR A 1 731 ? -58.008 -32.874 18.796 1.00 29.70 731 THR A CA 1
ATOM 5492 C C . THR A 1 731 ? -58.773 -34.174 19.030 1.00 29.70 731 THR A C 1
ATOM 5494 O O . THR A 1 731 ? -58.836 -35.046 18.167 1.00 29.70 731 THR A O 1
ATOM 5497 N N . THR A 1 732 ? -59.341 -34.302 20.234 1.00 27.89 732 THR A N 1
ATOM 5498 C CA . THR A 1 732 ? -60.713 -34.748 20.596 1.00 27.89 732 THR A CA 1
ATOM 5499 C C . THR A 1 732 ? -60.705 -35.137 22.087 1.00 27.89 732 THR A C 1
ATOM 5501 O O . THR A 1 732 ? -59.800 -35.817 22.553 1.00 27.89 732 THR A O 1
ATOM 5504 N N . ARG A 1 733 ? -61.644 -34.707 22.939 1.00 25.45 733 ARG A N 1
ATOM 5505 C CA . ARG A 1 733 ? -63.101 -34.855 22.815 1.00 25.45 733 ARG A CA 1
ATOM 5506 C C . ARG A 1 733 ? -63.868 -33.733 23.531 1.00 25.45 733 ARG A C 1
ATOM 5508 O O . ARG A 1 733 ? -63.683 -33.528 24.725 1.00 25.45 733 ARG A O 1
ATOM 5515 N N . SER A 1 734 ? -64.847 -33.156 22.844 1.00 27.73 734 SER A N 1
ATOM 5516 C CA . SER A 1 734 ? -66.155 -32.850 23.431 1.00 27.73 734 SER A CA 1
ATOM 5517 C C . SER A 1 734 ? -67.212 -33.127 22.363 1.00 27.73 734 SER A C 1
ATOM 5519 O O . SER A 1 734 ? -66.993 -32.820 21.197 1.00 27.73 734 SER A O 1
ATOM 5521 N N . LEU A 1 735 ? -68.291 -33.791 22.768 1.00 31.50 735 LEU A N 1
ATOM 5522 C CA . LEU A 1 735 ? -69.378 -34.298 21.927 1.00 31.50 735 LEU A CA 1
ATOM 5523 C C . LEU A 1 735 ? -70.282 -33.158 21.414 1.00 31.50 735 LEU A C 1
ATOM 5525 O O . LEU A 1 735 ? -70.545 -32.211 22.155 1.00 31.50 735 LEU A O 1
ATOM 5529 N N . ASP A 1 736 ? -70.755 -33.292 20.169 1.00 32.34 736 ASP A N 1
ATOM 5530 C CA . ASP A 1 736 ? -71.678 -32.385 19.454 1.00 32.34 736 ASP A CA 1
ATOM 5531 C C . ASP A 1 736 ? -73.090 -32.309 20.097 1.00 32.34 736 ASP A C 1
ATOM 5533 O O . ASP A 1 736 ? -73.412 -33.139 20.955 1.00 32.34 736 ASP A O 1
ATOM 5537 N N . PRO A 1 737 ? -73.981 -31.372 19.677 1.00 37.66 737 PRO A N 1
ATOM 5538 C CA . PRO A 1 737 ? -74.794 -31.634 18.470 1.00 37.66 737 PRO A CA 1
ATOM 5539 C C . PRO A 1 737 ? -75.138 -30.421 17.554 1.00 37.66 737 PRO A C 1
ATOM 5541 O O . PRO A 1 737 ? -75.598 -29.385 18.022 1.00 37.66 737 PRO A O 1
ATOM 5544 N N . VAL A 1 738 ? -74.941 -30.623 16.235 1.00 30.75 738 VAL A N 1
ATOM 5545 C CA . VAL A 1 738 ? -75.827 -30.477 15.030 1.00 30.75 738 VAL A CA 1
ATOM 5546 C C . VAL A 1 738 ? -76.974 -29.404 14.975 1.00 30.75 738 VAL A C 1
ATOM 5548 O O . VAL A 1 738 ? -77.559 -29.062 15.993 1.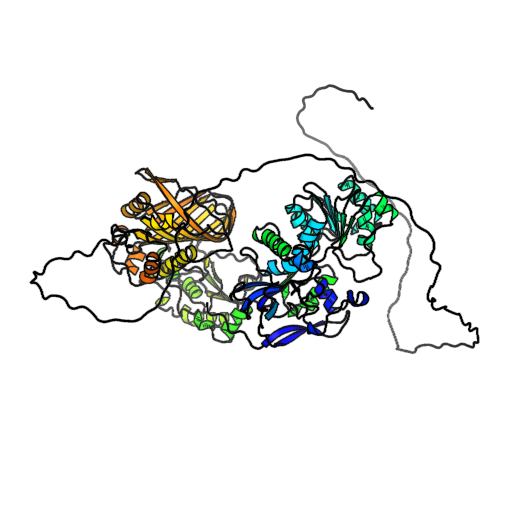00 30.75 738 VAL A O 1
ATOM 5551 N N . PRO A 1 739 ? -77.507 -29.020 13.783 1.00 51.03 739 PRO A N 1
ATOM 5552 C CA . PRO A 1 739 ? -77.080 -27.958 12.854 1.00 51.03 739 PRO A CA 1
ATOM 5553 C C . PRO A 1 739 ? -78.178 -26.880 12.602 1.00 51.03 739 PRO A C 1
ATOM 5555 O O . PRO A 1 739 ? -79.343 -27.052 12.964 1.00 51.03 739 PRO A O 1
ATOM 5558 N N . ARG A 1 740 ? -77.877 -25.809 11.847 1.00 29.83 740 ARG A N 1
ATOM 5559 C CA . ARG A 1 740 ? -78.903 -25.113 11.037 1.00 29.83 740 ARG A CA 1
ATOM 5560 C C . ARG A 1 740 ? -78.312 -24.537 9.744 1.00 29.83 740 ARG A C 1
ATOM 5562 O O . ARG A 1 740 ? -77.167 -24.107 9.731 1.00 29.83 740 ARG A O 1
ATOM 5569 N N . GLY A 1 741 ? -79.098 -24.669 8.674 1.00 28.94 741 GLY A N 1
ATOM 5570 C CA . GLY A 1 741 ? -78.726 -24.565 7.260 1.00 28.94 741 GLY A CA 1
ATOM 5571 C C . GLY A 1 741 ? -78.535 -23.149 6.684 1.00 28.94 741 GLY A C 1
ATOM 5572 O O . GLY A 1 741 ? -78.333 -22.205 7.440 1.00 28.94 741 GLY A O 1
ATOM 5573 N N . PRO A 1 742 ? -78.542 -23.029 5.341 1.00 48.84 742 PRO A N 1
ATOM 5574 C CA . PRO A 1 742 ? -77.720 -22.084 4.585 1.00 48.84 742 PRO A CA 1
ATOM 5575 C C . PRO A 1 742 ? -78.458 -20.800 4.200 1.00 48.84 742 PRO A C 1
ATOM 5577 O O . PRO A 1 742 ? -79.666 -20.841 4.000 1.00 48.84 742 PRO A O 1
ATOM 5580 N N . GLU A 1 743 ? -77.719 -19.715 3.952 1.00 28.17 743 GLU A N 1
ATOM 5581 C CA . GLU A 1 743 ? -78.204 -18.603 3.124 1.00 28.17 743 GLU A CA 1
ATOM 5582 C C . GLU A 1 743 ? -77.048 -17.903 2.372 1.00 28.17 743 GLU A C 1
ATOM 5584 O O . GLU A 1 743 ? -76.096 -17.383 2.950 1.00 28.17 743 GLU A O 1
ATOM 5589 N N . LEU A 1 744 ? -77.156 -17.952 1.045 1.00 28.11 744 LEU A N 1
ATOM 5590 C CA . LEU A 1 744 ? -76.560 -17.103 -0.001 1.00 28.11 744 LEU A CA 1
ATOM 5591 C C . LEU A 1 744 ? -77.749 -16.318 -0.615 1.00 28.11 744 LEU A C 1
ATOM 5593 O O . LEU A 1 744 ? -78.886 -16.743 -0.397 1.00 28.11 744 LEU A O 1
ATOM 5597 N N . PRO A 1 745 ? -77.581 -15.378 -1.569 1.00 56.19 745 PRO A N 1
ATOM 5598 C CA . PRO A 1 745 ? -76.504 -14.416 -1.873 1.00 56.19 745 PRO A CA 1
ATOM 5599 C C . PRO A 1 745 ? -77.068 -13.004 -2.202 1.00 56.19 745 PRO A C 1
ATOM 5601 O O . PRO A 1 745 ? -78.270 -12.864 -2.365 1.00 56.19 745 PRO A O 1
ATOM 5604 N N . THR A 1 746 ? -76.216 -12.002 -2.478 1.00 28.22 746 THR A N 1
ATOM 5605 C CA . THR A 1 746 ? -76.453 -10.993 -3.551 1.00 28.22 746 THR A CA 1
ATOM 5606 C C . THR A 1 746 ? -75.152 -10.257 -3.928 1.00 28.22 746 THR A C 1
ATOM 5608 O O . THR A 1 746 ? -74.574 -9.579 -3.082 1.00 28.22 746 THR A O 1
ATOM 5611 N N . GLY A 1 747 ? -74.705 -10.385 -5.191 1.00 26.36 747 GLY A N 1
ATOM 5612 C CA . GLY A 1 747 ? -73.791 -9.440 -5.885 1.00 26.36 747 GLY A CA 1
ATOM 5613 C C . GLY A 1 747 ? -74.586 -8.279 -6.523 1.00 26.36 747 GLY A C 1
ATOM 5614 O O . GLY A 1 747 ? -75.669 -8.007 -5.999 1.00 26.36 747 GLY A O 1
ATOM 5615 N N . PRO A 1 748 ? -74.197 -7.662 -7.672 1.00 51.03 748 PRO A N 1
ATOM 5616 C CA . PRO A 1 748 ? -72.977 -7.742 -8.518 1.00 51.03 748 PRO A CA 1
ATOM 5617 C C . PRO A 1 748 ? -72.349 -6.319 -8.755 1.00 51.03 748 PRO A C 1
ATOM 5619 O O . PRO A 1 748 ? -72.770 -5.375 -8.101 1.00 51.03 748 PRO A O 1
ATOM 5622 N N . GLU A 1 749 ? -71.267 -6.041 -9.506 1.00 30.95 749 GLU A N 1
ATOM 5623 C CA . GLU A 1 749 ? -71.010 -6.128 -10.967 1.00 30.95 749 GLU A CA 1
ATOM 5624 C C . GLU A 1 749 ? -69.510 -5.799 -11.251 1.00 30.95 749 GLU A C 1
ATOM 5626 O O . GLU A 1 749 ? -68.962 -4.906 -10.613 1.00 30.95 749 GLU A O 1
ATOM 5631 N N . ASN A 1 750 ? -68.760 -6.623 -12.013 1.00 32.50 750 ASN A N 1
ATOM 5632 C CA . ASN A 1 750 ? -68.474 -6.572 -13.478 1.00 32.50 750 ASN A CA 1
ATOM 5633 C C . ASN A 1 750 ? -67.251 -5.652 -13.797 1.00 32.50 750 ASN A C 1
ATOM 5635 O O . ASN A 1 750 ? -67.241 -4.510 -13.368 1.00 32.50 750 ASN A O 1
ATOM 5639 N N . GLN A 1 751 ? -66.150 -6.025 -14.477 1.00 29.16 751 GLN A N 1
ATOM 5640 C CA . GLN A 1 751 ? -65.959 -6.757 -15.744 1.00 29.16 751 GLN A CA 1
ATOM 5641 C C . GLN A 1 751 ? -64.521 -7.357 -15.870 1.00 29.16 751 GLN A C 1
ATOM 5643 O O . GLN A 1 751 ? -63.573 -6.880 -15.251 1.00 29.16 751 GLN A O 1
ATOM 5648 N N . SER A 1 752 ? -64.370 -8.380 -16.723 1.00 30.75 752 SER A N 1
ATOM 5649 C CA . SER A 1 752 ? -63.137 -9.015 -17.275 1.00 30.75 752 SER A CA 1
ATOM 5650 C C . SER A 1 752 ? -63.250 -8.998 -18.829 1.00 30.75 752 SER A C 1
ATOM 5652 O O . SER A 1 752 ? -64.320 -8.557 -19.264 1.00 30.75 752 SER A O 1
ATOM 5654 N N . PRO A 1 753 ? -62.301 -9.448 -19.706 1.00 42.09 753 PRO A N 1
ATOM 5655 C CA . PRO A 1 753 ? -61.368 -10.604 -19.593 1.00 42.09 753 PRO A CA 1
ATOM 5656 C C . PRO A 1 753 ? -59.966 -10.339 -20.259 1.00 42.09 753 PRO A C 1
ATOM 5658 O O . PRO A 1 753 ? -59.686 -9.201 -20.607 1.00 42.09 753 PRO A O 1
ATOM 5661 N N . ALA A 1 754 ? -58.983 -11.232 -20.480 1.00 30.02 754 ALA A N 1
ATOM 5662 C CA . ALA A 1 754 ? -58.913 -12.690 -20.595 1.00 30.02 754 ALA A CA 1
ATOM 5663 C C . ALA A 1 754 ? -57.464 -13.239 -20.414 1.00 30.02 754 ALA A C 1
ATOM 5665 O O . ALA A 1 754 ? -56.481 -12.567 -20.716 1.00 30.02 754 ALA A O 1
ATOM 5666 N N . GLU A 1 755 ? -57.436 -14.481 -19.922 1.00 29.84 755 GLU A N 1
ATOM 5667 C CA . GLU A 1 755 ? -56.532 -15.652 -19.990 1.00 29.84 755 GLU A CA 1
ATOM 5668 C C . GLU A 1 755 ? -55.079 -15.631 -20.531 1.00 29.84 755 GLU A C 1
ATOM 5670 O O . GLU A 1 755 ? -54.771 -15.210 -21.642 1.00 29.84 755 GLU A O 1
ATOM 5675 N N . LEU A 1 756 ? -54.227 -16.315 -19.748 1.00 30.48 756 LEU A N 1
ATOM 5676 C CA . LEU A 1 756 ? -52.935 -16.926 -20.085 1.00 30.48 756 LEU A CA 1
ATOM 5677 C C . LEU A 1 756 ? -53.077 -18.459 -20.070 1.00 30.48 756 LEU A C 1
ATOM 5679 O O . LEU A 1 756 ? -53.728 -19.008 -19.180 1.00 30.48 756 LEU A O 1
ATOM 5683 N N . SER A 1 757 ? -52.380 -19.149 -20.977 1.00 30.14 757 SER A N 1
ATOM 5684 C CA . SER A 1 757 ? -52.152 -20.602 -20.928 1.00 30.14 757 SER A CA 1
ATOM 5685 C C . SER A 1 757 ? -50.661 -20.945 -21.153 1.00 30.14 757 SER A C 1
ATOM 5687 O O . SER A 1 757 ? -49.921 -20.109 -21.674 1.00 30.14 757 SER A O 1
ATOM 5689 N N . PRO A 1 758 ? -50.195 -22.134 -20.719 1.00 35.66 758 PRO A N 1
ATOM 5690 C CA . PRO A 1 758 ? -48.837 -22.364 -20.211 1.00 35.66 758 PRO A CA 1
ATOM 5691 C C . PRO A 1 758 ? -47.855 -22.917 -21.258 1.00 35.66 758 PRO A C 1
ATOM 5693 O O . PRO A 1 758 ? -48.268 -23.570 -22.212 1.00 35.66 758 PRO A O 1
ATOM 5696 N N . ILE A 1 759 ? -46.546 -22.720 -21.042 1.00 31.47 759 ILE A N 1
ATOM 5697 C CA . ILE A 1 759 ? -45.483 -23.358 -21.839 1.00 31.47 759 ILE A CA 1
ATOM 5698 C C . ILE A 1 759 ? -44.610 -24.252 -20.950 1.00 31.47 759 ILE A C 1
ATOM 5700 O O . ILE A 1 759 ? -44.041 -23.812 -19.950 1.00 31.47 759 ILE A O 1
ATOM 5704 N N . GLU A 1 760 ? -44.541 -25.517 -21.367 1.00 27.36 760 GLU A N 1
ATOM 5705 C CA . GLU A 1 760 ? -43.702 -26.609 -20.879 1.00 27.36 760 GLU A CA 1
ATOM 5706 C C . GLU A 1 760 ? -42.199 -26.392 -21.107 1.00 27.36 760 GLU A C 1
ATOM 5708 O O . GLU A 1 760 ? -41.750 -25.759 -22.062 1.00 27.36 760 GLU A O 1
ATOM 5713 N N . VAL A 1 761 ? -41.420 -27.018 -20.226 1.00 31.14 761 VAL A N 1
ATOM 5714 C CA . VAL A 1 761 ? -39.958 -27.107 -20.236 1.00 31.14 761 VAL A CA 1
ATOM 5715 C C . VAL A 1 761 ? -39.517 -28.364 -20.987 1.00 31.14 761 VAL A C 1
ATOM 5717 O O . VAL A 1 761 ? -39.927 -29.455 -20.601 1.00 31.14 761 VAL A O 1
ATOM 5720 N N . GLN A 1 762 ? -38.583 -28.239 -21.941 1.00 27.59 762 GLN A N 1
ATOM 5721 C CA . GLN A 1 762 ? -37.632 -29.310 -22.291 1.00 27.59 762 GLN A CA 1
ATOM 5722 C C . GLN A 1 762 ? -36.241 -28.762 -22.691 1.00 27.59 762 GLN A C 1
ATOM 5724 O O . GLN A 1 762 ? -36.136 -27.617 -23.134 1.00 27.59 762 GLN A O 1
ATOM 5729 N N . PRO A 1 763 ? -35.156 -29.543 -22.483 1.00 35.84 763 PRO A N 1
ATOM 5730 C CA . PRO A 1 763 ? -33.784 -29.044 -22.372 1.00 35.84 763 PRO A CA 1
ATOM 5731 C C . PRO A 1 763 ? -33.008 -29.121 -23.697 1.00 35.84 763 PRO A C 1
ATOM 5733 O O . PRO A 1 763 ? -33.216 -30.033 -24.492 1.00 35.84 763 PRO A O 1
ATOM 5736 N N . SER A 1 764 ? -32.038 -28.221 -23.908 1.00 27.08 764 SER A N 1
ATOM 5737 C CA . SER A 1 764 ? -31.051 -28.376 -24.989 1.00 27.08 764 SER A CA 1
ATOM 5738 C C . SER A 1 764 ? -29.613 -28.228 -24.487 1.00 27.08 764 SER A C 1
ATOM 5740 O O . SER A 1 764 ? -29.193 -27.204 -23.951 1.00 27.08 764 SER A O 1
ATOM 5742 N N . THR A 1 765 ? -28.863 -29.310 -24.667 1.00 30.52 765 THR A N 1
ATOM 5743 C CA . THR A 1 765 ? -27.404 -29.414 -24.631 1.00 30.52 765 THR A CA 1
ATOM 5744 C C . THR A 1 765 ? -26.793 -28.673 -25.821 1.00 30.52 765 THR A C 1
ATOM 5746 O O . THR A 1 765 ? -27.225 -28.892 -26.953 1.00 30.52 765 THR A O 1
ATOM 5749 N N . ARG A 1 766 ? -25.752 -27.856 -25.609 1.00 28.41 766 ARG A N 1
ATOM 5750 C CA . ARG A 1 766 ? -24.912 -27.333 -26.701 1.00 28.41 766 ARG A CA 1
ATOM 5751 C C . ARG A 1 766 ? -23.516 -27.946 -26.665 1.00 28.41 766 ARG A C 1
ATOM 5753 O O . ARG A 1 766 ? -22.771 -27.778 -25.704 1.00 28.41 766 ARG A O 1
ATOM 5760 N N . HIS A 1 767 ? -23.205 -28.639 -27.756 1.00 26.80 767 HIS A N 1
ATOM 5761 C CA . HIS A 1 767 ? -21.870 -29.021 -28.195 1.00 26.80 767 HIS A CA 1
ATOM 5762 C C . HIS A 1 767 ? -21.100 -27.809 -28.743 1.00 26.80 767 HIS A C 1
ATOM 5764 O O . HIS A 1 767 ? -21.680 -26.934 -29.385 1.00 26.80 767 HIS A O 1
ATOM 5770 N N . PHE A 1 768 ? -19.784 -27.814 -28.528 1.00 29.02 768 PHE A N 1
ATOM 5771 C CA . PHE A 1 768 ? -18.805 -27.003 -29.256 1.00 29.02 768 PHE A CA 1
ATOM 5772 C C . PHE A 1 768 ? -18.495 -27.629 -30.624 1.00 29.02 768 PHE A C 1
ATOM 5774 O O . PHE A 1 768 ? -18.400 -28.856 -30.705 1.00 29.02 768 PHE A O 1
ATOM 5781 N N . PRO A 1 769 ? -18.212 -26.815 -31.655 1.00 29.70 769 PRO A N 1
ATOM 5782 C CA . PRO A 1 769 ? -17.356 -27.242 -32.754 1.00 29.70 769 PRO A CA 1
ATOM 5783 C C . PRO A 1 769 ? -16.096 -26.375 -32.902 1.00 29.70 769 PRO A C 1
ATOM 5785 O O . PRO A 1 769 ? -16.102 -25.166 -32.669 1.00 29.70 769 PRO A O 1
ATOM 5788 N N . ALA A 1 770 ? -15.026 -27.057 -33.304 1.00 28.09 770 ALA A N 1
ATOM 5789 C CA . ALA A 1 770 ? -13.703 -26.547 -33.628 1.00 28.09 770 ALA A CA 1
ATOM 5790 C C . ALA A 1 770 ? -13.571 -26.147 -35.115 1.00 28.09 770 ALA A C 1
ATOM 5792 O O . ALA A 1 770 ? -14.338 -26.621 -35.947 1.00 28.09 770 ALA A O 1
ATOM 5793 N N . GLU A 1 771 ? -12.564 -25.299 -35.366 1.00 34.03 771 GLU A N 1
ATOM 5794 C CA . GLU A 1 771 ? -11.723 -25.093 -36.567 1.00 34.03 771 GLU A CA 1
ATOM 5795 C C . GLU A 1 771 ? -12.321 -25.138 -37.987 1.00 34.03 771 GLU A C 1
ATOM 5797 O O . GLU A 1 771 ? -12.884 -26.137 -38.418 1.00 34.03 771 GLU A O 1
ATOM 5802 N N . LEU A 1 772 ? -12.004 -24.103 -38.783 1.00 27.89 772 LEU A N 1
ATOM 5803 C CA . LEU A 1 772 ? -11.821 -24.205 -40.237 1.00 27.89 772 LEU A CA 1
ATOM 5804 C C . LEU A 1 772 ? -10.866 -23.110 -40.754 1.00 27.89 772 LEU A C 1
ATOM 5806 O O . LEU A 1 772 ? -11.034 -21.923 -40.476 1.00 27.89 772 LEU A O 1
ATOM 5810 N N . HIS A 1 773 ? -9.863 -23.556 -41.511 1.00 30.53 773 HIS A N 1
ATOM 5811 C CA . HIS A 1 773 ? -8.934 -22.765 -42.317 1.00 30.53 773 HIS A CA 1
ATOM 5812 C C . HIS A 1 773 ? -9.641 -22.043 -43.478 1.00 30.53 773 HIS A C 1
ATOM 5814 O O . HIS A 1 773 ? -10.580 -22.579 -44.064 1.00 30.53 773 HIS A O 1
ATOM 5820 N N . GLY A 1 774 ? -9.110 -20.886 -43.881 1.00 25.25 774 GLY A N 1
ATOM 5821 C CA . GLY A 1 774 ? -9.459 -20.222 -45.138 1.00 25.25 774 GLY A CA 1
ATOM 5822 C C . GLY A 1 774 ? -8.508 -19.069 -45.452 1.00 25.25 774 GLY A C 1
ATOM 5823 O O . GLY A 1 774 ? -8.551 -18.030 -44.801 1.00 25.25 774 GLY A O 1
ATOM 5824 N N . GLU A 1 775 ? -7.631 -19.278 -46.432 1.00 30.09 775 GLU A N 1
ATOM 5825 C CA . GLU A 1 775 ? -6.811 -18.247 -47.069 1.00 30.09 775 GLU A CA 1
ATOM 5826 C C . GLU A 1 775 ? -7.687 -17.260 -47.855 1.00 30.09 775 GLU A C 1
ATOM 5828 O O . GLU A 1 775 ? -8.599 -17.674 -48.568 1.00 30.09 775 GLU A O 1
ATOM 5833 N N . SER A 1 776 ? -7.346 -15.969 -47.825 1.00 28.48 776 SER A N 1
ATOM 5834 C CA . SER A 1 776 ? -7.607 -15.074 -48.957 1.00 28.48 776 SER A CA 1
ATOM 5835 C C . SER A 1 776 ? -6.705 -13.842 -48.904 1.00 28.48 776 SER A C 1
ATOM 5837 O O . SER A 1 776 ? -6.803 -13.003 -48.009 1.00 28.48 776 SER A O 1
ATOM 5839 N N . SER A 1 777 ? -5.832 -13.759 -49.902 1.00 27.50 777 SER A N 1
ATOM 5840 C CA . SER A 1 777 ? -5.050 -12.601 -50.324 1.00 27.50 777 SER A CA 1
ATOM 5841 C C . SER A 1 777 ? -5.932 -11.395 -50.659 1.00 27.50 777 SER A C 1
ATOM 5843 O O . SER A 1 777 ? -6.904 -11.547 -51.401 1.00 27.50 777 SER A O 1
ATOM 5845 N N . VAL A 1 778 ? -5.534 -10.195 -50.229 1.00 28.19 778 VAL A N 1
ATOM 5846 C CA . VAL A 1 778 ? -6.062 -8.934 -50.772 1.00 28.19 778 VAL A CA 1
ATOM 5847 C C . VAL A 1 778 ? -4.903 -8.082 -51.283 1.00 28.19 778 VAL A C 1
ATOM 5849 O O . VAL A 1 778 ? -3.932 -7.809 -50.581 1.00 28.19 778 VAL A O 1
ATOM 5852 N N . SER A 1 779 ? -5.029 -7.735 -52.556 1.00 27.38 779 SER A N 1
ATOM 5853 C CA . SER A 1 779 ? -4.146 -6.964 -53.420 1.00 27.38 779 SER A CA 1
ATOM 5854 C C . SER A 1 779 ? -4.186 -5.461 -53.118 1.00 27.38 779 SER A C 1
ATOM 5856 O O . SER A 1 779 ? -5.233 -4.898 -52.805 1.00 27.38 779 SER A O 1
ATOM 5858 N N . LEU A 1 780 ? -3.034 -4.807 -53.281 1.00 30.83 780 LEU A N 1
ATOM 5859 C CA . LEU A 1 780 ? -2.884 -3.350 -53.355 1.00 30.83 780 LEU A CA 1
ATOM 5860 C C . LEU A 1 780 ? -3.507 -2.800 -54.650 1.00 30.83 780 LEU A C 1
ATOM 5862 O O . LEU A 1 780 ? -3.357 -3.438 -55.695 1.00 30.83 780 LEU A O 1
ATOM 5866 N N . PRO A 1 781 ? -4.044 -1.570 -54.641 1.00 31.66 781 PRO A N 1
ATOM 5867 C CA . PRO A 1 781 ? -4.063 -0.727 -55.825 1.00 31.66 781 PRO A CA 1
ATOM 5868 C C . PRO A 1 781 ? -3.028 0.399 -55.720 1.00 31.66 781 PRO A C 1
ATOM 5870 O O . PRO A 1 781 ? -2.903 1.075 -54.698 1.00 31.66 781 PRO A O 1
ATOM 5873 N N . ALA A 1 782 ? -2.303 0.587 -56.819 1.00 29.62 782 ALA A N 1
ATOM 5874 C CA . ALA A 1 782 ? -1.458 1.733 -57.098 1.00 29.62 782 ALA A CA 1
ATOM 5875 C C . ALA A 1 782 ? -2.191 2.744 -58.003 1.00 29.62 782 ALA A C 1
ATOM 5877 O O . ALA A 1 782 ? -3.097 2.376 -58.747 1.00 29.62 782 ALA A O 1
ATOM 5878 N N . GLU A 1 783 ? -1.670 3.971 -57.958 1.00 30.27 783 GLU A N 1
ATOM 5879 C CA . GLU A 1 783 ? -1.768 5.087 -58.912 1.00 30.27 783 GLU A CA 1
ATOM 5880 C C . GLU A 1 783 ? -2.854 6.173 -58.756 1.00 30.27 783 GLU A C 1
ATOM 5882 O O . GLU A 1 783 ? -4.038 5.947 -58.524 1.00 30.27 783 GLU A O 1
ATOM 5887 N N . LEU A 1 784 ? -2.319 7.396 -58.868 1.00 31.67 784 LEU A N 1
ATOM 5888 C CA . LEU A 1 784 ? -2.856 8.745 -58.680 1.00 31.67 784 LEU A CA 1
ATOM 5889 C C . LEU A 1 784 ? -3.712 9.220 -59.867 1.00 31.67 784 LEU A C 1
ATOM 5891 O O . LEU A 1 784 ? -3.554 8.728 -60.983 1.00 31.67 784 LEU A O 1
ATOM 5895 N N . PRO A 1 785 ? -4.431 10.341 -59.683 1.00 31.61 785 PRO A N 1
ATOM 5896 C CA . PRO A 1 785 ? -4.448 11.395 -60.690 1.00 31.61 785 PRO A CA 1
ATOM 5897 C C . PRO A 1 785 ? -3.844 12.707 -60.172 1.00 31.61 785 PRO A C 1
ATOM 5899 O O . PRO A 1 785 ? -3.938 13.068 -59.000 1.00 31.61 785 PRO A O 1
ATOM 5902 N N . SER A 1 786 ? -3.205 13.398 -61.106 1.00 30.91 786 SER A N 1
ATOM 5903 C CA . SER A 1 786 ? -2.437 14.630 -60.991 1.00 30.91 786 SER A CA 1
ATOM 5904 C C . SER A 1 786 ? -3.286 15.911 -61.042 1.00 30.91 786 SER A C 1
ATOM 5906 O O . SER A 1 786 ? -4.347 15.940 -61.655 1.00 30.91 786 SER A O 1
ATOM 5908 N N . GLU A 1 787 ? -2.692 16.978 -60.498 1.00 32.41 787 GLU A N 1
ATOM 5909 C CA . GLU A 1 787 ? -2.971 18.413 -60.690 1.00 32.41 787 GLU A CA 1
ATOM 5910 C C . GLU A 1 787 ? -4.191 19.040 -59.990 1.00 32.41 787 GLU A C 1
ATOM 5912 O O . GLU A 1 787 ? -5.313 19.066 -60.484 1.00 32.41 787 GLU A O 1
ATOM 5917 N N . THR A 1 788 ? -3.918 19.738 -58.882 1.00 26.84 788 THR A N 1
ATOM 5918 C CA . THR A 1 788 ? -4.520 21.052 -58.615 1.00 26.84 788 THR A CA 1
ATOM 5919 C C . THR A 1 788 ? -3.473 21.950 -57.952 1.00 26.84 788 THR A C 1
ATOM 5921 O O . THR A 1 788 ? -2.837 21.582 -56.966 1.00 26.84 788 THR A O 1
ATOM 5924 N N . ILE A 1 789 ? -3.260 23.110 -58.566 1.00 30.44 789 ILE A N 1
ATOM 5925 C CA . ILE A 1 789 ? -2.261 24.124 -58.229 1.00 30.44 789 ILE A CA 1
ATOM 5926 C C . ILE A 1 789 ? -2.756 24.993 -57.056 1.00 30.44 789 ILE A C 1
ATOM 5928 O O . ILE A 1 789 ? -3.821 25.592 -57.136 1.00 30.44 789 ILE A O 1
ATOM 5932 N N . ILE A 1 790 ? -1.940 25.022 -55.996 1.00 27.61 790 ILE A N 1
ATOM 5933 C CA . ILE A 1 790 ? -1.518 26.139 -55.120 1.00 27.61 790 ILE A CA 1
ATOM 5934 C C . ILE A 1 790 ? -2.573 27.170 -54.657 1.00 27.61 790 ILE A C 1
ATOM 5936 O O . ILE A 1 790 ? -3.041 27.998 -55.430 1.00 27.61 790 ILE A O 1
ATOM 5940 N N . ASN A 1 791 ? -2.754 27.245 -53.330 1.00 28.31 791 ASN A N 1
ATOM 5941 C CA . ASN A 1 791 ? -2.719 28.510 -52.580 1.00 28.31 791 ASN A CA 1
ATOM 5942 C C . ASN A 1 791 ? -2.247 28.252 -51.135 1.00 28.31 791 ASN A C 1
ATOM 5944 O O . ASN A 1 791 ? -2.937 27.605 -50.350 1.00 28.31 791 ASN A O 1
ATOM 5948 N N . ILE A 1 792 ? -1.046 28.738 -50.817 1.00 33.22 792 ILE A N 1
ATOM 5949 C CA . ILE A 1 792 ? -0.411 28.719 -49.491 1.00 33.22 792 ILE A CA 1
ATOM 5950 C C . ILE A 1 792 ? -0.652 30.099 -48.857 1.00 33.22 792 ILE A C 1
ATOM 5952 O O . ILE A 1 792 ? -0.360 31.089 -49.526 1.00 33.22 792 ILE A O 1
ATOM 5956 N N . PRO A 1 793 ? -1.157 30.216 -47.615 1.00 33.22 793 PRO A N 1
ATOM 5957 C CA . PRO A 1 793 ? -1.079 31.462 -46.857 1.00 33.22 793 PRO A CA 1
ATOM 5958 C C . PRO A 1 793 ? 0.299 31.608 -46.193 1.00 33.22 793 PRO A C 1
ATOM 5960 O O . PRO A 1 793 ? 0.816 30.656 -45.612 1.00 33.22 793 PRO A O 1
ATOM 5963 N N . ASP A 1 794 ? 0.854 32.813 -46.304 1.00 32.16 794 ASP A N 1
ATOM 5964 C CA . ASP A 1 794 ? 2.220 33.223 -45.966 1.00 32.16 794 ASP A CA 1
ATOM 5965 C C . ASP A 1 794 ? 2.700 32.918 -44.530 1.00 32.16 794 ASP A C 1
ATOM 5967 O O . ASP A 1 794 ? 1.982 33.103 -43.543 1.00 32.16 794 ASP A O 1
ATOM 5971 N N . GLU A 1 795 ? 3.981 32.543 -44.424 1.00 36.25 795 GLU A N 1
ATOM 5972 C CA . GLU A 1 795 ? 4.789 32.613 -43.200 1.00 36.25 795 GLU A CA 1
ATOM 5973 C C . GLU A 1 795 ? 5.068 34.077 -42.801 1.00 36.25 795 GLU A C 1
ATOM 5975 O O . GLU A 1 795 ? 5.326 34.918 -43.667 1.00 36.25 795 GLU A O 1
ATOM 5980 N N . PRO A 1 796 ? 5.139 34.411 -41.499 1.00 34.06 796 PRO A N 1
ATOM 5981 C CA . PRO A 1 796 ? 5.668 35.698 -41.074 1.00 34.06 796 PRO A CA 1
ATOM 5982 C C . PRO A 1 796 ? 7.201 35.721 -41.183 1.00 34.06 796 PRO A C 1
ATOM 5984 O O . PRO A 1 796 ? 7.928 35.111 -40.398 1.00 34.06 796 PRO A O 1
ATOM 5987 N N . THR A 1 797 ? 7.690 36.494 -42.151 1.00 30.59 797 THR A N 1
ATOM 5988 C CA . THR A 1 797 ? 9.090 36.897 -42.320 1.00 30.59 797 THR A CA 1
ATOM 5989 C C . THR A 1 797 ? 9.640 37.639 -41.100 1.00 30.59 797 THR A C 1
ATOM 5991 O O . THR A 1 797 ? 9.124 38.685 -40.706 1.00 30.59 797 THR A O 1
ATOM 5994 N N . VAL A 1 798 ? 10.764 37.149 -40.572 1.00 33.53 798 VAL A N 1
ATOM 5995 C CA . VAL A 1 798 ? 11.659 37.880 -39.667 1.00 33.53 798 VAL A CA 1
ATOM 5996 C C . VAL A 1 798 ? 12.627 38.718 -40.506 1.00 33.53 798 VAL A C 1
ATOM 5998 O O . VAL A 1 798 ? 13.438 38.174 -41.253 1.00 33.53 798 VAL A O 1
ATOM 6001 N N . THR A 1 799 ? 12.576 40.043 -40.365 1.00 30.00 799 THR A N 1
ATOM 6002 C CA . THR A 1 799 ? 13.601 40.966 -40.887 1.00 30.00 799 THR A CA 1
ATOM 6003 C C . THR A 1 799 ? 14.536 41.445 -39.769 1.00 30.00 799 THR A C 1
ATOM 6005 O O . THR A 1 799 ? 14.048 41.806 -38.696 1.00 30.00 799 THR A O 1
ATOM 6008 N N . PRO A 1 800 ? 15.862 41.505 -40.001 1.00 36.03 800 PRO A N 1
ATOM 6009 C CA . PRO A 1 800 ? 16.851 41.901 -39.003 1.00 36.03 800 PRO A CA 1
ATOM 6010 C C . PRO A 1 800 ? 17.100 43.416 -39.023 1.00 36.03 800 PRO A C 1
ATOM 6012 O O . PRO A 1 800 ? 17.148 44.027 -40.091 1.00 36.03 800 PRO A O 1
ATOM 6015 N N . VAL A 1 801 ? 17.345 44.023 -37.857 1.00 29.25 801 VAL A N 1
ATOM 6016 C CA . VAL A 1 801 ? 17.853 45.403 -37.767 1.00 29.25 801 VAL A CA 1
ATOM 6017 C C . VAL A 1 801 ? 19.086 45.456 -36.865 1.00 29.25 801 VAL A C 1
ATOM 6019 O O . VAL A 1 801 ? 19.056 45.075 -35.698 1.00 29.25 801 VAL A O 1
ATOM 6022 N N . ASN A 1 802 ? 20.175 45.930 -37.472 1.00 29.70 802 ASN A N 1
ATOM 6023 C CA . ASN A 1 802 ? 21.466 46.272 -36.883 1.00 29.70 802 ASN A CA 1
ATOM 6024 C C . ASN A 1 802 ? 21.369 47.407 -35.853 1.00 29.70 802 ASN A C 1
ATOM 6026 O O . ASN A 1 802 ? 20.676 48.393 -36.089 1.00 29.70 802 ASN A O 1
ATOM 6030 N N . ALA A 1 803 ? 22.232 47.369 -34.836 1.00 27.23 803 ALA A N 1
ATOM 6031 C CA . ALA A 1 803 ? 22.780 48.579 -34.225 1.00 27.23 803 ALA A CA 1
ATOM 6032 C C . ALA A 1 803 ? 24.232 48.333 -33.779 1.00 27.23 803 ALA A C 1
ATOM 6034 O O . ALA A 1 803 ? 24.509 47.422 -32.999 1.00 27.23 803 ALA A O 1
ATOM 6035 N N . LYS A 1 804 ? 25.160 49.143 -34.303 1.00 28.16 804 LYS A N 1
ATOM 6036 C CA . LYS A 1 804 ? 26.554 49.256 -33.857 1.00 28.16 804 LYS A CA 1
ATOM 6037 C C . LYS A 1 804 ? 26.740 50.547 -33.049 1.00 28.16 804 LYS A C 1
ATOM 6039 O O . LYS A 1 804 ? 26.236 51.581 -33.461 1.00 28.16 804 LYS A O 1
ATOM 6044 N N . GLU A 1 805 ? 27.526 50.400 -31.978 1.00 31.80 805 GLU A N 1
ATOM 6045 C CA . GLU A 1 805 ? 28.509 51.319 -31.361 1.00 31.80 805 GLU A CA 1
ATOM 6046 C C . GLU A 1 805 ? 28.107 52.736 -30.903 1.00 31.80 805 GLU A C 1
ATOM 6048 O O . GLU A 1 805 ? 27.771 53.586 -31.711 1.00 31.80 805 GLU A O 1
ATOM 6053 N N . GLU A 1 806 ? 28.336 53.031 -29.609 1.00 26.31 806 GLU A N 1
ATOM 6054 C CA . GLU A 1 806 ? 29.454 53.890 -29.153 1.00 26.31 806 GLU A CA 1
ATOM 6055 C C . GLU A 1 806 ? 29.701 53.796 -27.618 1.00 26.31 806 GLU A C 1
ATOM 6057 O O . GLU A 1 806 ? 28.794 53.565 -26.822 1.00 26.31 806 GLU A O 1
ATOM 6062 N N . ARG A 1 807 ? 30.978 53.915 -27.219 1.00 29.70 807 ARG A N 1
ATOM 6063 C CA . ARG A 1 807 ? 31.579 53.889 -25.851 1.00 29.70 807 ARG A CA 1
ATOM 6064 C C . ARG A 1 807 ? 31.584 55.317 -25.243 1.00 29.70 807 ARG A C 1
ATOM 6066 O O . ARG A 1 807 ? 31.544 56.235 -26.057 1.00 29.70 807 ARG A O 1
ATOM 6073 N N . PRO A 1 808 ? 31.767 55.577 -23.909 1.00 34.41 808 PRO A N 1
ATOM 6074 C CA . PRO A 1 808 ? 33.063 55.326 -23.227 1.00 34.41 808 PRO A CA 1
ATOM 6075 C C . PRO A 1 808 ? 33.126 55.157 -21.667 1.00 34.41 808 PRO A C 1
ATOM 6077 O O . PRO A 1 808 ? 32.299 55.645 -20.912 1.00 34.41 808 PRO A O 1
ATOM 6080 N N . GLN A 1 809 ? 34.246 54.543 -21.233 1.00 28.02 809 GLN A N 1
ATOM 6081 C CA . GLN A 1 809 ? 35.137 54.837 -20.071 1.00 28.02 809 GLN A CA 1
ATOM 6082 C C . GLN A 1 809 ? 34.790 54.538 -18.576 1.00 28.02 809 GLN A C 1
ATOM 6084 O O . GLN A 1 809 ? 34.095 55.275 -17.896 1.00 28.02 809 GLN A O 1
ATOM 6089 N N . THR A 1 810 ? 35.484 53.505 -18.054 1.00 29.67 810 THR A N 1
ATOM 6090 C CA . THR A 1 810 ? 36.359 53.413 -16.841 1.00 29.67 810 THR A CA 1
ATOM 6091 C C . THR A 1 810 ? 36.028 54.120 -15.506 1.00 29.67 810 THR A C 1
ATOM 6093 O O . THR A 1 810 ? 36.148 55.337 -15.429 1.00 29.67 810 THR A O 1
ATOM 6096 N N . ARG A 1 811 ? 35.919 53.346 -14.400 1.00 27.11 811 ARG A N 1
ATOM 6097 C CA . ARG A 1 811 ? 36.866 53.249 -13.239 1.00 27.11 811 ARG A CA 1
ATOM 6098 C C . ARG A 1 811 ? 36.218 52.582 -11.999 1.00 27.11 811 ARG A C 1
ATOM 6100 O O . ARG A 1 811 ? 35.114 52.930 -11.608 1.00 27.11 811 ARG A O 1
ATOM 6107 N N . THR A 1 812 ? 36.955 51.673 -11.355 1.00 32.66 812 THR A N 1
ATOM 6108 C CA . THR A 1 812 ? 36.751 51.109 -9.994 1.00 32.66 812 THR A CA 1
ATOM 6109 C C . THR A 1 812 ? 36.984 52.142 -8.876 1.00 32.66 812 THR A C 1
ATOM 6111 O O . THR A 1 812 ? 37.784 53.060 -9.088 1.00 32.66 812 THR A O 1
ATOM 6114 N N . PRO A 1 813 ? 36.368 51.983 -7.677 1.00 35.19 813 PRO A N 1
ATOM 6115 C CA . PRO A 1 813 ? 37.135 51.524 -6.496 1.00 35.19 813 PRO A CA 1
ATOM 6116 C C . PRO A 1 813 ? 36.374 50.688 -5.419 1.00 35.19 813 PRO A C 1
ATOM 6118 O O . PRO A 1 813 ? 35.211 50.927 -5.125 1.00 35.19 813 PRO A O 1
ATOM 6121 N N . THR A 1 814 ? 37.119 49.740 -4.827 1.00 28.45 814 THR A N 1
ATOM 6122 C CA . THR A 1 814 ? 37.311 49.369 -3.393 1.00 28.45 814 THR A CA 1
ATOM 6123 C C . THR A 1 814 ? 36.143 49.253 -2.377 1.00 28.45 814 THR A C 1
ATOM 6125 O O . THR A 1 814 ? 35.382 50.202 -2.212 1.00 28.45 814 THR A O 1
ATOM 6128 N N . PRO A 1 815 ? 36.119 48.195 -1.525 1.00 32.22 815 PRO A N 1
ATOM 6129 C CA . PRO A 1 815 ? 35.389 48.161 -0.251 1.00 32.22 815 PRO A CA 1
ATOM 6130 C C . PRO A 1 815 ? 36.285 48.463 0.979 1.00 32.22 815 PRO A C 1
ATOM 6132 O O . PRO A 1 815 ? 37.445 48.059 1.045 1.00 32.22 815 PRO A O 1
ATOM 6135 N N . ALA A 1 816 ? 35.723 49.138 1.983 1.00 29.27 816 ALA A N 1
ATOM 6136 C CA . ALA A 1 816 ? 36.267 49.372 3.332 1.00 29.27 816 ALA A CA 1
ATOM 6137 C C . ALA A 1 816 ? 35.293 48.739 4.350 1.00 29.27 816 ALA A C 1
ATOM 6139 O O . ALA A 1 816 ? 34.111 48.648 4.043 1.00 29.27 816 ALA A O 1
ATOM 6140 N N . ARG A 1 817 ? 35.603 48.329 5.584 1.00 27.83 817 ARG A N 1
ATOM 6141 C CA . ARG A 1 817 ? 36.804 48.119 6.415 1.00 27.83 817 ARG A CA 1
ATOM 6142 C C . ARG A 1 817 ? 36.247 47.502 7.713 1.00 27.83 817 ARG A C 1
ATOM 6144 O O . ARG A 1 817 ? 35.283 48.043 8.242 1.00 27.83 817 ARG A O 1
ATOM 6151 N N . VAL A 1 818 ? 36.860 46.448 8.255 1.00 28.64 818 VAL A N 1
ATOM 6152 C CA . VAL A 1 818 ? 36.730 46.069 9.677 1.00 28.64 818 VAL A CA 1
ATOM 6153 C C . VAL A 1 818 ? 38.136 45.722 10.188 1.00 28.64 818 VAL A C 1
ATOM 6155 O O . VAL A 1 818 ? 38.835 44.894 9.608 1.00 28.64 818 VAL A O 1
ATOM 6158 N N . GLU A 1 819 ? 38.580 46.460 11.205 1.00 28.25 819 GLU A N 1
ATOM 6159 C CA . GLU A 1 819 ? 39.817 46.300 11.996 1.00 28.25 819 GLU A CA 1
ATOM 6160 C C . GLU A 1 819 ? 39.690 45.090 12.956 1.00 28.25 819 GLU A C 1
ATOM 6162 O O . GLU A 1 819 ? 38.575 44.694 13.262 1.00 28.25 819 GLU A O 1
ATOM 6167 N N . SER A 1 820 ? 40.691 44.458 13.582 1.00 29.00 820 SER A N 1
ATOM 6168 C CA . SER A 1 820 ? 42.137 44.252 13.412 1.00 29.00 820 SER A CA 1
ATOM 6169 C C . SER A 1 820 ? 42.589 43.264 14.525 1.00 29.00 820 SER A C 1
ATOM 6171 O O . SER A 1 820 ? 42.389 43.599 15.683 1.00 29.00 820 SER A O 1
ATOM 6173 N N . LYS A 1 821 ? 43.152 42.088 14.155 1.00 28.39 821 LYS A N 1
ATOM 6174 C CA . LYS A 1 821 ? 44.350 41.320 14.657 1.00 28.39 821 LYS A CA 1
ATOM 6175 C C . LYS A 1 821 ? 44.768 41.273 16.168 1.00 28.39 821 LYS A C 1
ATOM 6177 O O . LYS A 1 821 ? 44.381 42.165 16.904 1.00 28.39 821 LYS A O 1
ATOM 6182 N N . PRO A 1 822 ? 45.737 40.405 16.611 1.00 48.97 822 PRO A N 1
ATOM 6183 C CA . PRO A 1 822 ? 46.367 39.193 16.003 1.00 48.97 822 PRO A CA 1
ATOM 6184 C C . PRO A 1 822 ? 46.766 38.019 16.969 1.00 48.97 822 PRO A C 1
ATOM 6186 O O . PRO A 1 822 ? 46.751 38.169 18.183 1.00 48.97 822 PRO A O 1
ATOM 6189 N N . HIS A 1 823 ? 47.240 36.899 16.375 1.00 30.27 823 HIS A N 1
ATOM 6190 C CA . HIS A 1 823 ? 48.395 36.001 16.714 1.00 30.27 823 HIS A CA 1
ATOM 6191 C C . HIS A 1 823 ? 48.034 34.524 16.405 1.00 30.27 823 HIS A C 1
ATOM 6193 O O . HIS A 1 823 ? 46.908 34.132 16.659 1.00 30.27 823 HIS A O 1
ATOM 6199 N N . SER A 1 824 ? 48.856 33.639 15.819 1.00 28.55 824 SER A N 1
ATOM 6200 C CA . SER A 1 824 ? 50.299 33.589 15.531 1.00 28.55 824 SER A CA 1
ATOM 6201 C C . SER A 1 824 ? 50.613 32.653 14.334 1.00 28.55 824 SER A C 1
ATOM 6203 O O . SER A 1 824 ? 49.916 31.676 14.083 1.00 28.55 824 SER A O 1
ATOM 6205 N N . THR A 1 825 ? 51.694 32.998 13.637 1.00 28.70 825 THR A N 1
ATOM 6206 C CA . THR A 1 825 ? 52.514 32.352 12.578 1.00 28.70 825 THR A CA 1
ATOM 6207 C C . THR A 1 825 ? 53.154 31.011 12.998 1.00 28.70 825 THR A C 1
ATOM 6209 O O . THR A 1 825 ? 53.232 30.768 14.194 1.00 28.70 825 THR A O 1
ATOM 6212 N N . SER A 1 826 ? 53.788 30.148 12.189 1.00 28.98 826 SER A N 1
ATOM 6213 C CA . SER A 1 826 ? 53.889 29.802 10.752 1.00 28.98 826 SER A CA 1
ATOM 6214 C C . SER A 1 826 ? 54.915 28.635 10.641 1.00 28.98 826 SER A C 1
ATOM 6216 O O . SER A 1 826 ? 55.793 28.527 11.489 1.00 28.98 826 SER A O 1
ATOM 6218 N N . THR A 1 827 ? 54.789 27.819 9.588 1.00 31.44 827 THR A N 1
ATOM 6219 C CA . THR A 1 827 ? 55.680 26.808 8.924 1.00 31.44 827 THR A CA 1
ATOM 6220 C C . THR A 1 827 ? 57.206 27.127 8.870 1.00 31.44 827 THR A C 1
ATOM 6222 O O . THR A 1 827 ? 57.510 28.284 9.169 1.00 31.44 827 THR A O 1
ATOM 6225 N N . PRO A 1 828 ? 58.174 26.250 8.425 1.00 45.75 828 PRO A N 1
ATOM 6226 C CA . PRO A 1 828 ? 58.074 25.306 7.275 1.00 45.75 828 PRO A CA 1
ATOM 6227 C C . PRO A 1 828 ? 58.985 24.031 7.173 1.00 45.75 828 PRO A C 1
ATOM 6229 O O . PRO A 1 828 ? 59.885 23.796 7.966 1.00 45.75 828 PRO A O 1
ATOM 6232 N N . GLU A 1 829 ? 58.661 23.236 6.136 1.00 31.95 829 GLU A N 1
ATOM 6233 C CA . GLU A 1 829 ? 59.431 22.393 5.179 1.00 31.95 829 GLU A CA 1
ATOM 6234 C C . GLU A 1 829 ? 60.776 21.670 5.467 1.00 31.95 829 GLU A C 1
ATOM 6236 O O . GLU A 1 829 ? 61.700 22.184 6.085 1.00 31.95 829 GLU A O 1
ATOM 6241 N N . THR A 1 830 ? 60.900 20.550 4.722 1.00 29.86 830 THR A N 1
ATOM 6242 C CA . THR A 1 830 ? 62.076 19.862 4.122 1.00 29.86 830 THR A CA 1
ATOM 6243 C C . THR A 1 830 ? 62.533 18.521 4.726 1.00 29.86 830 THR A C 1
ATOM 6245 O O . THR A 1 830 ? 62.895 18.410 5.891 1.00 29.86 830 THR A O 1
ATOM 6248 N N . ALA A 1 831 ? 62.533 17.484 3.874 1.00 31.39 831 ALA A N 1
ATOM 6249 C CA . ALA A 1 831 ? 63.265 16.217 4.030 1.00 31.39 831 ALA A CA 1
ATOM 6250 C C . ALA A 1 831 ? 64.737 16.405 3.588 1.00 31.39 831 ALA A C 1
ATOM 6252 O O . ALA A 1 831 ? 64.979 17.317 2.789 1.00 31.39 831 ALA A O 1
ATOM 6253 N N . PRO A 1 832 ? 65.718 15.576 4.032 1.00 41.56 832 PRO A N 1
ATOM 6254 C CA . PRO A 1 832 ? 66.010 14.317 3.307 1.00 41.56 832 PRO A CA 1
ATOM 6255 C C . PRO A 1 832 ? 66.701 13.158 4.103 1.00 41.56 832 PRO A C 1
ATOM 6257 O O . PRO A 1 832 ? 67.225 13.352 5.191 1.00 41.56 832 PRO A O 1
ATOM 6260 N N . LEU A 1 833 ? 66.766 11.982 3.447 1.00 27.34 833 LEU A N 1
ATOM 6261 C CA . LEU A 1 833 ? 67.809 10.918 3.457 1.00 27.34 833 LEU A CA 1
ATOM 6262 C C . LEU A 1 833 ? 68.092 10.003 4.687 1.00 27.34 833 LEU A C 1
ATOM 6264 O O . LEU A 1 833 ? 68.593 10.419 5.723 1.00 27.34 833 LEU A O 1
ATOM 6268 N N . GLU A 1 834 ? 67.840 8.705 4.436 1.00 30.67 834 GLU A N 1
ATOM 6269 C CA . GLU A 1 834 ? 68.509 7.440 4.834 1.00 30.67 834 GLU A CA 1
ATOM 6270 C C . GLU A 1 834 ? 69.430 7.343 6.068 1.00 30.67 834 GLU A C 1
ATOM 6272 O O . GLU A 1 834 ? 70.515 7.915 6.076 1.00 30.67 834 GLU A O 1
ATOM 6277 N N . ILE A 1 835 ? 69.125 6.380 6.964 1.00 29.22 835 ILE A N 1
ATOM 6278 C CA . ILE A 1 835 ? 70.118 5.497 7.620 1.00 29.22 835 ILE A CA 1
ATOM 6279 C C . ILE A 1 835 ? 69.550 4.066 7.760 1.00 29.22 835 ILE A C 1
ATOM 6281 O O . ILE A 1 835 ? 68.463 3.857 8.297 1.00 29.22 835 ILE A O 1
ATOM 6285 N N . ARG A 1 836 ? 70.329 3.083 7.287 1.00 29.33 836 ARG A N 1
ATOM 6286 C CA . ARG A 1 836 ? 70.200 1.628 7.501 1.00 29.33 836 ARG A CA 1
ATOM 6287 C C . ARG A 1 836 ? 70.632 1.212 8.917 1.00 29.33 836 ARG A C 1
ATOM 6289 O O . ARG A 1 836 ? 71.697 1.632 9.361 1.00 29.33 836 ARG A O 1
ATOM 6296 N N . SER A 1 837 ? 69.960 0.212 9.490 1.00 28.70 837 SER A N 1
ATOM 6297 C CA . SER A 1 837 ? 70.628 -0.898 10.197 1.00 28.70 837 SER A CA 1
ATOM 6298 C C . SER A 1 837 ? 69.759 -2.169 10.209 1.00 28.70 837 SER A C 1
ATOM 6300 O O . SER A 1 837 ? 68.592 -2.154 10.584 1.00 28.70 837 SER A O 1
ATOM 6302 N N . GLU A 1 838 ? 70.353 -3.258 9.717 1.00 31.39 838 GLU A N 1
ATOM 6303 C CA . GLU A 1 838 ? 69.826 -4.629 9.614 1.00 31.39 838 GLU A CA 1
ATOM 6304 C C . GLU A 1 838 ? 70.106 -5.474 10.909 1.00 31.39 838 GLU A C 1
ATOM 6306 O O . GLU A 1 838 ? 70.430 -4.882 11.938 1.00 31.39 838 GLU A O 1
ATOM 6311 N N . PRO A 1 839 ? 70.126 -6.837 10.910 1.00 54.19 839 PRO A N 1
ATOM 6312 C CA . PRO A 1 839 ? 68.988 -7.766 11.053 1.00 54.19 839 PRO A CA 1
ATOM 6313 C C . PRO A 1 839 ? 69.260 -8.897 12.095 1.00 54.19 839 PRO A C 1
ATOM 6315 O O . PRO A 1 839 ? 70.296 -8.888 12.760 1.00 54.19 839 PRO A O 1
ATOM 6318 N N . LYS A 1 840 ? 68.356 -9.895 12.209 1.00 27.91 840 LYS A N 1
ATOM 6319 C CA . LYS A 1 840 ? 68.584 -11.333 12.570 1.00 27.91 840 LYS A CA 1
ATOM 6320 C C . LYS A 1 840 ? 67.230 -12.042 12.809 1.00 27.91 840 LYS A C 1
ATOM 6322 O O . LYS A 1 840 ? 66.353 -11.398 13.365 1.00 27.91 840 LYS A O 1
ATOM 6327 N N . THR A 1 841 ? 66.943 -13.327 12.574 1.00 30.95 841 THR A N 1
ATOM 6328 C CA . THR A 1 841 ? 67.387 -14.454 11.715 1.00 30.95 841 THR A CA 1
ATOM 6329 C C . THR A 1 841 ? 66.388 -15.608 11.991 1.00 30.95 841 THR A C 1
ATOM 6331 O O . THR A 1 841 ? 65.897 -15.711 13.112 1.00 30.95 841 THR A O 1
ATOM 6334 N N . ASP A 1 842 ? 66.170 -16.462 10.982 1.00 28.47 842 ASP A N 1
ATOM 6335 C CA . ASP A 1 842 ? 65.900 -17.923 10.999 1.00 28.47 842 ASP A CA 1
ATOM 6336 C C . ASP A 1 842 ? 64.534 -18.569 11.389 1.00 28.47 842 ASP A C 1
ATOM 6338 O O . ASP A 1 842 ? 64.214 -18.787 12.550 1.00 28.47 842 ASP A O 1
ATOM 6342 N N . THR A 1 843 ? 63.791 -18.943 10.327 1.00 31.91 843 THR A N 1
ATOM 6343 C CA . THR A 1 843 ? 63.220 -20.252 9.857 1.00 31.91 843 THR A CA 1
ATOM 6344 C C . THR A 1 843 ? 62.620 -21.391 10.758 1.00 31.91 843 THR A C 1
ATOM 6346 O O . THR A 1 843 ? 62.967 -21.519 11.926 1.00 31.91 843 THR A O 1
ATOM 6349 N N . PRO A 1 844 ? 61.734 -22.268 10.179 1.00 56.00 844 PRO A N 1
ATOM 6350 C CA . PRO A 1 844 ? 60.690 -23.102 10.833 1.00 56.00 844 PRO A CA 1
ATOM 6351 C C . PRO A 1 844 ? 60.861 -24.652 10.718 1.00 56.00 844 PRO A C 1
ATOM 6353 O O . PRO A 1 844 ? 61.803 -25.104 10.080 1.00 56.00 844 PRO A O 1
ATOM 6356 N N . LEU A 1 845 ? 59.899 -25.453 11.240 1.00 28.48 845 LEU A N 1
ATOM 6357 C CA . LEU A 1 845 ? 59.618 -26.891 10.930 1.00 28.48 845 LEU A CA 1
ATOM 6358 C C . LEU A 1 845 ? 58.190 -27.303 11.420 1.00 28.48 845 LEU A C 1
ATOM 6360 O O . LEU A 1 845 ? 57.835 -26.962 12.543 1.00 28.48 845 LEU A O 1
ATOM 6364 N N . GLU A 1 846 ? 57.274 -27.784 10.546 1.00 31.38 846 GLU A N 1
ATOM 6365 C CA . GLU A 1 846 ? 56.803 -29.195 10.309 1.00 31.38 846 GLU A CA 1
ATOM 6366 C C . GLU A 1 846 ? 55.841 -29.793 11.378 1.00 31.38 846 GLU A C 1
ATOM 6368 O O . GLU A 1 846 ? 55.978 -29.482 12.549 1.00 31.38 846 GLU A O 1
ATOM 6373 N N . LEU A 1 847 ? 54.867 -30.706 11.170 1.00 30.62 847 LEU A N 1
ATOM 6374 C CA . LEU A 1 847 ? 54.191 -31.443 10.071 1.00 30.62 847 LEU A CA 1
ATOM 6375 C C . LEU A 1 847 ? 53.009 -32.226 10.723 1.00 30.62 847 LEU A C 1
ATOM 6377 O O . LEU A 1 847 ? 53.148 -32.627 11.879 1.00 30.62 847 LEU A O 1
ATOM 6381 N N . LYS A 1 848 ? 51.929 -32.570 9.986 1.00 28.08 848 LYS A N 1
ATOM 6382 C CA . LYS A 1 848 ? 51.417 -33.968 9.819 1.00 28.08 848 LYS A CA 1
ATOM 6383 C C . LYS A 1 848 ? 50.091 -34.082 9.031 1.00 28.08 848 LYS A C 1
ATOM 6385 O O . LYS A 1 848 ? 49.098 -33.443 9.354 1.00 28.08 848 LYS A O 1
ATOM 6390 N N . ARG A 1 849 ? 50.100 -34.986 8.034 1.00 30.95 849 ARG A N 1
ATOM 6391 C CA . ARG A 1 849 ? 48.952 -35.641 7.350 1.00 30.95 849 ARG A CA 1
ATOM 6392 C C . ARG A 1 849 ? 48.722 -37.059 7.927 1.00 30.95 849 ARG A C 1
ATOM 6394 O O . ARG A 1 849 ? 49.538 -37.488 8.747 1.00 30.95 849 ARG A O 1
ATOM 6401 N N . PRO A 1 850 ? 47.672 -37.801 7.505 1.00 44.62 850 PRO A N 1
ATOM 6402 C CA . PRO A 1 850 ? 47.811 -38.829 6.430 1.00 44.62 850 PRO A CA 1
ATOM 6403 C C . PRO A 1 850 ? 46.521 -38.974 5.550 1.00 44.62 850 PRO A C 1
ATOM 6405 O O . PRO A 1 850 ? 45.545 -38.305 5.853 1.00 44.62 850 PRO A O 1
ATOM 6408 N N . LEU A 1 851 ? 46.344 -39.758 4.467 1.00 29.20 851 LEU A N 1
ATOM 6409 C CA . LEU A 1 851 ? 47.101 -40.732 3.650 1.00 29.20 851 LEU A CA 1
ATOM 6410 C C . LEU A 1 851 ? 46.417 -40.838 2.246 1.00 29.20 851 LEU A C 1
ATOM 6412 O O . LEU A 1 851 ? 45.273 -40.427 2.080 1.00 29.20 851 LEU A O 1
ATOM 6416 N N . VAL A 1 852 ? 47.140 -41.382 1.262 1.00 32.69 852 VAL A N 1
ATOM 6417 C CA . VAL A 1 852 ? 46.930 -41.413 -0.210 1.00 32.69 852 VAL A CA 1
ATOM 6418 C C . VAL A 1 852 ? 46.326 -42.739 -0.708 1.00 32.69 852 VAL A C 1
ATOM 6420 O O . VAL A 1 852 ? 46.691 -43.755 -0.130 1.00 32.69 852 VAL A O 1
ATOM 6423 N N . VAL A 1 853 ? 45.570 -42.743 -1.830 1.00 26.97 853 VAL A N 1
ATOM 6424 C CA . VAL A 1 853 ? 45.686 -43.723 -2.954 1.00 26.97 853 VAL A CA 1
ATOM 6425 C C . VAL A 1 853 ? 45.237 -43.070 -4.287 1.00 26.97 853 VAL A C 1
ATOM 6427 O O . VAL A 1 853 ? 44.146 -42.519 -4.367 1.00 26.97 853 VAL A O 1
ATOM 6430 N N . GLU A 1 854 ? 46.070 -43.171 -5.326 1.00 32.97 854 GLU A N 1
ATOM 6431 C CA . GLU A 1 854 ? 45.824 -42.908 -6.768 1.00 32.97 854 GLU A CA 1
ATOM 6432 C C . GLU A 1 854 ? 46.167 -44.221 -7.542 1.00 32.97 854 GLU A C 1
ATOM 6434 O O . GLU A 1 854 ? 46.803 -45.066 -6.894 1.00 32.97 854 GLU A O 1
ATOM 6439 N N . PRO A 1 855 ? 45.834 -44.474 -8.846 1.00 47.53 855 PRO A N 1
ATOM 6440 C CA . PRO A 1 855 ? 46.210 -43.589 -9.974 1.00 47.53 855 PRO A CA 1
ATOM 6441 C C . PRO A 1 855 ? 45.370 -43.623 -11.294 1.00 47.53 855 PRO A C 1
ATOM 6443 O O . PRO A 1 855 ? 44.714 -44.603 -11.629 1.00 47.53 855 PRO A O 1
ATOM 6446 N N . GLY A 1 856 ? 45.553 -42.576 -12.117 1.00 28.56 856 GLY A N 1
ATOM 6447 C CA . GLY A 1 856 ? 45.882 -42.688 -13.556 1.00 28.56 856 GLY A CA 1
ATOM 6448 C C . GLY A 1 856 ? 44.769 -42.788 -14.620 1.00 28.56 856 GLY A C 1
ATOM 6449 O O . GLY A 1 856 ? 44.052 -43.777 -14.685 1.00 28.56 856 GLY A O 1
ATOM 6450 N N . VAL A 1 857 ? 44.719 -41.810 -15.543 1.00 28.88 857 VAL A N 1
ATOM 6451 C CA . VAL A 1 857 ? 45.039 -41.926 -16.997 1.00 28.88 857 VAL A CA 1
ATOM 6452 C C . VAL A 1 857 ? 44.787 -40.569 -17.697 1.00 28.88 857 VAL A C 1
ATOM 6454 O O . VAL A 1 857 ? 43.779 -39.906 -17.470 1.00 28.88 857 VAL A O 1
ATOM 6457 N N . GLN A 1 858 ? 45.739 -40.156 -18.542 1.00 31.02 858 GLN A N 1
ATOM 6458 C CA . GLN A 1 858 ? 45.780 -38.911 -19.324 1.00 31.02 858 GLN A CA 1
ATOM 6459 C C . GLN A 1 858 ? 45.174 -39.043 -20.743 1.00 31.02 858 GLN A C 1
ATOM 6461 O O . GLN A 1 858 ? 45.525 -39.973 -21.460 1.00 31.02 858 GLN A O 1
ATOM 6466 N N . ALA A 1 859 ? 44.447 -37.980 -21.143 1.00 29.58 859 ALA A N 1
ATOM 6467 C CA . ALA A 1 859 ? 44.419 -37.277 -22.453 1.00 29.58 859 ALA A CA 1
ATOM 6468 C C . ALA A 1 859 ? 43.757 -37.945 -23.700 1.00 29.58 859 ALA A C 1
ATOM 6470 O O . ALA A 1 859 ? 43.578 -39.159 -23.697 1.00 29.58 859 ALA A O 1
ATOM 6471 N N . PRO A 1 860 ? 43.440 -37.206 -24.808 1.00 49.31 860 PRO A N 1
ATOM 6472 C CA . PRO A 1 860 ? 43.590 -35.761 -25.071 1.00 49.31 860 PRO A CA 1
ATOM 6473 C C . PRO A 1 860 ? 42.385 -35.032 -25.741 1.00 49.31 860 PRO A C 1
ATOM 6475 O O . PRO A 1 860 ? 41.383 -35.605 -26.155 1.00 49.31 860 PRO A O 1
ATOM 6478 N N . SER A 1 861 ? 42.583 -33.717 -25.867 1.00 33.94 861 SER A N 1
ATOM 6479 C CA . SER A 1 861 ? 41.939 -32.691 -26.703 1.00 33.94 861 SER A CA 1
ATOM 6480 C C . SER A 1 861 ? 41.513 -33.069 -28.132 1.00 33.94 861 SER A C 1
ATOM 6482 O O . SER A 1 861 ? 42.296 -33.703 -28.837 1.00 33.94 861 SER A O 1
ATOM 6484 N N . GLN A 1 862 ? 40.427 -32.451 -28.624 1.00 36.81 862 GLN A N 1
ATOM 6485 C CA . GLN A 1 862 ? 40.352 -31.903 -29.989 1.00 36.81 862 GLN A CA 1
ATOM 6486 C C . GLN A 1 862 ? 39.508 -30.615 -30.047 1.00 36.81 862 GLN A C 1
ATOM 6488 O O . GLN A 1 862 ? 38.369 -30.568 -29.594 1.00 36.81 862 GLN A O 1
ATOM 6493 N N . THR A 1 863 ? 40.118 -29.583 -30.623 1.00 38.69 863 THR A N 1
ATOM 6494 C CA . THR A 1 863 ? 39.526 -28.407 -31.273 1.00 38.69 863 THR A CA 1
ATOM 6495 C C . THR A 1 863 ? 38.759 -28.789 -32.544 1.00 38.69 863 THR A C 1
ATOM 6497 O O . THR A 1 863 ? 39.356 -29.470 -33.377 1.00 38.69 863 THR A O 1
ATOM 6500 N N . VAL A 1 864 ? 37.537 -28.266 -32.718 1.00 38.91 864 VAL A N 1
ATOM 6501 C CA . VAL A 1 864 ? 37.037 -27.503 -33.891 1.00 38.91 864 VAL A CA 1
ATOM 6502 C C . VAL A 1 864 ? 36.000 -26.509 -33.381 1.00 38.91 864 VAL A C 1
ATOM 6504 O O . VAL A 1 864 ? 35.153 -26.938 -32.565 1.00 38.91 864 VAL A O 1
#

pLDDT: mean 74.56, std 24.78, range [25.25, 98.88]

Secondary structure (DSSP, 8-state):
-PPPPPPSEEEEEEEESSSTT-EEEEEEEEPPPP-TTEEEEEEEEEE--HHHHHHHTTTTGGGT----GGGTT-----EEEEEEEE-TT-TTT--TT-EEEE-SEEE--SSSHHHHSSS-GGG-TT-EEBTTTB--SSBSEEEEETTTPEEPPTT--HHHHHHIIIIIHHHHHHHHHTTPPTTSEEEEETTTSTTHHHHHHHHHHTT-EEEEEESSHHHHHHHHHTT-SEEEEGGG-SSHHHHHHHHHHHHSS-EEEEEE-S--HHHHHHGGGGEEEEEEEEE----S-TT--S---HHHHHHHT-EEEE-----HHHHHHHHHHHHTTS-----EE--GGGHHHHHHHHHTT--SSEEEESS-HHHHHHHHHHTT-GGGG--SS--HHHHHHHHHTTTSTTT-SB-TTSPBPEEEEET-TTSHHHHHHHHTT-EEEEEES-HHHHHHHHHHHHHHTTS--GGGS-TT--S--S---EEEEES-TTSTTTHHHH-SSS----SEE--TTS----HHHHHHHHHHHHHHHHS---TT-TT-S--HHHHHT-SEEEEEEEEEEEEEEEEEEEEEEEEEB-TTS-B---EEEEEEEEEEEEEEEEEEEEEEEEE-HHHHHHHHHHSEEEE-TBTT---SSSS---EEEEEEETTEEEEEEEEEEEEEEEEE--EEEEEEEE-HHHHHHHHSS---HHHHHTTSSPPPGGGHHHHHHHTSGGGS-S--PPP----------------------------------------------------------------PPPP-PPPP----------------------------------------------------------------

Nearest PDB structures (foldseek):
  5env-assembly1_A  TM=9.460E-01  e=4.812E-37  Saccharomyces cerevisiae S288C
  4gkv-assembly1_C  TM=9.514E-01  e=1.097E-32  Escherichia coli K-12
  4j6f-assembly1_B  TM=8.498E-01  e=7.161E-24  Sinorhizobium meliloti 1021
  1vj0-assembly1_D  TM=8.486E-01  e=1.170E-22  Thermotoga maritima
  3pi7-assembly1_A-2  TM=7.618E-01  e=2.077E-17  Mesorhizobium loti